Protein AF-0000000065813936 (afdb_homodimer)

Solvent-accessible surface area (backbone atoms only — not comparable to full-atom values): 54534 Å² total; per-residue (Å²): 128,64,54,31,36,36,38,38,38,46,43,41,37,40,76,86,38,58,58,26,28,44,38,29,42,38,34,30,34,52,36,34,46,75,72,55,33,38,25,32,34,37,33,20,25,44,40,43,60,50,62,33,79,80,61,27,79,36,38,31,56,39,45,87,42,72,69,54,50,49,53,49,43,69,71,64,62,45,74,25,33,39,30,47,36,9,43,67,57,29,46,70,43,40,58,65,39,42,76,68,72,44,49,66,37,36,42,45,54,66,40,46,46,36,47,68,34,66,68,54,30,50,52,50,36,56,74,71,70,54,46,58,66,55,68,47,78,19,47,40,71,67,46,39,53,51,48,45,60,71,61,34,68,37,26,34,38,29,53,72,87,51,74,62,36,48,80,36,45,77,27,68,44,70,66,51,44,52,48,46,50,69,73,74,36,82,59,28,81,90,41,32,36,34,40,30,42,44,63,77,90,14,44,28,32,43,31,42,30,37,24,51,44,78,58,64,46,44,55,32,39,29,25,38,46,38,42,56,58,45,19,73,76,54,33,31,31,25,36,45,49,85,84,64,54,69,66,59,46,45,50,51,52,52,52,51,45,52,51,40,44,75,46,45,28,21,12,36,32,27,41,32,35,35,35,44,94,91,37,71,26,50,73,50,53,40,70,22,52,51,77,57,49,39,47,46,20,63,68,53,70,45,61,56,45,28,55,21,40,44,24,31,77,68,42,48,59,64,76,75,37,50,69,43,53,53,32,51,76,70,67,39,33,20,79,41,18,46,69,34,52,51,78,67,67,59,21,36,20,39,28,53,28,68,55,54,87,77,36,79,79,55,72,80,69,87,32,40,41,52,64,32,60,26,38,19,37,7,64,28,71,38,62,26,49,3,44,40,40,9,36,42,42,59,70,38,78,79,58,80,62,49,22,37,35,40,40,54,24,80,92,46,50,79,70,42,54,67,56,53,49,52,41,43,71,64,58,31,43,40,33,15,32,63,73,42,27,52,54,38,47,74,70,73,41,84,60,40,75,42,33,45,65,88,71,43,79,80,17,50,53,54,34,44,76,70,64,58,44,42,34,38,38,46,31,76,75,75,72,78,62,94,39,59,62,45,54,43,44,49,45,25,64,74,69,69,33,54,68,32,56,40,69,50,42,45,53,49,52,50,41,15,44,52,42,52,48,51,38,44,75,70,73,45,74,89,80,84,62,35,54,39,71,74,64,74,100,130,64,55,33,36,36,38,38,38,46,44,41,36,39,74,86,37,58,57,26,27,44,40,30,42,39,33,31,31,53,37,34,46,76,72,56,33,40,26,31,32,36,34,20,24,45,41,44,60,50,63,34,79,80,61,27,78,37,38,32,56,37,44,89,43,70,70,53,49,48,54,49,43,70,69,64,63,44,74,28,33,39,31,47,37,8,42,68,55,30,46,70,43,40,57,65,39,42,77,70,72,44,49,65,39,34,42,44,54,67,38,45,49,37,48,69,32,68,68,54,30,51,51,50,37,56,73,71,70,52,46,58,64,54,67,48,80,18,47,40,72,66,46,39,53,51,47,45,60,72,61,34,68,37,27,33,37,30,52,71,88,51,73,63,36,47,79,35,46,78,28,69,44,71,66,50,43,51,49,44,50,69,72,75,36,81,60,28,81,90,41,32,36,35,40,29,42,44,63,76,89,15,44,29,33,43,32,41,31,37,24,49,44,78,57,65,47,46,54,32,40,29,25,38,46,39,42,57,57,44,19,74,75,54,32,30,33,24,34,44,50,87,82,64,56,68,67,58,46,44,48,52,52,51,53,50,45,52,52,40,44,75,45,44,28,20,12,38,31,28,39,32,35,36,36,44,97,91,36,72,27,51,71,50,54,40,70,22,53,51,77,55,49,38,47,47,20,65,68,52,71,46,62,57,44,28,54,20,41,45,26,31,76,67,44,49,59,63,77,76,38,49,68,44,52,53,33,49,76,69,65,40,32,21,80,41,19,46,68,35,51,51,78,67,67,59,22,36,19,38,29,51,29,67,57,52,87,78,36,79,78,55,72,79,68,87,33,41,42,52,65,31,61,26,38,18,36,6,64,29,70,39,63,27,49,3,45,38,41,10,37,42,41,58,69,38,79,80,60,81,63,50,22,36,35,40,40,55,25,77,90,46,51,79,70,42,54,66,56,54,49,54,40,43,72,65,59,31,42,42,34,14,32,64,73,41,28,53,55,39,48,75,71,74,41,83,59,39,74,43,34,45,64,90,72,43,81,80,18,50,52,54,34,44,76,71,64,58,44,44,34,38,38,47,32,74,74,74,72,80,62,95,40,61,62,45,54,44,44,49,46,25,63,74,68,70,33,53,68,33,57,38,70,50,40,46,53,50,51,50,40,14,43,53,43,51,50,52,39,44,75,70,75,43,73,88,81,86,62,36,55,40,70,75,66,73,100

Radius of gyration: 28.74 Å; Cα contacts (8 Å, |Δi|>4): 2474; chains: 2; bounding box: 71×80×75 Å

Foldseek 3Di:
DAFEEEEEAQEDDDQQFHCLLLVLLLLLQVLCVVVRHQYEYEYQYPVGPNQDCPSHNHYHNDDLDLVVVVVVCVVRVGPAYEQQRRPPSSLVCQVVCVVVPGHHFWFHNVLQCCQLDPVSVVVVCVVLVHAAFDKDKAQDLVRVLVSCVVSDDQKWKAKSPDPQRPLIDTRGDSVSSVVSCPPPDVRHNVIIMMIGHFQPPWKKWKWKWAALLQDIWTLFIKTFLFHPFFAPLQTKIKVPDDPDDLVLLLVVVVVVRVSCNSSSGQAMKMWMWIADPNGIHTHGIGSHDDSCQVVSCLVLVHNRSSLSSVSRVPDHNCVVCVPLVVCVVVVQAPSGGSRHGPPQQKMKMKHFEAPCVVPLPDQPDGGNGGGTRGMDIAMDSDLLQRVCVRCVVNPANADLEAEEEEEEAPVCLVVCQVLLVLVVVSHHAYEYEDVSVVSNVVVPRPHHYAYFPVGDPPGVLVCLVVVRHQEYEAADNRDPPPDSSRSNRSSCVVSVRHYHHGSSVSVSNSSNSVVQVVQVVVVHHDDDDDSCRSNVD/DAFEEEEEAQEDDDQQFHCLLLVLLLLLQVLCVVVRHQYEYEYQYPVGPNQDCPSHNHYHNDDLDLVVVVVVCVVRVGPAYEQQRRPPSSLVCQVVCVVVPGHHFWFHNVLQCCQLDPVSVVVVCVVLVHAAFDKDKAQDLVRVLVRCVVSDDQKWKAKSPDPQRPLIDTDGDSVSSVVSCPPPDVRHNVIIMMITHFQPPWKKWKWKWAALLQDIWTLFIKTFLFHPFFAPLQTKIKVPDDPDDLVLLLVVVVVVRVSCNSSSGQAMKMWMWIADPNGIHTHGIGSHDDSCQVVSCLVLVHNRSSLSSVSRVPDHNCVVCVPLVVCVVVVQAPSTGSRHGPPQQKMKMKHFEAPCVVPLPDQPDGGNGGGTNGMDMAMDSDLLQRVCVRCVVNPANADQEAEEEEEEAPVCLVVCQVLLVLVVVSHHAYEYEDVSVVSNVVVPRPHHYAYFPVGDPPGVLVCLVVVRHQEYEAADNRDPPPDSSRSNRSSCVVSVRHYHHGSSVSVSNSSNSVVQVVQVVVVHHDDDDDSCRSNVD

Secondary structure (DSSP, 8-state):
-PPEEEEE---S-BTTB-THHHHHHHHHHHHHHHTT-EEEEEE--TTSSTT-TTTSSEEEE---SHHHHHHHHHHH--SEEE-TTSTHHHHTTHHHHHHTTPPEESS-HHHHHHHH-HHHHHHHHHHHT-----EEEESSHHHHHHHHHHH-SSEEEEETT-STTTT-EEE-SHHHHHHHHHHT---BTTB-EEEEE--TTPEEEEEEEEEESS-EEEEEEEEESSPTTS-GGGS-EEES-SSS-HHHHHHHHHHHHHHHHHTT-EEEEEEEEEEETTEEEEEEEESS--TTHHHHHHHHTS-HHHHHHHHHTT--HHHH-HHHHHHHHTT-EETTEEEEETT---EEEEEEE--GGG-TTS-----SS----EEEEEEESSHHHHHHHHHHHTT----SSSEEEEE--GGGHHHHHHHHHHHHHTT-EEEE-HHHHHHHHHTT--EEE-B-GGG-SSBHHHHHHTT---EEEE---S--S--HHHHHHHHHHHTT--EESSHHHHHHHHHHHHHHHHHHHTT------BHHHHHT-/-PPEEEEE---S-BTTB-THHHHHHHHHHHHHHHTT-EEEEEE--TTSSTT-TTTSSEEEE---SHHHHHHHHHHH--SEEE-TTSTHHHHTTHHHHHHTTPPEESS-HHHHHHHH-HHHHHHHHHHHT-----EEEESSHHHHHHHHHHH-SSEEEEETT-STTTT-EEE-SHHHHHHHHHHT---BTTB-EEEEE--TTPEEEEEEEEEESS-EEEEEEEEESSPTTS-GGGS-EEES-SSS-HHHHHHHHHHHHHHHHHTT-EEEEEEEEEEETTEEEEEEEESS--TTHHHHHHHHTS-HHHHHHHHHTT--HHHH-HHHHHHHHTT-EETTEEEEETT---EEEEEEE--GGG-TTS-----SS----EEEEEEESSHHHHHHHHHHHTT----SSSEEEEE--GGGHHHHHHHHHHHHHTT-EEEE-HHHHHHHHHTT--EEE-B-GGG-SSBHHHHHHTT---EEEE---S--S--HHHHHHHHHHHTT--EESSHHHHHHHHHHHHHHHHHHHTT------BHHHHHT-

Organism: Aquifex aeolicus (strain VF5) (NCBI:txid224324)

InterPro domains:
  IPR005479 Carbamoyl phosphate synthase, ATP-binding domain [PF02786] (117-319)
  IPR005479 Carbamoyl phosphate synthase, ATP-binding domain [PS00866] (153-167)
  IPR005479 Carbamoyl phosphate synthase, ATP-binding domain [PS00867] (282-289)
  IPR005483 Carbamoyl phosphate synthase, CPSase domain [PR00098] (14-28)
  IPR005483 Carbamoyl phosphate synthase, CPSase domain [PR00098] (43-53)
  IPR005483 Carbamoyl phosphate synthase, CPSase domain [PR00098] (157-169)
  IPR005483 Carbamoyl phosphate synthase, CPSase domain [PR00098] (193-212)
  IPR005483 Carbamoyl phosphate synthase, CPSase domain [PR00098] (227-244)
  IPR005483 Carbamoyl phosphate synthase, CPSase domain [PR00098] (282-311)
  IPR005483 Carbamoyl phosphate synthase, CPSase domain [PR00098] (372-390)
  IPR011607 Methylglyoxal synthase-like domain [PF02142] (416-501)
  IPR011607 Methylglyoxal synthase-like domain [PS51855] (396-537)
  IPR011607 Methylglyoxal synthase-like domain [SM00851] (415-501)
  IPR011761 ATP-grasp fold [PS50975] (122-313)
  IPR016185 Pre-ATP-grasp domain superfamily [SSF52440] (3-119)
  IPR033937 Carbamoyl-phosphate synthase large chain, methylglyoxal synthase-like domain [cd01424] (402-511)
  IPR036914 Methylglyoxal synthase-like domain superfamily [G3DSA:3.40.50.1380] (396-536)
  IPR036914 Methylglyoxal synthase-like domain superfamily [SSF52335] (395-535)
  IPR058047 Carbamoyl phosphate synthase, preATP-grasp domain [PF25596] (2-114)

pLDDT: mean 93.11, std 8.33, range [51.34, 98.88]

Structure (mmCIF, N/CA/C/O backbone):
data_AF-0000000065813936-model_v1
#
loop_
_entity.id
_entity.type
_entity.pdbx_description
1 polymer 'Carbamoyl phosphate synthase large chain, C-terminal section'
#
loop_
_atom_site.group_PDB
_atom_site.id
_atom_site.type_symbol
_atom_site.label_atom_id
_atom_site.label_alt_id
_atom_site.label_comp_id
_atom_site.label_asym_id
_atom_site.label_entity_id
_atom_site.label_seq_id
_atom_site.pdbx_PDB_ins_code
_atom_site.Cartn_x
_atom_site.Cartn_y
_atom_site.Cartn_z
_atom_site.occupancy
_atom_site.B_iso_or_equiv
_atom_site.auth_seq_id
_atom_site.auth_comp_id
_atom_site.auth_asym_id
_atom_site.auth_atom_id
_atom_site.pdbx_PDB_model_num
ATOM 1 N N . MET A 1 1 ? 29.438 -15.828 21.609 1 58.03 1 MET A N 1
ATOM 2 C CA . MET A 1 1 ? 28.469 -15.766 20.516 1 58.03 1 MET A CA 1
ATOM 3 C C . MET A 1 1 ? 27.578 -14.531 20.641 1 58.03 1 MET A C 1
ATOM 5 O O . MET A 1 1 ? 27.281 -14.086 21.75 1 58.03 1 MET A O 1
ATOM 9 N N . SER A 1 2 ? 27.391 -13.773 19.578 1 81.62 2 SER A N 1
ATOM 10 C CA . SER A 1 2 ? 26.625 -12.539 19.641 1 81.62 2 SER A CA 1
ATOM 11 C C . SER A 1 2 ? 25.203 -12.805 20.125 1 81.62 2 SER A C 1
ATOM 13 O O . SER A 1 2 ? 24.609 -13.844 19.812 1 81.62 2 SER A O 1
ATOM 15 N N . LYS A 1 3 ? 24.781 -12.039 21.094 1 95.12 3 LYS A N 1
ATOM 16 C CA . LYS A 1 3 ? 23.406 -12.125 21.578 1 95.12 3 LYS A CA 1
ATOM 17 C C . LYS A 1 3 ? 22.406 -11.914 20.438 1 95.12 3 LYS A C 1
ATOM 19 O O . LYS A 1 3 ? 22.609 -11.055 19.578 1 95.12 3 LYS A O 1
ATOM 24 N N . LYS A 1 4 ? 21.484 -12.789 20.359 1 97.81 4 LYS A N 1
ATOM 25 C CA . LYS A 1 4 ? 20.484 -12.727 19.281 1 97.81 4 LYS A CA 1
ATOM 26 C C . LYS A 1 4 ? 19.25 -11.945 19.734 1 97.81 4 LYS A C 1
ATOM 28 O O . LYS A 1 4 ? 18.812 -12.055 20.875 1 97.81 4 LYS A O 1
ATOM 33 N N . VAL A 1 5 ? 18.734 -11.172 18.844 1 98.62 5 VAL A N 1
ATOM 34 C CA . VAL A 1 5 ? 17.469 -10.484 19.047 1 98.62 5 VAL A CA 1
ATOM 35 C C . VAL A 1 5 ? 16.547 -10.734 17.859 1 98.62 5 VAL A C 1
ATOM 37 O O . VAL A 1 5 ? 16.969 -10.633 16.703 1 98.62 5 VAL A O 1
ATOM 40 N N . VAL A 1 6 ? 15.289 -11.055 18.109 1 98.44 6 VAL A N 1
ATOM 41 C CA . VAL A 1 6 ? 14.305 -11.297 17.062 1 98.44 6 VAL A CA 1
ATOM 42 C C . VAL A 1 6 ? 13.438 -10.055 16.875 1 98.44 6 VAL A C 1
ATOM 44 O O . VAL A 1 6 ? 13 -9.438 17.844 1 98.44 6 VAL A O 1
ATOM 47 N N . ILE A 1 7 ? 13.297 -9.672 15.656 1 98.38 7 ILE A N 1
ATOM 48 C CA . ILE A 1 7 ? 12.391 -8.586 15.281 1 98.38 7 ILE A CA 1
ATOM 49 C C . ILE A 1 7 ? 11.203 -9.148 14.508 1 98.38 7 ILE A C 1
ATOM 51 O O . ILE A 1 7 ? 11.383 -9.852 13.508 1 98.38 7 ILE A O 1
ATOM 55 N N . LEU A 1 8 ? 10.008 -8.859 14.969 1 97.94 8 LEU A N 1
ATOM 56 C CA . LEU A 1 8 ? 8.805 -9.273 14.258 1 97.94 8 LEU A CA 1
ATOM 57 C C . LEU A 1 8 ? 8.297 -8.156 13.352 1 97.94 8 LEU A C 1
ATOM 59 O O . LEU A 1 8 ? 8.047 -7.043 13.812 1 97.94 8 LEU A O 1
ATOM 63 N N . GLY A 1 9 ? 8.148 -8.461 12.07 1 96.44 9 GLY A N 1
ATOM 64 C CA . GLY A 1 9 ? 7.672 -7.492 11.094 1 96.44 9 GLY A CA 1
ATOM 65 C C . GLY A 1 9 ? 6.164 -7.332 11.094 1 96.44 9 GLY A C 1
ATOM 66 O O . GLY A 1 9 ? 5.48 -7.859 11.977 1 96.44 9 GLY A O 1
ATOM 67 N N . SER A 1 10 ? 5.699 -6.562 10.156 1 94.06 10 SER A N 1
ATOM 68 C CA . SER A 1 10 ? 4.293 -6.18 10.117 1 94.06 10 SER A CA 1
ATOM 69 C C . SER A 1 10 ? 3.482 -7.137 9.25 1 94.06 10 SER A C 1
ATOM 71 O O . SER A 1 10 ? 2.25 -7.137 9.297 1 94.06 10 SER A O 1
ATOM 73 N N . GLY A 1 11 ? 4.145 -7.984 8.484 1 94.31 11 GLY A N 1
ATOM 74 C CA . GLY A 1 11 ? 3.404 -8.742 7.484 1 94.31 11 GLY A CA 1
ATOM 75 C C . GLY A 1 11 ? 3.092 -7.938 6.238 1 94.31 11 GLY A C 1
ATOM 76 O O . GLY A 1 11 ? 3.828 -7.012 5.891 1 94.31 11 GLY A O 1
ATOM 77 N N . PRO A 1 12 ? 2.043 -8.281 5.535 1 94.5 12 PRO A N 1
ATOM 78 C CA . PRO A 1 12 ? 1.761 -7.609 4.266 1 94.5 12 PRO A CA 1
ATOM 79 C C . PRO A 1 12 ? 1.271 -6.172 4.453 1 94.5 12 PRO A C 1
ATOM 81 O O . PRO A 1 12 ? 0.734 -5.836 5.512 1 94.5 12 PRO A O 1
ATOM 84 N N . ASN A 1 13 ? 1.421 -5.418 3.395 1 93 13 ASN A N 1
ATOM 85 C CA . ASN A 1 13 ? 0.835 -4.082 3.377 1 93 13 ASN A CA 1
ATOM 86 C C . ASN A 1 13 ? -0.684 -4.137 3.252 1 93 13 ASN A C 1
ATOM 88 O O . ASN A 1 13 ? -1.222 -4.961 2.508 1 93 13 ASN A O 1
ATOM 92 N N . ARG A 1 14 ? -1.314 -3.377 4.039 1 92.69 14 ARG A N 1
ATOM 93 C CA . ARG A 1 14 ? -2.75 -3.121 4.004 1 92.69 14 ARG A CA 1
ATOM 94 C C . ARG A 1 14 ? -3.055 -1.666 4.348 1 92.69 14 ARG A C 1
ATOM 96 O O . ARG A 1 14 ? -2.191 -0.95 4.859 1 92.69 14 ARG A O 1
ATOM 103 N N . ILE A 1 15 ? -4.27 -1.267 3.986 1 90.88 15 ILE A N 1
ATOM 104 C CA . ILE A 1 15 ? -4.664 0.058 4.449 1 90.88 15 ILE A CA 1
ATOM 105 C C . ILE A 1 15 ? -4.629 0.102 5.977 1 90.88 15 ILE A C 1
ATOM 107 O O . ILE A 1 15 ? -5.242 -0.735 6.641 1 90.88 15 ILE A O 1
ATOM 111 N N . GLY A 1 16 ? -3.881 0.987 6.535 1 87.44 16 GLY A N 1
ATOM 112 C CA . GLY A 1 16 ? -3.68 1.076 7.973 1 87.44 16 GLY A CA 1
ATOM 113 C C . GLY A 1 16 ? -2.381 0.441 8.438 1 87.44 16 GLY A C 1
ATOM 114 O O . GLY A 1 16 ? -1.943 0.665 9.562 1 87.44 16 GLY A O 1
ATOM 115 N N . GLN A 1 17 ? -1.767 -0.38 7.625 1 88.19 17 GLN A N 1
ATOM 116 C CA . GLN A 1 17 ? -0.483 -1.037 7.848 1 88.19 17 GLN A CA 1
ATOM 117 C C . GLN A 1 17 ? 0.395 -0.968 6.602 1 88.19 17 GLN A C 1
ATOM 119 O O . GLN A 1 17 ? 0.335 -1.852 5.742 1 88.19 17 GLN A O 1
ATOM 124 N N . GLY A 1 18 ? 1.227 0.089 6.648 1 86.94 18 GLY A N 1
ATOM 125 C CA . GLY A 1 18 ? 1.967 0.34 5.422 1 86.94 18 GLY A CA 1
ATOM 126 C C . GLY A 1 18 ? 3.451 0.058 5.555 1 86.94 18 GLY A C 1
ATOM 127 O O . GLY A 1 18 ? 3.869 -0.708 6.426 1 86.94 18 GLY A O 1
ATOM 128 N N . ILE A 1 19 ? 4.188 0.612 4.668 1 91 19 ILE A N 1
ATOM 129 C CA . ILE A 1 19 ? 5.609 0.324 4.508 1 91 19 ILE A CA 1
ATOM 130 C C . ILE A 1 19 ? 6.41 1.077 5.566 1 91 19 ILE A C 1
ATOM 132 O O . ILE A 1 19 ? 7.59 0.793 5.781 1 91 19 ILE A O 1
ATOM 136 N N . GLU A 1 20 ? 5.746 1.979 6.281 1 92.94 20 GLU A N 1
ATOM 137 C CA . GLU A 1 20 ? 6.391 2.689 7.379 1 92.94 20 GLU A CA 1
ATOM 138 C C . GLU A 1 20 ? 6.902 1.719 8.438 1 92.94 20 GLU A C 1
ATOM 140 O O . GLU A 1 20 ? 7.93 1.97 9.078 1 92.94 20 GLU A O 1
ATOM 145 N N . PHE A 1 21 ? 6.262 0.631 8.531 1 93.81 21 PHE A N 1
ATOM 146 C CA . PHE A 1 21 ? 6.672 -0.346 9.539 1 93.81 21 PHE A CA 1
ATOM 147 C C . PHE A 1 21 ? 7.875 -1.146 9.055 1 93.81 21 PHE A C 1
ATOM 149 O O . PHE A 1 21 ? 8.719 -1.549 9.852 1 93.81 21 PHE A O 1
ATOM 156 N N . ASP A 1 22 ? 7.898 -1.359 7.75 1 93.5 22 ASP A N 1
ATOM 157 C CA . ASP A 1 22 ? 9.102 -1.979 7.207 1 93.5 22 ASP A CA 1
ATOM 158 C C . ASP A 1 22 ? 10.32 -1.09 7.426 1 93.5 22 ASP A C 1
ATOM 160 O O . ASP A 1 22 ? 11.406 -1.581 7.762 1 93.5 22 ASP A O 1
ATOM 164 N N . TYR A 1 23 ? 10.156 0.206 7.211 1 94 23 TYR A N 1
ATOM 165 C CA . TYR A 1 23 ? 11.203 1.182 7.488 1 94 23 TYR A CA 1
ATOM 166 C C . TYR A 1 23 ? 11.727 1.029 8.914 1 94 23 TYR A C 1
ATOM 168 O O . TYR A 1 23 ? 12.938 0.962 9.133 1 94 23 TYR A O 1
ATOM 176 N N . ALA A 1 24 ? 10.836 0.947 9.812 1 96.44 24 ALA A N 1
ATOM 177 C CA . ALA A 1 24 ? 11.211 0.851 11.227 1 96.44 24 ALA A CA 1
ATOM 178 C C . ALA A 1 24 ? 11.938 -0.462 11.508 1 96.44 24 ALA A C 1
ATOM 180 O O . ALA A 1 24 ? 12.914 -0.489 12.258 1 96.44 24 ALA A O 1
ATOM 181 N N . CYS A 1 25 ? 11.5 -1.529 10.898 1 96.5 25 CYS A N 1
ATOM 182 C CA . CYS A 1 25 ? 12.117 -2.836 11.094 1 96.5 25 CYS A CA 1
ATOM 183 C C . CYS A 1 25 ? 13.531 -2.863 10.523 1 96.5 25 CYS A C 1
ATOM 185 O O . CYS A 1 25 ? 14.438 -3.428 11.133 1 96.5 25 CYS A O 1
ATOM 187 N N . VAL A 1 26 ? 13.719 -2.266 9.344 1 96 26 VAL A N 1
ATOM 188 C CA . VAL A 1 26 ? 15.039 -2.211 8.727 1 96 26 VAL A CA 1
ATOM 189 C C . VAL A 1 26 ? 16 -1.451 9.625 1 96 26 VAL A C 1
ATOM 191 O O . VAL A 1 26 ? 17.125 -1.906 9.867 1 96 26 VAL A O 1
ATOM 194 N N . HIS A 1 27 ? 15.562 -0.346 10.156 1 96.56 27 HIS A N 1
ATOM 195 C CA . HIS A 1 27 ? 16.391 0.465 11.039 1 96.56 27 HIS A CA 1
ATOM 196 C C . HIS A 1 27 ? 16.719 -0.279 12.328 1 96.56 27 HIS A C 1
ATOM 198 O O . HIS A 1 27 ? 17.797 -0.116 12.891 1 96.56 27 HIS A O 1
ATOM 204 N N . ALA A 1 28 ? 15.75 -1.051 12.773 1 97.62 28 ALA A N 1
ATOM 205 C CA . ALA A 1 28 ? 16 -1.87 13.961 1 97.62 28 ALA A CA 1
ATOM 206 C C . ALA A 1 28 ? 17.109 -2.887 13.703 1 97.62 28 ALA A C 1
ATOM 208 O O . ALA A 1 28 ? 17.984 -3.086 14.539 1 97.62 28 ALA A O 1
ATOM 209 N N . VAL A 1 29 ? 17.078 -3.525 12.562 1 97.12 29 VAL A N 1
ATOM 210 C CA . VAL A 1 29 ? 18.094 -4.5 12.188 1 97.12 29 VAL A CA 1
ATOM 211 C C . VAL A 1 29 ? 19.469 -3.832 12.156 1 97.12 29 VAL A C 1
ATOM 213 O O . VAL A 1 29 ? 20.422 -4.328 12.766 1 97.12 29 VAL A O 1
ATOM 216 N N . PHE A 1 30 ? 19.547 -2.672 11.477 1 96.06 30 PHE A N 1
ATOM 217 C CA . PHE A 1 30 ? 20.812 -1.954 11.367 1 96.06 30 PHE A CA 1
ATOM 218 C C . PHE A 1 30 ? 21.344 -1.569 12.742 1 96.06 30 PHE A C 1
ATOM 220 O O . PHE A 1 30 ? 22.531 -1.707 13.016 1 96.06 30 PHE A O 1
ATOM 227 N N . SER A 1 31 ? 20.453 -1.102 13.539 1 97.38 31 SER A N 1
ATOM 228 C CA . SER A 1 31 ? 20.828 -0.659 14.875 1 97.38 31 SER A CA 1
ATOM 229 C C . SER A 1 31 ? 21.375 -1.815 15.703 1 97.38 31 SER A C 1
ATOM 231 O O . SER A 1 31 ? 22.391 -1.671 16.391 1 97.38 31 SER A O 1
ATOM 233 N N . LEU A 1 32 ? 20.703 -2.943 15.695 1 98.06 32 LEU A N 1
ATOM 234 C CA . LEU A 1 32 ? 21.156 -4.125 16.422 1 98.06 32 LEU A CA 1
ATOM 235 C C . LEU A 1 32 ? 22.531 -4.551 15.938 1 98.06 32 LEU A C 1
ATOM 237 O O . LEU A 1 32 ? 23.422 -4.848 16.75 1 98.06 32 LEU A O 1
ATOM 241 N N . GLN A 1 33 ? 22.719 -4.543 14.664 1 97.12 33 GLN A N 1
ATOM 242 C CA . GLN A 1 33 ? 24 -4.93 14.094 1 97.12 33 GLN A CA 1
ATOM 243 C C . GLN A 1 33 ? 25.094 -3.957 14.508 1 97.12 33 GLN A C 1
ATOM 245 O O . GLN A 1 33 ? 26.219 -4.375 14.844 1 97.12 33 GLN A O 1
ATOM 250 N N . GLU A 1 34 ? 24.797 -2.674 14.516 1 96.62 34 GLU A N 1
ATOM 251 C CA . GLU A 1 34 ? 25.75 -1.652 14.961 1 96.62 34 GLU A CA 1
ATOM 252 C C . GLU A 1 34 ? 26.156 -1.878 16.406 1 96.62 34 GLU A C 1
ATOM 254 O O . GLU A 1 34 ? 27.281 -1.562 16.797 1 96.62 34 GLU A O 1
ATOM 259 N N . GLU A 1 35 ? 25.266 -2.422 17.172 1 97.5 35 GLU A N 1
ATOM 260 C CA . GLU A 1 35 ? 25.5 -2.619 18.594 1 97.5 35 GLU A CA 1
ATOM 261 C C . GLU A 1 35 ? 26.062 -4.012 18.875 1 97.5 35 GLU A C 1
ATOM 263 O O . GLU A 1 35 ? 26.188 -4.414 20.031 1 97.5 35 GLU A O 1
ATOM 268 N N . GLY A 1 36 ? 26.266 -4.785 17.828 1 97.06 36 GLY A N 1
ATOM 269 C CA . GLY A 1 36 ? 26.969 -6.059 17.953 1 97.06 36 GLY A CA 1
ATOM 270 C C . GLY A 1 36 ? 26.031 -7.227 18.188 1 97.06 36 GLY A C 1
ATOM 271 O O . GLY A 1 36 ? 26.469 -8.32 18.547 1 97.06 36 GLY A O 1
ATOM 272 N N . TYR A 1 37 ? 24.766 -7.047 18.062 1 97.81 37 TYR A N 1
ATOM 273 C CA . TYR A 1 37 ? 23.797 -8.133 18.203 1 97.81 37 TYR A CA 1
ATOM 274 C C . TYR A 1 37 ? 23.609 -8.867 16.875 1 97.81 37 TYR A C 1
ATOM 276 O O . TYR A 1 37 ? 23.891 -8.32 15.812 1 97.81 37 TYR A O 1
ATOM 284 N N . TYR A 1 38 ? 23.234 -10.125 17.031 1 97.5 38 TYR A N 1
ATOM 285 C CA . TYR A 1 38 ? 22.781 -10.914 15.891 1 97.5 38 TYR A CA 1
ATOM 286 C C . TYR A 1 38 ? 21.297 -10.719 15.648 1 97.5 38 TYR A C 1
ATOM 288 O O . TYR A 1 38 ? 20.469 -11.188 16.422 1 97.5 38 TYR A O 1
ATOM 296 N N . ALA A 1 39 ? 20.922 -10.039 14.547 1 97.69 39 ALA A N 1
ATOM 297 C CA . ALA A 1 39 ? 19.531 -9.641 14.281 1 97.69 39 ALA A CA 1
ATOM 298 C C . ALA A 1 39 ? 18.797 -10.711 13.484 1 97.69 39 ALA A C 1
ATOM 300 O O . ALA A 1 39 ? 19.203 -11.055 12.367 1 97.69 39 ALA A O 1
ATOM 301 N N . VAL A 1 40 ? 17.734 -11.242 14.008 1 97.5 40 VAL A N 1
ATOM 302 C CA . VAL A 1 40 ? 16.875 -12.219 13.344 1 97.5 40 VAL A CA 1
ATOM 303 C C . VAL A 1 40 ? 15.547 -11.562 12.969 1 97.5 40 VAL A C 1
ATOM 305 O O . VAL A 1 40 ? 14.789 -11.133 13.836 1 97.5 40 VAL A O 1
ATOM 308 N N . MET A 1 41 ? 15.25 -11.5 11.648 1 97.56 41 MET A N 1
ATOM 309 C CA . MET A 1 41 ? 14.023 -10.875 11.156 1 97.56 41 MET A CA 1
ATOM 310 C C . MET A 1 41 ? 12.977 -11.922 10.797 1 97.56 41 MET A C 1
ATOM 312 O O . MET A 1 41 ? 13.297 -12.945 10.18 1 97.56 41 MET A O 1
ATOM 316 N N . VAL A 1 42 ? 11.781 -11.758 11.289 1 97.19 42 VAL A N 1
ATOM 317 C CA . VAL A 1 42 ? 10.641 -12.578 10.891 1 97.19 42 VAL A CA 1
ATOM 318 C C . VAL A 1 42 ? 9.609 -11.711 10.18 1 97.19 42 VAL A C 1
ATOM 320 O O . VAL A 1 42 ? 9.07 -10.766 10.758 1 97.19 42 VAL A O 1
ATOM 323 N N . ASN A 1 43 ? 9.336 -11.969 8.977 1 96.25 43 ASN A N 1
ATOM 324 C CA . ASN A 1 43 ? 8.336 -11.273 8.18 1 96.25 43 ASN A CA 1
ATOM 325 C C . ASN A 1 43 ? 7.895 -12.117 6.98 1 96.25 43 ASN A C 1
ATOM 327 O O . ASN A 1 43 ? 8.5 -13.148 6.684 1 96.25 43 ASN A O 1
ATOM 331 N N . CYS A 1 44 ? 6.797 -11.727 6.328 1 95.81 44 CYS A N 1
ATOM 332 C CA . CYS A 1 44 ? 6.316 -12.562 5.23 1 95.81 44 CYS A CA 1
ATOM 333 C C . CYS A 1 44 ? 6.051 -11.727 3.986 1 95.81 44 CYS A C 1
ATOM 335 O O . CYS A 1 44 ? 5.422 -12.195 3.037 1 95.81 44 CYS A O 1
ATOM 337 N N . ASN A 1 45 ? 6.418 -10.477 3.945 1 96 45 ASN A N 1
ATOM 338 C CA . ASN A 1 45 ? 6.23 -9.586 2.805 1 96 45 ASN A CA 1
ATOM 339 C C . ASN A 1 45 ? 7.438 -9.617 1.87 1 96 45 ASN A C 1
ATOM 341 O O . ASN A 1 45 ? 8.5 -9.078 2.201 1 96 45 ASN A O 1
ATOM 345 N N . PRO A 1 46 ? 7.328 -10.148 0.686 1 95 46 PRO A N 1
ATOM 346 C CA . PRO A 1 46 ? 8.492 -10.273 -0.194 1 95 46 PRO A CA 1
ATOM 347 C C . PRO A 1 46 ? 8.906 -8.945 -0.817 1 95 46 PRO A C 1
ATOM 349 O O . PRO A 1 46 ? 9.992 -8.844 -1.397 1 95 46 PRO A O 1
ATOM 352 N N . GLU A 1 47 ? 8.094 -7.895 -0.734 1 93 47 GLU A N 1
ATOM 353 C CA . GLU A 1 47 ? 8.352 -6.637 -1.43 1 93 47 GLU A CA 1
ATOM 354 C C . GLU A 1 47 ? 9.258 -5.727 -0.606 1 93 47 GLU A C 1
ATOM 356 O O . GLU A 1 47 ? 9.742 -4.707 -1.104 1 93 47 GLU A O 1
ATOM 361 N N . THR A 1 48 ? 9.477 -6.105 0.659 1 91.69 48 THR A N 1
ATOM 362 C CA . THR A 1 48 ? 10.086 -5.168 1.594 1 91.69 48 THR A CA 1
ATOM 363 C C . THR A 1 48 ? 11.602 -5.344 1.625 1 91.69 48 THR A C 1
ATOM 365 O O . THR A 1 48 ? 12.117 -6.398 1.252 1 91.69 48 THR A O 1
ATOM 368 N N . VAL A 1 49 ? 12.297 -4.371 2.08 1 89.88 49 VAL A N 1
ATOM 369 C CA . VAL A 1 49 ? 13.742 -4.395 2.262 1 89.88 49 VAL A CA 1
ATOM 370 C C . VAL A 1 49 ? 14.094 -5.199 3.512 1 89.88 49 VAL A C 1
ATOM 372 O O . VAL A 1 49 ? 15.133 -5.863 3.561 1 89.88 49 VAL A O 1
ATOM 375 N N . SER A 1 50 ? 13.195 -5.238 4.449 1 87.88 50 SER A N 1
ATOM 376 C CA . SER A 1 50 ? 13.445 -5.98 5.68 1 87.88 50 SER A CA 1
ATOM 377 C C . SER A 1 50 ? 13.586 -7.473 5.406 1 87.88 50 SER A C 1
ATOM 379 O O . SER A 1 50 ? 14.195 -8.203 6.199 1 87.88 50 SER A O 1
ATOM 381 N N . THR A 1 51 ? 13.055 -7.871 4.285 1 87.25 51 THR A N 1
ATOM 382 C CA . THR A 1 51 ? 13.078 -9.297 3.994 1 87.25 51 THR A CA 1
ATOM 383 C C . THR A 1 51 ? 14.133 -9.625 2.941 1 87.25 51 THR A C 1
ATOM 385 O O . THR A 1 51 ? 14.047 -10.648 2.26 1 87.25 51 THR A O 1
ATOM 388 N N . ASP A 1 52 ? 15.039 -8.742 2.877 1 86.56 52 ASP A N 1
ATOM 389 C CA . ASP A 1 52 ? 16.188 -9.102 2.059 1 86.56 52 ASP A CA 1
ATOM 390 C C . ASP A 1 52 ? 17.156 -10 2.832 1 86.56 52 ASP A C 1
ATOM 392 O O . ASP A 1 52 ? 17.391 -9.781 4.023 1 86.56 52 ASP A O 1
ATOM 396 N N . TYR A 1 53 ? 17.734 -10.859 2.117 1 77.94 53 TYR A N 1
ATOM 397 C CA . TYR A 1 53 ? 18.578 -11.859 2.742 1 77.94 53 TYR A CA 1
ATOM 398 C C . TYR A 1 53 ? 19.844 -11.219 3.314 1 77.94 53 TYR A C 1
ATOM 400 O O . TYR A 1 53 ? 20.5 -11.797 4.188 1 77.94 53 TYR A O 1
ATOM 408 N N . ASP A 1 54 ? 20.125 -10.055 2.855 1 81.12 54 ASP A N 1
ATOM 409 C CA . ASP A 1 54 ? 21.375 -9.453 3.318 1 81.12 54 ASP A CA 1
ATOM 410 C C . ASP A 1 54 ? 21.109 -8.273 4.242 1 81.12 54 ASP A C 1
ATOM 412 O O . ASP A 1 54 ? 22.031 -7.555 4.629 1 81.12 54 ASP A O 1
ATOM 416 N N . THR A 1 55 ? 19.891 -8.062 4.531 1 89 55 THR A N 1
ATOM 417 C CA . THR A 1 55 ? 19.578 -6.996 5.473 1 89 55 THR A CA 1
ATOM 418 C C . THR A 1 55 ? 19.781 -7.469 6.91 1 89 55 THR A C 1
ATOM 420 O O . THR A 1 55 ? 20.609 -6.918 7.641 1 89 55 THR A O 1
ATOM 423 N N . ALA A 1 56 ? 19.062 -8.492 7.266 1 93.75 56 ALA A N 1
ATOM 424 C CA . ALA A 1 56 ? 19.219 -9.07 8.594 1 93.75 56 ALA A CA 1
ATOM 425 C C . ALA A 1 56 ? 20.266 -10.18 8.586 1 93.75 56 ALA A C 1
ATOM 427 O O . ALA A 1 56 ? 20.672 -10.656 7.523 1 93.75 56 ALA A O 1
ATOM 428 N N . ASP A 1 57 ? 20.781 -10.578 9.797 1 94.81 57 ASP A N 1
ATOM 429 C CA . ASP A 1 57 ? 21.719 -11.688 9.891 1 94.81 57 ASP A CA 1
ATOM 430 C C . ASP A 1 57 ? 21.047 -13.016 9.57 1 94.81 57 ASP A C 1
ATOM 432 O O . ASP A 1 57 ? 21.688 -13.938 9.047 1 94.81 57 ASP A O 1
ATOM 436 N N . LYS A 1 58 ? 19.891 -13.078 9.906 1 94.88 58 LYS A N 1
ATOM 437 C CA . LYS A 1 58 ? 19.031 -14.219 9.578 1 94.88 58 LYS A CA 1
ATOM 438 C C . LYS A 1 58 ? 17.594 -13.773 9.32 1 94.88 58 LYS A C 1
ATOM 440 O O . LYS A 1 58 ? 17.078 -12.883 10.008 1 94.88 58 LYS A O 1
ATOM 445 N N . LEU A 1 59 ? 16.953 -14.406 8.273 1 95.94 59 LEU A N 1
ATOM 446 C CA . LEU A 1 59 ? 15.602 -14.031 7.891 1 95.94 59 LEU A CA 1
ATOM 447 C C . LEU A 1 59 ? 14.695 -15.25 7.828 1 95.94 59 LEU A C 1
ATOM 449 O O . LEU A 1 59 ? 15.016 -16.234 7.152 1 95.94 59 LEU A O 1
ATOM 453 N N . TYR A 1 60 ? 13.625 -15.211 8.562 1 94.94 60 TYR A N 1
ATOM 454 C CA . TYR A 1 60 ? 12.555 -16.203 8.453 1 94.94 60 TYR A CA 1
ATOM 455 C C . TYR A 1 60 ? 11.367 -15.633 7.684 1 94.94 60 TYR A C 1
ATOM 457 O O . TYR A 1 60 ? 10.703 -14.703 8.156 1 94.94 60 TYR A O 1
ATOM 465 N N . PHE A 1 61 ? 11.109 -16.219 6.512 1 93.44 61 PHE A N 1
ATOM 466 C CA . PHE A 1 61 ? 9.914 -15.891 5.75 1 93.44 61 PHE A CA 1
ATOM 467 C C . PHE A 1 61 ? 8.734 -16.734 6.207 1 93.44 61 PHE A C 1
ATOM 469 O O . PHE A 1 61 ? 8.375 -17.719 5.551 1 93.44 61 PHE A O 1
ATOM 476 N N . GLU A 1 62 ? 8.109 -16.297 7.262 1 94.19 62 GLU A N 1
ATOM 477 C CA . GLU A 1 62 ? 7.062 -17.078 7.91 1 94.19 62 GLU A CA 1
ATOM 478 C C . GLU A 1 62 ? 5.883 -16.203 8.32 1 94.19 62 GLU A C 1
ATOM 480 O O . GLU A 1 62 ? 6.039 -15.008 8.531 1 94.19 62 GLU A O 1
ATOM 485 N N . PRO A 1 63 ? 4.703 -16.859 8.422 1 94.25 63 PRO A N 1
ATOM 486 C CA . PRO A 1 63 ? 3.572 -16.094 8.969 1 94.25 63 PRO A CA 1
ATOM 487 C C . PRO A 1 63 ? 3.842 -15.555 10.367 1 94.25 63 PRO A C 1
ATOM 489 O O . PRO A 1 63 ? 4.461 -16.234 11.188 1 94.25 63 PRO A O 1
ATOM 492 N N . ILE A 1 64 ? 3.352 -14.352 10.594 1 95.38 64 ILE A N 1
ATOM 493 C CA . ILE A 1 64 ? 3.506 -13.742 11.906 1 95.38 64 ILE A CA 1
ATOM 494 C C . ILE A 1 64 ? 2.34 -14.148 12.805 1 95.38 64 ILE A C 1
ATOM 496 O O . ILE A 1 64 ? 1.489 -13.328 13.141 1 95.38 64 ILE A O 1
ATOM 500 N N . VAL A 1 65 ? 2.295 -15.367 13.164 1 94.38 65 VAL A N 1
ATOM 501 C CA . VAL A 1 65 ? 1.31 -15.93 14.086 1 94.38 65 VAL A CA 1
ATOM 502 C C . VAL A 1 65 ? 2.021 -16.609 15.258 1 94.38 65 VAL A C 1
ATOM 504 O O . VAL A 1 65 ? 3.199 -16.953 15.156 1 94.38 65 VAL A O 1
ATOM 507 N N . PHE A 1 66 ? 1.33 -16.781 16.344 1 95.38 66 PHE A N 1
ATOM 508 C CA . PHE A 1 66 ? 1.899 -17.203 17.625 1 95.38 66 PHE A CA 1
ATOM 509 C C . PHE A 1 66 ? 2.689 -18.5 17.453 1 95.38 66 PHE A C 1
ATOM 511 O O . PHE A 1 66 ? 3.844 -18.578 17.875 1 95.38 66 PHE A O 1
ATOM 518 N N . GLU A 1 67 ? 2.125 -19.469 16.703 1 93.62 67 GLU A N 1
ATOM 519 C CA . GLU A 1 67 ? 2.729 -20.781 16.594 1 93.62 67 GLU A CA 1
ATOM 520 C C . GLU A 1 67 ? 4.066 -20.719 15.867 1 93.62 67 GLU A C 1
ATOM 522 O O . GLU A 1 67 ? 5.059 -21.297 16.328 1 93.62 67 GLU A O 1
ATOM 527 N N . HIS A 1 68 ? 4.086 -20 14.812 1 94.06 68 HIS A N 1
ATOM 528 C CA . HIS A 1 68 ? 5.305 -19.922 14.016 1 94.06 68 HIS A CA 1
ATOM 529 C C . HIS A 1 68 ? 6.379 -19.109 14.727 1 94.06 68 HIS A C 1
ATOM 531 O O . HIS A 1 68 ? 7.555 -19.484 14.719 1 94.06 68 HIS A O 1
ATOM 537 N N . VAL A 1 69 ? 5.977 -18.031 15.344 1 97 69 VAL A N 1
ATOM 538 C CA . VAL A 1 69 ? 6.914 -17.188 16.062 1 97 69 VAL A CA 1
ATOM 539 C C . VAL A 1 69 ? 7.527 -17.953 17.234 1 97 69 VAL A C 1
ATOM 541 O O . VAL A 1 69 ? 8.734 -17.875 17.469 1 97 69 VAL A O 1
ATOM 544 N N . MET A 1 70 ? 6.75 -18.766 17.938 1 96.88 70 MET A N 1
ATOM 545 C CA . MET A 1 70 ? 7.254 -19.562 19.062 1 96.88 70 MET A CA 1
ATOM 546 C C . MET A 1 70 ? 8.266 -20.594 18.578 1 96.88 70 MET A C 1
ATOM 548 O O . MET A 1 70 ? 9.273 -20.844 19.234 1 96.88 70 MET A O 1
ATOM 552 N N . ASP A 1 71 ? 7.945 -21.203 17.406 1 96.31 71 ASP A N 1
ATOM 553 C CA . ASP A 1 71 ? 8.875 -22.172 16.828 1 96.31 71 ASP A CA 1
ATOM 554 C C . ASP A 1 71 ? 10.242 -21.531 16.562 1 96.31 71 ASP A C 1
ATOM 556 O O . ASP A 1 71 ? 11.281 -22.141 16.828 1 96.31 71 ASP A O 1
ATOM 560 N N . ILE A 1 72 ? 10.227 -20.328 16.078 1 97.06 72 ILE A N 1
ATOM 561 C CA . ILE A 1 72 ? 11.461 -19.609 15.758 1 97.06 72 ILE A CA 1
ATOM 562 C C . ILE A 1 72 ? 12.195 -19.25 17.047 1 97.06 72 ILE A C 1
ATOM 564 O O . ILE A 1 72 ? 13.414 -19.391 17.125 1 97.06 72 ILE A O 1
ATOM 568 N N . ILE A 1 73 ? 11.469 -18.844 18.078 1 97.56 73 ILE A N 1
ATOM 569 C CA . ILE A 1 73 ? 12.047 -18.453 19.359 1 97.56 73 ILE A CA 1
ATOM 570 C C . ILE A 1 73 ? 12.688 -19.672 20.016 1 97.56 73 ILE A C 1
ATOM 572 O O . ILE A 1 73 ? 13.789 -19.578 20.562 1 97.56 73 ILE A O 1
ATOM 576 N N . GLU A 1 74 ? 12.023 -20.812 19.922 1 96.38 74 GLU A N 1
ATOM 577 C CA . GLU A 1 74 ? 12.555 -22.031 20.484 1 96.38 74 GLU A CA 1
ATOM 578 C C . GLU A 1 74 ? 13.836 -22.469 19.781 1 96.38 74 GLU A C 1
ATOM 580 O O . GLU A 1 74 ? 14.75 -23.016 20.406 1 96.38 74 GLU A O 1
ATOM 585 N N . ARG A 1 75 ? 13.852 -22.172 18.578 1 95.5 75 ARG A N 1
ATOM 586 C CA . ARG A 1 75 ? 15.008 -22.547 17.766 1 95.5 75 ARG A CA 1
ATOM 587 C C . ARG A 1 75 ? 16.172 -21.594 18.016 1 95.5 75 ARG A C 1
ATOM 589 O O . ARG A 1 75 ? 17.312 -22.031 18.188 1 95.5 75 ARG A O 1
ATOM 596 N N . GLU A 1 76 ? 15.953 -20.281 18.062 1 96.75 76 GLU A N 1
ATOM 597 C CA . GLU A 1 76 ? 17 -19.266 18.094 1 96.75 76 GLU A CA 1
ATOM 598 C C . GLU A 1 76 ? 17.406 -18.922 19.516 1 96.75 76 GLU A C 1
ATOM 600 O O . GLU A 1 76 ? 18.516 -18.422 19.75 1 96.75 76 GLU A O 1
ATOM 605 N N . LYS A 1 77 ? 16.531 -19.188 20.469 1 97 77 LYS A N 1
ATOM 606 C CA . LYS A 1 77 ? 16.766 -18.844 21.859 1 97 77 LYS A CA 1
ATOM 607 C C . LYS A 1 77 ? 17.344 -17.438 22 1 97 77 LYS A C 1
ATOM 609 O O . LYS A 1 77 ? 18.406 -17.25 22.594 1 97 77 LYS A O 1
ATOM 614 N N . PRO A 1 78 ? 16.609 -16.438 21.578 1 98 78 PRO A N 1
ATOM 615 C CA . PRO A 1 78 ? 17.109 -15.055 21.562 1 98 78 PRO A CA 1
ATOM 616 C C . PRO A 1 78 ? 17.156 -14.438 22.953 1 98 78 PRO A C 1
ATOM 618 O O . PRO A 1 78 ? 16.516 -14.938 23.891 1 98 78 PRO A O 1
ATOM 621 N N . GLU A 1 79 ? 17.938 -13.359 23.062 1 97.31 79 GLU A N 1
ATOM 622 C CA . GLU A 1 79 ? 17.953 -12.539 24.281 1 97.31 79 GLU A CA 1
ATOM 623 C C . GLU A 1 79 ? 16.578 -11.898 24.516 1 97.31 79 GLU A C 1
ATOM 625 O O . GLU A 1 79 ? 16.188 -11.68 25.656 1 97.31 79 GLU A O 1
ATOM 630 N N . GLY A 1 80 ? 15.953 -11.594 23.438 1 97.94 80 GLY A N 1
ATOM 631 C CA . GLY A 1 80 ? 14.625 -11 23.5 1 97.94 80 GLY A CA 1
ATOM 632 C C . GLY A 1 80 ? 14.008 -10.773 22.141 1 97.94 80 GLY A C 1
ATOM 633 O O . GLY A 1 80 ? 14.617 -11.078 21.109 1 97.94 80 GLY A O 1
ATOM 634 N N . VAL A 1 81 ? 12.773 -10.266 22.188 1 98.38 81 VAL A N 1
ATOM 635 C CA . VAL A 1 81 ? 12 -10.031 20.969 1 98.38 81 VAL A CA 1
ATOM 636 C C . VAL A 1 81 ? 11.531 -8.578 20.938 1 98.38 81 VAL A C 1
ATOM 638 O O . VAL A 1 81 ? 11.047 -8.047 21.938 1 98.38 81 VAL A O 1
ATOM 641 N N . ILE A 1 82 ? 11.711 -7.918 19.812 1 98.12 82 ILE A N 1
ATOM 642 C CA . ILE A 1 82 ? 11.211 -6.566 19.609 1 98.12 82 ILE A CA 1
ATOM 643 C C . ILE A 1 82 ? 9.914 -6.613 18.797 1 98.12 82 ILE A C 1
ATOM 645 O O . ILE A 1 82 ? 9.891 -7.145 17.688 1 98.12 82 ILE A O 1
ATOM 649 N N . LEU A 1 83 ? 8.891 -5.988 19.359 1 95.88 83 LEU A N 1
ATOM 650 C CA . LEU A 1 83 ? 7.566 -6.043 18.734 1 95.88 83 LEU A CA 1
ATOM 651 C C . LEU A 1 83 ? 7.078 -4.645 18.375 1 95.88 83 LEU A C 1
ATOM 653 O O . LEU A 1 83 ? 6.07 -4.496 17.688 1 95.88 83 LEU A O 1
ATOM 657 N N . GLN A 1 84 ? 7.715 -3.641 18.719 1 94.38 84 GLN A N 1
ATOM 658 C CA . GLN A 1 84 ? 7.152 -2.295 18.734 1 94.38 84 GLN A CA 1
ATOM 659 C C . GLN A 1 84 ? 7.199 -1.671 17.344 1 94.38 84 GLN A C 1
ATOM 661 O O . GLN A 1 84 ? 6.625 -0.604 17.109 1 94.38 84 GLN A O 1
ATOM 666 N N . PHE A 1 85 ? 7.82 -2.354 16.344 1 96 85 PHE A N 1
ATOM 667 C CA . PHE A 1 85 ? 8.086 -1.688 15.078 1 96 85 PHE A CA 1
ATOM 668 C C . PHE A 1 85 ? 7.156 -2.215 13.992 1 96 85 PHE A C 1
ATOM 670 O O . PHE A 1 85 ? 7.055 -1.623 12.914 1 96 85 PHE A O 1
ATOM 677 N N . GLY A 1 86 ? 6.488 -3.309 14.227 1 92.81 86 GLY A N 1
ATOM 678 C CA . GLY A 1 86 ? 5.715 -3.961 13.18 1 92.81 86 GLY A CA 1
ATOM 679 C C . GLY A 1 86 ? 4.238 -3.605 13.219 1 92.81 86 GLY A C 1
ATOM 680 O O . GLY A 1 86 ? 3.418 -4.273 12.586 1 92.81 86 GLY A O 1
ATOM 681 N N . GLY A 1 87 ? 3.889 -2.631 13.977 1 90 87 GLY A N 1
ATOM 682 C CA . GLY A 1 87 ? 2.484 -2.264 14.055 1 90 87 GLY A CA 1
ATOM 683 C C . GLY A 1 87 ? 1.671 -3.199 14.93 1 90 87 GLY A C 1
ATOM 684 O O . GLY A 1 87 ? 2.184 -3.744 15.914 1 90 87 GLY A O 1
ATOM 685 N N . GLN A 1 88 ? 0.409 -3.35 14.594 1 85.81 88 GLN A N 1
ATOM 686 C CA . GLN A 1 88 ? -0.521 -4.074 15.453 1 85.81 88 GLN A CA 1
ATOM 687 C C . GLN A 1 88 ? -0.309 -5.582 15.344 1 85.81 88 GLN A C 1
ATOM 689 O O . GLN A 1 88 ? -0.516 -6.316 16.312 1 85.81 88 GLN A O 1
ATOM 694 N N . THR A 1 89 ? 0.191 -6.043 14.234 1 89.12 89 THR A N 1
ATOM 695 C CA . THR A 1 89 ? 0.319 -7.473 13.977 1 89.12 89 THR A CA 1
ATOM 696 C C . THR A 1 89 ? 1.222 -8.133 15.016 1 89.12 89 THR A C 1
ATOM 698 O O . THR A 1 89 ? 0.8 -9.055 15.719 1 89.12 89 THR A O 1
ATOM 701 N N . PRO A 1 90 ? 2.412 -7.668 15.195 1 93.5 90 PRO A N 1
ATOM 702 C CA . PRO A 1 90 ? 3.254 -8.289 16.219 1 93.5 90 PRO A CA 1
ATOM 703 C C . PRO A 1 90 ? 2.852 -7.887 17.641 1 93.5 90 PRO A C 1
ATOM 705 O O . PRO A 1 90 ? 3.062 -8.648 18.594 1 93.5 90 PRO A O 1
ATOM 708 N N . LEU A 1 91 ? 2.264 -6.688 17.781 1 90.5 91 LEU A N 1
ATOM 709 C CA . LEU A 1 91 ? 1.928 -6.188 19.109 1 90.5 91 LEU A CA 1
ATOM 710 C C . LEU A 1 91 ? 0.91 -7.098 19.797 1 90.5 91 LEU A C 1
ATOM 712 O O . LEU A 1 91 ? 0.938 -7.262 21.016 1 90.5 91 LEU A O 1
ATOM 716 N N . LYS A 1 92 ? 0.03 -7.676 19.016 1 87.88 92 LYS A N 1
ATOM 717 C CA . LYS A 1 92 ? -0.996 -8.57 19.531 1 87.88 92 LYS A CA 1
ATOM 718 C C . LYS A 1 92 ? -0.375 -9.836 20.125 1 87.88 92 LYS A C 1
ATOM 720 O O . LYS A 1 92 ? -1.01 -10.531 20.922 1 87.88 92 LYS A O 1
ATOM 725 N N . LEU A 1 93 ? 0.828 -10.109 19.781 1 94 93 LEU A N 1
ATOM 726 C CA . LEU A 1 93 ? 1.506 -11.312 20.25 1 94 93 LEU A CA 1
ATOM 727 C C . LEU A 1 93 ? 2.248 -11.047 21.547 1 94 93 LEU A C 1
ATOM 729 O O . LEU A 1 93 ? 2.781 -11.969 22.172 1 94 93 LEU A O 1
ATOM 733 N N . ALA A 1 94 ? 2.25 -9.805 22.078 1 93.62 94 ALA A N 1
ATOM 734 C CA . ALA A 1 94 ? 3.082 -9.406 23.219 1 93.62 94 ALA A CA 1
ATOM 735 C C . ALA A 1 94 ? 2.732 -10.219 24.453 1 93.62 94 ALA A C 1
ATOM 737 O O . ALA A 1 94 ? 3.602 -10.867 25.047 1 93.62 94 ALA A O 1
ATOM 738 N N . LEU A 1 95 ? 1.519 -10.266 24.859 1 93.19 95 LEU A N 1
ATOM 739 C CA . LEU A 1 95 ? 1.1 -10.938 26.094 1 93.19 95 LEU A CA 1
ATOM 740 C C . LEU A 1 95 ? 1.221 -12.445 25.953 1 93.19 95 LEU A C 1
ATOM 742 O O . LEU A 1 95 ? 1.779 -13.109 26.828 1 93.19 95 LEU A O 1
ATOM 746 N N . PRO A 1 96 ? 0.707 -12.992 24.766 1 94.56 96 PRO A N 1
ATOM 747 C CA . PRO A 1 96 ? 0.875 -14.438 24.594 1 94.56 96 PRO A CA 1
ATOM 748 C C . PRO A 1 96 ? 2.338 -14.875 24.656 1 94.56 96 PRO A C 1
ATOM 750 O O . PRO A 1 96 ? 2.652 -15.906 25.25 1 94.56 96 PRO A O 1
ATOM 753 N N . LEU A 1 97 ? 3.225 -14.125 24.094 1 96.88 97 LEU A N 1
ATOM 754 C CA . LEU A 1 97 ? 4.641 -14.477 24.094 1 96.88 97 LEU A CA 1
ATOM 755 C C . LEU A 1 97 ? 5.223 -14.359 25.5 1 96.88 97 LEU A C 1
ATOM 757 O O . LEU A 1 97 ? 5.945 -15.25 25.953 1 96.88 97 LEU A O 1
ATOM 761 N N . GLN A 1 98 ? 4.871 -13.305 26.172 1 96.5 98 GLN A N 1
ATOM 762 C CA . GLN A 1 98 ? 5.359 -13.109 27.531 1 96.5 98 GLN A CA 1
ATOM 763 C C . GLN A 1 98 ? 4.891 -14.234 28.453 1 96.5 98 GLN A C 1
ATOM 765 O O . GLN A 1 98 ? 5.668 -14.742 29.266 1 96.5 98 GLN A O 1
ATOM 770 N N . LYS A 1 99 ? 3.668 -14.625 28.344 1 96.31 99 LYS A N 1
ATOM 771 C CA . LYS A 1 99 ? 3.084 -15.688 29.156 1 96.31 99 LYS A CA 1
ATOM 772 C C . LYS A 1 99 ? 3.811 -17.016 28.938 1 96.31 99 LYS A C 1
ATOM 774 O O . LYS A 1 99 ? 3.783 -17.891 29.797 1 96.31 99 LYS A O 1
ATOM 779 N N . ASN A 1 100 ? 4.402 -17.094 27.797 1 97 100 ASN A N 1
ATOM 780 C CA . ASN A 1 100 ? 5.129 -18.312 27.484 1 97 100 ASN A CA 1
ATOM 781 C C . ASN A 1 100 ? 6.633 -18.141 27.703 1 97 100 ASN A C 1
ATOM 783 O O . ASN A 1 100 ? 7.434 -18.844 27.078 1 97 100 ASN A O 1
ATOM 787 N N . GLY A 1 101 ? 7.055 -17.172 28.438 1 96.69 101 GLY A N 1
ATOM 788 C CA . GLY A 1 101 ? 8.422 -17.047 28.922 1 96.69 101 GLY A CA 1
ATOM 789 C C . GLY A 1 101 ? 9.312 -16.266 27.984 1 96.69 101 GLY A C 1
ATOM 790 O O . GLY A 1 101 ? 10.531 -16.234 28.172 1 96.69 101 GLY A O 1
ATOM 791 N N . VAL A 1 102 ? 8.773 -15.625 27.016 1 97.62 102 VAL A N 1
ATOM 792 C CA . VAL A 1 102 ? 9.578 -14.875 26.062 1 97.62 102 VAL A CA 1
ATOM 793 C C . VAL A 1 102 ? 9.828 -13.461 26.578 1 97.62 102 VAL A C 1
ATOM 795 O O . VAL A 1 102 ? 8.898 -12.781 27.016 1 97.62 102 VAL A O 1
ATOM 798 N N . LYS A 1 103 ? 11.07 -13.062 26.609 1 97.5 103 LYS A N 1
ATOM 799 C CA . LYS A 1 103 ? 11.414 -11.711 27.031 1 97.5 103 LYS A CA 1
ATOM 800 C C . LYS A 1 103 ? 11.117 -10.695 25.938 1 97.5 103 LYS A C 1
ATOM 802 O O . LYS A 1 103 ? 11.664 -10.789 24.828 1 97.5 103 LYS A O 1
ATOM 807 N N . ILE A 1 104 ? 10.289 -9.773 26.25 1 97.62 104 ILE A N 1
ATOM 808 C CA . ILE A 1 104 ? 9.961 -8.703 25.297 1 97.62 104 ILE A CA 1
ATOM 809 C C . ILE A 1 104 ? 10.852 -7.496 25.562 1 97.62 104 ILE A C 1
ATOM 811 O O . ILE A 1 104 ? 10.906 -6.988 26.688 1 97.62 104 ILE A O 1
ATOM 815 N N . LEU A 1 105 ? 11.578 -7.055 24.562 1 98 105 LEU A N 1
ATOM 816 C CA . LEU A 1 105 ? 12.453 -5.895 24.688 1 98 105 LEU A CA 1
ATOM 817 C C . LEU A 1 105 ? 11.688 -4.605 24.406 1 98 105 LEU A C 1
ATOM 819 O O . LEU A 1 105 ? 10.773 -4.586 23.578 1 98 105 LEU A O 1
ATOM 823 N N . GLY A 1 106 ? 12.062 -3.475 25.031 1 97 106 GLY A N 1
ATOM 824 C CA . GLY A 1 106 ? 11.383 -2.197 24.922 1 97 106 GLY A CA 1
ATOM 825 C C . GLY A 1 106 ? 10.273 -2.023 25.938 1 97 106 GLY A C 1
ATOM 826 O O . GLY A 1 106 ? 10.438 -2.375 27.109 1 97 106 GLY A O 1
ATOM 827 N N . THR A 1 107 ? 9.203 -1.468 25.5 1 96.69 107 THR A N 1
ATOM 828 C CA . THR A 1 107 ? 8.086 -1.219 26.406 1 96.69 107 THR A CA 1
ATOM 829 C C . THR A 1 107 ? 7.449 -2.531 26.844 1 96.69 107 THR A C 1
ATOM 831 O O . THR A 1 107 ? 7.168 -3.404 26.031 1 96.69 107 THR A O 1
ATOM 834 N N . LYS A 1 108 ? 7.184 -2.646 28.078 1 95.31 108 LYS A N 1
ATOM 835 C CA . LYS A 1 108 ? 6.613 -3.869 28.641 1 95.31 108 LYS A CA 1
ATOM 836 C C . LYS A 1 108 ? 5.172 -4.062 28.172 1 95.31 108 LYS A C 1
ATOM 838 O O . LYS A 1 108 ? 4.434 -3.094 28 1 95.31 108 LYS A O 1
ATOM 843 N N . PRO A 1 109 ? 4.781 -5.371 28 1 94.44 109 PRO A N 1
ATOM 844 C CA . PRO A 1 109 ? 3.418 -5.68 27.562 1 94.44 109 PRO A CA 1
ATOM 845 C C . PRO A 1 109 ? 2.355 -5.082 28.484 1 94.44 109 PRO A C 1
ATOM 847 O O . PRO A 1 109 ? 1.288 -4.672 28.016 1 94.44 109 PRO A O 1
ATOM 850 N N . GLU A 1 110 ? 2.65 -4.973 29.766 1 92.56 110 GLU A N 1
ATOM 851 C CA . GLU A 1 110 ? 1.697 -4.41 30.719 1 92.56 110 GLU A CA 1
ATOM 852 C C . GLU A 1 110 ? 1.435 -2.934 30.438 1 92.56 110 GLU A C 1
ATOM 854 O O . GLU A 1 110 ? 0.302 -2.463 30.562 1 92.56 110 GLU A O 1
ATOM 859 N N . SER A 1 111 ? 2.471 -2.236 30.109 1 92.38 111 SER A N 1
ATOM 860 C CA . SER A 1 111 ? 2.344 -0.824 29.766 1 92.38 111 SER A CA 1
ATOM 861 C C . SER A 1 111 ? 1.552 -0.642 28.469 1 92.38 111 SER A C 1
ATOM 863 O O . SER A 1 111 ? 0.754 0.291 28.344 1 92.38 111 SER A O 1
ATOM 865 N N . ILE A 1 112 ? 1.809 -1.536 27.531 1 90.56 112 ILE A N 1
ATOM 866 C CA . ILE A 1 112 ? 1.066 -1.514 26.281 1 90.56 112 ILE A CA 1
ATOM 867 C C . ILE A 1 112 ? -0.42 -1.729 26.547 1 90.56 112 ILE A C 1
ATOM 869 O O . ILE A 1 112 ? -1.269 -1.01 26.016 1 90.56 112 ILE A O 1
ATOM 873 N N . ASP A 1 113 ? -0.732 -2.639 27.406 1 89.06 113 ASP A N 1
ATOM 874 C CA . ASP A 1 113 ? -2.109 -2.961 27.766 1 89.06 113 ASP A CA 1
ATOM 875 C C . ASP A 1 113 ? -2.781 -1.784 28.469 1 89.06 113 ASP A C 1
ATOM 877 O O . ASP A 1 113 ? -3.955 -1.497 28.219 1 89.06 113 ASP A O 1
ATOM 881 N N . LYS A 1 114 ? -2.045 -1.156 29.328 1 90.5 114 LYS A N 1
ATOM 882 C CA . LYS A 1 114 ? -2.564 -0.003 30.062 1 90.5 114 LYS A CA 1
ATOM 883 C C . LYS A 1 114 ? -2.967 1.116 29.109 1 90.5 114 LYS A C 1
ATOM 885 O O . LYS A 1 114 ? -3.977 1.788 29.312 1 90.5 114 LYS A O 1
ATOM 890 N N . ALA A 1 115 ? -2.205 1.303 28.062 1 90.56 115 ALA A N 1
ATOM 891 C CA . ALA A 1 115 ? -2.477 2.352 27.078 1 90.56 115 ALA A CA 1
ATOM 892 C C . ALA A 1 115 ? -3.658 1.98 26.188 1 90.56 115 ALA A C 1
ATOM 894 O O . ALA A 1 115 ? -4.398 2.854 25.734 1 90.56 115 ALA A O 1
ATOM 895 N N . GLU A 1 116 ? -3.824 0.708 25.906 1 84.06 116 GLU A N 1
ATOM 896 C CA . GLU A 1 116 ? -4.84 0.253 24.953 1 84.06 116 GLU A CA 1
ATOM 897 C C . GLU A 1 116 ? -6.188 0.053 25.641 1 84.06 116 GLU A C 1
ATOM 899 O O . GLU A 1 116 ? -7.238 0.218 25.031 1 84.06 116 GLU A O 1
ATOM 904 N N . ASP A 1 117 ? -6.141 -0.238 26.969 1 83.44 117 ASP A N 1
ATOM 905 C CA . ASP A 1 117 ? -7.367 -0.438 27.734 1 83.44 117 ASP A CA 1
ATOM 906 C C . ASP A 1 117 ? -8.016 0.897 28.094 1 83.44 117 ASP A C 1
ATOM 908 O O . ASP A 1 117 ? -7.422 1.706 28.812 1 83.44 117 ASP A O 1
ATOM 912 N N . ARG A 1 118 ? -9.203 1.001 27.734 1 80.69 118 ARG A N 1
ATOM 913 C CA . ARG A 1 118 ? -9.883 2.285 27.859 1 80.69 118 ARG A CA 1
ATOM 914 C C . ARG A 1 118 ? -10.016 2.697 29.328 1 80.69 118 ARG A C 1
ATOM 916 O O . ARG A 1 118 ? -9.852 3.871 29.672 1 80.69 118 ARG A O 1
ATOM 923 N N . GLU A 1 119 ? -10.391 1.757 30.156 1 84.06 119 GLU A N 1
ATOM 924 C CA . GLU A 1 119 ? -10.586 2.068 31.578 1 84.06 119 GLU A CA 1
ATOM 925 C C . GLU A 1 119 ? -9.258 2.414 32.25 1 84.06 119 GLU A C 1
ATOM 927 O O . GLU A 1 119 ? -9.172 3.398 33 1 84.06 119 GLU A O 1
ATOM 932 N N . LEU A 1 120 ? -8.289 1.563 31.984 1 89.62 120 LEU A N 1
ATOM 933 C CA . LEU A 1 120 ? -6.973 1.81 32.562 1 89.62 120 LEU A CA 1
ATOM 934 C C . LEU A 1 120 ? -6.395 3.127 32.062 1 89.62 120 LEU A C 1
ATOM 936 O O . LEU A 1 120 ? -5.77 3.869 32.812 1 89.62 120 LEU A O 1
ATOM 940 N N . PHE A 1 121 ? -6.645 3.406 30.859 1 91.06 121 PHE A N 1
ATOM 941 C CA . PHE A 1 121 ? -6.141 4.633 30.266 1 91.06 121 PHE A CA 1
ATOM 942 C C . PHE A 1 121 ? -6.82 5.855 30.875 1 91.06 121 PHE A C 1
ATOM 944 O O . PHE A 1 121 ? -6.164 6.859 31.156 1 91.06 121 PHE A O 1
ATOM 951 N N . ARG A 1 122 ? -8.078 5.801 31.062 1 90.38 122 ARG A N 1
ATOM 952 C CA . ARG A 1 122 ? -8.82 6.891 31.688 1 90.38 122 ARG A CA 1
ATOM 953 C C . ARG A 1 122 ? -8.297 7.184 33.094 1 90.38 122 ARG A C 1
ATOM 955 O O . ARG A 1 122 ? -8.148 8.344 33.469 1 90.38 122 ARG A O 1
ATOM 962 N N . GLU A 1 123 ? -8.07 6.152 33.812 1 93.56 123 GLU A N 1
ATOM 963 C CA . GLU A 1 123 ? -7.531 6.309 35.156 1 93.56 123 GLU A CA 1
ATOM 964 C C . GLU A 1 123 ? -6.176 7.004 35.125 1 93.56 123 GLU A C 1
ATOM 966 O O . GLU A 1 123 ? -5.891 7.859 35.969 1 93.56 123 GLU A O 1
ATOM 971 N N . LEU A 1 124 ? -5.363 6.602 34.156 1 95.5 124 LEU A N 1
ATOM 972 C CA . LEU A 1 124 ? -4.047 7.211 34 1 95.5 124 LEU A CA 1
ATOM 973 C C . LEU A 1 124 ? -4.168 8.703 33.719 1 95.5 124 LEU A C 1
ATOM 975 O O . LEU A 1 124 ? -3.434 9.516 34.281 1 95.5 124 LEU A O 1
ATOM 979 N N . ILE A 1 125 ? -5.078 9.07 32.844 1 96.38 125 ILE A N 1
ATOM 980 C CA . ILE A 1 125 ? -5.285 10.461 32.438 1 96.38 125 ILE A CA 1
ATOM 981 C C . ILE A 1 125 ? -5.703 11.289 33.656 1 96.38 125 ILE A C 1
ATOM 983 O O . ILE A 1 125 ? -5.195 12.383 33.875 1 96.38 125 ILE A O 1
ATOM 987 N N . ILE A 1 126 ? -6.586 10.75 34.469 1 95.06 126 ILE A N 1
ATOM 988 C CA . ILE A 1 126 ? -7.07 11.422 35.656 1 95.06 126 ILE A CA 1
ATOM 989 C C . ILE A 1 126 ? -5.926 11.586 36.656 1 95.06 126 ILE A C 1
ATOM 991 O O . ILE A 1 126 ? -5.742 12.664 37.25 1 95.06 126 ILE A O 1
ATOM 995 N N . GLU A 1 127 ? -5.219 10.562 36.781 1 96.81 127 GLU A N 1
ATOM 996 C CA . GLU A 1 127 ? -4.102 10.578 37.719 1 96.81 127 GLU A CA 1
ATOM 997 C C . GLU A 1 127 ? -3.082 11.648 37.344 1 96.81 127 GLU A C 1
ATOM 999 O O . GLU A 1 127 ? -2.488 12.281 38.25 1 96.81 127 GLU A O 1
ATOM 1004 N N . LEU A 1 128 ? -2.846 11.859 36.094 1 97.62 128 LEU A N 1
ATOM 1005 C CA . LEU A 1 128 ? -1.837 12.797 35.625 1 97.62 128 LEU A CA 1
ATOM 1006 C C . LEU A 1 128 ? -2.404 14.211 35.531 1 97.62 128 LEU A C 1
ATOM 1008 O O . LEU A 1 128 ? -1.678 15.156 35.219 1 97.62 128 LEU A O 1
ATOM 1012 N N . GLY A 1 129 ? -3.711 14.391 35.781 1 97.19 129 GLY A N 1
ATOM 1013 C CA . GLY A 1 129 ? -4.352 15.695 35.688 1 97.19 129 GLY A CA 1
ATOM 1014 C C . GLY A 1 129 ? -4.516 16.203 34.281 1 97.19 129 GLY A C 1
ATOM 1015 O O . GLY A 1 129 ? -4.477 17.406 34.031 1 97.19 129 GLY A O 1
ATOM 1016 N N . LEU A 1 130 ? -4.586 15.281 33.344 1 97.81 130 LEU A N 1
ATOM 1017 C CA . LEU A 1 130 ? -4.77 15.641 31.953 1 97.81 130 LEU A CA 1
ATOM 1018 C C . LEU A 1 130 ? -6.242 15.578 31.562 1 97.81 130 LEU A C 1
ATOM 1020 O O . LEU A 1 130 ? -7.078 15.117 32.344 1 97.81 130 LEU A O 1
ATOM 1024 N N . LYS A 1 131 ? -6.562 16.109 30.422 1 96.38 131 LYS A N 1
ATOM 1025 C CA . LYS A 1 131 ? -7.945 16.141 29.953 1 96.38 131 LYS A CA 1
ATOM 1026 C C . LYS A 1 131 ? -8.164 15.148 28.812 1 96.38 131 LYS A C 1
ATOM 1028 O O . LYS A 1 131 ? -7.289 14.977 27.953 1 96.38 131 LYS A O 1
ATOM 1033 N N . GLN A 1 132 ? -9.242 14.516 28.828 1 94.75 132 GLN A N 1
ATOM 1034 C CA . GLN A 1 132 ? -9.742 13.648 27.766 1 94.75 132 GLN A CA 1
ATOM 1035 C C . GLN A 1 132 ? -11.211 13.938 27.469 1 94.75 132 GLN A C 1
ATOM 1037 O O . GLN A 1 132 ? -11.984 14.258 28.375 1 94.75 132 GLN A O 1
ATOM 1042 N N . PRO A 1 133 ? -11.586 13.844 26.156 1 92.62 133 PRO A N 1
ATOM 1043 C CA . PRO A 1 133 ? -13.016 14.023 25.891 1 92.62 133 PRO A CA 1
ATOM 1044 C C . PRO A 1 133 ? -13.883 13.039 26.688 1 92.62 133 PRO A C 1
ATOM 1046 O O . PRO A 1 133 ? -13.516 11.867 26.828 1 92.62 133 PRO A O 1
ATOM 1049 N N . PRO A 1 134 ? -14.992 13.5 27.156 1 91.75 134 PRO A N 1
ATOM 1050 C CA . PRO A 1 134 ? -15.891 12.562 27.844 1 91.75 134 PRO A CA 1
ATOM 1051 C C . PRO A 1 134 ? -16.281 11.375 26.953 1 91.75 134 PRO A C 1
ATOM 1053 O O . PRO A 1 134 ? -16.469 11.531 25.75 1 91.75 134 PRO A O 1
ATOM 1056 N N . SER A 1 135 ? -16.297 10.242 27.609 1 90.31 135 SER A N 1
ATOM 1057 C CA . SER A 1 135 ? -16.609 9.031 26.859 1 90.31 135 SER A CA 1
ATOM 1058 C C . SER A 1 135 ? -17.406 8.039 27.703 1 90.31 135 SER A C 1
ATOM 1060 O O . SER A 1 135 ? -17.531 8.211 28.922 1 90.31 135 SER A O 1
ATOM 1062 N N . GLY A 1 136 ? -18.031 7.062 27 1 87.38 136 GLY A N 1
ATOM 1063 C CA . GLY A 1 136 ? -18.766 5.973 27.625 1 87.38 136 GLY A CA 1
ATOM 1064 C C . GLY A 1 136 ? -18.859 4.738 26.75 1 87.38 136 GLY A C 1
ATOM 1065 O O . GLY A 1 136 ? -18.625 4.801 25.547 1 87.38 136 GLY A O 1
ATOM 1066 N N . THR A 1 137 ? -19.062 3.625 27.422 1 86.56 137 THR A N 1
ATOM 1067 C CA . THR A 1 137 ? -19.25 2.357 26.734 1 86.56 137 THR A CA 1
ATOM 1068 C C . THR A 1 137 ? -20.688 1.87 26.891 1 86.56 137 THR A C 1
ATOM 1070 O O . THR A 1 137 ? -21.203 1.795 28.016 1 86.56 137 THR A O 1
ATOM 1073 N N . ALA A 1 138 ? -21.281 1.595 25.734 1 89.25 138 ALA A N 1
ATOM 1074 C CA . ALA A 1 138 ? -22.672 1.119 25.75 1 89.25 138 ALA A CA 1
ATOM 1075 C C . ALA A 1 138 ? -22.75 -0.339 25.312 1 89.25 138 ALA A C 1
ATOM 1077 O O . ALA A 1 138 ? -22.031 -0.756 24.391 1 89.25 138 ALA A O 1
ATOM 1078 N N . ARG A 1 139 ? -23.594 -1.13 25.922 1 86 139 ARG A N 1
ATOM 1079 C CA . ARG A 1 139 ? -23.766 -2.537 25.578 1 86 139 ARG A CA 1
ATOM 1080 C C . ARG A 1 139 ? -25.172 -2.795 25.016 1 86 139 ARG A C 1
ATOM 1082 O O . ARG A 1 139 ? -25.469 -3.9 24.547 1 86 139 ARG A O 1
ATOM 1089 N N . THR A 1 140 ? -25.984 -1.775 25.141 1 87.38 140 THR A N 1
ATOM 1090 C CA . THR A 1 140 ? -27.328 -1.834 24.562 1 87.38 140 THR A CA 1
ATOM 1091 C C . THR A 1 140 ? -27.656 -0.533 23.828 1 87.38 140 THR A C 1
ATOM 1093 O O . THR A 1 140 ? -26.969 0.479 24.016 1 87.38 140 THR A O 1
ATOM 1096 N N . LYS A 1 141 ? -28.703 -0.664 23.016 1 89.06 141 LYS A N 1
ATOM 1097 C CA . LYS A 1 141 ? -29.156 0.528 22.297 1 89.06 141 LYS A CA 1
ATOM 1098 C C . LYS A 1 141 ? -29.594 1.617 23.266 1 89.06 141 LYS A C 1
ATOM 1100 O O . LYS A 1 141 ? -29.312 2.799 23.062 1 89.06 141 LYS A O 1
ATOM 1105 N N . GLU A 1 142 ? -30.266 1.208 24.234 1 90.69 142 GLU A N 1
ATOM 1106 C CA . GLU A 1 142 ? -30.766 2.148 25.234 1 90.69 142 GLU A CA 1
ATOM 1107 C C . GLU A 1 142 ? -29.609 2.82 25.984 1 90.69 142 GLU A C 1
ATOM 1109 O O . GLU A 1 142 ? -29.641 4.027 26.219 1 90.69 142 GLU A O 1
ATOM 1114 N N . GLU A 1 143 ? -28.688 2.066 26.328 1 92.5 143 GLU A N 1
ATOM 1115 C CA . GLU A 1 143 ? -27.5 2.611 27 1 92.5 143 GLU A CA 1
ATOM 1116 C C . GLU A 1 143 ? -26.766 3.6 26.094 1 92.5 143 GLU A C 1
ATOM 1118 O O . GLU A 1 143 ? -26.266 4.625 26.562 1 92.5 143 GLU A O 1
ATOM 1123 N N . ALA A 1 144 ? -26.703 3.248 24.875 1 92.31 144 ALA A N 1
ATOM 1124 C CA . ALA A 1 144 ? -26.016 4.109 23.922 1 92.31 144 ALA A CA 1
ATOM 1125 C C . ALA A 1 144 ? -26.688 5.477 23.828 1 92.31 144 ALA A C 1
ATOM 1127 O O . ALA A 1 144 ? -26 6.504 23.812 1 92.31 144 ALA A O 1
ATOM 1128 N N . LEU A 1 145 ? -27.953 5.398 23.781 1 93.88 145 LEU A N 1
ATOM 1129 C CA . LEU A 1 145 ? -28.703 6.641 23.703 1 93.88 145 LEU A CA 1
ATOM 1130 C C . LEU A 1 145 ? -28.531 7.477 24.969 1 93.88 145 LEU A C 1
ATOM 1132 O O . LEU A 1 145 ? -28.359 8.695 24.891 1 93.88 145 LEU A O 1
ATOM 1136 N N . LYS A 1 146 ? -28.547 6.863 26.062 1 94.5 146 LYS A N 1
ATOM 1137 C CA . LYS A 1 146 ? -28.359 7.551 27.344 1 94.5 146 LYS A CA 1
ATOM 1138 C C . LYS A 1 146 ? -26.984 8.18 27.438 1 94.5 146 LYS A C 1
ATOM 1140 O O . LYS A 1 146 ? -26.844 9.344 27.828 1 94.5 146 LYS A O 1
ATOM 1145 N N . ILE A 1 147 ? -26.031 7.449 27.172 1 93.94 147 ILE A N 1
ATOM 1146 C CA . ILE A 1 147 ? -24.641 7.906 27.25 1 93.94 147 ILE A CA 1
ATOM 1147 C C . ILE A 1 147 ? -24.438 9.078 26.297 1 93.94 147 ILE A C 1
ATOM 1149 O O . ILE A 1 147 ? -23.797 10.078 26.656 1 93.94 147 ILE A O 1
ATOM 1153 N N . ALA A 1 148 ? -24.938 8.953 25.109 1 94.88 148 ALA A N 1
ATOM 1154 C CA . ALA A 1 148 ? -24.781 10.008 24.109 1 94.88 148 ALA A CA 1
ATOM 1155 C C . ALA A 1 148 ? -25.438 11.305 24.578 1 94.88 148 ALA A C 1
ATOM 1157 O O . ALA A 1 148 ? -24.906 12.391 24.359 1 94.88 148 ALA A O 1
ATOM 1158 N N . LYS A 1 149 ? -26.531 11.133 25.172 1 94.31 149 LYS A N 1
ATOM 1159 C CA . LYS A 1 149 ? -27.234 12.297 25.703 1 94.31 149 LYS A CA 1
ATOM 1160 C C . LYS A 1 149 ? -26.453 12.961 26.828 1 94.31 149 LYS A C 1
ATOM 1162 O O . LYS A 1 149 ? -26.406 14.188 26.922 1 94.31 149 LYS A O 1
ATOM 1167 N N . GLU A 1 150 ? -25.922 12.172 27.609 1 94.62 150 GLU A N 1
ATOM 1168 C CA . GLU A 1 150 ? -25.125 12.688 28.719 1 94.62 150 GLU A CA 1
ATOM 1169 C C . GLU A 1 150 ? -23.891 13.406 28.219 1 94.62 150 GLU A C 1
ATOM 1171 O O . GLU A 1 150 ? -23.531 14.469 28.734 1 94.62 150 GLU A O 1
ATOM 1176 N N . ILE A 1 151 ? -23.219 12.867 27.281 1 93.88 151 ILE A N 1
ATOM 1177 C CA . ILE A 1 151 ? -22 13.43 26.719 1 93.88 151 ILE A CA 1
ATOM 1178 C C . ILE A 1 151 ? -22.359 14.664 25.875 1 93.88 151 ILE A C 1
ATOM 1180 O O . ILE A 1 151 ? -21.609 15.648 25.875 1 93.88 151 ILE A O 1
ATOM 1184 N N . GLY A 1 152 ? -23.531 14.578 25.234 1 93.31 152 GLY A N 1
ATOM 1185 C CA . GLY A 1 152 ? -23.969 15.648 24.344 1 93.31 152 GLY A CA 1
ATOM 1186 C C . GLY A 1 152 ? -23.469 15.477 22.922 1 93.31 152 GLY A C 1
ATOM 1187 O O . GLY A 1 152 ? -22.297 15.195 22.688 1 93.31 152 GLY A O 1
ATOM 1188 N N . PHE A 1 153 ? -24.297 15.672 21.938 1 91.81 153 PHE A N 1
ATOM 1189 C CA . PHE A 1 153 ? -23.953 15.57 20.516 1 91.81 153 PHE A CA 1
ATOM 1190 C C . PHE A 1 153 ? -23.141 16.781 20.062 1 91.81 153 PHE A C 1
ATOM 1192 O O . PHE A 1 153 ? -23.266 17.859 20.641 1 91.81 153 PHE A O 1
ATOM 1199 N N . PRO A 1 154 ? -22.328 16.703 19.062 1 90.25 154 PRO A N 1
ATOM 1200 C CA . PRO A 1 154 ? -22.047 15.484 18.297 1 90.25 154 PRO A CA 1
ATOM 1201 C C . PRO A 1 154 ? -21.141 14.516 19.047 1 90.25 154 PRO A C 1
ATOM 1203 O O . PRO A 1 154 ? -20.359 14.93 19.906 1 90.25 154 PRO A O 1
ATOM 1206 N N . VAL A 1 155 ? -21.344 13.234 18.734 1 93.12 155 VAL A N 1
ATOM 1207 C CA . VAL A 1 155 ? -20.516 12.211 19.375 1 93.12 155 VAL A CA 1
ATOM 1208 C C . VAL A 1 155 ? -19.891 11.312 18.312 1 93.12 155 VAL A C 1
ATOM 1210 O O . VAL A 1 155 ? -20.375 11.25 17.172 1 93.12 155 VAL A O 1
ATOM 1213 N N . LEU A 1 156 ? -18.766 10.82 18.625 1 89.88 156 LEU A N 1
ATOM 1214 C CA . LEU A 1 156 ? -18.109 9.797 17.812 1 89.88 156 LEU A CA 1
ATOM 1215 C C . LEU A 1 156 ? -18.453 8.406 18.344 1 89.88 156 LEU A C 1
ATOM 1217 O O . LEU A 1 156 ? -18.219 8.109 19.516 1 89.88 156 LEU A O 1
ATOM 1221 N N . VAL A 1 157 ? -18.984 7.586 17.469 1 88.75 157 VAL A N 1
ATOM 1222 C CA . VAL A 1 157 ? -19.375 6.234 17.859 1 88.75 157 VAL A CA 1
ATOM 1223 C C . VAL A 1 157 ? -18.5 5.219 17.141 1 88.75 157 VAL A C 1
ATOM 1225 O O . VAL A 1 157 ? -18.188 5.387 15.953 1 88.75 157 VAL A O 1
ATOM 1228 N N . ARG A 1 158 ? -17.969 4.281 17.844 1 82.5 158 ARG A N 1
ATOM 1229 C CA . ARG A 1 158 ? -17.141 3.242 17.234 1 82.5 158 ARG A CA 1
ATOM 1230 C C . ARG A 1 158 ? -17.375 1.895 17.906 1 82.5 158 ARG A C 1
ATOM 1232 O O . ARG A 1 158 ? -17.594 1.829 19.125 1 82.5 158 ARG A O 1
ATOM 1239 N N . PRO A 1 159 ? -17.312 0.814 17.062 1 77.38 159 PRO A N 1
ATOM 1240 C CA . PRO A 1 159 ? -17.375 -0.514 17.672 1 77.38 159 PRO A CA 1
ATOM 1241 C C . PRO A 1 159 ? -16.109 -0.87 18.453 1 77.38 159 PRO A C 1
ATOM 1243 O O . PRO A 1 159 ? -15.031 -0.385 18.141 1 77.38 159 PRO A O 1
ATOM 1246 N N . SER A 1 160 ? -16 -1.556 19.578 1 65.31 160 SER A N 1
ATOM 1247 C CA . SER A 1 160 ? -14.891 -1.854 20.469 1 65.31 160 SER A CA 1
ATOM 1248 C C . SER A 1 160 ? -13.875 -2.775 19.797 1 65.31 160 SER A C 1
ATOM 1250 O O . SER A 1 160 ? -12.68 -2.725 20.109 1 65.31 160 SER A O 1
ATOM 1252 N N . TYR A 1 161 ? -14.109 -3.5 18.812 1 53.81 161 TYR A N 1
ATOM 1253 C CA . TYR A 1 161 ? -13.188 -4.527 18.344 1 53.81 161 TYR A CA 1
ATOM 1254 C C . TYR A 1 161 ? -12.742 -4.246 16.906 1 53.81 161 TYR A C 1
ATOM 1256 O O . TYR A 1 161 ? -12.352 -5.16 16.188 1 53.81 161 TYR A O 1
ATOM 1264 N N . VAL A 1 162 ? -12.633 -2.906 16.641 1 54.19 162 VAL A N 1
ATOM 1265 C CA . VAL A 1 162 ? -12.359 -2.697 15.227 1 54.19 162 VAL A CA 1
ATOM 1266 C C . VAL A 1 162 ? -11.047 -1.932 15.055 1 54.19 162 VAL A C 1
ATOM 1268 O O . VAL A 1 162 ? -10.68 -1.124 15.914 1 54.19 162 VAL A O 1
ATOM 1271 N N . LEU A 1 163 ? -10.102 -2.41 14.148 1 51.88 163 LEU A N 1
ATOM 1272 C CA . LEU A 1 163 ? -8.875 -1.736 13.75 1 51.88 163 LEU A CA 1
ATOM 1273 C C . LEU A 1 163 ? -9.141 -0.728 12.641 1 51.88 163 LEU A C 1
ATOM 1275 O O . LEU A 1 163 ? -9.984 -0.962 11.773 1 51.88 163 LEU A O 1
ATOM 1279 N N . GLY A 1 164 ? -8.344 0.463 12.578 1 54.78 164 GLY A N 1
ATOM 1280 C CA . GLY A 1 164 ? -8.367 1.429 11.492 1 54.78 164 GLY A CA 1
ATOM 1281 C C . GLY A 1 164 ? -9.656 2.23 11.438 1 54.78 164 GLY A C 1
ATOM 1282 O O . GLY A 1 164 ? -10.078 2.666 10.359 1 54.78 164 GLY A O 1
ATOM 1283 N N . GLY A 1 165 ? -10.32 2.277 12.555 1 63.97 165 GLY A N 1
ATOM 1284 C CA . GLY A 1 165 ? -11.523 3.088 12.633 1 63.97 165 GLY A CA 1
ATOM 1285 C C . GLY A 1 165 ? -12.695 2.492 11.867 1 63.97 165 GLY A C 1
ATOM 1286 O O . GLY A 1 165 ? -13.617 3.211 11.477 1 63.97 165 GLY A O 1
ATOM 1287 N N . ARG A 1 166 ? -12.602 1.21 11.672 1 63.09 166 ARG A N 1
ATOM 1288 C CA . ARG A 1 166 ? -13.688 0.593 10.914 1 63.09 166 ARG A CA 1
ATOM 1289 C C . ARG A 1 166 ? -15.039 0.874 11.562 1 63.09 166 ARG A C 1
ATOM 1291 O O . ARG A 1 166 ? -15.172 0.809 12.789 1 63.09 166 ARG A O 1
ATOM 1298 N N . ALA A 1 167 ? -15.969 1.354 10.844 1 69.69 167 ALA A N 1
ATOM 1299 C CA . ALA A 1 167 ? -17.375 1.568 11.195 1 69.69 167 ALA A CA 1
ATOM 1300 C C . ALA A 1 167 ? -17.516 2.73 12.172 1 69.69 167 ALA A C 1
ATOM 1302 O O . ALA A 1 167 ? -18.531 2.832 12.875 1 69.69 167 ALA A O 1
ATOM 1303 N N . MET A 1 168 ? -16.422 3.449 12.25 1 82.12 168 MET A N 1
ATOM 1304 C CA . MET A 1 168 ? -16.516 4.672 13.047 1 82.12 168 MET A CA 1
ATOM 1305 C C . MET A 1 168 ? -17.359 5.719 12.328 1 82.12 168 MET A C 1
ATOM 1307 O O . MET A 1 168 ? -17.281 5.859 11.102 1 82.12 168 MET A O 1
ATOM 1311 N N . ARG A 1 169 ? -18.234 6.477 13.172 1 83.19 169 ARG A N 1
ATOM 1312 C CA . ARG A 1 169 ? -19.094 7.5 12.578 1 83.19 169 ARG A CA 1
ATOM 1313 C C . ARG A 1 169 ? -19.312 8.664 13.539 1 83.19 169 ARG A C 1
ATOM 1315 O O . ARG A 1 169 ? -19.438 8.453 14.75 1 83.19 169 ARG A O 1
ATOM 1322 N N . ILE A 1 170 ? -19.281 9.805 13.039 1 86.06 170 ILE A N 1
ATOM 1323 C CA . ILE A 1 170 ? -19.703 10.969 13.805 1 86.06 170 ILE A CA 1
ATOM 1324 C C . ILE A 1 170 ? -21.219 11.117 13.719 1 86.06 170 ILE A C 1
ATOM 1326 O O . ILE A 1 170 ? -21.781 11.164 12.625 1 86.06 170 ILE A O 1
ATOM 1330 N N . VAL A 1 171 ? -21.797 11.148 14.812 1 88.94 171 VAL A N 1
ATOM 1331 C CA . VAL A 1 171 ? -23.25 11.266 14.898 1 88.94 171 VAL A CA 1
ATOM 1332 C C . VAL A 1 171 ? -23.625 12.617 15.508 1 88.94 171 VAL A C 1
ATOM 1334 O O . VAL A 1 171 ? -23.109 12.984 16.562 1 88.94 171 VAL A O 1
ATOM 1337 N N . TYR A 1 172 ? -24.531 13.266 14.852 1 86.12 172 TYR A N 1
ATOM 1338 C CA . TYR A 1 172 ? -24.797 14.641 15.25 1 86.12 172 TYR A CA 1
ATOM 1339 C C . TYR A 1 172 ? -26.094 14.734 16.062 1 86.12 172 TYR A C 1
ATOM 1341 O O . TYR A 1 172 ? -26.359 15.75 16.703 1 86.12 172 TYR A O 1
ATOM 1349 N N . ASP A 1 173 ? -26.906 13.695 15.977 1 89.31 173 ASP A N 1
ATOM 1350 C CA . ASP A 1 173 ? -28.156 13.727 16.75 1 89.31 173 ASP A CA 1
ATOM 1351 C C . ASP A 1 173 ? -28.625 12.305 17.062 1 89.31 173 ASP A C 1
ATOM 1353 O O . ASP A 1 173 ? -27.969 11.328 16.703 1 89.31 173 ASP A O 1
ATOM 1357 N N . GLU A 1 174 ? -29.688 12.289 17.828 1 92.12 174 GLU A N 1
ATOM 1358 C CA . GLU A 1 174 ? -30.219 11.016 18.312 1 92.12 174 GLU A CA 1
ATOM 1359 C C . GLU A 1 174 ? -30.703 10.141 17.156 1 92.12 174 GLU A C 1
ATOM 1361 O O . GLU A 1 174 ? -30.547 8.914 17.188 1 92.12 174 GLU A O 1
ATOM 1366 N N . GLU A 1 175 ? -31.234 10.711 16.203 1 90.19 175 GLU A N 1
ATOM 1367 C CA . GLU A 1 175 ? -31.75 9.961 15.07 1 90.19 175 GLU A CA 1
ATOM 1368 C C . GLU A 1 175 ? -30.625 9.273 14.297 1 90.19 175 GLU A C 1
ATOM 1370 O O . GLU A 1 175 ? -30.75 8.109 13.906 1 90.19 175 GLU A O 1
ATOM 1375 N N . GLU A 1 176 ? -29.609 10.016 14.117 1 87.62 176 GLU A N 1
ATOM 1376 C CA . GLU A 1 176 ? -28.453 9.445 13.438 1 87.62 176 GLU A CA 1
ATOM 1377 C C . GLU A 1 176 ? -27.844 8.297 14.25 1 87.62 176 GLU A C 1
ATOM 1379 O O . GLU A 1 176 ? -27.359 7.324 13.68 1 87.62 176 GLU A O 1
ATOM 1384 N N . LEU A 1 177 ? -27.875 8.5 15.516 1 90.81 177 LEU A N 1
ATOM 1385 C CA . LEU A 1 177 ? -27.359 7.449 16.375 1 90.81 177 LEU A CA 1
ATOM 1386 C C . LEU A 1 177 ? -28.188 6.176 16.266 1 90.81 177 LEU A C 1
ATOM 1388 O O . LEU A 1 177 ? -27.641 5.074 16.172 1 90.81 177 LEU A O 1
ATOM 1392 N N . LYS A 1 178 ? -29.438 6.352 16.203 1 89.56 178 LYS A N 1
ATOM 1393 C CA . LYS A 1 178 ? -30.328 5.207 16.062 1 89.56 178 LYS A CA 1
ATOM 1394 C C . LYS A 1 178 ? -30.094 4.484 14.742 1 89.56 178 LYS A C 1
ATOM 1396 O O . LYS A 1 178 ? -30.062 3.254 14.695 1 89.56 178 LYS A O 1
ATOM 1401 N N . GLU A 1 179 ? -29.906 5.273 13.773 1 86.19 179 GLU A N 1
ATOM 1402 C CA . GLU A 1 179 ? -29.625 4.703 12.461 1 86.19 179 GLU A CA 1
ATOM 1403 C C . GLU A 1 179 ? -28.328 3.904 12.477 1 86.19 179 GLU A C 1
ATOM 1405 O O . GLU A 1 179 ? -28.25 2.818 11.898 1 86.19 179 GLU A O 1
ATOM 1410 N N . TYR A 1 180 ? -27.359 4.504 13.07 1 85.75 180 TYR A N 1
ATOM 1411 C CA . TYR A 1 180 ? -26.078 3.84 13.188 1 85.75 180 TYR A CA 1
ATOM 1412 C C . TYR A 1 180 ? -26.203 2.516 13.93 1 85.75 180 TYR A C 1
ATOM 1414 O O . TYR A 1 180 ? -25.625 1.504 13.508 1 85.75 180 TYR A O 1
ATOM 1422 N N . LEU A 1 181 ? -26.969 2.506 14.938 1 85.62 181 LEU A N 1
ATOM 1423 C CA . LEU A 1 181 ? -27.094 1.326 15.789 1 85.62 181 LEU A CA 1
ATOM 1424 C C . LEU A 1 181 ? -27.891 0.235 15.078 1 85.62 181 LEU A C 1
ATOM 1426 O O . LEU A 1 181 ? -27.688 -0.953 15.336 1 85.62 181 LEU A O 1
ATOM 1430 N N . GLU A 1 182 ? -28.688 0.651 14.141 1 78.19 182 GLU A N 1
ATOM 1431 C CA . GLU A 1 182 ? -29.484 -0.305 13.383 1 78.19 182 GLU A CA 1
ATOM 1432 C C . GLU A 1 182 ? -28.703 -0.892 12.219 1 78.19 182 GLU A C 1
ATOM 1434 O O . GLU A 1 182 ? -28.859 -2.064 11.875 1 78.19 182 GLU A O 1
ATOM 1439 N N . GLU A 1 183 ? -28 -0.069 11.5 1 67 183 GLU A N 1
ATOM 1440 C CA . GLU A 1 183 ? -27.297 -0.448 10.273 1 67 183 GLU A CA 1
ATOM 1441 C C . GLU A 1 183 ? -26 -1.184 10.586 1 67 183 GLU A C 1
ATOM 1443 O O . GLU A 1 183 ? -25.672 -2.17 9.922 1 67 183 GLU A O 1
ATOM 1448 N N . ALA A 1 184 ? -25.234 -0.514 11.297 1 59 184 ALA A N 1
ATOM 1449 C CA . ALA A 1 184 ? -23.797 -0.805 11.258 1 59 184 ALA A CA 1
ATOM 1450 C C . ALA A 1 184 ? -23.422 -1.827 12.328 1 59 184 ALA A C 1
ATOM 1452 O O . ALA A 1 184 ? -22.484 -2.604 12.148 1 59 184 ALA A O 1
ATOM 1453 N N . VAL A 1 185 ? -24.078 -1.737 13.5 1 58.5 185 VAL A N 1
ATOM 1454 C CA . VAL A 1 185 ? -23.453 -2.479 14.594 1 58.5 185 VAL A CA 1
ATOM 1455 C C . VAL A 1 185 ? -24.531 -3.207 15.398 1 58.5 185 VAL A C 1
ATOM 1457 O O . VAL A 1 185 ? -25.547 -2.613 15.781 1 58.5 185 VAL A O 1
ATOM 1460 N N . SER A 1 186 ? -24.609 -4.531 15.117 1 58.84 186 SER A N 1
ATOM 1461 C CA . SER A 1 186 ? -25.391 -5.242 16.125 1 58.84 186 SER A CA 1
ATOM 1462 C C . SER A 1 186 ? -24.781 -5.078 17.516 1 58.84 186 SER A C 1
ATOM 1464 O O . SER A 1 186 ? -23.75 -5.691 17.828 1 58.84 186 SER A O 1
ATOM 1466 N N . VAL A 1 187 ? -25.219 -4.066 18.141 1 57.91 187 VAL A N 1
ATOM 1467 C CA . VAL A 1 187 ? -24.766 -3.828 19.516 1 57.91 187 VAL A CA 1
ATOM 1468 C C . VAL A 1 187 ? -25.172 -5 20.406 1 57.91 187 VAL A C 1
ATOM 1470 O O . VAL A 1 187 ? -26.328 -5.43 20.391 1 57.91 187 VAL A O 1
ATOM 1473 N N . SER A 1 188 ? -24.266 -5.785 20.734 1 58.69 188 SER A N 1
ATOM 1474 C CA . SER A 1 188 ? -24.484 -6.867 21.688 1 58.69 188 SER A CA 1
ATOM 1475 C C . SER A 1 188 ? -23.484 -6.816 22.844 1 58.69 188 SER A C 1
ATOM 1477 O O . SER A 1 188 ? -22.547 -6.004 22.812 1 58.69 188 SER A O 1
ATOM 1479 N N . HIS A 1 189 ? -23.828 -7.547 23.906 1 59.06 189 HIS A N 1
ATOM 1480 C CA . HIS A 1 189 ? -22.969 -7.641 25.062 1 59.06 189 HIS A CA 1
ATOM 1481 C C . HIS A 1 189 ? -21.547 -8.039 24.672 1 59.06 189 HIS A C 1
ATOM 1483 O O . HIS A 1 189 ? -20.578 -7.602 25.297 1 59.06 189 HIS A O 1
ATOM 1489 N N . GLU A 1 190 ? -21.359 -8.672 23.656 1 60.19 190 GLU A N 1
ATOM 1490 C CA . GLU A 1 190 ? -20.062 -9.164 23.219 1 60.19 190 GLU A CA 1
ATOM 1491 C C . GLU A 1 190 ? -19.375 -8.148 22.312 1 60.19 190 GLU A C 1
ATOM 1493 O O . GLU A 1 190 ? -18.141 -8.172 22.172 1 60.19 190 GLU A O 1
ATOM 1498 N N . ARG A 1 191 ? -20.219 -7.184 21.859 1 68.94 191 ARG A N 1
ATOM 1499 C CA . ARG A 1 191 ? -19.688 -6.156 20.969 1 68.94 191 ARG A CA 1
ATOM 1500 C C . ARG A 1 191 ? -20.203 -4.773 21.359 1 68.94 191 ARG A C 1
ATOM 1502 O O . ARG A 1 191 ? -21.078 -4.227 20.688 1 68.94 191 ARG A O 1
ATOM 1509 N N . PRO A 1 192 ? -19.594 -4.227 22.484 1 81.5 192 PRO A N 1
ATOM 1510 C CA . PRO A 1 192 ? -20.062 -2.912 22.922 1 81.5 192 PRO A CA 1
ATOM 1511 C C . PRO A 1 192 ? -19.703 -1.792 21.953 1 81.5 192 PRO A C 1
ATOM 1513 O O . PRO A 1 192 ? -18.891 -1.996 21.047 1 81.5 192 PRO A O 1
ATOM 1516 N N . VAL A 1 193 ? -20.438 -0.701 22.062 1 85.5 193 VAL A N 1
ATOM 1517 C CA . VAL A 1 193 ? -20.188 0.495 21.266 1 85.5 193 VAL A CA 1
ATOM 1518 C C . VAL A 1 193 ? -19.562 1.579 22.141 1 85.5 193 VAL A C 1
ATOM 1520 O O . VAL A 1 193 ? -20.016 1.815 23.266 1 85.5 193 VAL A O 1
ATOM 1523 N N . LEU A 1 194 ? -18.516 2.148 21.719 1 86.94 194 LEU A N 1
ATOM 1524 C CA . LEU A 1 194 ? -17.859 3.248 22.406 1 86.94 194 LEU A CA 1
ATOM 1525 C C . LEU A 1 194 ? -18.359 4.594 21.891 1 86.94 194 LEU A C 1
ATOM 1527 O O . LEU A 1 194 ? -18.484 4.793 20.688 1 86.94 194 LEU A O 1
ATOM 1531 N N . ILE A 1 195 ? -18.719 5.438 22.812 1 90.38 195 ILE A N 1
ATOM 1532 C CA . ILE A 1 195 ? -19.234 6.766 22.5 1 90.38 195 ILE A CA 1
ATOM 1533 C C . ILE A 1 195 ? -18.312 7.832 23.109 1 90.38 195 ILE A C 1
ATOM 1535 O O . ILE A 1 195 ? -18.125 7.867 24.312 1 90.38 195 ILE A O 1
ATOM 1539 N N . ASP A 1 196 ? -17.766 8.664 22.281 1 90 196 ASP A N 1
ATOM 1540 C CA . ASP A 1 196 ? -16.891 9.75 22.703 1 90 196 ASP A CA 1
ATOM 1541 C C . ASP A 1 196 ? -17.469 11.102 22.297 1 90 196 ASP A C 1
ATOM 1543 O O . ASP A 1 196 ? -18.094 11.227 21.25 1 90 196 ASP A O 1
ATOM 1547 N N . LYS A 1 197 ? -17.234 12.062 23.172 1 92.56 197 LYS A N 1
ATOM 1548 C CA . LYS A 1 197 ? -17.516 13.43 22.719 1 92.56 197 LYS A CA 1
ATOM 1549 C C . LYS A 1 197 ? -16.703 13.789 21.484 1 92.56 197 LYS A C 1
ATOM 1551 O O . LYS A 1 197 ? -15.492 13.586 21.453 1 92.56 197 LYS A O 1
ATOM 1556 N N . PHE A 1 198 ? -17.438 14.203 20.469 1 90.12 198 PHE A N 1
ATOM 1557 C CA . PHE A 1 198 ? -16.75 14.695 19.297 1 90.12 198 PHE A CA 1
ATOM 1558 C C . PHE A 1 198 ? -16.391 16.172 19.453 1 90.12 198 PHE A C 1
ATOM 1560 O O . PHE A 1 198 ? -17.281 17.016 19.641 1 90.12 198 PHE A O 1
ATOM 1567 N N . LEU A 1 199 ? -15.125 16.516 19.406 1 90.31 199 LEU A N 1
ATOM 1568 C CA . LEU A 1 199 ? -14.672 17.891 19.547 1 90.31 199 LEU A CA 1
ATOM 1569 C C . LEU A 1 199 ? -14.711 18.609 18.203 1 90.31 199 LEU A C 1
ATOM 1571 O O . LEU A 1 199 ? -13.695 18.703 17.5 1 90.31 199 LEU A O 1
ATOM 1575 N N . ASP A 1 200 ? -15.758 19.188 17.938 1 85.5 200 ASP A N 1
ATOM 1576 C CA . ASP A 1 200 ? -15.961 19.875 16.656 1 85.5 200 ASP A CA 1
ATOM 1577 C C . ASP A 1 200 ? -15.023 21.062 16.516 1 85.5 200 ASP A C 1
ATOM 1579 O O . ASP A 1 200 ? -14.727 21.75 17.516 1 85.5 200 ASP A O 1
ATOM 1583 N N . ASN A 1 201 ? -14.5 21.359 15.352 1 87.12 201 ASN A N 1
ATOM 1584 C CA . ASN A 1 201 ? -13.625 22.484 15.031 1 87.12 201 ASN A CA 1
ATOM 1585 C C . ASN A 1 201 ? -12.32 22.422 15.828 1 87.12 201 ASN A C 1
ATOM 1587 O O . ASN A 1 201 ? -11.789 23.453 16.234 1 87.12 201 ASN A O 1
ATOM 1591 N N . SER A 1 202 ? -11.945 21.281 16.172 1 94.12 202 SER A N 1
ATOM 1592 C CA . SER A 1 202 ? -10.688 21.125 16.891 1 94.12 202 SER A CA 1
ATOM 1593 C C . SER A 1 202 ? -9.547 20.781 15.93 1 94.12 202 SER A C 1
ATOM 1595 O O . SER A 1 202 ? -9.781 20.359 14.797 1 94.12 202 SER A O 1
ATOM 1597 N N . ILE A 1 203 ? -8.367 21.156 16.359 1 96.69 203 ILE A N 1
ATOM 1598 C CA . ILE A 1 203 ? -7.145 20.828 15.641 1 96.69 203 ILE A CA 1
ATOM 1599 C C . ILE A 1 203 ? -6.527 19.562 16.219 1 96.69 203 ILE A C 1
ATOM 1601 O O . ILE A 1 203 ? -6.285 19.469 17.422 1 96.69 203 ILE A O 1
ATOM 1605 N N . GLU A 1 204 ? -6.348 18.594 15.391 1 97.19 204 GLU A N 1
ATOM 1606 C CA . GLU A 1 204 ? -5.742 17.344 15.867 1 97.19 204 GLU A CA 1
ATOM 1607 C C . GLU A 1 204 ? -4.227 17.375 15.703 1 97.19 204 GLU A C 1
ATOM 1609 O O . GLU A 1 204 ? -3.711 17.938 14.727 1 97.19 204 GLU A O 1
ATOM 1614 N N . LEU A 1 205 ? -3.57 16.828 16.656 1 98 205 LEU A N 1
ATOM 1615 C CA . LEU A 1 205 ? -2.113 16.75 16.672 1 98 205 LEU A CA 1
ATOM 1616 C C . LEU A 1 205 ? -1.65 15.32 16.891 1 98 205 LEU A C 1
ATOM 1618 O O . LEU A 1 205 ? -2.332 14.539 17.562 1 98 205 LEU A O 1
ATOM 1622 N N . ASP A 1 206 ? -0.514 14.992 16.312 1 98 206 ASP A N 1
ATOM 1623 C CA . ASP A 1 206 ? 0.252 13.781 16.609 1 98 206 ASP A CA 1
ATOM 1624 C C . ASP A 1 206 ? 1.632 14.133 17.172 1 98 206 ASP A C 1
ATOM 1626 O O . ASP A 1 206 ? 2.254 15.102 16.734 1 98 206 ASP A O 1
ATOM 1630 N N . VAL A 1 207 ? 2.037 13.383 18.094 1 98.88 207 VAL A N 1
ATOM 1631 C CA . VAL A 1 207 ? 3.391 13.547 18.625 1 98.88 207 VAL A CA 1
ATOM 1632 C C . VAL A 1 207 ? 4.105 12.195 18.641 1 98.88 207 VAL A C 1
ATOM 1634 O O . VAL A 1 207 ? 3.588 11.219 19.188 1 98.88 207 VAL A O 1
ATOM 1637 N N . ASP A 1 208 ? 5.215 12.109 18 1 98.81 208 ASP A N 1
ATOM 1638 C CA . ASP A 1 208 ? 6.109 10.969 18.141 1 98.81 208 ASP A CA 1
ATOM 1639 C C . ASP A 1 208 ? 7.277 11.297 19.078 1 98.81 208 ASP A C 1
ATOM 1641 O O . ASP A 1 208 ? 7.879 12.367 18.969 1 98.81 208 ASP A O 1
ATOM 1645 N N . ALA A 1 209 ? 7.555 10.414 19.969 1 98.88 209 ALA A N 1
ATOM 1646 C CA . ALA A 1 209 ? 8.648 10.602 20.922 1 98.88 209 ALA A CA 1
ATOM 1647 C C . ALA A 1 209 ? 9.375 9.289 21.203 1 98.88 209 ALA A C 1
ATOM 1649 O O . ALA A 1 209 ? 8.891 8.219 20.828 1 98.88 209 ALA A O 1
ATOM 1650 N N . VAL A 1 210 ? 10.57 9.398 21.734 1 98.81 210 VAL A N 1
ATOM 1651 C CA . VAL A 1 210 ? 11.336 8.25 22.203 1 98.81 210 VAL A CA 1
ATOM 1652 C C . VAL A 1 210 ? 11.656 8.414 23.688 1 98.81 210 VAL A C 1
ATOM 1654 O O . VAL A 1 210 ? 12.031 9.5 24.125 1 98.81 210 VAL A O 1
ATOM 1657 N N . SER A 1 211 ? 11.438 7.379 24.453 1 98.81 211 SER A N 1
ATOM 1658 C CA . SER A 1 211 ? 11.688 7.387 25.891 1 98.81 211 SER A CA 1
ATOM 1659 C C . SER A 1 211 ? 12.594 6.23 26.297 1 98.81 211 SER A C 1
ATOM 1661 O O . SER A 1 211 ? 12.523 5.145 25.719 1 98.81 211 SER A O 1
ATOM 1663 N N . ASP A 1 212 ? 13.484 6.496 27.281 1 98.62 212 ASP A N 1
ATOM 1664 C CA . ASP A 1 212 ? 14.273 5.41 27.844 1 98.62 212 ASP A CA 1
ATOM 1665 C C . ASP A 1 212 ? 13.797 5.055 29.266 1 98.62 212 ASP A C 1
ATOM 1667 O O . ASP A 1 212 ? 14.523 4.422 30.031 1 98.62 212 ASP A O 1
ATOM 1671 N N . GLY A 1 213 ? 12.578 5.441 29.562 1 97.31 213 GLY A N 1
ATOM 1672 C CA . GLY A 1 213 ? 12.008 5.203 30.875 1 97.31 213 GLY A CA 1
ATOM 1673 C C . GLY A 1 213 ? 12.211 6.363 31.828 1 97.31 213 GLY A C 1
ATOM 1674 O O . GLY A 1 213 ? 11.445 6.527 32.781 1 97.31 213 GLY A O 1
ATOM 1675 N N . LYS A 1 214 ? 13.219 7.148 31.609 1 97.06 214 LYS A N 1
ATOM 1676 C CA . LYS A 1 214 ? 13.547 8.305 32.438 1 97.06 214 LYS A CA 1
ATOM 1677 C C . LYS A 1 214 ? 13.5 9.594 31.625 1 97.06 214 LYS A C 1
ATOM 1679 O O . LYS A 1 214 ? 12.734 10.508 31.953 1 97.06 214 LYS A O 1
ATOM 1684 N N . ASP A 1 215 ? 14.273 9.617 30.594 1 98.44 215 ASP A N 1
ATOM 1685 C CA . ASP A 1 215 ? 14.281 10.766 29.688 1 98.44 215 ASP A CA 1
ATOM 1686 C C . ASP A 1 215 ? 13.375 10.516 28.484 1 98.44 215 ASP A C 1
ATOM 1688 O O . ASP A 1 215 ? 13.172 9.375 28.062 1 98.44 215 ASP A O 1
ATOM 1692 N N . VAL A 1 216 ? 12.773 11.586 28.031 1 98.75 216 VAL A N 1
ATOM 1693 C CA . VAL A 1 216 ? 11.922 11.547 26.844 1 98.75 216 VAL A CA 1
ATOM 1694 C C . VAL A 1 216 ? 12.352 12.625 25.859 1 98.75 216 VAL A C 1
ATOM 1696 O O . VAL A 1 216 ? 12.508 13.789 26.219 1 98.75 216 VAL A O 1
ATOM 1699 N N . LEU A 1 217 ? 12.625 12.266 24.656 1 98.81 217 LEU A N 1
ATOM 1700 C CA . LEU A 1 217 ? 12.906 13.211 23.578 1 98.81 217 LEU A CA 1
ATOM 1701 C C . LEU A 1 217 ? 11.742 13.273 22.609 1 98.81 217 LEU A C 1
ATOM 1703 O O . LEU A 1 217 ? 11.328 12.25 22.047 1 98.81 217 LEU A O 1
ATOM 1707 N N . ILE A 1 218 ? 11.258 14.5 22.453 1 98.88 218 ILE A N 1
ATOM 1708 C CA . ILE A 1 218 ? 10.172 14.727 21.5 1 98.88 218 ILE A CA 1
ATOM 1709 C C . ILE A 1 218 ? 10.727 14.758 20.078 1 98.88 218 ILE A C 1
ATOM 1711 O O . ILE A 1 218 ? 11.5 15.648 19.719 1 98.88 218 ILE A O 1
ATOM 1715 N N . GLY A 1 219 ? 10.328 13.695 19.266 1 98.75 219 GLY A N 1
ATOM 1716 C CA . GLY A 1 219 ? 10.68 13.758 17.859 1 98.75 219 GLY A CA 1
ATOM 1717 C C . GLY A 1 219 ? 10.133 14.984 17.156 1 98.75 219 GLY A C 1
ATOM 1718 O O . GLY A 1 219 ? 10.898 15.867 16.75 1 98.75 219 GLY A O 1
ATOM 1719 N N . ALA A 1 220 ? 8.742 15.031 17.125 1 98.81 220 ALA A N 1
ATOM 1720 C CA . ALA A 1 220 ? 8.094 16.219 16.562 1 98.81 220 ALA A CA 1
ATOM 1721 C C . ALA A 1 220 ? 6.629 16.297 16.984 1 98.81 220 ALA A C 1
ATOM 1723 O O . ALA A 1 220 ? 5.973 15.266 17.172 1 98.81 220 ALA A O 1
ATOM 1724 N N . VAL A 1 221 ? 6.195 17.516 17.188 1 98.88 221 VAL A N 1
ATOM 1725 C CA . VAL A 1 221 ? 4.77 17.812 17.25 1 98.88 221 VAL A CA 1
ATOM 1726 C C . VAL A 1 221 ? 4.238 18.109 15.844 1 98.88 221 VAL A C 1
ATOM 1728 O O . VAL A 1 221 ? 4.773 18.969 15.141 1 98.88 221 VAL A O 1
ATOM 1731 N N . MET A 1 222 ? 3.236 17.375 15.438 1 98.62 222 MET A N 1
ATOM 1732 C CA . MET A 1 222 ? 2.689 17.484 14.086 1 98.62 222 MET A CA 1
ATOM 1733 C C . MET A 1 222 ? 1.249 17.984 14.125 1 98.62 222 MET A C 1
ATOM 1735 O O . MET A 1 222 ? 0.441 17.5 14.922 1 98.62 222 MET A O 1
ATOM 1739 N N . GLU A 1 223 ? 0.909 18.859 13.281 1 98.69 223 GLU A N 1
ATOM 1740 C CA . GLU A 1 223 ? -0.452 19.375 13.188 1 98.69 223 GLU A CA 1
ATOM 1741 C C . GLU A 1 223 ? -1.157 18.828 11.945 1 98.69 223 GLU A C 1
ATOM 1743 O O . GLU A 1 223 ? -0.632 18.922 10.836 1 98.69 223 GLU A O 1
ATOM 1748 N N . HIS A 1 224 ? -2.305 18.25 12.18 1 98.19 224 HIS A N 1
ATOM 1749 C CA . HIS A 1 224 ? -3.139 17.859 11.047 1 98.19 224 HIS A CA 1
ATOM 1750 C C . HIS A 1 224 ? -3.727 19.094 10.344 1 98.19 224 HIS A C 1
ATOM 1752 O O . HIS A 1 224 ? -4.102 20.062 11 1 98.19 224 HIS A O 1
ATOM 1758 N N . ILE A 1 225 ? -3.777 19 9.07 1 98.12 225 ILE A N 1
ATOM 1759 C CA . ILE A 1 225 ? -4.402 20.078 8.312 1 98.12 225 ILE A CA 1
ATOM 1760 C C . ILE A 1 225 ? -5.922 19.906 8.336 1 98.12 225 ILE A C 1
ATOM 1762 O O . ILE A 1 225 ? -6.656 20.859 8.617 1 98.12 225 ILE A O 1
ATOM 1766 N N . GLU A 1 226 ? -6.375 18.656 8.094 1 95.44 226 GLU A N 1
ATOM 1767 C CA . GLU A 1 226 ? -7.809 18.406 8.188 1 95.44 226 GLU A CA 1
ATOM 1768 C C . GLU A 1 226 ? -8.273 18.422 9.641 1 95.44 226 GLU A C 1
ATOM 1770 O O . GLU A 1 226 ? -7.523 18.047 10.547 1 95.44 226 GLU A O 1
ATOM 1775 N N . GLU A 1 227 ? -9.477 18.781 9.836 1 88.81 227 GLU A N 1
ATOM 1776 C CA . GLU A 1 227 ? -10.039 18.906 11.18 1 88.81 227 GLU A CA 1
ATOM 1777 C C . GLU A 1 227 ? -10.336 17.531 11.781 1 88.81 227 GLU A C 1
ATOM 1779 O O . GLU A 1 227 ? -10.266 16.516 11.086 1 88.81 227 GLU A O 1
ATOM 1784 N N . ALA A 1 228 ? -10.633 17.641 13.055 1 85.88 228 ALA A N 1
ATOM 1785 C CA . ALA A 1 228 ? -11.023 16.406 13.758 1 85.88 228 ALA A CA 1
ATOM 1786 C C . ALA A 1 228 ? -12.188 15.719 13.047 1 85.88 228 ALA A C 1
ATOM 1788 O O . ALA A 1 228 ? -13.094 16.375 12.539 1 85.88 228 ALA A O 1
ATOM 1789 N N . GLY A 1 229 ? -12.117 14.414 13.008 1 85.62 229 GLY A N 1
ATOM 1790 C CA . GLY A 1 229 ? -13.102 13.617 12.305 1 85.62 229 GLY A CA 1
ATOM 1791 C C . GLY A 1 229 ? -12.523 12.867 11.117 1 85.62 229 GLY A C 1
ATOM 1792 O O . GLY A 1 229 ? -13.102 11.883 10.656 1 85.62 229 GLY A O 1
ATOM 1793 N N . VAL A 1 230 ? -11.492 13.508 10.578 1 92.44 230 VAL A N 1
ATOM 1794 C CA . VAL A 1 230 ? -10.727 12.797 9.562 1 92.44 230 VAL A CA 1
ATOM 1795 C C . VAL A 1 230 ? -9.633 11.961 10.234 1 92.44 230 VAL A C 1
ATOM 1797 O O . VAL A 1 230 ? -8.938 12.438 11.133 1 92.44 230 VAL A O 1
ATOM 1800 N N . HIS A 1 231 ? -9.578 10.727 9.797 1 92.25 231 HIS A N 1
ATOM 1801 C CA . HIS A 1 231 ? -8.57 9.844 10.383 1 92.25 231 HIS A CA 1
ATOM 1802 C C . HIS A 1 231 ? -7.168 10.43 10.234 1 92.25 231 HIS A C 1
ATOM 1804 O O . HIS A 1 231 ? -6.836 11 9.195 1 92.25 231 HIS A O 1
ATOM 1810 N N . SER A 1 232 ? -6.324 10.219 11.227 1 93.62 232 SER A N 1
ATOM 1811 C CA . SER A 1 232 ? -4.969 10.75 11.219 1 93.62 232 SER A CA 1
ATOM 1812 C C . SER A 1 232 ? -4.184 10.25 10.008 1 93.62 232 SER A C 1
ATOM 1814 O O . SER A 1 232 ? -3.373 10.992 9.438 1 93.62 232 SER A O 1
ATOM 1816 N N . GLY A 1 233 ? -4.422 9.023 9.617 1 94.44 233 GLY A N 1
ATOM 1817 C CA . GLY A 1 233 ? -3.734 8.445 8.469 1 94.44 233 GLY A CA 1
ATOM 1818 C C . GLY A 1 233 ? -4.156 9.062 7.148 1 94.44 233 GLY A C 1
ATOM 1819 O O . GLY A 1 233 ? -3.459 8.922 6.141 1 94.44 233 GLY A O 1
ATOM 1820 N N . ASP A 1 234 ? -5.305 9.734 7.145 1 96.44 234 ASP A N 1
ATOM 1821 C CA . ASP A 1 234 ? -5.844 10.352 5.938 1 96.44 234 ASP A CA 1
ATOM 1822 C C . ASP A 1 234 ? -5.648 11.867 5.957 1 96.44 234 ASP A C 1
ATOM 1824 O O . ASP A 1 234 ? -6.074 12.562 5.035 1 96.44 234 ASP A O 1
ATOM 1828 N N . SER A 1 235 ? -5.008 12.367 6.996 1 97.5 235 SER A N 1
ATOM 1829 C CA . SER A 1 235 ? -4.812 13.805 7.129 1 97.5 235 SER A CA 1
ATOM 1830 C C . SER A 1 235 ? -3.438 14.227 6.621 1 97.5 235 SER A C 1
ATOM 1832 O O . SER A 1 235 ? -2.447 13.523 6.844 1 97.5 235 SER A O 1
ATOM 1834 N N . ALA A 1 236 ? -3.432 15.32 5.93 1 98.25 236 ALA A N 1
ATOM 1835 C CA . ALA A 1 236 ? -2.145 15.984 5.746 1 98.25 236 ALA A CA 1
ATOM 1836 C C . ALA A 1 236 ? -1.609 16.516 7.074 1 98.25 236 ALA A C 1
ATOM 1838 O O . ALA A 1 236 ? -2.383 16.828 7.984 1 98.25 236 ALA A O 1
ATOM 1839 N N . THR A 1 237 ? -0.29 16.562 7.145 1 98.31 237 THR A N 1
ATOM 1840 C CA . THR A 1 237 ? 0.31 16.891 8.43 1 98.31 237 THR A CA 1
ATOM 1841 C C . THR A 1 237 ? 1.536 17.781 8.242 1 98.31 237 THR A C 1
ATOM 1843 O O . THR A 1 237 ? 2.324 17.578 7.32 1 98.31 237 THR A O 1
ATOM 1846 N N . SER A 1 238 ? 1.695 18.766 9.203 1 98.75 238 SER A N 1
ATOM 1847 C CA . SER A 1 238 ? 2.795 19.719 9.094 1 98.75 238 SER A CA 1
ATOM 1848 C C . SER A 1 238 ? 3.715 19.641 10.312 1 98.75 238 SER A C 1
ATOM 1850 O O . SER A 1 238 ? 3.242 19.562 11.445 1 98.75 238 SER A O 1
ATOM 1852 N N . ILE A 1 239 ? 4.992 19.562 10.07 1 98.62 239 ILE A N 1
ATOM 1853 C CA . ILE A 1 239 ? 6.047 19.797 11.047 1 98.62 239 ILE A CA 1
ATOM 1854 C C . ILE A 1 239 ? 6.844 21.047 10.664 1 98.62 239 ILE A C 1
ATOM 1856 O O . ILE A 1 239 ? 7.453 21.094 9.594 1 98.62 239 ILE A O 1
ATOM 1860 N N . PRO A 1 240 ? 6.953 22.078 11.492 1 98.44 240 PRO A N 1
ATOM 1861 C CA . PRO A 1 240 ? 6.223 22.281 12.742 1 98.44 240 PRO A CA 1
ATOM 1862 C C . PRO A 1 240 ? 4.742 22.594 12.516 1 98.44 240 PRO A C 1
ATOM 1864 O O . PRO A 1 240 ? 4.305 22.734 11.375 1 98.44 240 PRO A O 1
ATOM 1867 N N . PRO A 1 241 ? 3.945 22.578 13.609 1 98.5 241 PRO A N 1
ATOM 1868 C CA . PRO A 1 241 ? 2.586 23.094 13.484 1 98.5 241 PRO A CA 1
ATOM 1869 C C . PRO A 1 241 ? 2.549 24.5 12.867 1 98.5 241 PRO A C 1
ATOM 1871 O O . PRO A 1 241 ? 3.357 25.359 13.227 1 98.5 241 PRO A O 1
ATOM 1874 N N . TYR A 1 242 ? 1.63 24.688 11.945 1 97.5 242 TYR A N 1
ATOM 1875 C CA . TYR A 1 242 ? 1.697 25.906 11.148 1 97.5 242 TYR A CA 1
ATOM 1876 C C . TYR A 1 242 ? 0.709 26.953 11.656 1 97.5 242 TYR A C 1
ATOM 1878 O O . TYR A 1 242 ? 0.803 28.125 11.305 1 97.5 242 TYR A O 1
ATOM 1886 N N . SER A 1 243 ? -0.23 26.531 12.523 1 96.31 243 SER A N 1
ATOM 1887 C CA . SER A 1 243 ? -1.275 27.484 12.891 1 96.31 243 SER A CA 1
ATOM 1888 C C . SER A 1 243 ? -1.383 27.625 14.406 1 96.31 243 SER A C 1
ATOM 1890 O O . SER A 1 243 ? -2.086 28.516 14.898 1 96.31 243 SER A O 1
ATOM 1892 N N . LEU A 1 244 ? -0.737 26.781 15.148 1 97.19 244 LEU A N 1
ATOM 1893 C CA . LEU A 1 244 ? -0.863 26.797 16.609 1 97.19 244 LEU A CA 1
ATOM 1894 C C . LEU A 1 244 ? 0.21 27.672 17.234 1 97.19 244 LEU A C 1
ATOM 1896 O O . LEU A 1 244 ? 1.297 27.828 16.672 1 97.19 244 LEU A O 1
ATOM 1900 N N . SER A 1 245 ? -0.085 28.172 18.453 1 97.25 245 SER A N 1
ATOM 1901 C CA . SER A 1 245 ? 0.887 28.969 19.188 1 97.25 245 SER A CA 1
ATOM 1902 C C . SER A 1 245 ? 1.988 28.094 19.781 1 97.25 245 SER A C 1
ATOM 1904 O O . SER A 1 245 ? 1.786 26.891 20 1 97.25 245 SER A O 1
ATOM 1906 N N . LYS A 1 246 ? 3.107 28.719 20.047 1 97.12 246 LYS A N 1
ATOM 1907 C CA . LYS A 1 246 ? 4.23 28 20.656 1 97.12 246 LYS A CA 1
ATOM 1908 C C . LYS A 1 246 ? 3.863 27.484 22.047 1 97.12 246 LYS A C 1
ATOM 1910 O O . LYS A 1 246 ? 4.32 26.422 22.453 1 97.12 246 LYS A O 1
ATOM 1915 N N . GLU A 1 247 ? 3.025 28.219 22.703 1 97.69 247 GLU A N 1
ATOM 1916 C CA . GLU A 1 247 ? 2.617 27.844 24.047 1 97.69 247 GLU A CA 1
ATOM 1917 C C . GLU A 1 247 ? 1.853 26.531 24.047 1 97.69 247 GLU A C 1
ATOM 1919 O O . GLU A 1 247 ? 2.107 25.656 24.891 1 97.69 247 GLU A O 1
ATOM 1924 N N . ILE A 1 248 ? 0.955 26.406 23.109 1 98.31 248 ILE A N 1
ATOM 1925 C CA . ILE A 1 248 ? 0.164 25.188 23.016 1 98.31 248 ILE A CA 1
ATOM 1926 C C . ILE A 1 248 ? 1.07 24.016 22.641 1 98.31 248 ILE A C 1
ATOM 1928 O O . ILE A 1 248 ? 0.933 22.906 23.203 1 98.31 248 ILE A O 1
ATOM 1932 N N . VAL A 1 249 ? 1.991 24.234 21.734 1 98.62 249 VAL A N 1
ATOM 1933 C CA . VAL A 1 249 ? 2.902 23.188 21.281 1 98.62 249 VAL A CA 1
ATOM 1934 C C . VAL A 1 249 ? 3.779 22.719 22.453 1 98.62 249 VAL A C 1
ATOM 1936 O O . VAL A 1 249 ? 3.994 21.516 22.641 1 98.62 249 VAL A O 1
ATOM 1939 N N . GLU A 1 250 ? 4.25 23.656 23.234 1 97.94 250 GLU A N 1
ATOM 1940 C CA . GLU A 1 250 ? 5.07 23.328 24.406 1 97.94 250 GLU A CA 1
ATOM 1941 C C . GLU A 1 250 ? 4.27 22.531 25.438 1 97.94 250 GLU A C 1
ATOM 1943 O O . GLU A 1 250 ? 4.797 21.609 26.062 1 97.94 250 GLU A O 1
ATOM 1948 N N . GLU A 1 251 ? 3.061 22.953 25.594 1 98.38 251 GLU A N 1
ATOM 1949 C CA . GLU A 1 251 ? 2.191 22.219 26.516 1 98.38 251 GLU A CA 1
ATOM 1950 C C . GLU A 1 251 ? 2.021 20.766 26.062 1 98.38 251 GLU A C 1
ATOM 1952 O O . GLU A 1 251 ? 2.068 19.844 26.875 1 98.38 251 GLU A O 1
ATOM 1957 N N . VAL A 1 252 ? 1.812 20.562 24.797 1 98.75 252 VAL A N 1
ATOM 1958 C CA . VAL A 1 252 ? 1.646 19.234 24.219 1 98.75 252 VAL A CA 1
ATOM 1959 C C . VAL A 1 252 ? 2.916 18.406 24.438 1 98.75 252 VAL A C 1
ATOM 1961 O O . VAL A 1 252 ? 2.848 17.219 24.766 1 98.75 252 VAL A O 1
ATOM 1964 N N . LYS A 1 253 ? 4.094 19 24.281 1 98.75 253 LYS A N 1
ATOM 1965 C CA . LYS A 1 253 ? 5.355 18.312 24.531 1 98.75 253 LYS A CA 1
ATOM 1966 C C . LYS A 1 253 ? 5.449 17.859 25.984 1 98.75 253 LYS A C 1
ATOM 1968 O O . LYS A 1 253 ? 5.844 16.719 26.266 1 98.75 253 LYS A O 1
ATOM 1973 N N . GLU A 1 254 ? 5.059 18.719 26.859 1 98.38 254 GLU A N 1
ATOM 1974 C CA . GLU A 1 254 ? 5.133 18.406 28.281 1 98.38 254 GLU A CA 1
ATOM 1975 C C . GLU A 1 254 ? 4.199 17.266 28.641 1 98.38 254 GLU A C 1
ATOM 1977 O O . GLU A 1 254 ? 4.578 16.359 29.391 1 98.38 254 GLU A O 1
ATOM 1982 N N . GLN A 1 255 ? 3.008 17.328 28.141 1 98.69 255 GLN A N 1
ATOM 1983 C CA . GLN A 1 255 ? 2.059 16.266 28.422 1 98.69 255 GLN A CA 1
ATOM 1984 C C . GLN A 1 255 ? 2.551 14.938 27.844 1 98.69 255 GLN A C 1
ATOM 1986 O O . GLN A 1 255 ? 2.35 13.883 28.453 1 98.69 255 GLN A O 1
ATOM 1991 N N . THR A 1 256 ? 3.168 14.969 26.672 1 98.81 256 THR A N 1
ATOM 1992 C CA . THR A 1 256 ? 3.719 13.766 26.062 1 98.81 256 THR A CA 1
ATOM 1993 C C . THR A 1 256 ? 4.793 13.148 26.969 1 98.81 256 THR A C 1
ATOM 1995 O O . THR A 1 256 ? 4.828 11.93 27.156 1 98.81 256 THR A O 1
ATOM 1998 N N . ARG A 1 257 ? 5.672 14.008 27.531 1 98.62 257 ARG A N 1
ATOM 1999 C CA . ARG A 1 257 ? 6.715 13.523 28.438 1 98.62 257 ARG A CA 1
ATOM 2000 C C . ARG A 1 257 ? 6.113 12.867 29.672 1 98.62 257 ARG A C 1
ATOM 2002 O O . ARG A 1 257 ? 6.551 11.789 30.078 1 98.62 257 ARG A O 1
ATOM 2009 N N . LYS A 1 258 ? 5.086 13.492 30.219 1 98.31 258 LYS A N 1
ATOM 2010 C CA . LYS A 1 258 ? 4.422 12.953 31.406 1 98.31 258 LYS A CA 1
ATOM 2011 C C . LYS A 1 258 ? 3.83 11.57 31.125 1 98.31 258 LYS A C 1
ATOM 2013 O O . LYS A 1 258 ? 3.977 10.648 31.922 1 98.31 258 LYS A O 1
ATOM 2018 N N . LEU A 1 259 ? 3.188 11.438 29.984 1 98.44 259 LEU A N 1
ATOM 2019 C CA . LEU A 1 259 ? 2.543 10.188 29.609 1 98.44 259 LEU A CA 1
ATOM 2020 C C . LEU A 1 259 ? 3.578 9.086 29.391 1 98.44 259 LEU A C 1
ATOM 2022 O O . LEU A 1 259 ? 3.393 7.957 29.844 1 98.44 259 LEU A O 1
ATOM 2026 N N . ALA A 1 260 ? 4.664 9.422 28.688 1 98.62 260 ALA A N 1
ATOM 2027 C CA . ALA A 1 260 ? 5.707 8.438 28.375 1 98.62 260 ALA A CA 1
ATOM 2028 C C . ALA A 1 260 ? 6.332 7.895 29.656 1 98.62 260 ALA A C 1
ATOM 2030 O O . ALA A 1 260 ? 6.566 6.691 29.781 1 98.62 260 ALA A O 1
ATOM 2031 N N . VAL A 1 261 ? 6.598 8.781 30.625 1 98.38 261 VAL A N 1
ATOM 2032 C CA . VAL A 1 261 ? 7.215 8.383 31.875 1 98.38 261 VAL A CA 1
ATOM 2033 C C . VAL A 1 261 ? 6.23 7.551 32.688 1 98.38 261 VAL A C 1
ATOM 2035 O O . VAL A 1 261 ? 6.594 6.504 33.25 1 98.38 261 VAL A O 1
ATOM 2038 N N . ALA A 1 262 ? 4.988 7.996 32.75 1 97.75 262 ALA A N 1
ATOM 2039 C CA . ALA A 1 262 ? 3.971 7.305 33.562 1 97.75 262 ALA A CA 1
ATOM 2040 C C . ALA A 1 262 ? 3.746 5.887 33.031 1 97.75 262 ALA A C 1
ATOM 2042 O O . ALA A 1 262 ? 3.469 4.969 33.812 1 97.75 262 ALA A O 1
ATOM 2043 N N . LEU A 1 263 ? 3.859 5.703 31.719 1 97.31 263 LEU A N 1
ATOM 2044 C CA . LEU A 1 263 ? 3.641 4.406 31.094 1 97.31 263 LEU A CA 1
ATOM 2045 C C . LEU A 1 263 ? 4.934 3.598 31.047 1 97.31 263 LEU A C 1
ATOM 2047 O O . LEU A 1 263 ? 4.953 2.477 30.547 1 97.31 263 LEU A O 1
ATOM 2051 N N . GLU A 1 264 ? 6.023 4.199 31.516 1 97.38 264 GLU A N 1
ATOM 2052 C CA . GLU A 1 264 ? 7.328 3.549 31.547 1 97.38 264 GLU A CA 1
ATOM 2053 C C . GLU A 1 264 ? 7.73 3.062 30.156 1 97.38 264 GLU A C 1
ATOM 2055 O O . GLU A 1 264 ? 8.172 1.921 29.984 1 97.38 264 GLU A O 1
ATOM 2060 N N . VAL A 1 265 ? 7.473 3.92 29.234 1 98.12 265 VAL A N 1
ATOM 2061 C CA . VAL A 1 265 ? 7.773 3.576 27.844 1 98.12 265 VAL A CA 1
ATOM 2062 C C . VAL A 1 265 ? 9.281 3.447 27.656 1 98.12 265 VAL A C 1
ATOM 2064 O O . VAL A 1 265 ? 10.047 4.273 28.156 1 98.12 265 VAL A O 1
ATOM 2067 N N . LYS A 1 266 ? 9.75 2.434 27.062 1 98.5 266 LYS A N 1
ATOM 2068 C CA . LYS A 1 266 ? 11.109 2.246 26.562 1 98.5 266 LYS A CA 1
ATOM 2069 C C . LYS A 1 266 ? 11.109 2.02 25.047 1 98.5 266 LYS A C 1
ATOM 2071 O O . LYS A 1 266 ? 10.945 0.89 24.578 1 98.5 266 LYS A O 1
ATOM 2076 N N . GLY A 1 267 ? 11.414 3.006 24.359 1 98.44 267 GLY A N 1
ATOM 2077 C CA . GLY A 1 267 ? 11.273 3.02 22.906 1 98.44 267 GLY A CA 1
ATOM 2078 C C . GLY A 1 267 ? 10.375 4.129 22.406 1 98.44 267 GLY A C 1
ATOM 2079 O O . GLY A 1 267 ? 10.406 5.25 22.922 1 98.44 267 GLY A O 1
ATOM 2080 N N . LEU A 1 268 ? 9.609 3.836 21.406 1 98.44 268 LEU A N 1
ATOM 2081 C CA . LEU A 1 268 ? 8.797 4.848 20.734 1 98.44 268 LEU A CA 1
ATOM 2082 C C . LEU A 1 268 ? 7.426 4.965 21.375 1 98.44 268 LEU A C 1
ATOM 2084 O O . LEU A 1 268 ? 6.891 3.977 21.891 1 98.44 268 LEU A O 1
ATOM 2088 N N . ILE A 1 269 ? 6.867 6.141 21.328 1 98.19 269 ILE A N 1
ATOM 2089 C CA . ILE A 1 269 ? 5.504 6.414 21.766 1 98.19 269 ILE A CA 1
ATOM 2090 C C . ILE A 1 269 ? 4.867 7.457 20.844 1 98.19 269 ILE A C 1
ATOM 2092 O O . ILE A 1 269 ? 5.531 8.398 20.406 1 98.19 269 ILE A O 1
ATOM 2096 N N . ASN A 1 270 ? 3.68 7.223 20.484 1 98 270 ASN A N 1
ATOM 2097 C CA . ASN A 1 270 ? 2.865 8.18 19.734 1 98 270 ASN A CA 1
ATOM 2098 C C . ASN A 1 270 ? 1.658 8.641 20.562 1 98 270 ASN A C 1
ATOM 2100 O O . ASN A 1 270 ? 0.981 7.824 21.188 1 98 270 ASN A O 1
ATOM 2104 N N . VAL A 1 271 ? 1.451 9.875 20.594 1 98.25 271 VAL A N 1
ATOM 2105 C CA . VAL A 1 271 ? 0.297 10.422 21.312 1 98.25 271 VAL A CA 1
ATOM 2106 C C . VAL A 1 271 ? -0.506 11.32 20.359 1 98.25 271 VAL A C 1
ATOM 2108 O O . VAL A 1 271 ? 0.066 12.109 19.609 1 98.25 271 VAL A O 1
ATOM 2111 N N . GLN A 1 272 ? -1.77 11.156 20.406 1 97 272 GLN A N 1
ATOM 2112 C CA . GLN A 1 272 ? -2.67 11.984 19.625 1 97 272 GLN A CA 1
ATOM 2113 C C . GLN A 1 272 ? -3.459 12.945 20.516 1 97 272 GLN A C 1
ATOM 2115 O O . GLN A 1 272 ? -3.941 12.555 21.578 1 97 272 GLN A O 1
ATOM 2120 N N . TYR A 1 273 ? -3.559 14.18 20.062 1 97.75 273 TYR A N 1
ATOM 2121 C CA . TYR A 1 273 ? -4.234 15.227 20.812 1 97.75 273 TYR A CA 1
ATOM 2122 C C . TYR A 1 273 ? -5.277 15.93 19.953 1 97.75 273 TYR A C 1
ATOM 2124 O O . TYR A 1 273 ? -5.246 15.828 18.734 1 97.75 273 TYR A O 1
ATOM 2132 N N . ALA A 1 274 ? -6.184 16.562 20.625 1 96.69 274 ALA A N 1
ATOM 2133 C CA . ALA A 1 274 ? -7.051 17.578 20.031 1 96.69 274 ALA A CA 1
ATOM 2134 C C . ALA A 1 274 ? -6.953 18.891 20.797 1 96.69 274 ALA A C 1
ATOM 2136 O O . ALA A 1 274 ? -6.871 18.891 22.031 1 96.69 274 ALA A O 1
ATOM 2137 N N . VAL A 1 275 ? -6.844 19.953 20.078 1 97.5 275 VAL A N 1
ATOM 2138 C CA . VAL A 1 275 ? -6.836 21.281 20.688 1 97.5 275 VAL A CA 1
ATOM 2139 C C . VAL A 1 275 ? -8.125 22.031 20.312 1 97.5 275 VAL A C 1
ATOM 2141 O O . VAL A 1 275 ? -8.422 22.219 19.141 1 97.5 275 VAL A O 1
ATOM 2144 N N . GLN A 1 276 ? -8.852 22.344 21.266 1 94.88 276 GLN A N 1
ATOM 2145 C CA . GLN A 1 276 ? -10.078 23.109 21.094 1 94.88 276 GLN A CA 1
ATOM 2146 C C . GLN A 1 276 ? -10.125 24.281 22.078 1 94.88 276 GLN A C 1
ATOM 2148 O O . GLN A 1 276 ? -9.984 24.078 23.281 1 94.88 276 GLN A O 1
ATOM 2153 N N . ASN A 1 277 ? -10.32 25.516 21.578 1 93.69 277 ASN A N 1
ATOM 2154 C CA . ASN A 1 277 ? -10.375 26.703 22.422 1 93.69 277 ASN A CA 1
ATOM 2155 C C . ASN A 1 277 ? -9.164 26.812 23.344 1 93.69 277 ASN A C 1
ATOM 2157 O O . ASN A 1 277 ? -9.305 27.016 24.547 1 93.69 277 ASN A O 1
ATOM 2161 N N . ASN A 1 278 ? -8.055 26.469 22.859 1 94.31 278 ASN A N 1
ATOM 2162 C CA . ASN A 1 278 ? -6.754 26.578 23.5 1 94.31 278 ASN A CA 1
ATOM 2163 C C . ASN A 1 278 ? -6.617 25.578 24.656 1 94.31 278 ASN A C 1
ATOM 2165 O O . ASN A 1 278 ? -5.785 25.75 25.547 1 94.31 278 ASN A O 1
ATOM 2169 N N . GLU A 1 279 ? -7.469 24.609 24.625 1 96 279 GLU A N 1
ATOM 2170 C CA . GLU A 1 279 ? -7.352 23.5 25.578 1 96 279 GLU A CA 1
ATOM 2171 C C . GLU A 1 279 ? -6.883 22.234 24.875 1 96 279 GLU A C 1
ATOM 2173 O O . GLU A 1 279 ? -7.316 21.938 23.766 1 96 279 GLU A O 1
ATOM 2178 N N . VAL A 1 280 ? -6.016 21.547 25.562 1 97.94 280 VAL A N 1
ATOM 2179 C CA . VAL A 1 280 ? -5.434 20.344 25 1 97.94 280 VAL A CA 1
ATOM 2180 C C . VAL A 1 280 ? -6.148 19.109 25.562 1 97.94 280 VAL A C 1
ATOM 2182 O O . VAL A 1 280 ? -6.309 18.984 26.781 1 97.94 280 VAL A O 1
ATOM 2185 N N . TYR A 1 281 ? -6.621 18.219 24.703 1 97.12 281 TYR A N 1
ATOM 2186 C CA . TYR A 1 281 ? -7.25 16.953 25.062 1 97.12 281 TYR A CA 1
ATOM 2187 C C . TYR A 1 281 ? -6.457 15.766 24.531 1 97.12 281 TYR A C 1
ATOM 2189 O O . TYR A 1 281 ? -6.098 15.742 23.344 1 97.12 281 TYR A O 1
ATOM 2197 N N . VAL A 1 282 ? -6.172 14.805 25.406 1 97.06 282 VAL A N 1
ATOM 2198 C CA . VAL A 1 282 ? -5.516 13.578 24.969 1 97.06 282 VAL A CA 1
ATOM 2199 C C . VAL A 1 282 ? -6.539 12.656 24.312 1 97.06 282 VAL A C 1
ATOM 2201 O O . VAL A 1 282 ? -7.586 12.367 24.891 1 97.06 282 VAL A O 1
ATOM 2204 N N . LEU A 1 283 ? -6.266 12.227 23.094 1 92.56 283 LEU A N 1
ATOM 2205 C CA . LEU A 1 283 ? -7.18 11.336 22.375 1 92.56 283 LEU A CA 1
ATOM 2206 C C . LEU A 1 283 ? -6.773 9.875 22.578 1 92.56 283 LEU A C 1
ATOM 2208 O O . LEU A 1 283 ? -7.594 9.039 22.953 1 92.56 283 LEU A O 1
ATOM 2212 N N . GLU A 1 284 ? -5.551 9.555 22.297 1 91.38 284 GLU A N 1
ATOM 2213 C CA . GLU A 1 284 ? -5.059 8.188 22.453 1 91.38 284 GLU A CA 1
ATOM 2214 C C . GLU A 1 284 ? -3.533 8.164 22.547 1 91.38 284 GLU A C 1
ATOM 2216 O O . GLU A 1 284 ? -2.865 9.117 22.141 1 91.38 284 GLU A O 1
ATOM 2221 N N . VAL A 1 285 ? -3.02 7.121 23.094 1 95.44 285 VAL A N 1
ATOM 2222 C CA . VAL A 1 285 ? -1.589 6.895 23.266 1 95.44 285 VAL A CA 1
ATOM 2223 C C . VAL A 1 285 ? -1.217 5.516 22.734 1 95.44 285 VAL A C 1
ATOM 2225 O O . VAL A 1 285 ? -1.905 4.527 23 1 95.44 285 VAL A O 1
ATOM 2228 N N . ASN A 1 286 ? -0.177 5.461 21.938 1 93.88 286 ASN A N 1
ATOM 2229 C CA . ASN A 1 286 ? 0.337 4.219 21.375 1 93.88 286 ASN A CA 1
ATOM 2230 C C . ASN A 1 286 ? 1.812 4.02 21.703 1 93.88 286 ASN A C 1
ATOM 2232 O O . ASN A 1 286 ? 2.686 4.562 21.016 1 93.88 286 ASN A O 1
ATOM 2236 N N . PRO A 1 287 ? 2.125 3.207 22.688 1 95.38 287 PRO A N 1
ATOM 2237 C CA . PRO A 1 287 ? 3.523 2.963 23.047 1 95.38 287 PRO A CA 1
ATOM 2238 C C . PRO A 1 287 ? 4.227 2.021 22.062 1 95.38 287 PRO A C 1
ATOM 2240 O O . PRO A 1 287 ? 4.75 0.981 22.469 1 95.38 287 PRO A O 1
ATOM 2243 N N . ARG A 1 288 ? 4.277 2.393 20.844 1 94.81 288 ARG A N 1
ATOM 2244 C CA . ARG A 1 288 ? 4.906 1.715 19.719 1 94.81 288 ARG A CA 1
ATOM 2245 C C . ARG A 1 288 ? 5.184 2.689 18.578 1 94.81 288 ARG A C 1
ATOM 2247 O O . ARG A 1 288 ? 4.863 3.875 18.672 1 94.81 288 ARG A O 1
ATOM 2254 N N . ALA A 1 289 ? 5.82 2.146 17.609 1 95.5 289 ALA A N 1
ATOM 2255 C CA . ALA A 1 289 ? 6.031 2.947 16.406 1 95.5 289 ALA A CA 1
ATOM 2256 C C . ALA A 1 289 ? 4.703 3.311 15.742 1 95.5 289 ALA A C 1
ATOM 2258 O O . ALA A 1 289 ? 3.801 2.475 15.656 1 95.5 289 ALA A O 1
ATOM 2259 N N . SER A 1 290 ? 4.586 4.547 15.43 1 95.62 290 SER A N 1
ATOM 2260 C CA . SER A 1 290 ? 3.449 5 14.633 1 95.62 290 SER A CA 1
ATOM 2261 C C . SER A 1 290 ? 3.797 5.035 13.148 1 95.62 290 SER A C 1
ATOM 2263 O O . SER A 1 290 ? 4.957 4.859 12.773 1 95.62 290 SER A O 1
ATOM 2265 N N . ARG A 1 291 ? 2.74 5.25 12.359 1 94.31 291 ARG A N 1
ATOM 2266 C CA . ARG A 1 291 ? 2.939 5.336 10.914 1 94.31 291 ARG A CA 1
ATOM 2267 C C . ARG A 1 291 ? 3.729 6.586 10.547 1 94.31 291 ARG A C 1
ATOM 2269 O O . ARG A 1 291 ? 4.297 6.664 9.453 1 94.31 291 ARG A O 1
ATOM 2276 N N . THR A 1 292 ? 3.84 7.578 11.438 1 97.31 292 THR A N 1
ATOM 2277 C CA . THR A 1 292 ? 4.461 8.859 11.125 1 97.31 292 THR A CA 1
ATOM 2278 C C . THR A 1 292 ? 5.953 8.828 11.438 1 97.31 292 THR A C 1
ATOM 2280 O O . THR A 1 292 ? 6.68 9.773 11.125 1 97.31 292 THR A O 1
ATOM 2283 N N . VAL A 1 293 ? 6.512 7.746 11.945 1 97.38 293 VAL A N 1
ATOM 2284 C CA . VAL A 1 293 ? 7.887 7.691 12.422 1 97.38 293 VAL A CA 1
ATOM 2285 C C . VAL A 1 293 ? 8.844 7.988 11.273 1 97.38 293 VAL A C 1
ATOM 2287 O O . VAL A 1 293 ? 9.758 8.805 11.414 1 97.38 293 VAL A O 1
ATOM 2290 N N . PRO A 1 294 ? 8.656 7.387 10.086 1 96.56 294 PRO A N 1
ATOM 2291 C CA . PRO A 1 294 ? 9.578 7.727 9.008 1 96.56 294 PRO A CA 1
ATOM 2292 C C . PRO A 1 294 ? 9.469 9.188 8.57 1 96.56 294 PRO A C 1
ATOM 2294 O O . PRO A 1 294 ? 10.484 9.828 8.281 1 96.56 294 PRO A O 1
ATOM 2297 N N . PHE A 1 295 ? 8.25 9.742 8.539 1 97.69 295 PHE A N 1
ATOM 2298 C CA . PHE A 1 295 ? 8.031 11.148 8.195 1 97.69 295 PHE A CA 1
ATOM 2299 C C . PHE A 1 295 ? 8.758 12.062 9.172 1 97.69 295 PHE A C 1
ATOM 2301 O O . PHE A 1 295 ? 9.469 12.977 8.758 1 97.69 295 PHE A O 1
ATOM 2308 N N . VAL A 1 296 ? 8.602 11.742 10.453 1 98 296 VAL A N 1
ATOM 2309 C CA . VAL A 1 296 ? 9.242 12.531 11.492 1 98 296 VAL A CA 1
ATOM 2310 C C . VAL A 1 296 ? 10.758 12.398 11.391 1 98 296 VAL A C 1
ATOM 2312 O O . VAL A 1 296 ? 11.484 13.398 11.438 1 98 296 VAL A O 1
ATOM 2315 N N . SER A 1 297 ? 11.25 11.203 11.211 1 96.5 297 SER A N 1
ATOM 2316 C CA . SER A 1 297 ? 12.68 10.961 11.133 1 96.5 297 SER A CA 1
ATOM 2317 C C . SER A 1 297 ? 13.32 11.75 9.992 1 96.5 297 SER A C 1
ATOM 2319 O O . SER A 1 297 ? 14.398 12.32 10.156 1 96.5 297 SER A O 1
ATOM 2321 N N . LYS A 1 298 ? 12.672 11.812 8.883 1 94.69 298 LYS A N 1
ATOM 2322 C CA . LYS A 1 298 ? 13.195 12.531 7.727 1 94.69 298 LYS A CA 1
ATOM 2323 C C . LYS A 1 298 ? 13.094 14.039 7.934 1 94.69 298 LYS A C 1
ATOM 2325 O O . LYS A 1 298 ? 13.93 14.797 7.43 1 94.69 298 LYS A O 1
ATOM 2330 N N . SER A 1 299 ? 12.078 14.445 8.641 1 96.06 299 SER A N 1
ATOM 2331 C CA . SER A 1 299 ? 11.844 15.875 8.859 1 96.06 299 SER A CA 1
ATOM 2332 C C . SER A 1 299 ? 12.852 16.453 9.844 1 96.06 299 SER A C 1
ATOM 2334 O O . SER A 1 299 ? 13.188 17.641 9.781 1 96.06 299 SER A O 1
ATOM 2336 N N . ILE A 1 300 ? 13.352 15.578 10.797 1 95.62 300 ILE A N 1
ATOM 2337 C CA . ILE A 1 300 ? 14.188 16.125 11.859 1 95.62 300 ILE A CA 1
ATOM 2338 C C . ILE A 1 300 ? 15.633 15.703 11.641 1 95.62 300 ILE A C 1
ATOM 2340 O O . ILE A 1 300 ? 16.547 16.219 12.297 1 95.62 300 ILE A O 1
ATOM 2344 N N . GLY A 1 301 ? 15.859 14.711 10.773 1 92.38 301 GLY A N 1
ATOM 2345 C CA . GLY A 1 301 ? 17.203 14.281 10.445 1 92.38 301 GLY A CA 1
ATOM 2346 C C . GLY A 1 301 ? 17.781 13.273 11.43 1 92.38 301 GLY A C 1
ATOM 2347 O O . GLY A 1 301 ? 18.984 13.172 11.586 1 92.38 301 GLY A O 1
ATOM 2348 N N . TYR A 1 302 ? 16.984 12.641 12.25 1 95.25 302 TYR A N 1
ATOM 2349 C CA . TYR A 1 302 ? 17.406 11.609 13.188 1 95.25 302 TYR A CA 1
ATOM 2350 C C . TYR A 1 302 ? 16.594 10.336 13 1 95.25 302 TYR A C 1
ATOM 2352 O O . TYR A 1 302 ? 15.367 10.398 12.805 1 95.25 302 TYR A O 1
ATOM 2360 N N . PRO A 1 303 ? 17.203 9.195 12.969 1 96.06 303 PRO A N 1
ATOM 2361 C CA . PRO A 1 303 ? 16.484 7.93 12.812 1 96.06 303 PRO A CA 1
ATOM 2362 C C . PRO A 1 303 ? 15.859 7.449 14.117 1 96.06 303 PRO A C 1
ATOM 2364 O O . PRO A 1 303 ? 16.453 6.648 14.836 1 96.06 303 PRO A O 1
ATOM 2367 N N . LEU A 1 304 ? 14.656 7.762 14.352 1 98 304 LEU A N 1
ATOM 2368 C CA . LEU A 1 304 ? 14 7.504 15.625 1 98 304 LEU A CA 1
ATOM 2369 C C . LEU A 1 304 ? 13.922 6.008 15.906 1 98 304 LEU A C 1
ATOM 2371 O O . LEU A 1 304 ? 14.07 5.578 17.047 1 98 304 LEU A O 1
ATOM 2375 N N . ALA A 1 305 ? 13.688 5.215 14.867 1 97.62 305 ALA A N 1
ATOM 2376 C CA . ALA A 1 305 ? 13.586 3.77 15.062 1 97.62 305 ALA A CA 1
ATOM 2377 C C . ALA A 1 305 ? 14.914 3.182 15.523 1 97.62 305 ALA A C 1
ATOM 2379 O O . ALA A 1 305 ? 14.945 2.273 16.359 1 97.62 305 ALA A O 1
ATOM 2380 N N . LYS A 1 306 ? 16.047 3.66 14.984 1 97.62 306 LYS A N 1
ATOM 2381 C CA . LYS A 1 306 ? 17.359 3.211 15.43 1 97.62 306 LYS A CA 1
ATOM 2382 C C . LYS A 1 306 ? 17.609 3.566 16.891 1 97.62 306 LYS A C 1
ATOM 2384 O O . LYS A 1 306 ? 18.094 2.738 17.672 1 97.62 306 LYS A O 1
ATOM 2389 N N . ILE A 1 307 ? 17.281 4.824 17.203 1 98.5 307 ILE A N 1
ATOM 2390 C CA . ILE A 1 307 ? 17.469 5.312 18.562 1 98.5 307 ILE A CA 1
ATOM 2391 C C . ILE A 1 307 ? 16.625 4.465 19.516 1 98.5 307 ILE A C 1
ATOM 2393 O O . ILE A 1 307 ? 17.125 4.027 20.562 1 98.5 307 ILE A O 1
ATOM 2397 N N . ALA A 1 308 ? 15.375 4.207 19.156 1 98.75 308 ALA A N 1
ATOM 2398 C CA . ALA A 1 308 ? 14.469 3.416 19.984 1 98.75 308 ALA A CA 1
ATOM 2399 C C . ALA A 1 308 ? 15 1.997 20.172 1 98.75 308 ALA A C 1
ATOM 2401 O O . ALA A 1 308 ? 14.828 1.403 21.25 1 98.75 308 ALA A O 1
ATOM 2402 N N . THR A 1 309 ? 15.578 1.425 19.141 1 98.62 309 THR A N 1
ATOM 2403 C CA . THR A 1 309 ? 16.141 0.082 19.219 1 98.62 309 THR A CA 1
ATOM 2404 C C . THR A 1 309 ? 17.281 0.032 20.219 1 98.62 309 THR A C 1
ATOM 2406 O O . THR A 1 309 ? 17.375 -0.906 21.016 1 98.62 309 THR A O 1
ATOM 2409 N N . LYS A 1 310 ? 18.156 1.031 20.188 1 98.69 310 LYS A N 1
ATOM 2410 C CA . LYS A 1 310 ? 19.234 1.103 21.156 1 98.69 310 LYS A CA 1
ATOM 2411 C C . LYS A 1 310 ? 18.703 1.202 22.594 1 98.69 310 LYS A C 1
ATOM 2413 O O . LYS A 1 310 ? 19.25 0.595 23.516 1 98.69 310 LYS A O 1
ATOM 2418 N N . VAL A 1 311 ? 17.672 1.957 22.75 1 98.75 311 VAL A N 1
ATOM 2419 C CA . VAL A 1 311 ? 17.031 2.059 24.062 1 98.75 311 VAL A CA 1
ATOM 2420 C C . VAL A 1 311 ? 16.5 0.692 24.484 1 98.75 311 VAL A C 1
ATOM 2422 O O . VAL A 1 311 ? 16.641 0.295 25.641 1 98.75 311 VAL A O 1
ATOM 2425 N N . ALA A 1 312 ? 15.852 -0.029 23.547 1 97.94 312 ALA A N 1
ATOM 2426 C CA . ALA A 1 312 ? 15.234 -1.32 23.828 1 97.94 312 ALA A CA 1
ATOM 2427 C C . ALA A 1 312 ? 16.266 -2.326 24.344 1 97.94 312 ALA A C 1
ATOM 2429 O O . ALA A 1 312 ? 15.938 -3.209 25.141 1 97.94 312 ALA A O 1
ATOM 2430 N N . ILE A 1 313 ? 17.516 -2.143 23.906 1 97.5 313 ILE A N 1
ATOM 2431 C CA . ILE A 1 313 ? 18.531 -3.1 24.328 1 97.5 313 ILE A CA 1
ATOM 2432 C C . ILE A 1 313 ? 19.281 -2.561 25.531 1 97.5 313 ILE A C 1
ATOM 2434 O O . ILE A 1 313 ? 20.297 -3.115 25.938 1 97.5 313 ILE A O 1
ATOM 2438 N N . GLY A 1 314 ? 18.891 -1.398 26.062 1 97.25 314 GLY A N 1
ATOM 2439 C CA . GLY A 1 314 ? 19.344 -1.044 27.391 1 97.25 314 GLY A CA 1
ATOM 2440 C C . GLY A 1 314 ? 20.125 0.254 27.438 1 97.25 314 GLY A C 1
ATOM 2441 O O . GLY A 1 314 ? 20.516 0.714 28.516 1 97.25 314 GLY A O 1
ATOM 2442 N N . LYS A 1 315 ? 20.281 0.968 26.391 1 98.19 315 LYS A N 1
ATOM 2443 C CA . LYS A 1 315 ? 21.016 2.229 26.391 1 98.19 315 LYS A CA 1
ATOM 2444 C C . LYS A 1 315 ? 20.125 3.393 26.797 1 98.19 315 LYS A C 1
ATOM 2446 O O . LYS A 1 315 ? 18.922 3.369 26.531 1 98.19 315 LYS A O 1
ATOM 2451 N N . SER A 1 316 ? 20.766 4.379 27.359 1 98.5 316 SER A N 1
ATOM 2452 C CA . SER A 1 316 ? 20.016 5.582 27.719 1 98.5 316 SER A CA 1
ATOM 2453 C C . SER A 1 316 ? 20.047 6.602 26.578 1 98.5 316 SER A C 1
ATOM 2455 O O . SER A 1 316 ? 20.969 6.605 25.766 1 98.5 316 SER A O 1
ATOM 2457 N N . LEU A 1 317 ? 19.047 7.477 26.547 1 98.75 317 LEU A N 1
ATOM 2458 C CA . LEU A 1 317 ? 19 8.516 25.531 1 98.75 317 LEU A CA 1
ATOM 2459 C C . LEU A 1 317 ? 20.188 9.469 25.672 1 98.75 317 LEU A C 1
ATOM 2461 O O . LEU A 1 317 ? 20.719 9.945 24.656 1 98.75 317 LEU A O 1
ATOM 2465 N N . ARG A 1 318 ? 20.641 9.727 26.859 1 98.44 318 ARG A N 1
ATOM 2466 C CA . ARG A 1 318 ? 21.766 10.625 27.109 1 98.44 318 ARG A CA 1
ATOM 2467 C C . ARG A 1 318 ? 23.047 10.055 26.531 1 98.44 318 ARG A C 1
ATOM 2469 O O . ARG A 1 318 ? 23.906 10.797 26.047 1 98.44 318 ARG A O 1
ATOM 2476 N N . GLU A 1 319 ? 23.188 8.75 26.562 1 98.19 319 GLU A N 1
ATOM 2477 C CA . GLU A 1 319 ? 24.344 8.07 25.984 1 98.19 319 GLU A CA 1
ATOM 2478 C C . GLU A 1 319 ? 24.281 8.102 24.453 1 98.19 319 GLU A C 1
ATOM 2480 O O . GLU A 1 319 ? 25.312 8.273 23.797 1 98.19 319 GLU A O 1
ATOM 2485 N N . ILE A 1 320 ? 23.109 7.945 23.953 1 98.12 320 ILE A N 1
ATOM 2486 C CA . ILE A 1 320 ? 22.922 7.828 22.516 1 98.12 320 ILE A CA 1
ATOM 2487 C C . ILE A 1 320 ? 23.062 9.203 21.859 1 98.12 320 ILE A C 1
ATOM 2489 O O . ILE A 1 320 ? 23.609 9.32 20.766 1 98.12 320 ILE A O 1
ATOM 2493 N N . LEU A 1 321 ? 22.5 10.234 22.578 1 98.19 321 LEU A N 1
ATOM 2494 C CA . LEU A 1 321 ? 22.375 11.539 21.938 1 98.19 321 LEU A CA 1
ATOM 2495 C C . LEU A 1 321 ? 22.844 12.656 22.875 1 98.19 321 LEU A C 1
ATOM 2497 O O . LEU A 1 321 ? 22.078 13.555 23.203 1 98.19 321 LEU A O 1
ATOM 2501 N N . PRO A 1 322 ? 24.094 12.688 23.234 1 97.81 322 PRO A N 1
ATOM 2502 C CA . PRO A 1 322 ? 24.562 13.727 24.156 1 97.81 322 PRO A CA 1
ATOM 2503 C C . PRO A 1 322 ? 24.406 15.141 23.578 1 97.81 322 PRO A C 1
ATOM 2505 O O . PRO A 1 322 ? 24.109 16.078 24.328 1 97.81 322 PRO A O 1
ATOM 2508 N N . GLU A 1 323 ? 24.578 15.32 22.297 1 96.25 323 GLU A N 1
ATOM 2509 C CA . GLU A 1 323 ? 24.516 16.641 21.672 1 96.25 323 GLU A CA 1
ATOM 2510 C C . GLU A 1 323 ? 23.094 17.219 21.734 1 96.25 323 GLU A C 1
ATOM 2512 O O . GLU A 1 323 ? 22.922 18.422 21.859 1 96.25 323 GLU A O 1
ATOM 2517 N N . VAL A 1 324 ? 22.094 16.359 21.625 1 97.62 324 VAL A N 1
ATOM 2518 C CA . VAL A 1 324 ? 20.703 16.797 21.703 1 97.62 324 VAL A CA 1
ATOM 2519 C C . VAL A 1 324 ? 20.391 17.297 23.109 1 97.62 324 VAL A C 1
ATOM 2521 O O . VAL A 1 324 ? 19.734 18.328 23.281 1 97.62 324 VAL A O 1
ATOM 2524 N N . PHE A 1 325 ? 20.891 16.609 24.109 1 97.81 325 PHE A N 1
ATOM 2525 C CA . PHE A 1 325 ? 20.656 17 25.484 1 97.81 325 PHE A CA 1
ATOM 2526 C C . PHE A 1 325 ? 21.391 18.297 25.812 1 97.81 325 PHE A C 1
ATOM 2528 O O . PHE A 1 325 ? 20.891 19.125 26.578 1 97.81 325 PHE A O 1
ATOM 2535 N N . GLU A 1 326 ? 22.547 18.453 25.25 1 97.25 326 GLU A N 1
ATOM 2536 C CA . GLU A 1 326 ? 23.266 19.703 25.438 1 97.25 326 GLU A CA 1
ATOM 2537 C C . GLU A 1 326 ? 22.453 20.891 24.891 1 97.25 326 GLU A C 1
ATOM 2539 O O . GLU A 1 326 ? 22.359 21.922 25.531 1 97.25 326 GLU A O 1
ATOM 2544 N N . ARG A 1 327 ? 21.891 20.688 23.75 1 96.25 327 ARG A N 1
ATOM 2545 C CA . ARG A 1 327 ? 21.062 21.719 23.141 1 96.25 327 ARG A CA 1
ATOM 2546 C C . ARG A 1 327 ? 19.844 22.031 23.984 1 96.25 327 ARG A C 1
ATOM 2548 O O . ARG A 1 327 ? 19.469 23.188 24.156 1 96.25 327 ARG A O 1
ATOM 2555 N N . LEU A 1 328 ? 19.266 21.031 24.5 1 96.5 328 LEU A N 1
ATOM 2556 C CA . LEU A 1 328 ? 18.078 21.172 25.359 1 96.5 328 LEU A CA 1
ATOM 2557 C C . LEU A 1 328 ? 18.422 21.953 26.625 1 96.5 328 LEU A C 1
ATOM 2559 O O . LEU A 1 328 ? 17.656 22.844 27.031 1 96.5 328 LEU A O 1
ATOM 2563 N N . GLU A 1 329 ? 19.5 21.641 27.203 1 96.38 329 GLU A N 1
ATOM 2564 C CA . GLU A 1 329 ? 19.922 22.281 28.438 1 96.38 329 GLU A CA 1
ATOM 2565 C C . GLU A 1 329 ? 20.219 23.766 28.219 1 96.38 329 GLU A C 1
ATOM 2567 O O . GLU A 1 329 ? 19.984 24.578 29.125 1 96.38 329 GLU A O 1
ATOM 2572 N N . LYS A 1 330 ? 20.641 24.062 27.047 1 96.81 330 LYS A N 1
ATOM 2573 C CA . LYS A 1 330 ? 20.938 25.453 26.703 1 96.81 330 LYS A CA 1
ATOM 2574 C C . LYS A 1 330 ? 19.688 26.203 26.25 1 96.81 330 LYS A C 1
ATOM 2576 O O . LYS A 1 330 ? 19.734 27.406 25.984 1 96.81 330 LYS A O 1
ATOM 2581 N N . GLY A 1 331 ? 18.609 25.516 26.125 1 95.38 331 GLY A N 1
ATOM 2582 C CA . GLY A 1 331 ? 17.375 26.125 25.656 1 95.38 331 GLY A CA 1
ATOM 2583 C C . GLY A 1 331 ? 17.406 26.438 24.172 1 95.38 331 GLY A C 1
ATOM 2584 O O . GLY A 1 331 ? 16.766 27.406 23.719 1 95.38 331 GLY A O 1
ATOM 2585 N N . GLU A 1 332 ? 18.109 2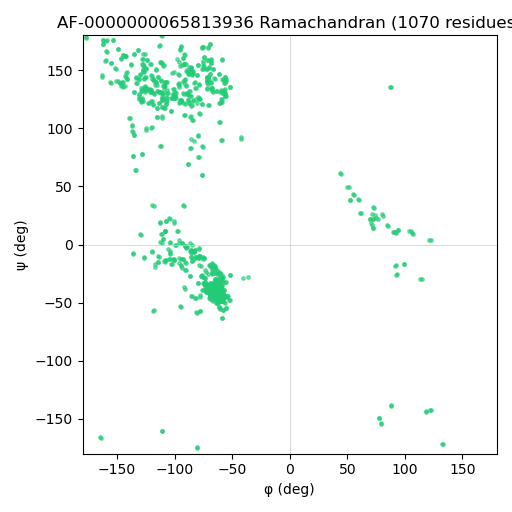5.641 23.406 1 96.38 332 GLU A N 1
ATOM 2586 C CA . GLU A 1 332 ? 18.344 25.938 22 1 96.38 332 GLU A CA 1
ATOM 2587 C C . GLU A 1 332 ? 17.625 24.922 21.094 1 96.38 332 GLU A C 1
ATOM 2589 O O . GLU A 1 332 ? 17.953 24.797 19.922 1 96.38 332 GLU A O 1
ATOM 2594 N N . ALA A 1 333 ? 16.656 24.25 21.688 1 95.44 333 ALA A N 1
ATOM 2595 C CA . ALA A 1 333 ? 15.898 23.297 20.891 1 95.44 333 ALA A CA 1
ATOM 2596 C C . ALA A 1 333 ? 14.711 23.969 20.219 1 95.44 333 ALA A C 1
ATOM 2598 O O . ALA A 1 333 ? 14.156 24.938 20.734 1 95.44 333 ALA A O 1
ATOM 2599 N N . HIS A 1 334 ? 14.344 23.5 19.078 1 97.25 334 HIS A N 1
ATOM 2600 C CA . HIS A 1 334 ? 13.188 23.969 18.328 1 97.25 334 HIS A CA 1
ATOM 2601 C C . HIS A 1 334 ? 11.898 23.766 19.109 1 97.25 334 HIS A C 1
ATOM 2603 O O . HIS A 1 334 ? 11.758 22.766 19.828 1 97.25 334 HIS A O 1
ATOM 2609 N N . PHE A 1 335 ? 10.898 24.609 19 1 97.06 335 PHE A N 1
ATOM 2610 C CA . PHE A 1 335 ? 9.68 24.547 19.812 1 97.06 335 PHE A CA 1
ATOM 2611 C C . PHE A 1 335 ? 8.867 23.297 19.469 1 97.06 335 PHE A C 1
ATOM 2613 O O . PHE A 1 335 ? 8.086 22.812 20.297 1 97.06 335 PHE A O 1
ATOM 2620 N N . ALA A 1 336 ? 9.047 22.75 18.219 1 98.12 336 ALA A N 1
ATOM 2621 C CA . ALA A 1 336 ? 8.219 21.609 17.797 1 98.12 336 ALA A CA 1
ATOM 2622 C C . ALA A 1 336 ? 9.016 20.312 17.844 1 98.12 336 ALA A C 1
ATOM 2624 O O . ALA A 1 336 ? 8.469 19.234 17.562 1 98.12 336 ALA A O 1
ATOM 2625 N N . SER A 1 337 ? 10.289 20.328 18.125 1 98.56 337 SER A N 1
ATOM 2626 C CA . SER A 1 337 ? 11.141 19.141 18.141 1 98.56 337 SER A CA 1
ATOM 2627 C C . SER A 1 337 ? 12.352 19.344 19.047 1 98.56 337 SER A C 1
ATOM 2629 O O . SER A 1 337 ? 12.984 20.391 19.016 1 98.56 337 SER A O 1
ATOM 2631 N N . ASP A 1 338 ? 12.703 18.328 19.797 1 98.44 338 ASP A N 1
ATOM 2632 C CA . ASP A 1 338 ? 13.883 18.391 20.656 1 98.44 338 ASP A CA 1
ATOM 2633 C C . ASP A 1 338 ? 15.156 18.156 19.844 1 98.44 338 ASP A C 1
ATOM 2635 O O . ASP A 1 338 ? 16.266 18.422 20.328 1 98.44 338 ASP A O 1
ATOM 2639 N N . PHE A 1 339 ? 15.031 17.703 18.609 1 97.38 339 PHE A N 1
ATOM 2640 C CA . PHE A 1 339 ? 16.172 17.297 17.797 1 97.38 339 PHE A CA 1
ATOM 2641 C C . PHE A 1 339 ? 16.641 18.438 16.906 1 97.38 339 PHE A C 1
ATOM 2643 O O . PHE A 1 339 ? 17.75 18.406 16.375 1 97.38 339 PHE A O 1
ATOM 2650 N N . LEU A 1 340 ? 15.805 19.453 16.703 1 96.69 340 LEU A N 1
ATOM 2651 C CA . LEU A 1 340 ? 16.109 20.531 15.789 1 96.69 340 LEU A CA 1
ATOM 2652 C C . LEU A 1 340 ? 16.609 21.766 16.547 1 96.69 340 LEU A C 1
ATOM 2654 O O . LEU A 1 340 ? 16.156 22.031 17.672 1 96.69 340 LEU A O 1
ATOM 2658 N N . PRO A 1 341 ? 17.5 22.547 15.922 1 95.88 341 PRO A N 1
ATOM 2659 C CA . PRO A 1 341 ? 17.906 23.812 16.531 1 95.88 341 PRO A CA 1
ATOM 2660 C C . PRO A 1 341 ? 16.781 24.844 16.547 1 95.88 341 PRO A C 1
ATOM 2662 O O . PRO A 1 341 ? 15.93 24.859 15.664 1 95.88 341 PRO A O 1
ATOM 2665 N N . LYS A 1 342 ? 16.875 25.703 17.406 1 95.62 342 LYS A N 1
ATOM 2666 C CA . LYS A 1 342 ? 15.844 26.703 17.703 1 95.62 342 LYS A CA 1
ATOM 2667 C C . LYS A 1 342 ? 15.531 27.547 16.469 1 95.62 342 LYS A C 1
ATOM 2669 O O . LYS A 1 342 ? 14.367 27.875 16.219 1 95.62 342 LYS A O 1
ATOM 2674 N N . GLU A 1 343 ? 16.516 27.766 15.617 1 93.31 343 GLU A N 1
ATOM 2675 C CA . GLU A 1 343 ? 16.359 28.734 14.539 1 93.31 343 GLU A CA 1
ATOM 2676 C C . GLU A 1 343 ? 16.016 28.047 13.219 1 93.31 343 GLU A C 1
ATOM 2678 O O . GLU A 1 343 ? 15.844 28.703 12.195 1 93.31 343 GLU A O 1
ATOM 2683 N N . LYS A 1 344 ? 15.938 26.766 13.297 1 92.81 344 LYS A N 1
ATOM 2684 C CA . LYS A 1 344 ? 15.664 26.047 12.055 1 92.81 344 LYS A CA 1
ATOM 2685 C C . LYS A 1 344 ? 14.32 26.484 11.461 1 92.81 344 LYS A C 1
ATOM 2687 O O . LYS A 1 344 ? 13.297 26.422 12.148 1 92.81 344 LYS A O 1
ATOM 2692 N N . LYS A 1 345 ? 14.391 26.984 10.219 1 92.56 345 LYS A N 1
ATOM 2693 C CA . LYS A 1 345 ? 13.18 27.422 9.523 1 92.56 345 LYS A CA 1
ATOM 2694 C C . LYS A 1 345 ? 12.875 26.516 8.328 1 92.56 345 LYS A C 1
ATOM 2696 O O . LYS A 1 345 ? 13.195 26.859 7.191 1 92.56 345 LYS A O 1
ATOM 2701 N N . ILE A 1 346 ? 12.227 25.453 8.578 1 94.94 346 ILE A N 1
ATOM 2702 C CA . ILE A 1 346 ? 11.875 24.484 7.539 1 94.94 346 ILE A CA 1
ATOM 2703 C C . ILE A 1 346 ? 10.531 23.844 7.871 1 94.94 346 ILE A C 1
ATOM 2705 O O . ILE A 1 346 ? 10.211 23.609 9.047 1 94.94 346 ILE A O 1
ATOM 2709 N N . PHE A 1 347 ? 9.703 23.719 6.848 1 97.69 347 PHE A N 1
ATOM 2710 C CA . PHE A 1 347 ? 8.43 23.016 6.965 1 97.69 347 PHE A CA 1
ATOM 2711 C C . PHE A 1 347 ? 8.469 21.703 6.188 1 97.69 347 PHE A C 1
ATOM 2713 O O . PHE A 1 347 ? 8.969 21.656 5.062 1 97.69 347 PHE A O 1
ATOM 2720 N N . SER A 1 348 ? 8.102 20.641 6.805 1 97.88 348 SER A N 1
ATOM 2721 C CA . SER A 1 348 ? 7.805 19.375 6.145 1 97.88 348 SER A CA 1
ATOM 2722 C C . SER A 1 348 ? 6.316 19.047 6.207 1 97.88 348 SER A C 1
ATOM 2724 O O . SER A 1 348 ? 5.727 19.016 7.289 1 97.88 348 SER A O 1
ATOM 2726 N N . VAL A 1 349 ? 5.719 18.828 5.047 1 98.69 349 VAL A N 1
ATOM 2727 C CA . VAL A 1 349 ? 4.289 18.547 5 1 98.69 349 VAL A CA 1
ATOM 2728 C C . VAL A 1 349 ? 4.059 17.172 4.371 1 98.69 349 VAL A C 1
ATOM 2730 O O . VAL A 1 349 ? 4.547 16.891 3.27 1 98.69 349 VAL A O 1
ATOM 2733 N N . LYS A 1 350 ? 3.389 16.359 5.109 1 98.31 350 LYS A N 1
ATOM 2734 C CA . LYS A 1 350 ? 2.936 15.062 4.602 1 98.31 350 LYS A CA 1
ATOM 2735 C C . LYS A 1 350 ? 1.557 15.18 3.957 1 98.31 350 LYS A C 1
ATOM 2737 O O . LYS A 1 350 ? 0.649 15.789 4.527 1 98.31 350 LYS A O 1
ATOM 2742 N N . GLU A 1 351 ? 1.409 14.672 2.766 1 98.25 351 GLU A N 1
ATOM 2743 C CA . GLU A 1 351 ? 0.116 14.492 2.111 1 98.25 351 GLU A CA 1
ATOM 2744 C C . GLU A 1 351 ? -0.134 13.023 1.769 1 98.25 351 GLU A C 1
ATOM 2746 O O . GLU A 1 351 ? 0.809 12.242 1.655 1 98.25 351 GLU A O 1
ATOM 2751 N N . VAL A 1 352 ? -1.443 12.688 1.662 1 97.31 352 VAL A N 1
ATOM 2752 C CA . VAL A 1 352 ? -1.777 11.281 1.457 1 97.31 352 VAL A CA 1
ATOM 2753 C C . VAL A 1 352 ? -2.363 11.094 0.06 1 97.31 352 VAL A C 1
ATOM 2755 O O . VAL A 1 352 ? -2.787 12.055 -0.581 1 97.31 352 VAL A O 1
ATOM 2758 N N . VAL A 1 353 ? -2.266 9.875 -0.43 1 96.25 353 VAL A N 1
ATOM 2759 C CA . VAL A 1 353 ? -2.82 9.492 -1.726 1 96.25 353 VAL A CA 1
ATOM 2760 C C . VAL A 1 353 ? -3.918 8.445 -1.532 1 96.25 353 VAL A C 1
ATOM 2762 O O . VAL A 1 353 ? -3.791 7.551 -0.694 1 96.25 353 VAL A O 1
ATOM 2765 N N . PHE A 1 354 ? -5.047 8.57 -2.328 1 96.12 354 PHE A N 1
ATOM 2766 C CA . PHE A 1 354 ? -6.219 7.715 -2.176 1 96.12 354 PHE A CA 1
ATOM 2767 C C . PHE A 1 354 ? -6.434 6.867 -3.422 1 96.12 354 PHE A C 1
ATOM 2769 O O . PHE A 1 354 ? -6.043 7.258 -4.523 1 96.12 354 PHE A O 1
ATOM 2776 N N . PRO A 1 355 ? -7.004 5.715 -3.293 1 94.38 355 PRO A N 1
ATOM 2777 C CA . PRO A 1 355 ? -7.246 4.84 -4.445 1 94.38 355 PRO A CA 1
ATOM 2778 C C . PRO A 1 355 ? -8.625 5.051 -5.066 1 94.38 355 PRO A C 1
ATOM 2780 O O . PRO A 1 355 ? -9.234 4.098 -5.555 1 94.38 355 PRO A O 1
ATOM 2783 N N . TRP A 1 356 ? -9.156 6.188 -5.078 1 94.25 356 TRP A N 1
ATOM 2784 C CA . TRP A 1 356 ? -10.539 6.445 -5.461 1 94.25 356 TRP A CA 1
ATOM 2785 C C . TRP A 1 356 ? -10.797 6 -6.895 1 94.25 356 TRP A C 1
ATOM 2787 O O . TRP A 1 356 ? -11.891 5.523 -7.215 1 94.25 356 TRP A O 1
ATOM 2797 N N . LYS A 1 357 ? -9.836 6.168 -7.75 1 89.81 357 LYS A N 1
ATOM 2798 C CA . LYS A 1 357 ? -10.008 5.828 -9.156 1 89.81 357 LYS A CA 1
ATOM 2799 C C . LYS A 1 357 ? -10.219 4.328 -9.344 1 89.81 357 LYS A C 1
ATOM 2801 O O . LYS A 1 357 ? -10.828 3.896 -10.32 1 89.81 357 LYS A O 1
ATOM 2806 N N . ARG A 1 358 ? -9.734 3.545 -8.406 1 89.44 358 ARG A N 1
ATOM 2807 C CA . ARG A 1 358 ? -9.828 2.09 -8.492 1 89.44 358 ARG A CA 1
ATOM 2808 C C . ARG A 1 358 ? -11.172 1.598 -7.957 1 89.44 358 ARG A C 1
ATOM 2810 O O . ARG A 1 358 ? -11.555 0.452 -8.195 1 89.44 358 ARG A O 1
ATOM 2817 N N . PHE A 1 359 ? -11.883 2.473 -7.262 1 91.19 359 PHE A N 1
ATOM 2818 C CA . PHE A 1 359 ? -13.156 2.109 -6.652 1 91.19 359 PHE A CA 1
ATOM 2819 C C . PHE A 1 359 ? -14.242 3.104 -7.035 1 91.19 359 PHE A C 1
ATOM 2821 O O . PHE A 1 359 ? -14.703 3.887 -6.199 1 91.19 359 PHE A O 1
ATOM 2828 N N . PRO A 1 360 ? -14.75 2.994 -8.188 1 86.56 360 PRO A N 1
ATOM 2829 C CA . PRO A 1 360 ? -15.703 3.988 -8.695 1 86.56 360 PRO A CA 1
ATOM 2830 C C . PRO A 1 360 ? -17.016 4.012 -7.898 1 86.56 360 PRO A C 1
ATOM 2832 O O . PRO A 1 360 ? -17.734 5.012 -7.926 1 86.56 360 PRO A O 1
ATOM 2835 N N . GLU A 1 361 ? -17.281 2.947 -7.184 1 87.19 361 GLU A N 1
ATOM 2836 C CA . GLU A 1 361 ? -18.531 2.85 -6.438 1 87.19 361 GLU A CA 1
ATOM 2837 C C . GLU A 1 361 ? -18.453 3.592 -5.109 1 87.19 361 GLU A C 1
ATOM 2839 O O . GLU A 1 361 ? -19.469 3.879 -4.484 1 87.19 361 GLU A O 1
ATOM 2844 N N . VAL A 1 362 ? -17.312 3.99 -4.738 1 91.06 362 VAL A N 1
ATOM 2845 C CA . VAL A 1 362 ? -17.094 4.539 -3.406 1 91.06 362 VAL A CA 1
ATOM 2846 C C . VAL A 1 362 ? -17.156 6.062 -3.455 1 91.06 362 VAL A C 1
ATOM 2848 O O . VAL A 1 362 ? -16.641 6.684 -4.391 1 91.06 362 VAL A O 1
ATOM 2851 N N . ASP A 1 363 ? -17.812 6.707 -2.496 1 91.5 363 ASP A N 1
ATOM 2852 C CA . ASP A 1 363 ? -17.812 8.156 -2.348 1 91.5 363 ASP A CA 1
ATOM 2853 C C . ASP A 1 363 ? -16.453 8.656 -1.857 1 91.5 363 ASP A C 1
ATOM 2855 O O . ASP A 1 363 ? -16 8.281 -0.77 1 91.5 363 ASP A O 1
ATOM 2859 N N . PRO A 1 364 ? -15.82 9.5 -2.648 1 94.12 364 PRO A N 1
ATOM 2860 C CA . PRO A 1 364 ? -14.492 9.977 -2.254 1 94.12 364 PRO A CA 1
ATOM 2861 C C . PRO A 1 364 ? -14.547 11.086 -1.205 1 94.12 364 PRO A C 1
ATOM 2863 O O . PRO A 1 364 ? -14.234 12.234 -1.506 1 94.12 364 PRO A O 1
ATOM 2866 N N . ILE A 1 365 ? -14.82 10.758 -0.014 1 92.38 365 ILE A N 1
ATOM 2867 C CA . ILE A 1 365 ? -14.938 11.695 1.095 1 92.38 365 ILE A CA 1
ATOM 2868 C C . ILE A 1 365 ? -14.102 11.211 2.275 1 92.38 365 ILE A C 1
ATOM 2870 O O . ILE A 1 365 ? -13.914 10 2.455 1 92.38 365 ILE A O 1
ATOM 2874 N N . LEU A 1 366 ? -13.555 12.172 2.992 1 92.44 366 LEU A N 1
ATOM 2875 C CA . LEU A 1 366 ? -12.742 11.844 4.16 1 92.44 366 LEU A CA 1
ATOM 2876 C C . LEU A 1 366 ? -13.617 11.625 5.387 1 92.44 366 LEU A C 1
ATOM 2878 O O . LEU A 1 366 ? -14.711 12.188 5.488 1 92.44 366 LEU A O 1
ATOM 2882 N N . GLY A 1 367 ? -13.219 10.82 6.246 1 88.75 367 GLY A N 1
ATOM 2883 C CA . GLY A 1 367 ? -13.922 10.5 7.48 1 88.75 367 GLY A CA 1
ATOM 2884 C C . GLY A 1 367 ? -13.047 9.789 8.492 1 88.75 367 GLY A C 1
ATOM 2885 O O . GLY A 1 367 ? -11.812 9.844 8.406 1 88.75 367 GLY A O 1
ATOM 2886 N N . PRO A 1 368 ? -13.648 9.25 9.43 1 87.94 368 PRO A N 1
ATOM 2887 C CA . PRO A 1 368 ? -12.875 8.656 10.523 1 87.94 368 PRO A CA 1
ATOM 2888 C C . PRO A 1 368 ? -12.305 7.285 10.164 1 87.94 368 PRO A C 1
ATOM 2890 O O . PRO A 1 368 ? -11.555 6.699 10.945 1 87.94 368 PRO A O 1
ATOM 2893 N N . GLU A 1 369 ? -12.609 6.781 9.008 1 87.62 369 GLU A N 1
ATOM 2894 C CA . GLU A 1 369 ? -12.031 5.523 8.531 1 87.62 369 GLU A CA 1
ATOM 2895 C C . GLU A 1 369 ? -10.93 5.777 7.512 1 87.62 369 GLU A C 1
ATOM 2897 O O . GLU A 1 369 ? -11.148 6.461 6.512 1 87.62 369 GLU A O 1
ATOM 2902 N N . MET A 1 370 ? -9.812 5.203 7.82 1 92 370 MET A N 1
ATOM 2903 C CA . MET A 1 370 ? -8.672 5.414 6.934 1 92 370 MET A CA 1
ATOM 2904 C C . MET A 1 370 ? -8.898 4.734 5.586 1 92 370 MET A C 1
ATOM 2906 O O . MET A 1 370 ? -9.422 3.619 5.527 1 92 370 MET A O 1
ATOM 2910 N N . LYS A 1 371 ? -8.484 5.445 4.504 1 93.69 371 LYS A N 1
ATOM 2911 C CA . LYS A 1 371 ? -8.656 4.895 3.162 1 93.69 371 LYS A CA 1
ATOM 2912 C C . LYS A 1 371 ? -7.402 5.113 2.314 1 93.69 371 LYS A C 1
ATOM 2914 O O . LYS A 1 371 ? -7.27 4.531 1.235 1 93.69 371 LYS A O 1
ATOM 2919 N N . SER A 1 372 ? -6.449 5.855 2.781 1 95.56 372 SER A N 1
ATOM 2920 C CA . SER A 1 372 ? -5.266 6.195 1.996 1 95.56 372 SER A CA 1
ATOM 2921 C C . SER A 1 372 ? -4.371 4.977 1.787 1 95.56 372 SER A C 1
ATOM 2923 O O . SER A 1 372 ? -4.375 4.051 2.6 1 95.56 372 SER A O 1
ATOM 2925 N N . THR A 1 373 ? -3.617 4.984 0.66 1 94.06 373 THR A N 1
ATOM 2926 C CA . THR A 1 373 ? -2.746 3.867 0.316 1 94.06 373 THR A CA 1
ATOM 2927 C C . THR A 1 373 ? -1.28 4.289 0.353 1 94.06 373 THR A C 1
ATOM 2929 O O . THR A 1 373 ? -0.384 3.445 0.329 1 94.06 373 THR A O 1
ATOM 2932 N N . GLY A 1 374 ? -1.056 5.543 0.367 1 94.75 374 GLY A N 1
ATOM 2933 C CA . GLY A 1 374 ? 0.312 6.039 0.354 1 94.75 374 GLY A CA 1
ATOM 2934 C C . GLY A 1 374 ? 0.426 7.484 0.801 1 94.75 374 GLY A C 1
ATOM 2935 O O . GLY A 1 374 ? -0.582 8.133 1.099 1 94.75 374 GLY A O 1
ATOM 2936 N N . GLU A 1 375 ? 1.641 7.977 0.887 1 96.25 375 GLU A N 1
ATOM 2937 C CA . GLU A 1 375 ? 1.872 9.352 1.313 1 96.25 375 GLU A CA 1
ATOM 2938 C C . GLU A 1 375 ? 3.09 9.953 0.613 1 96.25 375 GLU A C 1
ATOM 2940 O O . GLU A 1 375 ? 3.885 9.227 0.013 1 96.25 375 GLU A O 1
ATOM 2945 N N . VAL A 1 376 ? 3.16 11.227 0.593 1 97.69 376 VAL A N 1
ATOM 2946 C CA . VAL A 1 376 ? 4.266 12.008 0.057 1 97.69 376 VAL A CA 1
ATOM 2947 C C . VAL A 1 376 ? 4.68 13.086 1.064 1 97.69 376 VAL A C 1
ATOM 2949 O O . VAL A 1 376 ? 3.998 13.289 2.072 1 97.69 376 VAL A O 1
ATOM 2952 N N . MET A 1 377 ? 5.789 13.633 0.79 1 97.44 377 MET A N 1
ATOM 2953 C CA . MET A 1 377 ? 6.285 14.711 1.646 1 97.44 377 MET A CA 1
ATOM 2954 C C . MET A 1 377 ? 6.82 15.867 0.812 1 97.44 377 MET A C 1
ATOM 2956 O O . MET A 1 377 ? 7.48 15.656 -0.204 1 97.44 377 MET A O 1
ATOM 2960 N N . GLY A 1 378 ? 6.395 17.062 1.142 1 97.19 378 GLY A N 1
ATOM 2961 C CA . GLY A 1 378 ? 6.965 18.297 0.621 1 97.19 378 GLY A CA 1
ATOM 2962 C C . GLY A 1 378 ? 7.746 19.078 1.66 1 97.19 378 GLY A C 1
ATOM 2963 O O . GLY A 1 378 ? 7.34 19.141 2.822 1 97.19 378 GLY A O 1
ATOM 2964 N N . ILE A 1 379 ? 8.914 19.609 1.293 1 96.69 379 ILE A N 1
ATOM 2965 C CA . ILE A 1 379 ? 9.773 20.375 2.201 1 96.69 379 ILE A CA 1
ATOM 2966 C C . ILE A 1 379 ? 10.07 21.75 1.601 1 96.69 379 ILE A C 1
ATOM 2968 O O . ILE A 1 379 ? 10.391 21.859 0.414 1 96.69 379 ILE A O 1
ATOM 2972 N N . ASP A 1 380 ? 9.93 22.734 2.398 1 96.62 380 ASP A N 1
ATOM 2973 C CA . ASP A 1 380 ? 10.305 24.094 2.008 1 96.62 380 ASP A CA 1
ATOM 2974 C C . ASP A 1 380 ? 10.453 25 3.23 1 96.62 380 ASP A C 1
ATOM 2976 O O . ASP A 1 380 ? 10.164 24.578 4.352 1 96.62 380 ASP A O 1
ATOM 2980 N N . LYS A 1 381 ? 10.922 26.172 3.025 1 94.81 381 LYS A N 1
ATOM 2981 C CA . LYS A 1 381 ? 11.109 27.141 4.105 1 94.81 381 LYS A CA 1
ATOM 2982 C C . LYS A 1 381 ? 9.789 27.781 4.512 1 94.81 381 LYS A C 1
ATOM 2984 O O . LYS A 1 381 ? 9.68 28.359 5.594 1 94.81 381 LYS A O 1
ATOM 2989 N N . GLU A 1 382 ? 8.836 27.656 3.621 1 96.25 382 GLU A N 1
ATOM 2990 C CA . GLU A 1 382 ? 7.508 28.203 3.881 1 96.25 382 GLU A CA 1
ATOM 2991 C C . GLU A 1 382 ? 6.453 27.094 3.857 1 96.25 382 GLU A C 1
ATOM 2993 O O . GLU A 1 382 ? 6.512 26.188 3.02 1 96.25 382 GLU A O 1
ATOM 2998 N N . PHE A 1 383 ? 5.504 27.281 4.785 1 97.94 383 PHE A N 1
ATOM 2999 C CA . PHE A 1 383 ? 4.441 26.281 4.852 1 97.94 383 PHE A CA 1
ATOM 3000 C C . PHE A 1 383 ? 3.736 26.156 3.508 1 97.94 383 PHE A C 1
ATOM 3002 O O . PHE A 1 383 ? 3.531 25.031 3.018 1 97.94 383 PHE A O 1
ATOM 3009 N N . GLY A 1 384 ? 3.334 27.266 2.93 1 98.38 384 GLY A N 1
ATOM 3010 C CA . GLY A 1 384 ? 2.598 27.266 1.675 1 98.38 384 GLY A CA 1
ATOM 3011 C C . GLY A 1 384 ? 3.312 26.516 0.566 1 98.38 384 GLY A C 1
ATOM 3012 O O . GLY A 1 384 ? 2.703 25.719 -0.141 1 98.38 384 GLY A O 1
ATOM 3013 N N . LEU A 1 385 ? 4.59 26.734 0.412 1 97.88 385 LEU A N 1
ATOM 3014 C CA . LEU A 1 385 ? 5.367 26.094 -0.646 1 97.88 385 LEU A CA 1
ATOM 3015 C C . LEU A 1 385 ? 5.578 24.609 -0.348 1 97.88 385 LEU A C 1
ATOM 3017 O O . LEU A 1 385 ? 5.598 23.797 -1.264 1 97.88 385 LEU A O 1
ATOM 3021 N N . ALA A 1 386 ? 5.809 24.281 0.971 1 98.06 386 ALA A N 1
ATOM 3022 C CA . ALA A 1 386 ? 5.918 22.875 1.348 1 98.06 386 ALA A CA 1
ATOM 3023 C C . ALA A 1 386 ? 4.637 22.109 1.009 1 98.06 386 ALA A C 1
ATOM 3025 O O . ALA A 1 386 ? 4.688 21 0.477 1 98.06 386 ALA A O 1
ATOM 3026 N N . TYR A 1 387 ? 3.496 22.766 1.322 1 98.62 387 TYR A N 1
ATOM 3027 C CA . TYR A 1 387 ? 2.211 22.141 1.021 1 98.62 387 TYR A CA 1
ATOM 3028 C C . TYR A 1 387 ? 1.997 22.047 -0.485 1 98.62 387 TYR A C 1
ATOM 3030 O O . TYR A 1 387 ? 1.468 21.047 -0.974 1 98.62 387 TYR A O 1
ATOM 3038 N N . TYR A 1 388 ? 2.404 23.047 -1.259 1 98.31 388 TYR A N 1
ATOM 3039 C CA . TYR A 1 388 ? 2.33 23 -2.715 1 98.31 388 TYR A CA 1
ATOM 3040 C C . TYR A 1 388 ? 3.098 21.812 -3.271 1 98.31 388 TYR A C 1
ATOM 3042 O O . TYR A 1 388 ? 2.582 21.062 -4.109 1 98.31 388 TYR A O 1
ATOM 3050 N N . LYS A 1 389 ? 4.305 21.656 -2.807 1 97.62 389 LYS A N 1
ATOM 3051 C CA . LYS A 1 389 ? 5.137 20.547 -3.264 1 97.62 389 LYS A CA 1
ATOM 3052 C C . LYS A 1 389 ? 4.504 19.203 -2.908 1 97.62 389 LYS A C 1
ATOM 3054 O O . LYS A 1 389 ? 4.566 18.25 -3.693 1 97.62 389 LYS A O 1
ATOM 3059 N N . ALA A 1 390 ? 3.943 19.125 -1.688 1 98.25 390 ALA A N 1
ATOM 3060 C CA . ALA A 1 390 ? 3.287 17.891 -1.271 1 98.25 390 ALA A CA 1
ATOM 3061 C C . ALA A 1 390 ? 2.109 17.562 -2.184 1 98.25 390 ALA A C 1
ATOM 3063 O O . ALA A 1 390 ? 1.929 16.406 -2.582 1 98.25 390 ALA A O 1
ATOM 3064 N N . GLN A 1 391 ? 1.33 18.625 -2.527 1 98.25 391 GLN A N 1
ATOM 3065 C CA . GLN A 1 391 ? 0.205 18.438 -3.438 1 98.25 391 GLN A CA 1
ATOM 3066 C C . GLN A 1 391 ? 0.682 17.969 -4.809 1 98.25 391 GLN A C 1
ATOM 3068 O O . GLN A 1 391 ? 0.112 17.031 -5.387 1 98.25 391 GLN A O 1
ATOM 3073 N N . LEU A 1 392 ? 1.716 18.594 -5.289 1 97.06 392 LEU A N 1
ATOM 3074 C CA . LEU A 1 392 ? 2.287 18.219 -6.578 1 97.06 392 LEU A CA 1
ATOM 3075 C C . LEU A 1 392 ? 2.783 16.781 -6.566 1 97.06 392 LEU A C 1
ATOM 3077 O O . LEU A 1 392 ? 2.557 16.031 -7.52 1 97.06 392 LEU A O 1
ATOM 3081 N N . SER A 1 393 ? 3.428 16.391 -5.488 1 96.69 393 SER A N 1
ATOM 3082 C CA . SER A 1 393 ? 3.955 15.031 -5.328 1 96.69 393 SER A CA 1
ATOM 3083 C C . SER A 1 393 ? 2.832 14.008 -5.277 1 96.69 393 SER A C 1
ATOM 3085 O O . SER A 1 393 ? 3.014 12.859 -5.691 1 96.69 393 SER A O 1
ATOM 3087 N N . ALA A 1 394 ? 1.656 14.414 -4.773 1 96.44 394 ALA A N 1
ATOM 3088 C CA . ALA A 1 394 ? 0.504 13.523 -4.656 1 96.44 394 ALA A CA 1
ATOM 3089 C C . ALA A 1 394 ? -0.259 13.445 -5.977 1 96.44 394 ALA A C 1
ATOM 3091 O O . ALA A 1 394 ? -1.218 12.672 -6.098 1 96.44 394 ALA A O 1
ATOM 3092 N N . GLY A 1 395 ? 0.143 14.258 -6.934 1 93.25 395 GLY A N 1
ATOM 3093 C CA . GLY A 1 395 ? -0.454 14.18 -8.258 1 93.25 395 GLY A CA 1
ATOM 3094 C C . GLY A 1 395 ? -1.396 15.328 -8.555 1 93.25 395 GLY A C 1
ATOM 3095 O O . GLY A 1 395 ? -2.1 15.32 -9.57 1 93.25 395 GLY A O 1
ATOM 3096 N N . TYR A 1 396 ? -1.402 16.328 -7.711 1 94.38 396 TYR A N 1
ATOM 3097 C CA . TYR A 1 396 ? -2.287 17.469 -7.918 1 94.38 396 TYR A CA 1
ATOM 3098 C C . TYR A 1 396 ? -1.491 18.719 -8.281 1 94.38 396 TYR A C 1
ATOM 3100 O O . TYR A 1 396 ? -0.766 19.25 -7.445 1 94.38 396 TYR A O 1
ATOM 3108 N N . ARG A 1 397 ? -1.655 19.047 -9.484 1 93.88 397 ARG A N 1
ATOM 3109 C CA . ARG A 1 397 ? -1.137 20.359 -9.867 1 93.88 397 ARG A CA 1
ATOM 3110 C C . ARG A 1 397 ? -2.139 21.469 -9.539 1 93.88 397 ARG A C 1
ATOM 3112 O O . ARG A 1 397 ? -3.137 21.641 -10.242 1 93.88 397 ARG A O 1
ATOM 3119 N N . LEU A 1 398 ? -1.854 22.234 -8.539 1 97.88 398 LEU A N 1
ATOM 3120 C CA . LEU A 1 398 ? -2.783 23.266 -8.094 1 97.88 398 LEU A CA 1
ATOM 3121 C C . LEU A 1 398 ? -2.91 24.375 -9.133 1 97.88 398 LEU A C 1
ATOM 3123 O O . LEU A 1 398 ? -1.915 24.781 -9.734 1 97.88 398 LEU A O 1
ATOM 3127 N N . PRO A 1 399 ? -4.137 24.781 -9.391 1 97.75 399 PRO A N 1
ATOM 3128 C CA . PRO A 1 399 ? -4.332 25.844 -10.359 1 97.75 399 PRO A CA 1
ATOM 3129 C C . PRO A 1 399 ? -3.863 27.203 -9.844 1 97.75 399 PRO A C 1
ATOM 3131 O O . PRO A 1 399 ? -4.008 27.5 -8.656 1 97.75 399 PRO A O 1
ATOM 3134 N N . GLU A 1 400 ? -3.348 27.969 -10.68 1 96.25 400 GLU A N 1
ATOM 3135 C CA . GLU A 1 400 ? -2.928 29.328 -10.328 1 96.25 400 GLU A CA 1
ATOM 3136 C C . GLU A 1 400 ? -3.91 30.359 -10.867 1 96.25 400 GLU A C 1
ATOM 3138 O O . GLU A 1 400 ? -3.812 31.547 -10.539 1 96.25 400 GLU A O 1
ATOM 3143 N N . LYS A 1 401 ? -4.754 29.969 -11.695 1 96.75 401 LYS A N 1
ATOM 3144 C CA . LYS A 1 401 ? -5.84 30.766 -12.266 1 96.75 401 LYS A CA 1
ATOM 3145 C C . LYS A 1 401 ? -7.043 29.891 -12.594 1 96.75 401 LYS A C 1
ATOM 3147 O O . LYS A 1 401 ? -6.969 28.656 -12.508 1 96.75 401 LYS A O 1
ATOM 3152 N N . GLY A 1 402 ? -8.172 30.516 -12.883 1 98.12 402 GLY A N 1
ATOM 3153 C CA . GLY A 1 402 ? -9.367 29.797 -13.289 1 98.12 402 GLY A CA 1
ATOM 3154 C C . GLY A 1 402 ? -10.539 29.984 -12.344 1 98.12 402 GLY A C 1
ATOM 3155 O O . GLY A 1 402 ? -10.773 31.109 -11.859 1 98.12 402 GLY A O 1
ATOM 3156 N N . ASN A 1 403 ? -11.32 28.828 -12.188 1 98.75 403 ASN A N 1
ATOM 3157 C CA . ASN A 1 403 ? -12.562 28.938 -11.422 1 98.75 403 ASN A CA 1
ATOM 3158 C C . ASN A 1 403 ? -12.562 28.016 -10.211 1 98.75 403 ASN A C 1
ATOM 3160 O O . ASN A 1 403 ? -12.18 26.844 -10.32 1 98.75 403 ASN A O 1
ATOM 3164 N N . LEU A 1 404 ? -12.977 28.656 -9.07 1 98.75 404 LEU A N 1
ATOM 3165 C CA . LEU A 1 404 ? -13.18 27.922 -7.828 1 98.75 404 LEU A CA 1
ATOM 3166 C C . LEU A 1 404 ? -14.664 27.656 -7.602 1 98.75 404 LEU A C 1
ATOM 3168 O O . LEU A 1 404 ? -15.492 28.562 -7.711 1 98.75 404 LEU A O 1
ATOM 3172 N N . PHE A 1 405 ? -14.961 26.359 -7.391 1 98.69 405 PHE A N 1
ATOM 3173 C CA . PHE A 1 405 ? -16.312 25.984 -7 1 98.69 405 PHE A CA 1
ATOM 3174 C C . PHE A 1 405 ? -16.406 25.75 -5.496 1 98.69 405 PHE A C 1
ATOM 3176 O O . PHE A 1 405 ? -15.617 25 -4.938 1 98.69 405 PHE A O 1
ATOM 3183 N N . ILE A 1 406 ? -17.391 26.438 -4.848 1 98.25 406 ILE A N 1
ATOM 3184 C CA . ILE A 1 406 ? -17.594 26.297 -3.41 1 98.25 406 ILE A CA 1
ATOM 3185 C C . ILE A 1 406 ? -19.016 25.828 -3.127 1 98.25 406 ILE A C 1
ATOM 3187 O O . ILE A 1 406 ? -19.984 26.453 -3.57 1 98.25 406 ILE A O 1
ATOM 3191 N N . SER A 1 407 ? -19.141 24.734 -2.479 1 96.44 407 SER A N 1
ATOM 3192 C CA . SER A 1 407 ? -20.391 24.234 -1.929 1 96.44 407 SER A CA 1
ATOM 3193 C C . SER A 1 407 ? -20.203 23.641 -0.543 1 96.44 407 SER A C 1
ATOM 3195 O O . SER A 1 407 ? -19.656 22.531 -0.412 1 96.44 407 SER A O 1
ATOM 3197 N N . VAL A 1 408 ? -20.703 24.312 0.511 1 95.12 408 VAL A N 1
ATOM 3198 C CA . VAL A 1 408 ? -20.375 23.875 1.864 1 95.12 408 VAL A CA 1
ATOM 3199 C C . VAL A 1 408 ? -21.656 23.719 2.678 1 95.12 408 VAL A C 1
ATOM 3201 O O . VAL A 1 408 ? -22.688 24.281 2.332 1 95.12 408 VAL A O 1
ATOM 3204 N N . ALA A 1 409 ? -21.562 22.875 3.695 1 90.56 409 ALA A N 1
ATOM 3205 C CA . ALA A 1 409 ? -22.656 22.734 4.652 1 90.56 409 ALA A CA 1
ATOM 3206 C C . ALA A 1 409 ? -22.969 24.062 5.34 1 90.56 409 ALA A C 1
ATOM 3208 O O . ALA A 1 409 ? -22.094 24.938 5.426 1 90.56 409 ALA A O 1
ATOM 3209 N N . ASP A 1 410 ? -24.125 24.172 5.875 1 91.62 410 ASP A N 1
ATOM 3210 C CA . ASP A 1 410 ? -24.562 25.422 6.5 1 91.62 410 ASP A CA 1
ATOM 3211 C C . ASP A 1 410 ? -23.656 25.797 7.664 1 91.62 410 ASP A C 1
ATOM 3213 O O . ASP A 1 410 ? -23.328 26.984 7.844 1 91.62 410 ASP A O 1
ATOM 3217 N N . ARG A 1 411 ? -23.188 24.875 8.383 1 86.31 411 ARG A N 1
ATOM 3218 C CA . ARG A 1 411 ? -22.344 25.125 9.547 1 86.31 411 ARG A CA 1
ATOM 3219 C C . ARG A 1 411 ? -21 25.719 9.133 1 86.31 411 ARG A C 1
ATOM 3221 O O . ARG A 1 411 ? -20.328 26.375 9.945 1 86.31 411 ARG A O 1
ATOM 3228 N N . ASP A 1 412 ? -20.625 25.578 7.875 1 92.88 412 ASP A N 1
ATOM 3229 C CA . ASP A 1 412 ? -19.297 26 7.406 1 92.88 412 ASP A CA 1
ATOM 3230 C C . ASP A 1 412 ? -19.391 27.312 6.633 1 92.88 412 ASP A C 1
ATOM 3232 O O . ASP A 1 412 ? -18.359 27.922 6.301 1 92.88 412 ASP A O 1
ATOM 3236 N N . LYS A 1 413 ? -20.578 27.812 6.355 1 95.56 413 LYS A N 1
ATOM 3237 C CA . LYS A 1 413 ? -20.766 29 5.516 1 95.56 413 LYS A CA 1
ATOM 3238 C C . LYS A 1 413 ? -20.078 30.219 6.117 1 95.56 413 LYS A C 1
ATOM 3240 O O . LYS A 1 413 ? -19.359 30.938 5.418 1 95.56 413 LYS A O 1
ATOM 3245 N N . PRO A 1 414 ? -20.172 30.391 7.359 1 94.81 414 PRO A N 1
ATOM 3246 C CA . PRO A 1 414 ? -19.469 31.562 7.902 1 94.81 414 PRO A CA 1
ATOM 3247 C C . PRO A 1 414 ? -17.953 31.484 7.715 1 94.81 414 PRO A C 1
ATOM 3249 O O . PRO A 1 414 ? -17.281 32.5 7.66 1 94.81 414 PRO A O 1
ATOM 3252 N N . LYS A 1 415 ? -17.406 30.359 7.598 1 95.06 415 LYS A N 1
ATOM 3253 C CA . LYS A 1 415 ? -15.961 30.141 7.531 1 95.06 415 LYS A CA 1
ATOM 3254 C C . LYS A 1 415 ? -15.438 30.359 6.113 1 95.06 415 LYS A C 1
ATOM 3256 O O . LYS A 1 415 ? -14.227 30.453 5.902 1 95.06 415 LYS A O 1
ATOM 3261 N N . ILE A 1 416 ? -16.328 30.453 5.102 1 96.75 416 ILE A N 1
ATOM 3262 C CA . ILE A 1 416 ? -15.836 30.453 3.727 1 96.75 416 ILE A CA 1
ATOM 3263 C C . ILE A 1 416 ? -15.656 31.875 3.229 1 96.75 416 ILE A C 1
ATOM 3265 O O . ILE A 1 416 ? -15.062 32.094 2.172 1 96.75 416 ILE A O 1
ATOM 3269 N N . LEU A 1 417 ? -16.188 32.844 3.959 1 97.12 417 LEU A N 1
ATOM 3270 C CA . LEU A 1 417 ? -16.203 34.219 3.457 1 97.12 417 LEU A CA 1
ATOM 3271 C C . LEU A 1 417 ? -14.789 34.688 3.15 1 97.12 417 LEU A C 1
ATOM 3273 O O . LEU A 1 417 ? -14.508 35.156 2.035 1 97.12 417 LEU A O 1
ATOM 3277 N N . GLU A 1 418 ? -13.914 34.625 4.129 1 97.56 418 GLU A N 1
ATOM 3278 C CA . GLU A 1 418 ? -12.539 35.062 3.93 1 97.56 418 GLU A CA 1
ATOM 3279 C C . GLU A 1 418 ? -11.859 34.281 2.814 1 97.56 418 GLU A C 1
ATOM 3281 O O . GLU A 1 418 ? -11.109 34.844 2.018 1 97.56 418 GLU A O 1
ATOM 3286 N N . LEU A 1 419 ? -12.109 33 2.752 1 98.12 419 LEU A N 1
ATOM 3287 C CA . LEU A 1 419 ? -11.539 32.156 1.73 1 98.12 419 LEU A CA 1
ATOM 3288 C C . LEU A 1 419 ? -11.953 32.594 0.335 1 98.12 419 LEU A C 1
ATOM 3290 O O . LEU A 1 419 ? -11.109 32.75 -0.552 1 98.12 419 LEU A O 1
ATOM 3294 N N . ALA A 1 420 ? -13.234 32.844 0.147 1 98.5 420 ALA A N 1
ATOM 3295 C CA . ALA A 1 420 ? -13.773 33.25 -1.143 1 98.5 420 ALA A CA 1
ATOM 3296 C C . ALA A 1 420 ? -13.195 34.625 -1.56 1 98.5 420 ALA A C 1
ATOM 3298 O O . ALA A 1 420 ? -12.812 34.812 -2.719 1 98.5 420 ALA A O 1
ATOM 3299 N N . LYS A 1 421 ? -13.117 35.5 -0.62 1 98.12 421 LYS A N 1
ATOM 3300 C CA . LYS A 1 421 ? -12.594 36.844 -0.908 1 98.12 421 LYS A CA 1
ATOM 3301 C C . LYS A 1 421 ? -11.133 36.781 -1.339 1 98.12 421 LYS A C 1
ATOM 3303 O O . LYS A 1 421 ? -10.719 37.469 -2.27 1 98.12 421 LYS A O 1
ATOM 3308 N N . GLU A 1 422 ? -10.359 36 -0.647 1 98.19 422 GLU A N 1
ATOM 3309 C CA . GLU A 1 422 ? -8.938 35.875 -0.972 1 98.19 422 GLU A CA 1
ATOM 3310 C C . GLU A 1 422 ? -8.742 35.25 -2.354 1 98.19 422 GLU A C 1
ATOM 3312 O O . GLU A 1 422 ? -7.855 35.656 -3.102 1 98.19 422 GLU A O 1
ATOM 3317 N N . PHE A 1 423 ? -9.539 34.25 -2.725 1 98.56 423 PHE A N 1
ATOM 3318 C CA . PHE A 1 423 ? -9.438 33.656 -4.051 1 98.56 423 PHE A CA 1
ATOM 3319 C C . PHE A 1 423 ? -9.852 34.656 -5.125 1 98.56 423 PHE A C 1
ATOM 3321 O O . PHE A 1 423 ? -9.258 34.719 -6.207 1 98.56 423 PHE A O 1
ATOM 3328 N N . GLU A 1 424 ? -10.867 35.438 -4.797 1 97.69 424 GLU A N 1
ATOM 3329 C CA . GLU A 1 424 ? -11.266 36.5 -5.715 1 97.69 424 GLU A CA 1
ATOM 3330 C C . GLU A 1 424 ? -10.109 37.469 -5.965 1 97.69 424 GLU A C 1
ATOM 3332 O O . GLU A 1 424 ? -9.859 37.875 -7.105 1 97.69 424 GLU A O 1
ATOM 3337 N N . LYS A 1 425 ? -9.477 37.812 -4.922 1 97.31 425 LYS A N 1
ATOM 3338 C CA . LYS A 1 425 ? -8.336 38.719 -5.023 1 97.31 425 LYS A CA 1
ATOM 3339 C C . LYS A 1 425 ? -7.227 38.094 -5.883 1 97.31 425 LYS A C 1
ATOM 3341 O O . LYS A 1 425 ? -6.496 38.844 -6.559 1 97.31 425 LYS A O 1
ATOM 3346 N N . LEU A 1 426 ? -7.074 36.812 -5.859 1 97.69 426 LEU A N 1
ATOM 3347 C CA . LEU A 1 426 ? -6.055 36.125 -6.633 1 97.69 426 LEU A CA 1
ATOM 3348 C C . LEU A 1 426 ? -6.469 36 -8.094 1 97.69 426 LEU A C 1
ATOM 3350 O O . LEU A 1 426 ? -5.695 35.5 -8.922 1 97.69 426 LEU A O 1
ATOM 3354 N N . GLY A 1 427 ? -7.727 36.312 -8.398 1 97.25 427 GLY A N 1
ATOM 3355 C CA . GLY A 1 427 ? -8.172 36.344 -9.781 1 97.25 427 GLY A CA 1
ATOM 3356 C C . GLY A 1 427 ? -9.023 35.156 -10.156 1 97.25 427 GLY A C 1
ATOM 3357 O O . GLY A 1 427 ? -9.359 34.969 -11.32 1 97.25 427 GLY A O 1
ATOM 3358 N N . PHE A 1 428 ? -9.461 34.375 -9.195 1 98.56 428 PHE A N 1
ATOM 3359 C CA . PHE A 1 428 ? -10.297 33.219 -9.492 1 98.56 428 PHE A CA 1
ATOM 3360 C C . PHE A 1 428 ? -11.758 33.625 -9.648 1 98.56 428 PHE A C 1
ATOM 3362 O O . PHE A 1 428 ? -12.242 34.5 -8.914 1 98.56 428 PHE A O 1
ATOM 3369 N N . GLY A 1 429 ? -12.422 33 -10.664 1 98.56 429 GLY A N 1
ATOM 3370 C CA . GLY A 1 429 ? -13.875 33.031 -10.641 1 98.56 429 GLY A CA 1
ATOM 3371 C C . GLY A 1 429 ? -14.477 32.156 -9.562 1 98.56 429 GLY A C 1
ATOM 3372 O O . GLY A 1 429 ? -13.984 31.062 -9.305 1 98.56 429 GLY A O 1
ATOM 3373 N N . ILE A 1 430 ? -15.547 32.75 -8.914 1 98.62 430 ILE A N 1
ATOM 3374 C CA . ILE A 1 430 ? -16.156 31.984 -7.828 1 98.62 430 ILE A CA 1
ATOM 3375 C C . ILE A 1 430 ? -17.531 31.453 -8.266 1 98.62 430 ILE A C 1
ATOM 3377 O O . ILE A 1 430 ? -18.391 32.219 -8.68 1 98.62 430 ILE A O 1
ATOM 3381 N N . TYR A 1 431 ? -17.641 30.125 -8.219 1 98.62 431 TYR A N 1
ATOM 3382 C CA . TYR A 1 431 ? -18.922 29.469 -8.484 1 98.62 431 TYR A CA 1
ATOM 3383 C C . TYR A 1 431 ? -19.438 28.766 -7.227 1 98.62 431 TYR A C 1
ATOM 3385 O O . TYR A 1 431 ? -18.656 28.266 -6.426 1 98.62 431 TYR A O 1
ATOM 3393 N N . ALA A 1 432 ? -20.75 28.797 -7.059 1 97.94 432 ALA A N 1
ATOM 3394 C CA . ALA A 1 432 ? -21.312 28.203 -5.844 1 97.94 432 ALA A CA 1
ATOM 3395 C C . ALA A 1 432 ? -22.719 27.672 -6.09 1 97.94 432 ALA A C 1
ATOM 3397 O O . ALA A 1 432 ? -23.422 28.141 -6.98 1 97.94 432 ALA A O 1
ATOM 3398 N N . THR A 1 433 ? -23.047 26.672 -5.332 1 94.75 433 THR A N 1
ATOM 3399 C CA . THR A 1 433 ? -24.422 26.219 -5.363 1 94.75 433 THR A CA 1
ATOM 3400 C C . THR A 1 433 ? -25.359 27.25 -4.727 1 94.75 433 THR A C 1
ATOM 3402 O O . THR A 1 433 ? -24.906 28.188 -4.082 1 94.75 433 THR A O 1
ATOM 3405 N N . SER A 1 434 ? -26.625 26.984 -4.852 1 94.62 434 SER A N 1
ATOM 3406 C CA . SER A 1 434 ? -27.641 27.969 -4.527 1 94.62 434 SER A CA 1
ATOM 3407 C C . SER A 1 434 ? -27.484 28.484 -3.098 1 94.62 434 SER A C 1
ATOM 3409 O O . SER A 1 434 ? -27.406 29.703 -2.871 1 94.62 434 SER A O 1
ATOM 3411 N N . GLY A 1 435 ? -27.453 27.594 -2.139 1 94.06 435 GLY A N 1
ATOM 3412 C CA . GLY A 1 435 ? -27.328 28 -0.75 1 94.06 435 GLY A CA 1
ATOM 3413 C C . GLY A 1 435 ? -26.047 28.766 -0.456 1 94.06 435 GLY A C 1
ATOM 3414 O O . GLY A 1 435 ? -26.078 29.797 0.207 1 94.06 435 GLY A O 1
ATOM 3415 N N . THR A 1 436 ? -24.984 28.312 -0.924 1 96.62 436 THR A N 1
ATOM 3416 C CA . THR A 1 436 ? -23.688 28.922 -0.719 1 96.62 436 THR A CA 1
ATOM 3417 C C . THR A 1 436 ? -23.594 30.25 -1.481 1 96.62 436 THR A C 1
ATOM 3419 O O . THR A 1 436 ? -23.031 31.219 -0.974 1 96.62 436 THR A O 1
ATOM 3422 N N . TYR A 1 437 ? -24.156 30.25 -2.643 1 97.5 437 TYR A N 1
ATOM 3423 C CA . TYR A 1 437 ? -24.188 31.453 -3.469 1 97.5 437 TYR A CA 1
ATOM 3424 C C . TYR A 1 437 ? -24.906 32.594 -2.752 1 97.5 437 TYR A C 1
ATOM 3426 O O . TYR A 1 437 ? -24.406 33.719 -2.709 1 97.5 437 TYR A O 1
ATOM 3434 N N . LYS A 1 438 ? -26.031 32.281 -2.234 1 97.38 438 LYS A N 1
ATOM 3435 C CA . LYS A 1 438 ? -26.812 33.312 -1.529 1 97.38 438 LYS A CA 1
ATOM 3436 C C . LYS A 1 438 ? -26 33.906 -0.381 1 97.38 438 LYS A C 1
ATOM 3438 O O . LYS A 1 438 ? -26 35.125 -0.203 1 97.38 438 LYS A O 1
ATOM 3443 N N . PHE A 1 439 ? -25.375 33.094 0.355 1 97.75 439 PHE A N 1
ATOM 3444 C CA . PHE A 1 439 ? -24.578 33.531 1.48 1 97.75 439 PHE A CA 1
ATOM 3445 C C . PHE A 1 439 ? -23.453 34.438 1.002 1 97.75 439 PHE A C 1
ATOM 3447 O O . PHE A 1 439 ? -23.219 35.531 1.562 1 97.75 439 PHE A O 1
ATOM 3454 N N . LEU A 1 440 ? -22.734 34.031 -0.02 1 97.88 440 LEU A N 1
ATOM 3455 C CA . LEU A 1 440 ? -21.594 34.781 -0.539 1 97.88 440 LEU A CA 1
ATOM 3456 C C . LEU A 1 440 ? -22.031 36.125 -1.103 1 97.88 440 LEU A C 1
ATOM 3458 O O . LEU A 1 440 ? -21.391 37.156 -0.847 1 97.88 440 LEU A O 1
ATOM 3462 N N . LYS A 1 441 ? -23.109 36.125 -1.771 1 96.81 441 LYS A N 1
ATOM 3463 C CA . LYS A 1 441 ? -23.625 37.344 -2.363 1 96.81 441 LYS A CA 1
ATOM 3464 C C . LYS A 1 441 ? -24.047 38.344 -1.285 1 96.81 441 LYS A C 1
ATOM 3466 O O . LYS A 1 441 ? -23.766 39.531 -1.392 1 96.81 441 LYS A O 1
ATOM 3471 N N . GLU A 1 442 ? -24.656 37.781 -0.378 1 97.44 442 GLU A N 1
ATOM 3472 C CA . GLU A 1 442 ? -25.094 38.625 0.733 1 97.44 442 GLU A CA 1
ATOM 3473 C C . GLU A 1 442 ? -23.922 39.281 1.443 1 97.44 442 GLU A C 1
ATOM 3475 O O . GLU A 1 442 ? -24.062 40.312 2.066 1 97.44 442 GLU A O 1
ATOM 3480 N N . HIS A 1 443 ? -22.828 38.75 1.369 1 97.12 443 HIS A N 1
ATOM 3481 C CA . HIS A 1 443 ? -21.672 39.25 2.08 1 97.12 443 HIS A CA 1
ATOM 3482 C C . HIS A 1 443 ? -20.672 39.906 1.118 1 97.12 443 HIS A C 1
ATOM 3484 O O . HIS A 1 443 ? -19.484 40 1.431 1 97.12 443 HIS A O 1
ATOM 3490 N N . GLY A 1 444 ? -21.062 40.156 -0.142 1 95.94 444 GLY A N 1
ATOM 3491 C CA . GLY A 1 444 ? -20.312 41.031 -1.038 1 95.94 444 GLY A CA 1
ATOM 3492 C C . GLY A 1 444 ? -19.328 40.281 -1.911 1 95.94 444 GLY A C 1
ATOM 3493 O O . GLY A 1 444 ? -18.406 40.906 -2.475 1 95.94 444 GLY A O 1
ATOM 3494 N N . VAL A 1 445 ? -19.375 38.969 -2.002 1 97.06 445 VAL A N 1
ATOM 3495 C CA . VAL A 1 445 ? -18.516 38.219 -2.887 1 97.06 445 VAL A CA 1
ATOM 3496 C C . VAL A 1 445 ? -19.156 38.062 -4.262 1 97.06 445 VAL A C 1
ATOM 3498 O O . VAL A 1 445 ? -20.359 37.781 -4.363 1 97.06 445 VAL A O 1
ATOM 3501 N N . ASN A 1 446 ? -18.406 38.375 -5.281 1 96.75 446 ASN A N 1
ATOM 3502 C CA . ASN A 1 446 ? -18.906 38.25 -6.648 1 96.75 446 ASN A CA 1
ATOM 3503 C C . ASN A 1 446 ? -18.906 36.781 -7.086 1 96.75 446 ASN A C 1
ATOM 3505 O O . ASN A 1 446 ? -18.016 36.344 -7.824 1 96.75 446 ASN A O 1
ATOM 3509 N N . ALA A 1 447 ? -19.922 36.094 -6.758 1 97.88 447 ALA A N 1
ATOM 3510 C CA . ALA A 1 447 ? -20.031 34.656 -7.074 1 97.88 447 ALA A CA 1
ATOM 3511 C C . ALA A 1 447 ? -21.094 34.438 -8.141 1 97.88 447 ALA A C 1
ATOM 3513 O O . ALA A 1 447 ? -21.969 35.25 -8.352 1 97.88 447 ALA A O 1
ATOM 3514 N N . LYS A 1 448 ? -20.938 33.406 -8.859 1 98.19 448 LYS A N 1
ATOM 3515 C CA . LYS A 1 448 ? -21.922 32.938 -9.836 1 98.19 448 LYS A CA 1
ATOM 3516 C C . LYS A 1 448 ? -22.625 31.656 -9.359 1 98.19 448 LYS A C 1
ATOM 3518 O O . LYS A 1 448 ? -21.969 30.75 -8.859 1 98.19 448 LYS A O 1
ATOM 3523 N N . ARG A 1 449 ? -23.891 31.688 -9.562 1 97.88 449 ARG A N 1
ATOM 3524 C CA . ARG A 1 449 ? -24.672 30.531 -9.156 1 97.88 449 ARG A CA 1
ATOM 3525 C C . ARG A 1 449 ? -24.609 29.438 -10.211 1 97.88 449 ARG A C 1
ATOM 3527 O O . ARG A 1 449 ? -24.688 29.703 -11.414 1 97.88 449 ARG A O 1
ATOM 3534 N N . VAL A 1 450 ? -24.391 28.219 -9.758 1 97.19 450 VAL A N 1
ATOM 3535 C CA . VAL A 1 450 ? -24.406 27.062 -10.656 1 97.19 450 VAL A CA 1
ATOM 3536 C C . VAL A 1 450 ? -25.375 26.016 -10.117 1 97.19 450 VAL A C 1
ATOM 3538 O O . VAL A 1 450 ? -25.594 25.922 -8.906 1 97.19 450 VAL A O 1
ATOM 3541 N N . LEU A 1 451 ? -25.906 25.203 -10.969 1 95.75 451 LEU A N 1
ATOM 3542 C CA . LEU A 1 451 ? -26.891 24.188 -10.594 1 95.75 451 LEU A CA 1
ATOM 3543 C C . LEU A 1 451 ? -26.203 22.922 -10.109 1 95.75 451 LEU A C 1
ATOM 3545 O O . LEU A 1 451 ? -25.141 22.547 -10.625 1 95.75 451 LEU A O 1
ATOM 3549 N N . LYS A 1 452 ? -26.875 22.297 -9.164 1 91.94 452 LYS A N 1
ATOM 3550 C CA . LYS A 1 452 ? -26.516 20.922 -8.797 1 91.94 452 LYS A CA 1
ATOM 3551 C C . LYS A 1 452 ? -27.016 19.922 -9.844 1 91.94 452 LYS A C 1
ATOM 3553 O O . LYS A 1 452 ? -27.828 20.281 -10.703 1 91.94 452 LYS A O 1
ATOM 3558 N N . VAL A 1 453 ? -26.547 18.734 -9.672 1 91.19 453 VAL A N 1
ATOM 3559 C CA . VAL A 1 453 ? -26.938 17.688 -10.617 1 91.19 453 VAL A CA 1
ATOM 3560 C C . VAL A 1 453 ? -28.453 17.516 -10.57 1 91.19 453 VAL A C 1
ATOM 3562 O O . VAL A 1 453 ? -29.094 17.391 -11.617 1 91.19 453 VAL A O 1
ATOM 3565 N N . SER A 1 454 ? -29.016 17.578 -9.383 1 90.81 454 SER A N 1
ATOM 3566 C CA . SER A 1 454 ? -30.438 17.328 -9.164 1 90.81 454 SER A CA 1
ATOM 3567 C C . SER A 1 454 ? -31.281 18.5 -9.641 1 90.81 454 SER A C 1
ATOM 3569 O O . SER A 1 454 ? -32.5 18.391 -9.781 1 90.81 454 SER A O 1
ATOM 3571 N N . GLU A 1 455 ? -30.672 19.625 -9.953 1 92.38 455 GLU A N 1
ATOM 3572 C CA . GLU A 1 455 ? -31.406 20.859 -10.266 1 92.38 455 GLU A CA 1
ATOM 3573 C C . GLU A 1 455 ? -31.484 21.078 -11.773 1 92.38 455 GLU A C 1
ATOM 3575 O O . GLU A 1 455 ? -32.188 21.984 -12.227 1 92.38 455 GLU A O 1
ATOM 3580 N N . GLY A 1 456 ? -30.797 20.422 -12.555 1 92 456 GLY A N 1
ATOM 3581 C CA . GLY A 1 456 ? -30.875 20.578 -14 1 92 456 GLY A CA 1
ATOM 3582 C C . GLY A 1 456 ? -29.516 20.688 -14.672 1 92 456 GLY A C 1
ATOM 3583 O O . GLY A 1 456 ? -28.5 20.312 -14.094 1 92 456 GLY A O 1
ATOM 3584 N N . ARG A 1 457 ? -29.547 21 -15.961 1 92.19 457 ARG A N 1
ATOM 3585 C CA . ARG A 1 457 ? -28.328 21.141 -16.75 1 92.19 457 ARG A CA 1
ATOM 3586 C C . ARG A 1 457 ? -28.266 22.5 -17.438 1 92.19 457 ARG A C 1
ATOM 3588 O O . ARG A 1 457 ? -29.297 23.078 -17.75 1 92.19 457 ARG A O 1
ATOM 3595 N N . PRO A 1 458 ? -27.234 23.188 -17.625 1 94.81 458 PRO A N 1
ATOM 3596 C CA . PRO A 1 458 ? -25.922 22.641 -17.219 1 94.81 458 PRO A CA 1
ATOM 3597 C C . PRO A 1 458 ? -25.688 22.766 -15.711 1 94.81 458 PRO A C 1
ATOM 3599 O O . PRO A 1 458 ? -26.062 23.766 -15.094 1 94.81 458 PRO A O 1
ATOM 3602 N N . ASN A 1 459 ? -25.156 21.75 -15.148 1 96.5 459 ASN A N 1
ATOM 3603 C CA . ASN A 1 459 ? -24.828 21.75 -13.727 1 96.5 459 ASN A CA 1
ATOM 3604 C C . ASN A 1 459 ? -23.328 21.734 -13.5 1 96.5 459 ASN A C 1
ATOM 3606 O O . ASN A 1 459 ? -22.547 21.781 -14.453 1 96.5 459 ASN A O 1
ATOM 3610 N N . VAL A 1 460 ? -22.938 21.734 -12.281 1 96.81 460 VAL A N 1
ATOM 3611 C CA . VAL A 1 460 ? -21.531 21.875 -11.914 1 96.81 460 VAL A CA 1
ATOM 3612 C C . VAL A 1 460 ? -20.734 20.688 -12.445 1 96.81 460 VAL A C 1
ATOM 3614 O O . VAL A 1 460 ? -19.562 20.844 -12.828 1 96.81 460 VAL A O 1
ATOM 3617 N N . VAL A 1 461 ? -21.266 19.469 -12.492 1 96.5 461 VAL A N 1
ATOM 3618 C CA . VAL A 1 461 ? -20.578 18.297 -12.992 1 96.5 461 VAL A CA 1
ATOM 3619 C C . VAL A 1 461 ? -20.234 18.484 -14.469 1 96.5 461 VAL A C 1
ATOM 3621 O O . VAL A 1 461 ? -19.141 18.141 -14.914 1 96.5 461 VAL A O 1
ATOM 3624 N N . ASP A 1 462 ? -21.172 19.047 -15.18 1 95.94 462 ASP A N 1
ATOM 3625 C CA . ASP A 1 462 ? -20.906 19.391 -16.578 1 95.94 462 ASP A CA 1
ATOM 3626 C C . ASP A 1 462 ? -19.719 20.344 -16.703 1 95.94 462 ASP A C 1
ATOM 3628 O O . ASP A 1 462 ? -18.875 20.172 -17.594 1 95.94 462 ASP A O 1
ATOM 3632 N N . MET A 1 463 ? -19.719 21.266 -15.828 1 97.56 463 MET A N 1
ATOM 3633 C CA . MET A 1 463 ? -18.656 22.266 -15.867 1 97.56 463 MET A CA 1
ATOM 3634 C C . MET A 1 463 ? -17.297 21.641 -15.562 1 97.56 463 MET A C 1
ATOM 3636 O O . MET A 1 463 ? -16.281 22.031 -16.141 1 97.56 463 MET A O 1
ATOM 3640 N N . ILE A 1 464 ? -17.25 20.688 -14.672 1 96.69 464 ILE A N 1
ATOM 3641 C CA . ILE A 1 464 ? -16.016 19.969 -14.352 1 96.69 464 ILE A CA 1
ATOM 3642 C C . ILE A 1 464 ? -15.562 19.172 -15.57 1 96.69 464 ILE A C 1
ATOM 3644 O O . ILE A 1 464 ? -14.391 19.219 -15.953 1 96.69 464 ILE A O 1
ATOM 3648 N N . ILE A 1 465 ? -16.484 18.484 -16.156 1 93.38 465 ILE A N 1
ATOM 3649 C CA . ILE A 1 465 ? -16.188 17.656 -17.328 1 93.38 465 ILE A CA 1
ATOM 3650 C C . ILE A 1 465 ? -15.664 18.531 -18.469 1 93.38 465 ILE A C 1
ATOM 3652 O O . ILE A 1 465 ? -14.734 18.141 -19.172 1 93.38 465 ILE A O 1
ATOM 3656 N N . ASN A 1 466 ? -16.172 19.781 -18.578 1 94.88 466 ASN A N 1
ATOM 3657 C CA . ASN A 1 466 ? -15.805 20.703 -19.641 1 94.88 466 ASN A CA 1
ATOM 3658 C C . ASN A 1 466 ? -14.508 21.438 -19.328 1 94.88 466 ASN A C 1
ATOM 3660 O O . ASN A 1 466 ? -14.055 22.281 -20.109 1 94.88 466 ASN A O 1
ATOM 3664 N N . GLY A 1 467 ? -14.008 21.25 -18.188 1 96.31 467 GLY A N 1
ATOM 3665 C CA . GLY A 1 467 ? -12.766 21.875 -17.797 1 96.31 467 GLY A CA 1
ATOM 3666 C C . GLY A 1 467 ? -12.938 23.312 -17.359 1 96.31 467 GLY A C 1
ATOM 3667 O O . GLY A 1 467 ? -12.008 24.125 -17.438 1 96.31 467 GLY A O 1
ATOM 3668 N N . GLU A 1 468 ? -14.125 23.594 -16.891 1 98 468 GLU A N 1
ATOM 3669 C CA . GLU A 1 468 ? -14.43 24.969 -16.5 1 98 468 GLU A CA 1
ATOM 3670 C C . GLU A 1 468 ? -14.18 25.203 -15.016 1 98 468 GLU A C 1
ATOM 3672 O O . GLU A 1 468 ? -14.109 26.344 -14.562 1 98 468 GLU A O 1
ATOM 3677 N N . ILE A 1 469 ? -14.141 24.172 -14.273 1 98.56 469 ILE A N 1
ATOM 3678 C CA . ILE A 1 469 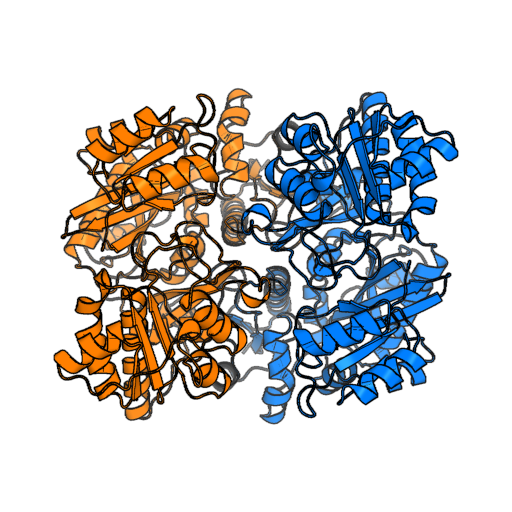? -13.844 24.25 -12.852 1 98.56 469 ILE A CA 1
ATOM 3679 C C . ILE A 1 469 ? -12.438 23.719 -12.578 1 98.56 469 ILE A C 1
ATOM 3681 O O . ILE A 1 469 ? -12.086 22.609 -13.023 1 98.56 469 ILE A O 1
ATOM 3685 N N . HIS A 1 470 ? -11.695 24.469 -11.797 1 98.62 470 HIS A N 1
ATOM 3686 C CA . HIS A 1 470 ? -10.281 24.125 -11.656 1 98.62 470 HIS A CA 1
ATOM 3687 C C . HIS A 1 470 ? -9.945 23.75 -10.219 1 98.62 470 HIS A C 1
ATOM 3689 O O . HIS A 1 470 ? -8.883 23.188 -9.953 1 98.62 470 HIS A O 1
ATOM 3695 N N . LEU A 1 471 ? -10.758 24.078 -9.305 1 98.69 471 LEU A N 1
ATOM 3696 C CA . LEU A 1 471 ? -10.617 23.797 -7.883 1 98.69 471 LEU A CA 1
ATOM 3697 C C . LEU A 1 471 ? -11.977 23.672 -7.215 1 98.69 471 LEU A C 1
ATOM 3699 O O . LEU A 1 471 ? -12.906 24.406 -7.547 1 98.69 471 LEU A O 1
ATOM 3703 N N . VAL A 1 472 ? -12.117 22.703 -6.273 1 98.5 472 VAL A N 1
ATOM 3704 C CA . VAL A 1 472 ? -13.414 22.469 -5.641 1 98.5 472 VAL A CA 1
ATOM 3705 C C . VAL A 1 472 ? -13.242 22.422 -4.125 1 98.5 472 VAL A C 1
ATOM 3707 O O . VAL A 1 472 ? -12.367 21.719 -3.617 1 98.5 472 VAL A O 1
ATOM 3710 N N . ILE A 1 473 ? -14.016 23.156 -3.391 1 98 473 ILE A N 1
ATOM 3711 C CA . ILE A 1 473 ? -14.188 23.047 -1.946 1 98 473 ILE A CA 1
ATOM 3712 C C . ILE A 1 473 ? -15.617 22.625 -1.628 1 98 473 ILE A C 1
ATOM 3714 O O . ILE A 1 473 ? -16.562 23.375 -1.855 1 98 473 ILE A O 1
ATOM 3718 N N . ASN A 1 474 ? -15.766 21.422 -1.165 1 95.69 474 ASN A N 1
ATOM 3719 C CA . ASN A 1 474 ? -17.078 20.812 -0.963 1 95.69 474 ASN A CA 1
ATOM 3720 C C . ASN A 1 474 ? -17.141 20.062 0.369 1 95.69 474 ASN A C 1
ATOM 3722 O O . ASN A 1 474 ? -16.781 18.891 0.45 1 95.69 474 ASN A O 1
ATOM 3726 N N . THR A 1 475 ? -17.703 20.688 1.442 1 92.94 475 THR A N 1
ATOM 3727 C CA . THR A 1 475 ? -17.797 20.047 2.746 1 92.94 475 THR A CA 1
ATOM 3728 C C . THR A 1 475 ? -19.109 19.281 2.875 1 92.94 475 THR A C 1
ATOM 3730 O O . THR A 1 475 ? -20.172 19.766 2.453 1 92.94 475 THR A O 1
ATOM 3733 N N . PRO A 1 476 ? -19.078 18.109 3.395 1 86.44 476 PRO A N 1
ATOM 3734 C CA . PRO A 1 476 ? -20.266 17.266 3.467 1 86.44 476 PRO A CA 1
ATOM 3735 C C . PRO A 1 476 ? -21.281 17.766 4.504 1 86.44 476 PRO A C 1
ATOM 3737 O O . PRO A 1 476 ? -20.875 18.25 5.562 1 86.44 476 PRO A O 1
ATOM 3740 N N . SER A 1 477 ? -22.484 17.625 4.188 1 76.31 477 SER A N 1
ATOM 3741 C CA . SER A 1 477 ? -23.547 18.031 5.098 1 76.31 477 SER A CA 1
ATOM 3742 C C . SER A 1 477 ? -23.875 16.906 6.09 1 76.31 477 SER A C 1
ATOM 3744 O O . SER A 1 477 ? -24.484 17.156 7.129 1 76.31 477 SER A O 1
ATOM 3746 N N . GLY A 1 478 ? -23.234 15.727 5.906 1 66.12 478 GLY A N 1
ATOM 3747 C CA . GLY A 1 478 ? -23.5 14.609 6.797 1 66.12 478 GLY A CA 1
ATOM 3748 C C . GLY A 1 478 ? -24.609 13.695 6.301 1 66.12 478 GLY A C 1
ATOM 3749 O O . GLY A 1 478 ? -24.766 12.578 6.797 1 66.12 478 GLY A O 1
ATOM 3750 N N . LYS A 1 479 ? -25.406 14.047 5.461 1 58.84 479 LYS A N 1
ATOM 3751 C CA . LYS A 1 479 ? -26.5 13.18 5.012 1 58.84 479 LYS A CA 1
ATOM 3752 C C . LYS A 1 479 ? -26 12.188 3.967 1 58.84 479 LYS A C 1
ATOM 3754 O O . LYS A 1 479 ? -25.188 12.531 3.109 1 58.84 479 LYS A O 1
ATOM 3759 N N . ARG A 1 480 ? -26.188 10.852 4.156 1 55.16 480 ARG A N 1
ATOM 3760 C CA . ARG A 1 480 ? -25.656 9.719 3.396 1 55.16 480 ARG A CA 1
ATOM 3761 C C . ARG A 1 480 ? -26.312 9.641 2.018 1 55.16 480 ARG A C 1
ATOM 3763 O O . ARG A 1 480 ? -25.875 8.852 1.171 1 55.16 480 ARG A O 1
ATOM 3770 N N . GLU A 1 481 ? -27.359 10.055 1.717 1 51.34 481 GLU A N 1
ATOM 3771 C CA . GLU A 1 481 ? -27.953 9.789 0.412 1 51.34 481 GLU A CA 1
ATOM 3772 C C . GLU A 1 481 ? -27.031 10.227 -0.719 1 51.34 481 GLU A C 1
ATOM 3774 O O . GLU A 1 481 ? -26.281 11.195 -0.577 1 51.34 481 GLU A O 1
ATOM 3779 N N . LYS A 1 482 ? -26.859 9.18 -1.607 1 59.75 482 LYS A N 1
ATOM 3780 C CA . LYS A 1 482 ? -26.125 9.562 -2.818 1 59.75 482 LYS A CA 1
ATOM 3781 C C . LYS A 1 482 ? -26.594 10.922 -3.332 1 59.75 482 LYS A C 1
ATOM 3783 O O . LYS A 1 482 ? -27.703 11.047 -3.873 1 59.75 482 LYS A O 1
ATOM 3788 N N . SER A 1 483 ? -25.859 11.93 -2.803 1 78 483 SER A N 1
ATOM 3789 C CA . SER A 1 483 ? -26.219 13.344 -2.887 1 78 483 SER A CA 1
ATOM 3790 C C . SER A 1 483 ? -25.5 14.023 -4.051 1 78 483 SER A C 1
ATOM 3792 O O . SER A 1 483 ? -24.688 13.398 -4.734 1 78 483 SER A O 1
ATOM 3794 N N . ASP A 1 484 ? -25.953 15.055 -4.555 1 87.56 484 ASP A N 1
ATOM 3795 C CA . ASP A 1 484 ? -25.297 15.93 -5.527 1 87.56 484 ASP A CA 1
ATOM 3796 C C . ASP A 1 484 ? -23.812 16.031 -5.25 1 87.56 484 ASP A C 1
ATOM 3798 O O . ASP A 1 484 ? -23 16.062 -6.18 1 87.56 484 ASP A O 1
ATOM 3802 N N . ALA A 1 485 ? -23.547 15.859 -4.02 1 90.94 485 ALA A N 1
ATOM 3803 C CA . ALA A 1 485 ? -22.156 16 -3.605 1 90.94 485 ALA A CA 1
ATOM 3804 C C . ALA A 1 485 ? -21.312 14.812 -4.062 1 90.94 485 ALA A C 1
ATOM 3806 O O . ALA A 1 485 ? -20.141 14.969 -4.426 1 90.94 485 ALA A O 1
ATOM 3807 N N . TYR A 1 486 ? -21.906 13.656 -4.066 1 91.62 486 TYR A N 1
ATOM 3808 C CA . TYR A 1 486 ? -21.25 12.445 -4.547 1 91.62 486 TYR A CA 1
ATOM 3809 C C . TYR A 1 486 ? -20.812 12.602 -5.992 1 91.62 486 TYR A C 1
ATOM 3811 O O . TYR A 1 486 ? -19.656 12.32 -6.328 1 91.62 486 TYR A O 1
ATOM 3819 N N . TYR A 1 487 ? -21.625 13.078 -6.777 1 93 487 TYR A N 1
ATOM 3820 C CA . TYR A 1 487 ? -21.328 13.195 -8.203 1 93 487 TYR A CA 1
ATOM 3821 C C . TYR A 1 487 ? -20.266 14.25 -8.461 1 93 487 TYR A C 1
ATOM 3823 O O . TYR A 1 487 ? -19.453 14.109 -9.367 1 93 487 TYR A O 1
ATOM 3831 N N . ILE A 1 488 ? -20.312 15.273 -7.688 1 94.75 488 ILE A N 1
ATOM 3832 C CA . ILE A 1 488 ? -19.312 16.328 -7.816 1 94.75 488 ILE A CA 1
ATOM 3833 C C . ILE A 1 488 ? -17.922 15.758 -7.504 1 94.75 488 ILE A C 1
ATOM 3835 O O . ILE A 1 488 ? -16.984 15.922 -8.289 1 94.75 488 ILE A O 1
ATOM 3839 N N . ARG A 1 489 ? -17.859 15.078 -6.387 1 95.88 489 ARG A N 1
ATOM 3840 C CA . ARG A 1 489 ? -16.578 14.531 -5.957 1 95.88 489 ARG A CA 1
ATOM 3841 C C . ARG A 1 489 ? -16.078 13.461 -6.93 1 95.88 489 ARG A C 1
ATOM 3843 O O . ARG A 1 489 ? -14.891 13.406 -7.246 1 95.88 489 ARG A O 1
ATOM 3850 N N . ARG A 1 490 ? -16.984 12.656 -7.426 1 94.31 490 ARG A N 1
ATOM 3851 C CA . ARG A 1 490 ? -16.609 11.625 -8.391 1 94.31 490 ARG A CA 1
ATOM 3852 C C . ARG A 1 490 ? -16.078 12.25 -9.68 1 94.31 490 ARG A C 1
ATOM 3854 O O . ARG A 1 490 ? -15.125 11.734 -10.273 1 94.31 490 ARG A O 1
ATOM 3861 N N . ALA A 1 491 ? -16.703 13.336 -10.117 1 94.69 491 ALA A N 1
ATOM 3862 C CA . ALA A 1 491 ? -16.234 14.039 -11.305 1 94.69 491 ALA A CA 1
ATOM 3863 C C . ALA A 1 491 ? -14.82 14.594 -11.086 1 94.69 491 ALA A C 1
ATOM 3865 O O . ALA A 1 491 ? -13.977 14.523 -11.984 1 94.69 491 ALA A O 1
ATOM 3866 N N . CYS A 1 492 ? -14.602 15.117 -9.914 1 96.5 492 CYS A N 1
ATOM 3867 C CA . CYS A 1 492 ? -13.281 15.648 -9.594 1 96.5 492 CYS A CA 1
ATOM 3868 C C . CYS A 1 492 ? -12.219 14.562 -9.711 1 96.5 492 CYS A C 1
ATOM 3870 O O . CYS A 1 492 ? -11.156 14.789 -10.289 1 96.5 492 CYS A O 1
ATOM 3872 N N . VAL A 1 493 ? -12.523 13.383 -9.141 1 95 493 VAL A N 1
ATOM 3873 C CA . VAL A 1 493 ? -11.594 12.258 -9.18 1 95 493 VAL A CA 1
ATOM 3874 C C . VAL A 1 493 ? -11.344 11.836 -10.625 1 95 493 VAL A C 1
ATOM 3876 O O . VAL A 1 493 ? -10.203 11.648 -11.039 1 95 493 VAL A O 1
ATOM 3879 N N . GLN A 1 494 ? -12.375 11.75 -11.367 1 90.81 494 GLN A N 1
ATOM 3880 C CA . GLN A 1 494 ? -12.297 11.25 -12.734 1 90.81 494 GLN A CA 1
ATOM 3881 C C . GLN A 1 494 ? -11.516 12.211 -13.625 1 90.81 494 GLN A C 1
ATOM 3883 O O . GLN A 1 494 ? -10.758 11.781 -14.5 1 90.81 494 GLN A O 1
ATOM 3888 N N . PHE A 1 495 ? -11.664 13.508 -13.406 1 92.62 495 PHE A N 1
ATOM 3889 C CA . PHE A 1 495 ? -11.078 14.484 -14.312 1 92.62 495 PHE A CA 1
ATOM 3890 C C . PHE A 1 495 ? -9.891 15.188 -13.656 1 92.62 495 PHE A C 1
ATOM 3892 O O . PHE A 1 495 ? -9.438 16.234 -14.141 1 92.62 495 PHE A O 1
ATOM 3899 N N . ASN A 1 496 ? -9.445 14.68 -12.539 1 94.19 496 ASN A N 1
ATOM 3900 C CA . ASN A 1 496 ? -8.242 15.109 -11.836 1 94.19 496 ASN A CA 1
ATOM 3901 C C . ASN A 1 496 ? -8.32 16.578 -11.438 1 94.19 496 ASN A C 1
ATOM 3903 O O . ASN A 1 496 ? -7.363 17.328 -11.641 1 94.19 496 ASN A O 1
ATOM 3907 N N . VAL A 1 497 ? -9.508 17 -11.023 1 97.38 497 VAL A N 1
ATOM 3908 C CA . VAL A 1 497 ? -9.664 18.328 -10.445 1 97.38 497 VAL A CA 1
ATOM 3909 C C . VAL A 1 497 ? -9.398 18.266 -8.938 1 97.38 497 VAL A C 1
ATOM 3911 O O . VAL A 1 497 ? -10.047 17.516 -8.211 1 97.38 497 VAL A O 1
ATOM 3914 N N . PRO A 1 498 ? -8.375 19.094 -8.438 1 98.06 498 PRO A N 1
ATOM 3915 C CA . PRO A 1 498 ? -8.156 19.094 -6.992 1 98.06 498 PRO A CA 1
ATOM 3916 C C . PRO A 1 498 ? -9.414 19.469 -6.203 1 98.06 498 PRO A C 1
ATOM 3918 O O . PRO A 1 498 ? -10.109 20.422 -6.559 1 98.06 498 PRO A O 1
ATOM 3921 N N . TYR A 1 499 ? -9.742 18.719 -5.16 1 97.88 499 TYR A N 1
ATOM 3922 C CA . TYR A 1 499 ? -10.922 19 -4.352 1 97.88 499 TYR A CA 1
ATOM 3923 C C . TYR A 1 499 ? -10.648 18.75 -2.875 1 97.88 499 TYR A C 1
ATOM 3925 O O . TYR A 1 499 ? -9.852 17.875 -2.527 1 97.88 499 TYR A O 1
ATOM 3933 N N . TYR A 1 500 ? -11.297 19.516 -2.021 1 97.56 500 TYR A N 1
ATOM 3934 C CA . TYR A 1 500 ? -11.109 19.453 -0.576 1 97.56 500 TYR A CA 1
ATOM 3935 C C . TYR A 1 500 ? -12.453 19.438 0.147 1 97.56 500 TYR A C 1
ATOM 3937 O O . TYR A 1 500 ? -13.375 20.172 -0.216 1 97.56 500 TYR A O 1
ATOM 3945 N N . THR A 1 501 ? -12.539 18.609 1.191 1 95.56 501 THR A N 1
ATOM 3946 C CA . THR A 1 501 ? -13.828 18.375 1.825 1 95.56 501 THR A CA 1
ATOM 3947 C C . THR A 1 501 ? -13.859 18.984 3.229 1 95.56 501 THR A C 1
ATOM 3949 O O . THR A 1 501 ? -14.805 18.766 3.982 1 95.56 501 THR A O 1
ATOM 3952 N N . THR A 1 502 ? -12.797 19.641 3.668 1 94.88 502 THR A N 1
ATOM 3953 C CA . THR A 1 502 ? -12.766 20.344 4.945 1 94.88 502 THR A CA 1
ATOM 3954 C C . THR A 1 502 ? -12.375 21.797 4.746 1 94.88 502 THR A C 1
ATOM 3956 O O . THR A 1 502 ? -11.672 22.141 3.787 1 94.88 502 THR A O 1
ATOM 3959 N N . MET A 1 503 ? -12.828 22.641 5.625 1 95.19 503 MET A N 1
ATOM 3960 C CA . MET A 1 503 ? -12.523 24.078 5.523 1 95.19 503 MET A CA 1
ATOM 3961 C C . MET A 1 503 ? -11.031 24.328 5.723 1 95.19 503 MET A C 1
ATOM 3963 O O . MET A 1 503 ? -10.438 25.125 5.008 1 95.19 503 MET A O 1
ATOM 3967 N N . ARG A 1 504 ? -10.438 23.609 6.621 1 96.75 504 ARG A N 1
ATOM 3968 C CA . ARG A 1 504 ? -9.031 23.828 6.922 1 96.75 504 ARG A CA 1
ATOM 3969 C C . ARG A 1 504 ? -8.156 23.469 5.727 1 96.75 504 ARG A C 1
ATOM 3971 O O . ARG A 1 504 ? -7.168 24.156 5.441 1 96.75 504 ARG A O 1
ATOM 3978 N N . ALA A 1 505 ? -8.539 22.422 5.055 1 97.38 505 ALA A N 1
ATOM 3979 C CA . ALA A 1 505 ? -7.812 22.062 3.834 1 97.38 505 ALA A CA 1
ATOM 3980 C C . ALA A 1 505 ? -7.984 23.156 2.77 1 97.38 505 ALA A C 1
ATOM 3982 O O . ALA A 1 505 ? -7.055 23.422 2.006 1 97.38 505 ALA A O 1
ATOM 3983 N N . GLY A 1 506 ? -9.18 23.734 2.709 1 97.81 506 GLY A N 1
ATOM 3984 C CA . GLY A 1 506 ? -9.414 24.859 1.805 1 97.81 506 GLY A CA 1
ATOM 3985 C C . GLY A 1 506 ? -8.477 26.016 2.041 1 97.81 506 GLY A C 1
ATOM 3986 O O . GLY A 1 506 ? -7.922 26.578 1.094 1 97.81 506 GLY A O 1
ATOM 3987 N N . TYR A 1 507 ? -8.289 26.312 3.275 1 98.19 507 TYR A N 1
ATOM 3988 C CA . TYR A 1 507 ? -7.41 27.422 3.615 1 98.19 507 TYR A CA 1
ATOM 3989 C C . TYR A 1 507 ? -5.949 27.062 3.363 1 98.19 507 TYR A C 1
ATOM 3991 O O . TYR A 1 507 ? -5.148 27.922 2.988 1 98.19 507 TYR A O 1
ATOM 3999 N N . ALA A 1 508 ? -5.582 25.781 3.588 1 98.5 508 ALA A N 1
ATOM 4000 C CA . ALA A 1 508 ? -4.215 25.359 3.316 1 98.5 508 ALA A CA 1
ATOM 4001 C C . ALA A 1 508 ? -3.885 25.469 1.832 1 98.5 508 ALA A C 1
ATOM 4003 O O . ALA A 1 508 ? -2.803 25.938 1.467 1 98.5 508 ALA A O 1
ATOM 4004 N N . VAL A 1 509 ? -4.84 25.094 0.987 1 98.5 509 VAL A N 1
ATOM 4005 C CA . 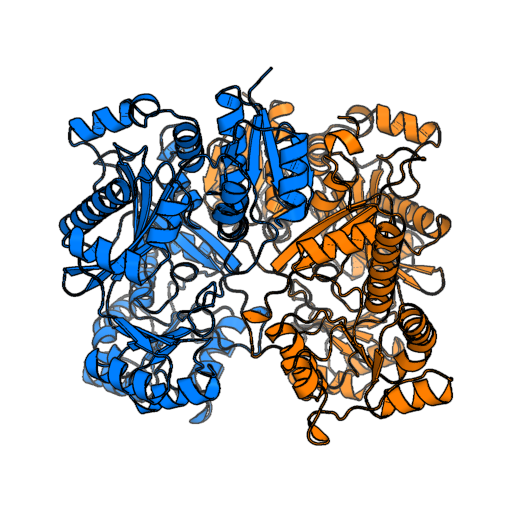VAL A 1 509 ? -4.586 25.172 -0.448 1 98.5 509 VAL A CA 1
ATOM 4006 C C . VAL A 1 509 ? -4.512 26.625 -0.893 1 98.5 509 VAL A C 1
ATOM 4008 O O . VAL A 1 509 ? -3.744 26.969 -1.798 1 98.5 509 VAL A O 1
ATOM 4011 N N . LEU A 1 510 ? -5.344 27.469 -0.284 1 98.69 510 LEU A N 1
ATOM 4012 C CA . LEU A 1 510 ? -5.25 28.891 -0.548 1 98.69 510 LEU A CA 1
ATOM 4013 C C . LEU A 1 510 ? -3.844 29.406 -0.253 1 98.69 510 LEU A C 1
ATOM 4015 O O . LEU A 1 510 ? -3.266 30.141 -1.059 1 98.69 510 LEU A O 1
ATOM 4019 N N . GLU A 1 511 ? -3.287 29 0.876 1 98.38 511 GLU A N 1
ATOM 4020 C CA . GLU A 1 511 ? -1.942 29.422 1.257 1 98.38 511 GLU A CA 1
ATOM 4021 C C . GLU A 1 511 ? -0.902 28.922 0.258 1 98.38 511 GLU A C 1
ATOM 4023 O O . GLU A 1 511 ? 0.044 29.641 -0.073 1 98.38 511 GLU A O 1
ATOM 4028 N N . ALA A 1 512 ? -1.022 27.703 -0.198 1 98.62 512 ALA A N 1
ATOM 4029 C CA . ALA A 1 512 ? -0.109 27.125 -1.184 1 98.62 512 ALA A CA 1
ATOM 4030 C C . ALA A 1 512 ? -0.138 27.922 -2.486 1 98.62 512 ALA A C 1
ATOM 4032 O O . ALA A 1 512 ? 0.912 28.266 -3.035 1 98.62 512 ALA A O 1
ATOM 4033 N N . ILE A 1 513 ? -1.329 28.266 -2.939 1 98.62 513 ILE A N 1
ATOM 4034 C CA . ILE A 1 513 ? -1.5 28.969 -4.207 1 98.62 513 ILE A CA 1
ATOM 4035 C C . ILE A 1 513 ? -0.965 30.406 -4.082 1 98.62 513 ILE A C 1
ATOM 4037 O O . ILE A 1 513 ? -0.282 30.891 -4.984 1 98.62 513 ILE A O 1
ATOM 4041 N N . LYS A 1 514 ? -1.263 31.062 -2.918 1 98.31 514 LYS A N 1
ATOM 4042 C CA . LYS A 1 514 ? -0.705 32.375 -2.67 1 98.31 514 LYS A CA 1
ATOM 4043 C C . LYS A 1 514 ? 0.82 32.375 -2.727 1 98.31 514 LYS A C 1
ATOM 4045 O O . LYS A 1 514 ? 1.438 33.219 -3.352 1 98.31 514 LYS A O 1
ATOM 4050 N N . SER A 1 515 ? 1.425 31.391 -2.141 1 98 515 SER A N 1
ATOM 4051 C CA . SER A 1 515 ? 2.877 31.297 -2.023 1 98 515 SER A CA 1
ATOM 4052 C C . SER A 1 515 ? 3.527 31.062 -3.383 1 98 515 SER A C 1
ATOM 4054 O O . SER A 1 515 ? 4.547 31.672 -3.703 1 98 515 SER A O 1
ATOM 4056 N N . ILE A 1 516 ? 2.967 30.172 -4.172 1 97 516 ILE A N 1
ATOM 4057 C CA . ILE A 1 516 ? 3.57 29.859 -5.461 1 97 516 ILE A CA 1
ATOM 4058 C C . ILE A 1 516 ? 3.418 31.047 -6.41 1 97 516 ILE A C 1
ATOM 4060 O O . ILE A 1 516 ? 4.316 31.328 -7.207 1 97 516 ILE A O 1
ATOM 4064 N N . LYS A 1 517 ? 2.268 31.719 -6.348 1 97.12 517 LYS A N 1
ATOM 4065 C CA . LYS A 1 517 ? 2.064 32.906 -7.176 1 97.12 517 LYS A CA 1
ATOM 4066 C C . LYS A 1 517 ? 3.059 34 -6.812 1 97.12 517 LYS A C 1
ATOM 4068 O O . LYS A 1 517 ? 3.646 34.625 -7.695 1 97.12 517 LYS A O 1
ATOM 4073 N N . LYS A 1 518 ? 3.195 34.188 -5.566 1 96.75 518 LYS A N 1
ATOM 4074 C CA . LYS A 1 518 ? 4.16 35.188 -5.102 1 96.75 518 LYS A CA 1
ATOM 4075 C C . LYS A 1 518 ? 5.57 34.844 -5.578 1 96.75 518 LYS A C 1
ATOM 4077 O O . LYS A 1 518 ? 6.301 35.719 -6.043 1 96.75 518 LYS A O 1
ATOM 4082 N N . LEU A 1 519 ? 5.949 33.656 -5.473 1 95.94 519 LEU A N 1
ATOM 4083 C CA . LEU A 1 519 ? 7.266 33.188 -5.902 1 95.94 519 LEU A CA 1
ATOM 4084 C C . LEU A 1 519 ? 7.488 33.469 -7.383 1 95.94 519 LEU A C 1
ATOM 4086 O O . LEU A 1 519 ? 8.547 33.969 -7.77 1 95.94 519 LEU A O 1
ATOM 4090 N N . LYS A 1 520 ? 6.543 33.25 -8.141 1 94.94 520 LYS A N 1
ATOM 4091 C CA . LYS A 1 520 ? 6.645 33.469 -9.586 1 94.94 520 LYS A CA 1
ATOM 4092 C C . LYS A 1 520 ? 6.672 34.938 -9.93 1 94.94 520 LYS A C 1
ATOM 4094 O O . LYS A 1 520 ? 7.363 35.344 -10.867 1 94.94 520 LYS A O 1
ATOM 4099 N N . GLU A 1 521 ? 5.879 35.656 -9.266 1 95.31 521 GLU A N 1
ATOM 4100 C CA . GLU A 1 521 ? 5.883 37.094 -9.461 1 95.31 521 GLU A CA 1
ATOM 4101 C C . GLU A 1 521 ? 7.266 37.688 -9.188 1 95.31 521 GLU A C 1
ATOM 4103 O O . GLU A 1 521 ? 7.652 38.688 -9.805 1 95.31 521 GLU A O 1
ATOM 4108 N N . GLU A 1 522 ? 8.008 37.062 -8.367 1 96.06 522 GLU A N 1
ATOM 4109 C CA . GLU A 1 522 ? 9.359 37.469 -8.047 1 96.06 522 GLU A CA 1
ATOM 4110 C C . GLU A 1 522 ? 10.375 36.938 -9.047 1 96.06 522 GLU A C 1
ATOM 4112 O O . GLU A 1 522 ? 11.578 37.156 -8.906 1 96.06 522 GLU A O 1
ATOM 4117 N N . GLY A 1 523 ? 9.938 36.219 -10.008 1 93.81 523 GLY A N 1
ATOM 4118 C CA . GLY A 1 523 ? 10.797 35.656 -11.031 1 93.81 523 GLY A CA 1
ATOM 4119 C C . GLY A 1 523 ? 11.578 34.438 -10.555 1 93.81 523 GLY A C 1
ATOM 4120 O O . GLY A 1 523 ? 12.633 34.125 -11.109 1 93.81 523 GLY A O 1
ATOM 4121 N N . LYS A 1 524 ? 11.023 33.875 -9.539 1 92.06 524 LYS A N 1
ATOM 4122 C CA . LYS A 1 524 ? 11.711 32.719 -8.969 1 92.06 524 LYS A CA 1
ATOM 4123 C C . LYS A 1 524 ? 10.922 31.438 -9.211 1 92.06 524 LYS A C 1
ATOM 4125 O O . LYS A 1 524 ? 9.734 31.484 -9.539 1 92.06 524 LYS A O 1
ATOM 4130 N N . GLY A 1 525 ? 11.625 30.328 -9.188 1 89.25 525 GLY A N 1
ATOM 4131 C CA . GLY A 1 525 ? 11 29.016 -9.234 1 89.25 525 GLY A CA 1
ATOM 4132 C C . GLY A 1 525 ? 11.18 28.234 -7.953 1 89.25 525 GLY A C 1
ATOM 4133 O O . GLY A 1 525 ? 11.844 28.688 -7.023 1 89.25 525 GLY A O 1
ATOM 4134 N N . LEU A 1 526 ? 10.453 27.125 -7.938 1 91 526 LEU A N 1
ATOM 4135 C CA . LEU A 1 526 ? 10.617 26.25 -6.793 1 91 526 LEU A CA 1
ATOM 4136 C C . LEU A 1 526 ? 12.07 25.781 -6.66 1 91 526 LEU A C 1
ATOM 4138 O O . LEU A 1 526 ? 12.719 25.469 -7.664 1 91 526 LEU A O 1
ATOM 4142 N N . SER A 1 527 ? 12.539 25.891 -5.496 1 89.06 527 SER A N 1
ATOM 4143 C CA . SER A 1 527 ? 13.906 25.453 -5.254 1 89.06 527 SER A CA 1
ATOM 4144 C C . SER A 1 527 ? 13.961 23.969 -4.91 1 89.06 527 SER A C 1
ATOM 4146 O O . SER A 1 527 ? 13.008 23.422 -4.348 1 89.06 527 SER A O 1
ATOM 4148 N N . VAL A 1 528 ? 15.016 23.375 -5.328 1 89.94 528 VAL A N 1
ATOM 4149 C CA . VAL A 1 528 ? 15.242 21.984 -4.973 1 89.94 528 VAL A CA 1
ATOM 4150 C C . VAL A 1 528 ? 16.422 21.875 -4.012 1 89.94 528 VAL A C 1
ATOM 4152 O O . VAL A 1 528 ? 17.438 22.547 -4.188 1 89.94 528 VAL A O 1
ATOM 4155 N N . HIS A 1 529 ? 16.219 21.156 -2.922 1 86.19 529 HIS A N 1
ATOM 4156 C CA . HIS A 1 529 ? 17.297 20.938 -1.948 1 86.19 529 HIS A CA 1
ATOM 4157 C C . HIS A 1 529 ? 17.422 19.469 -1.59 1 86.19 529 HIS A C 1
ATOM 4159 O O . HIS A 1 529 ? 16.422 18.75 -1.507 1 86.19 529 HIS A O 1
ATOM 4165 N N . SER A 1 530 ? 18.688 19.078 -1.419 1 89.5 530 SER A N 1
ATOM 4166 C CA . SER A 1 530 ? 18.906 17.75 -0.869 1 89.5 530 SER A CA 1
ATOM 4167 C C . SER A 1 530 ? 18.734 17.734 0.647 1 89.5 530 SER A C 1
ATOM 4169 O O . SER A 1 530 ? 18.859 18.781 1.295 1 89.5 530 SER A O 1
ATOM 4171 N N . LEU A 1 531 ? 18.406 16.609 1.198 1 88.62 531 LEU A N 1
ATOM 4172 C CA . LEU A 1 531 ? 18.281 16.5 2.648 1 88.62 531 LEU A CA 1
ATOM 4173 C C . LEU A 1 531 ? 19.609 16.797 3.336 1 88.62 531 LEU A C 1
ATOM 4175 O O . LEU A 1 531 ? 19.625 17.359 4.434 1 88.62 531 LEU A O 1
ATOM 4179 N N . GLN A 1 532 ? 20.688 16.484 2.641 1 86.75 532 GLN A N 1
ATOM 4180 C CA . GLN A 1 532 ? 22.016 16.75 3.172 1 86.75 532 GLN A CA 1
ATOM 4181 C C . GLN A 1 532 ? 22.266 18.234 3.312 1 86.75 532 GLN A C 1
ATOM 4183 O O . GLN A 1 532 ? 22.891 18.688 4.277 1 86.75 532 GLN A O 1
ATOM 4188 N N . GLU A 1 533 ? 21.734 18.953 2.42 1 87 533 GLU A N 1
ATOM 4189 C CA . GLU A 1 533 ? 21.859 20.406 2.482 1 87 533 GLU A CA 1
ATOM 4190 C C . GLU A 1 533 ? 20.969 20.984 3.584 1 87 533 GLU A C 1
ATOM 4192 O O . GLU A 1 533 ? 21.359 21.938 4.254 1 87 533 GLU A O 1
ATOM 4197 N N . ILE A 1 534 ? 19.844 20.375 3.795 1 87.31 534 ILE A N 1
ATOM 4198 C CA . ILE A 1 534 ? 18.875 20.875 4.762 1 87.31 534 ILE A CA 1
ATOM 4199 C C . ILE A 1 534 ? 19.375 20.609 6.18 1 87.31 534 ILE A C 1
ATOM 4201 O O . ILE A 1 534 ? 19.25 21.469 7.055 1 87.31 534 ILE A O 1
ATOM 4205 N N . TYR A 1 535 ? 20.047 19.438 6.387 1 84.69 535 TYR A N 1
ATOM 4206 C CA . TYR A 1 535 ? 20.406 19.047 7.75 1 84.69 535 TYR A CA 1
ATOM 4207 C C . TYR A 1 535 ? 21.906 19.094 7.953 1 84.69 535 TYR A C 1
ATOM 4209 O O . TYR A 1 535 ? 22.406 18.75 9.031 1 84.69 535 TYR A O 1
ATOM 4217 N N . ASN A 1 536 ? 22.625 19.625 7.016 1 77 536 ASN A N 1
ATOM 4218 C CA . ASN A 1 536 ? 24.078 19.75 7.074 1 77 536 ASN A CA 1
ATOM 4219 C C . ASN A 1 536 ? 24.75 18.438 7.441 1 77 536 ASN A C 1
ATOM 4221 O O . ASN A 1 536 ? 25.516 18.359 8.406 1 77 536 ASN A O 1
ATOM 4225 N N . ILE A 1 537 ? 24.391 17.375 6.758 1 70.44 537 ILE A N 1
ATOM 4226 C CA . ILE A 1 537 ? 24.969 16.047 6.941 1 70.44 537 ILE A CA 1
ATOM 4227 C C . ILE A 1 537 ? 25.75 15.648 5.691 1 70.44 537 ILE A C 1
ATOM 4229 O O . ILE A 1 537 ? 25.422 16.094 4.586 1 70.44 537 ILE A O 1
ATOM 4233 N N . MET B 1 1 ? 36.75 12.766 -9.078 1 57.81 1 MET B N 1
ATOM 4234 C CA . MET B 1 1 ? 35.438 12.82 -8.438 1 57.81 1 MET B CA 1
ATOM 4235 C C . MET B 1 1 ? 34.562 11.672 -8.914 1 57.81 1 MET B C 1
ATOM 4237 O O . MET B 1 1 ? 34.656 11.242 -10.07 1 57.81 1 MET B O 1
ATOM 4241 N N . SER B 1 2 ? 33.906 10.953 -8.016 1 81.31 2 SER B N 1
ATOM 4242 C CA . SER B 1 2 ? 33.125 9.797 -8.391 1 81.31 2 SER B CA 1
ATOM 4243 C C . SER B 1 2 ? 32 10.195 -9.359 1 81.31 2 SER B C 1
ATOM 4245 O O . SER B 1 2 ? 31.438 11.289 -9.266 1 81.31 2 SER B O 1
ATOM 4247 N N . LYS B 1 3 ? 31.891 9.461 -10.43 1 95 3 LYS B N 1
ATOM 4248 C CA . LYS B 1 3 ? 30.812 9.672 -11.383 1 95 3 LYS B CA 1
ATOM 4249 C C . LYS B 1 3 ? 29.453 9.57 -10.695 1 95 3 LYS B C 1
ATOM 4251 O O . LYS B 1 3 ? 29.234 8.719 -9.836 1 95 3 LYS B O 1
ATOM 4256 N N . LYS B 1 4 ? 28.641 10.539 -10.945 1 97.81 4 LYS B N 1
ATOM 4257 C CA . LYS B 1 4 ? 27.312 10.594 -10.328 1 97.81 4 LYS B CA 1
ATOM 4258 C C . LYS B 1 4 ? 26.266 9.922 -11.211 1 97.81 4 LYS B C 1
ATOM 4260 O O . LYS B 1 4 ? 26.312 10.055 -12.43 1 97.81 4 LYS B O 1
ATOM 4265 N N . VAL B 1 5 ? 25.391 9.195 -10.594 1 98.62 5 VAL B N 1
ATOM 4266 C CA . VAL B 1 5 ? 24.234 8.633 -11.266 1 98.62 5 VAL B CA 1
ATOM 4267 C C . VAL B 1 5 ? 22.953 8.977 -10.5 1 98.62 5 VAL B C 1
ATOM 4269 O O . VAL B 1 5 ? 22.922 8.859 -9.273 1 98.62 5 VAL B O 1
ATOM 4272 N N . VAL B 1 6 ? 21.922 9.414 -11.195 1 98.5 6 VAL B N 1
ATOM 4273 C CA . VAL B 1 6 ? 20.641 9.758 -10.586 1 98.5 6 VAL B CA 1
ATOM 4274 C C . VAL B 1 6 ? 19.656 8.602 -10.75 1 98.5 6 VAL B C 1
ATOM 4276 O O . VAL B 1 6 ? 19.562 8.016 -11.828 1 98.5 6 VAL B O 1
ATOM 4279 N N . ILE B 1 7 ? 19.047 8.25 -9.68 1 98.44 7 ILE B N 1
ATOM 4280 C CA . ILE B 1 7 ? 17.969 7.266 -9.695 1 98.44 7 ILE B CA 1
ATOM 4281 C C . ILE B 1 7 ? 16.641 7.949 -9.406 1 98.44 7 ILE B C 1
ATOM 4283 O O . ILE B 1 7 ? 16.484 8.648 -8.398 1 98.44 7 ILE B O 1
ATOM 4287 N N . LEU B 1 8 ? 15.672 7.77 -10.289 1 98 8 LEU B N 1
ATOM 4288 C CA . LEU B 1 8 ? 14.336 8.305 -10.062 1 98 8 LEU B CA 1
ATOM 4289 C C . LEU B 1 8 ? 13.43 7.258 -9.43 1 98 8 LEU B C 1
ATOM 4291 O O . LEU B 1 8 ? 13.266 6.164 -9.977 1 98 8 LEU B O 1
ATOM 4295 N N . GLY B 1 9 ? 12.852 7.598 -8.289 1 96.56 9 GLY B N 1
ATOM 4296 C CA . GLY B 1 9 ? 11.961 6.695 -7.57 1 96.56 9 GLY B CA 1
ATOM 4297 C C . GLY B 1 9 ? 10.555 6.672 -8.133 1 96.56 9 GLY B C 1
ATOM 4298 O O . GLY B 1 9 ? 10.297 7.246 -9.195 1 96.56 9 GLY B O 1
ATOM 4299 N N . SER B 1 10 ? 9.711 5.961 -7.457 1 94.19 10 SER B N 1
ATOM 4300 C CA . SER B 1 10 ? 8.359 5.707 -7.953 1 94.19 10 SER B CA 1
ATOM 4301 C C . SER B 1 10 ? 7.375 6.75 -7.434 1 94.19 10 SER B C 1
ATOM 4303 O O . SER B 1 10 ? 6.258 6.863 -7.941 1 94.19 10 SER B O 1
ATOM 4305 N N . GLY B 1 11 ? 7.773 7.543 -6.461 1 94.44 11 GLY B N 1
ATOM 4306 C CA . GLY B 1 11 ? 6.789 8.383 -5.797 1 94.44 11 GLY B CA 1
ATOM 4307 C C . GLY B 1 11 ? 5.965 7.625 -4.77 1 94.44 11 GLY B C 1
ATOM 4308 O O . GLY B 1 11 ? 6.434 6.645 -4.188 1 94.44 11 GLY B O 1
ATOM 4309 N N . PRO B 1 12 ? 4.77 8.078 -4.492 1 94.56 12 PRO B N 1
ATOM 4310 C CA . PRO B 1 12 ? 3.977 7.457 -3.428 1 94.56 12 PRO B CA 1
ATOM 4311 C C . PRO B 1 12 ? 3.463 6.07 -3.809 1 94.56 12 PRO B C 1
ATOM 4313 O O . PRO B 1 12 ? 3.33 5.762 -4.996 1 94.56 12 PRO B O 1
ATOM 4316 N N . ASN B 1 13 ? 3.141 5.328 -2.781 1 93.12 13 ASN B N 1
ATOM 4317 C CA . ASN B 1 13 ? 2.469 4.051 -3 1 93.12 13 ASN B CA 1
ATOM 4318 C C . ASN B 1 13 ? 1.023 4.246 -3.449 1 93.12 13 ASN B C 1
ATOM 4320 O O . ASN B 1 13 ? 0.327 5.129 -2.947 1 93.12 13 ASN B O 1
ATOM 4324 N N . ARG B 1 14 ? 0.66 3.537 -4.426 1 92.75 14 ARG B N 1
ATOM 4325 C CA . ARG B 1 14 ? -0.704 3.412 -4.93 1 92.75 14 ARG B CA 1
ATOM 4326 C C . ARG B 1 14 ? -0.989 1.989 -5.398 1 92.75 14 ARG B C 1
ATOM 4328 O O . ARG B 1 14 ? -0.065 1.192 -5.578 1 92.75 14 ARG B O 1
ATOM 4335 N N . ILE B 1 15 ? -2.281 1.703 -5.508 1 90.94 15 ILE B N 1
ATOM 4336 C CA . ILE B 1 15 ? -2.598 0.416 -6.117 1 90.94 15 ILE B CA 1
ATOM 4337 C C . ILE B 1 15 ? -2.004 0.348 -7.523 1 90.94 15 ILE B C 1
ATOM 4339 O O . ILE B 1 15 ? -2.246 1.23 -8.352 1 90.94 15 ILE B O 1
ATOM 4343 N N . GLY B 1 16 ? -1.188 -0.608 -7.785 1 87.5 16 GLY B N 1
ATOM 4344 C CA . GLY B 1 16 ? -0.48 -0.734 -9.047 1 87.5 16 GLY B CA 1
ATOM 4345 C C . GLY B 1 16 ? 0.946 -0.221 -8.984 1 87.5 16 GLY B C 1
ATOM 4346 O O . GLY B 1 16 ? 1.747 -0.49 -9.883 1 87.5 16 GLY B O 1
ATOM 4347 N N . GLN B 1 17 ? 1.29 0.55 -7.988 1 88.31 17 GLN B N 1
ATOM 4348 C CA . GLN B 1 17 ? 2.617 1.085 -7.707 1 88.31 17 GLN B CA 1
ATOM 4349 C C . GLN B 1 17 ? 2.963 0.948 -6.227 1 88.31 17 GLN B C 1
ATOM 4351 O O . GLN B 1 17 ? 2.674 1.845 -5.43 1 88.31 17 GLN B O 1
ATOM 4356 N N . GLY B 1 18 ? 3.652 -0.187 -5.988 1 86.94 18 GLY B N 1
ATOM 4357 C CA . GLY B 1 18 ? 3.857 -0.493 -4.582 1 86.94 18 GLY B CA 1
ATOM 4358 C C . GLY B 1 18 ? 5.305 -0.349 -4.145 1 86.94 18 GLY B C 1
ATOM 4359 O O . GLY B 1 18 ? 6.082 0.367 -4.777 1 86.94 18 GLY B O 1
ATOM 4360 N N . ILE B 1 19 ? 5.602 -0.959 -3.068 1 91 19 ILE B N 1
ATOM 4361 C CA . ILE B 1 19 ? 6.879 -0.803 -2.383 1 91 19 ILE B CA 1
ATOM 4362 C C . ILE B 1 19 ? 7.949 -1.642 -3.082 1 91 19 ILE B C 1
ATOM 4364 O O . ILE B 1 19 ? 9.141 -1.473 -2.83 1 91 19 ILE B O 1
ATOM 4368 N N . GLU B 1 20 ? 7.52 -2.484 -4.004 1 93.06 20 GLU B N 1
ATOM 4369 C CA . GLU B 1 20 ? 8.461 -3.268 -4.801 1 93.06 20 GLU B CA 1
ATOM 4370 C C . GLU B 1 20 ? 9.414 -2.363 -5.57 1 93.06 20 GLU B C 1
ATOM 4372 O O . GLU B 1 20 ? 10.578 -2.717 -5.777 1 93.06 20 GLU B O 1
ATOM 4377 N N . PHE B 1 21 ? 8.961 -1.227 -5.879 1 93.88 21 PHE B N 1
ATOM 4378 C CA . PHE B 1 21 ? 9.797 -0.306 -6.637 1 93.88 21 PHE B CA 1
ATOM 4379 C C . PHE B 1 21 ? 10.805 0.387 -5.723 1 93.88 21 PHE B C 1
ATOM 4381 O O . PHE B 1 21 ? 11.914 0.7 -6.141 1 93.88 21 PHE B O 1
ATOM 4388 N N . ASP B 1 22 ? 10.359 0.615 -4.5 1 93.5 22 ASP B N 1
ATOM 4389 C CA . ASP B 1 22 ? 11.32 1.129 -3.533 1 93.5 22 ASP B CA 1
ATOM 4390 C C . ASP B 1 22 ? 12.453 0.129 -3.301 1 93.5 22 ASP B C 1
ATOM 4392 O O . ASP B 1 22 ? 13.617 0.514 -3.207 1 93.5 22 ASP B O 1
ATOM 4396 N N . TYR B 1 23 ? 12.094 -1.136 -3.193 1 94.12 23 TYR B N 1
ATOM 4397 C CA . TYR B 1 23 ? 13.078 -2.207 -3.08 1 94.12 23 TYR B CA 1
ATOM 4398 C C . TYR B 1 23 ? 14.102 -2.129 -4.203 1 94.12 23 TYR B C 1
ATOM 4400 O O . TYR B 1 23 ? 15.312 -2.176 -3.955 1 94.12 23 TYR B O 1
ATOM 4408 N N . ALA B 1 24 ? 13.617 -1.979 -5.375 1 96.56 24 ALA B N 1
ATOM 4409 C CA . ALA B 1 24 ? 14.5 -1.94 -6.539 1 96.56 24 ALA B CA 1
ATOM 4410 C C . ALA B 1 24 ? 15.398 -0.706 -6.508 1 96.56 24 ALA B C 1
ATOM 4412 O O . ALA B 1 24 ? 16.578 -0.781 -6.844 1 96.56 24 ALA B O 1
ATOM 4413 N N . CYS B 1 25 ? 14.867 0.403 -6.086 1 96.56 25 CYS B N 1
ATOM 4414 C CA . CYS B 1 25 ? 15.633 1.644 -6.016 1 96.56 25 CYS B CA 1
ATOM 4415 C C . CYS B 1 25 ? 16.734 1.552 -4.957 1 96.56 25 CYS B C 1
ATOM 4417 O O . CYS B 1 25 ? 17.844 2.02 -5.176 1 96.56 25 CYS B O 1
ATOM 4419 N N . VAL B 1 26 ? 16.406 0.961 -3.805 1 96.06 26 VAL B N 1
ATOM 4420 C CA . VAL B 1 26 ? 17.391 0.792 -2.736 1 96.06 26 VAL B CA 1
ATOM 4421 C C . VAL B 1 26 ? 18.547 -0.065 -3.234 1 96.06 26 VAL B C 1
ATOM 4423 O O . VAL B 1 26 ? 19.719 0.282 -3.035 1 96.06 26 VAL B O 1
ATOM 4426 N N . HIS B 1 27 ? 18.234 -1.135 -3.914 1 96.69 27 HIS B N 1
ATOM 4427 C CA . HIS B 1 27 ? 19.25 -2.033 -4.438 1 96.69 27 HIS B CA 1
ATOM 4428 C C . HIS B 1 27 ? 20.094 -1.343 -5.508 1 96.69 27 HIS B C 1
ATOM 4430 O O . HIS B 1 27 ? 21.297 -1.614 -5.629 1 96.69 27 HIS B O 1
ATOM 4436 N N . ALA B 1 28 ? 19.438 -0.49 -6.266 1 97.69 28 ALA B N 1
ATOM 4437 C CA . ALA B 1 28 ? 20.188 0.284 -7.258 1 97.69 28 ALA B CA 1
ATOM 4438 C C . ALA B 1 28 ? 21.203 1.197 -6.582 1 97.69 28 ALA B C 1
ATOM 4440 O O . ALA B 1 28 ? 22.359 1.299 -7.035 1 97.69 28 ALA B O 1
ATOM 4441 N N . VAL B 1 29 ? 20.828 1.85 -5.523 1 97.12 29 VAL B N 1
ATOM 4442 C CA . VAL B 1 29 ? 21.719 2.732 -4.777 1 97.12 29 VAL B CA 1
ATOM 4443 C C . VAL B 1 29 ? 22.906 1.939 -4.254 1 97.12 29 VAL B C 1
ATOM 4445 O O . VAL B 1 29 ? 24.062 2.334 -4.461 1 97.12 29 VAL B O 1
ATOM 4448 N N . PHE B 1 30 ? 22.625 0.788 -3.619 1 96.12 30 PHE B N 1
ATOM 4449 C CA . PHE B 1 30 ? 23.672 -0.042 -3.059 1 96.12 30 PHE B CA 1
ATOM 4450 C C . PHE B 1 30 ? 24.641 -0.5 -4.148 1 96.12 30 PHE B C 1
ATOM 4452 O O . PHE B 1 30 ? 25.859 -0.484 -3.953 1 96.12 30 PHE B O 1
ATOM 4459 N N . SER B 1 31 ? 24.062 -0.896 -5.219 1 97.38 31 SER B N 1
ATOM 4460 C CA . SER B 1 31 ? 24.875 -1.396 -6.324 1 97.38 31 SER B CA 1
ATOM 4461 C C . SER B 1 31 ? 25.797 -0.31 -6.871 1 97.38 31 SER B C 1
ATOM 4463 O O . SER B 1 31 ? 26.969 -0.56 -7.137 1 97.38 31 SER B O 1
ATOM 4465 N N . LEU B 1 32 ? 25.266 0.879 -7.102 1 98.06 32 LEU B N 1
ATOM 4466 C CA . LEU B 1 32 ? 26.078 2 -7.578 1 98.06 32 LEU B CA 1
ATOM 4467 C C . LEU B 1 32 ? 27.219 2.303 -6.617 1 98.06 32 LEU B C 1
ATOM 4469 O O . LEU B 1 32 ? 28.359 2.502 -7.043 1 98.06 32 LEU B O 1
ATOM 4473 N N . GLN B 1 33 ? 26.906 2.301 -5.363 1 97.19 33 GLN B N 1
ATOM 4474 C CA . GLN B 1 33 ? 27.922 2.572 -4.348 1 97.19 33 GLN B CA 1
ATOM 4475 C C . GLN B 1 33 ? 29 1.495 -4.348 1 97.19 33 GLN B C 1
ATOM 4477 O O . GLN B 1 33 ? 30.188 1.801 -4.234 1 97.19 33 GLN B O 1
ATOM 4482 N N . GLU B 1 34 ? 28.609 0.247 -4.488 1 96.69 34 GLU B N 1
ATOM 4483 C CA . GLU B 1 34 ? 29.547 -0.865 -4.574 1 96.69 34 GLU B CA 1
ATOM 4484 C C . GLU B 1 34 ? 30.5 -0.7 -5.762 1 96.69 34 GLU B C 1
ATOM 4486 O O . GLU B 1 34 ? 31.656 -1.125 -5.707 1 96.69 34 GLU B O 1
ATOM 4491 N N . GLU B 1 35 ? 30 -0.086 -6.789 1 97.5 35 GLU B N 1
ATOM 4492 C CA . GLU B 1 35 ? 30.766 0.064 -8.023 1 97.5 35 GLU B CA 1
ATOM 4493 C C . GLU B 1 35 ? 31.516 1.396 -8.047 1 97.5 35 GLU B C 1
ATOM 4495 O O . GLU B 1 35 ? 32.094 1.766 -9.07 1 97.5 35 GLU B O 1
ATOM 4500 N N . GLY B 1 36 ? 31.391 2.168 -6.98 1 97.06 36 GLY B N 1
ATOM 4501 C CA . GLY B 1 36 ? 32.188 3.367 -6.816 1 97.06 36 GLY B CA 1
ATOM 4502 C C . GLY B 1 36 ? 31.516 4.613 -7.363 1 97.06 36 GLY B C 1
ATOM 4503 O O . GLY B 1 36 ? 32.156 5.656 -7.508 1 97.06 36 GLY B O 1
ATOM 4504 N N . TYR B 1 37 ? 30.281 4.551 -7.703 1 97.81 37 TYR B N 1
ATOM 4505 C CA . TYR B 1 37 ? 29.547 5.723 -8.172 1 97.81 37 TYR B CA 1
ATOM 4506 C C . TYR B 1 37 ? 28.938 6.492 -7.008 1 97.81 37 TYR B C 1
ATOM 4508 O O . TYR B 1 37 ? 28.75 5.938 -5.922 1 97.81 37 TYR B O 1
ATOM 4516 N N . TYR B 1 38 ? 28.781 7.781 -7.258 1 97.5 38 TYR B N 1
ATOM 4517 C CA . TYR B 1 38 ? 28.016 8.625 -6.348 1 97.5 38 TYR B CA 1
ATOM 4518 C C . TYR B 1 38 ? 26.531 8.562 -6.68 1 97.5 38 TYR B C 1
ATOM 4520 O O . TYR B 1 38 ? 26.094 9.094 -7.707 1 97.5 38 TYR B O 1
ATOM 4528 N N . ALA B 1 39 ? 25.703 7.945 -5.809 1 97.69 39 ALA B N 1
ATOM 4529 C CA . ALA B 1 39 ? 24.297 7.684 -6.09 1 97.69 39 ALA B CA 1
ATOM 4530 C C . ALA B 1 39 ? 23.422 8.828 -5.598 1 97.69 39 ALA B C 1
ATOM 4532 O O . ALA B 1 39 ? 23.406 9.148 -4.406 1 97.69 39 ALA B O 1
ATOM 4533 N N . VAL B 1 40 ? 22.672 9.445 -6.477 1 97.56 40 VAL B N 1
ATOM 4534 C CA . VAL B 1 40 ? 21.734 10.508 -6.164 1 97.56 40 VAL B CA 1
ATOM 4535 C C . VAL B 1 40 ? 20.297 9.984 -6.316 1 97.56 40 VAL B C 1
ATOM 4537 O O . VAL B 1 40 ? 19.891 9.609 -7.418 1 97.56 40 VAL B O 1
ATOM 4540 N N . MET B 1 41 ? 19.531 9.969 -5.203 1 97.62 41 MET B N 1
ATOM 4541 C CA . MET B 1 41 ? 18.156 9.469 -5.207 1 97.62 41 MET B CA 1
ATOM 4542 C C . MET B 1 41 ? 17.156 10.617 -5.246 1 97.62 41 MET B C 1
ATOM 4544 O O . MET B 1 41 ? 17.312 11.609 -4.539 1 97.62 41 MET B O 1
ATOM 4548 N N . VAL B 1 42 ? 16.219 10.555 -6.152 1 97.25 42 VAL B N 1
ATOM 4549 C CA . VAL B 1 42 ? 15.094 11.484 -6.188 1 97.25 42 VAL B CA 1
ATOM 4550 C C . VAL B 1 42 ? 13.789 10.734 -5.93 1 97.25 42 VAL B C 1
ATOM 4552 O O . VAL B 1 42 ? 13.422 9.828 -6.684 1 97.25 42 VAL B O 1
ATOM 4555 N N . ASN B 1 43 ? 13.117 11.031 -4.906 1 96.38 43 ASN B N 1
ATOM 4556 C CA . ASN B 1 43 ? 11.828 10.445 -4.551 1 96.38 43 ASN B CA 1
ATOM 4557 C C . ASN B 1 43 ? 11.055 11.344 -3.582 1 96.38 43 ASN B C 1
ATOM 4559 O O . ASN B 1 43 ? 11.609 12.312 -3.055 1 96.38 43 ASN B O 1
ATOM 4563 N N . CYS B 1 44 ? 9.766 11.078 -3.414 1 95.94 44 CYS B N 1
ATOM 4564 C CA . CYS B 1 44 ? 8.984 11.969 -2.555 1 95.94 44 CYS B CA 1
ATOM 4565 C C . CYS B 1 44 ? 8.203 11.172 -1.513 1 95.94 44 CYS B C 1
ATOM 4567 O O . CYS B 1 44 ? 7.324 11.719 -0.847 1 95.94 44 CYS B O 1
ATOM 4569 N N . ASN B 1 45 ? 8.414 9.891 -1.367 1 96.12 45 ASN B N 1
ATOM 4570 C CA . ASN B 1 45 ? 7.734 9.047 -0.395 1 96.12 45 ASN B CA 1
ATOM 4571 C C . ASN B 1 45 ? 8.508 8.969 0.921 1 96.12 45 ASN B C 1
ATOM 4573 O O . ASN B 1 45 ? 9.555 8.336 0.995 1 96.12 45 ASN B O 1
ATOM 4577 N N . PRO B 1 46 ? 8.008 9.539 1.992 1 95.19 46 PRO B N 1
ATOM 4578 C CA . PRO B 1 46 ? 8.773 9.57 3.244 1 95.19 46 PRO B CA 1
ATOM 4579 C C . PRO B 1 46 ? 8.797 8.219 3.953 1 95.19 46 PRO B C 1
ATOM 4581 O O . PRO B 1 46 ? 9.578 8.023 4.895 1 95.19 46 PRO B O 1
ATOM 4584 N N . GLU B 1 47 ? 7.977 7.25 3.551 1 93.19 47 GLU B N 1
ATOM 4585 C CA . GLU B 1 47 ? 7.836 5.988 4.27 1 93.19 47 GLU B CA 1
ATOM 4586 C C . GLU B 1 47 ? 8.898 4.984 3.836 1 93.19 47 GLU B C 1
ATOM 4588 O O . GLU B 1 47 ? 9.07 3.938 4.469 1 93.19 47 GLU B O 1
ATOM 4593 N N . THR B 1 48 ? 9.602 5.324 2.748 1 92 48 THR B N 1
ATOM 4594 C CA . THR B 1 48 ? 10.43 4.312 2.092 1 92 48 THR B CA 1
ATOM 4595 C C . THR B 1 48 ? 11.852 4.34 2.633 1 92 48 THR B C 1
ATOM 4597 O O . THR B 1 48 ? 12.289 5.344 3.203 1 92 48 THR B O 1
ATOM 4600 N N . VAL B 1 49 ? 12.578 3.301 2.445 1 90.56 49 VAL B N 1
ATOM 4601 C CA . VAL B 1 49 ? 13.984 3.182 2.816 1 90.56 49 VAL B CA 1
ATOM 4602 C C . VAL B 1 49 ? 14.852 3.926 1.803 1 90.56 49 VAL B C 1
ATOM 4604 O O . VAL B 1 49 ? 15.891 4.488 2.158 1 90.56 49 VAL B O 1
ATOM 4607 N N . SER B 1 50 ? 14.375 4.039 0.597 1 88.5 50 SER B N 1
ATOM 4608 C CA . SER B 1 50 ? 15.141 4.73 -0.437 1 88.5 50 SER B CA 1
ATOM 4609 C C . SER B 1 50 ? 15.312 6.207 -0.103 1 88.5 50 SER B C 1
ATOM 4611 O O . SER B 1 50 ? 16.234 6.855 -0.587 1 88.5 50 SER B O 1
ATOM 4613 N N . THR B 1 51 ? 14.43 6.68 0.748 1 88 51 THR B N 1
ATOM 4614 C CA . THR B 1 51 ? 14.477 8.109 1.05 1 88 51 THR B CA 1
ATOM 4615 C C . THR B 1 51 ? 15.094 8.352 2.424 1 88 51 THR B C 1
ATOM 4617 O O . THR B 1 51 ? 14.875 9.398 3.033 1 88 51 THR B O 1
ATOM 4620 N N . ASP B 1 52 ? 15.812 7.387 2.805 1 86.56 52 ASP B N 1
ATOM 4621 C CA . ASP B 1 52 ? 16.609 7.648 4 1 86.56 52 ASP B CA 1
ATOM 4622 C C . ASP B 1 52 ? 17.875 8.438 3.66 1 86.56 52 ASP B C 1
ATOM 4624 O O . ASP B 1 52 ? 18.5 8.18 2.637 1 86.56 52 ASP B O 1
ATOM 4628 N N . TYR B 1 53 ? 18.219 9.25 4.559 1 77.81 53 TYR B N 1
ATOM 4629 C CA . TYR B 1 53 ? 19.344 10.156 4.312 1 77.81 53 TYR B CA 1
ATOM 4630 C C . TYR B 1 53 ? 20.656 9.391 4.246 1 77.81 53 TYR B C 1
ATOM 4632 O O . TYR B 1 53 ? 21.641 9.883 3.701 1 77.81 53 TYR B O 1
ATOM 4640 N N . ASP B 1 54 ? 20.625 8.203 4.75 1 81.19 54 ASP B N 1
ATOM 4641 C CA . ASP B 1 54 ? 21.891 7.477 4.777 1 81.19 54 ASP B CA 1
ATOM 4642 C C . ASP B 1 54 ? 21.875 6.312 3.789 1 81.19 54 ASP B C 1
ATOM 4644 O O . ASP B 1 54 ? 22.812 5.508 3.756 1 81.19 54 ASP B O 1
ATOM 4648 N N . THR B 1 55 ? 20.844 6.223 3.059 1 89.12 55 THR B N 1
ATOM 4649 C CA . THR B 1 55 ? 20.812 5.18 2.039 1 89.12 55 THR B CA 1
ATOM 4650 C C . THR B 1 55 ? 21.562 5.613 0.791 1 89.12 55 THR B C 1
ATOM 4652 O O . THR B 1 55 ? 22.547 4.977 0.402 1 89.12 55 THR B O 1
ATOM 4655 N N . ALA B 1 56 ? 21.141 6.703 0.221 1 93.88 56 ALA B N 1
ATOM 4656 C CA . ALA B 1 56 ? 21.844 7.246 -0.941 1 93.88 56 ALA B CA 1
ATOM 4657 C C . ALA B 1 56 ? 22.906 8.25 -0.52 1 93.88 56 ALA B C 1
ATOM 4659 O O . ALA B 1 56 ? 22.938 8.695 0.631 1 93.88 56 ALA B O 1
ATOM 4660 N N . ASP B 1 57 ? 23.859 8.578 -1.443 1 94.88 57 ASP B N 1
ATOM 4661 C CA . ASP B 1 57 ? 24.875 9.594 -1.159 1 94.88 57 ASP B CA 1
ATOM 4662 C C . ASP B 1 57 ? 24.25 10.984 -1.093 1 94.88 57 ASP B C 1
ATOM 4664 O O . ASP B 1 57 ? 24.719 11.852 -0.354 1 94.88 57 ASP B O 1
ATOM 4668 N N . LYS B 1 58 ? 23.312 11.156 -1.834 1 94.94 58 LYS B N 1
ATOM 4669 C CA . LYS B 1 58 ? 22.5 12.375 -1.828 1 94.94 58 LYS B CA 1
ATOM 4670 C C . LYS B 1 58 ? 21.031 12.062 -2.131 1 94.94 58 LYS B C 1
ATOM 4672 O O . LYS B 1 58 ? 20.734 11.203 -2.963 1 94.94 58 LYS B O 1
ATOM 4677 N N . LEU B 1 59 ? 20.125 12.781 -1.382 1 96 59 LEU B N 1
ATOM 4678 C CA . LEU B 1 59 ? 18.688 12.531 -1.535 1 96 59 LEU B CA 1
ATOM 4679 C C . LEU B 1 59 ? 17.938 13.828 -1.79 1 96 59 LEU B C 1
ATOM 4681 O O . LEU B 1 59 ? 18.078 14.789 -1.032 1 96 59 LEU B O 1
ATOM 4685 N N . TYR B 1 60 ? 17.219 13.883 -2.867 1 95 60 TYR B N 1
ATOM 4686 C CA . TYR B 1 60 ? 16.281 14.961 -3.146 1 95 60 TYR B CA 1
ATOM 4687 C C . TYR B 1 60 ? 14.844 14.516 -2.887 1 95 60 TYR B C 1
ATOM 4689 O O . TYR B 1 60 ? 14.32 13.648 -3.584 1 95 60 TYR B O 1
ATOM 4697 N N . PHE B 1 61 ? 14.219 15.141 -1.887 1 93.62 61 PHE B N 1
ATOM 4698 C CA . PHE B 1 61 ? 12.797 14.938 -1.636 1 93.62 61 PHE B CA 1
ATOM 4699 C C . PHE B 1 61 ? 11.961 15.883 -2.482 1 93.62 61 PHE B C 1
ATOM 4701 O O . PHE B 1 61 ? 11.469 16.906 -1.986 1 93.62 61 PHE B O 1
ATOM 4708 N N . GLU B 1 62 ? 11.734 15.484 -3.705 1 94.31 62 GLU B N 1
ATOM 4709 C CA . GLU B 1 62 ? 11.086 16.359 -4.68 1 94.31 62 GLU B CA 1
ATOM 4710 C C . GLU B 1 62 ? 10.062 15.586 -5.512 1 94.31 62 GLU B C 1
ATOM 4712 O O . GLU B 1 62 ? 10.18 14.367 -5.676 1 94.31 62 GLU B O 1
ATOM 4717 N N . PRO B 1 63 ? 9.07 16.328 -6.023 1 94.38 63 PRO B N 1
ATOM 4718 C CA . PRO B 1 63 ? 8.156 15.672 -6.961 1 94.38 63 PRO B CA 1
ATOM 4719 C C . PRO B 1 63 ? 8.875 15.086 -8.172 1 94.38 63 PRO B C 1
ATOM 4721 O O . PRO B 1 63 ? 9.812 15.695 -8.695 1 94.38 63 PRO B O 1
ATOM 4724 N N . ILE B 1 64 ? 8.398 13.922 -8.594 1 95.5 64 ILE B N 1
ATOM 4725 C CA . ILE B 1 64 ? 8.984 13.281 -9.766 1 95.5 64 ILE B CA 1
ATOM 4726 C C . ILE B 1 64 ? 8.273 13.781 -11.023 1 95.5 64 ILE B C 1
ATOM 4728 O O . ILE B 1 64 ? 7.543 13.023 -11.672 1 95.5 64 ILE B O 1
ATOM 4732 N N . VAL B 1 65 ? 8.484 14.992 -11.344 1 94.5 65 VAL B N 1
ATOM 4733 C CA . VAL B 1 65 ? 7.965 15.633 -12.555 1 94.5 65 VAL B CA 1
ATOM 4734 C C . VAL B 1 65 ? 9.117 16.219 -13.359 1 94.5 65 VAL B C 1
ATOM 4736 O O . VAL B 1 65 ? 10.203 16.453 -12.828 1 94.5 65 VAL B O 1
ATOM 4739 N N . PHE B 1 66 ? 8.906 16.438 -14.633 1 95.44 66 PHE B N 1
ATOM 4740 C CA . PHE B 1 66 ? 9.945 16.797 -15.594 1 95.44 66 PHE B CA 1
ATOM 4741 C C . PHE B 1 66 ? 10.727 18 -15.125 1 95.44 66 PHE B C 1
ATOM 4743 O O . PHE B 1 66 ? 11.961 17.984 -15.086 1 95.44 66 PHE B O 1
ATOM 4750 N N . GLU B 1 67 ? 10.008 19.031 -14.617 1 93.88 67 GLU B N 1
ATOM 4751 C CA . GLU B 1 67 ? 10.648 20.297 -14.273 1 93.88 67 GLU B CA 1
ATOM 4752 C C . GLU B 1 67 ? 11.609 20.125 -13.10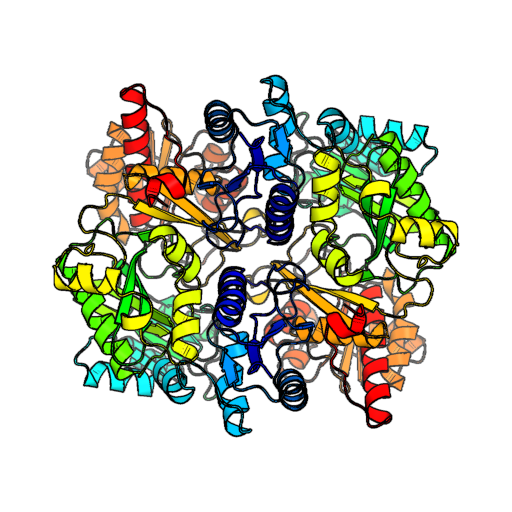2 1 93.88 67 GLU B C 1
ATOM 4754 O O . GLU B 1 67 ? 12.75 20.594 -13.148 1 93.88 67 GLU B O 1
ATOM 4759 N N . HIS B 1 68 ? 11.18 19.406 -12.125 1 94.19 68 HIS B N 1
ATOM 4760 C CA . HIS B 1 68 ? 12 19.234 -10.938 1 94.19 68 HIS B CA 1
ATOM 4761 C C . HIS B 1 68 ? 13.188 18.312 -11.219 1 94.19 68 HIS B C 1
ATOM 4763 O O . HIS B 1 68 ? 14.305 18.578 -10.766 1 94.19 68 HIS B O 1
ATOM 4769 N N . VAL B 1 69 ? 12.938 17.281 -11.953 1 97.06 69 VAL B N 1
ATOM 4770 C CA . VAL B 1 69 ? 14 16.328 -12.297 1 97.06 69 VAL B CA 1
ATOM 4771 C C . VAL B 1 69 ? 15.07 17.031 -13.133 1 97.06 69 VAL B C 1
ATOM 4773 O O . VAL B 1 69 ? 16.266 16.844 -12.906 1 97.06 69 VAL B O 1
ATOM 4776 N N . MET B 1 70 ? 14.688 17.891 -14.07 1 96.94 70 MET B N 1
ATOM 4777 C CA . MET B 1 70 ? 15.633 18.609 -14.906 1 96.94 70 MET B CA 1
ATOM 4778 C C . MET B 1 70 ? 16.484 19.562 -14.062 1 96.94 70 MET B C 1
ATOM 4780 O O . MET B 1 70 ? 17.688 19.703 -14.297 1 96.94 70 MET B O 1
ATOM 4784 N N . ASP B 1 71 ? 15.812 20.219 -13.078 1 96.38 71 ASP B N 1
ATOM 4785 C CA . ASP B 1 71 ? 16.547 21.094 -12.18 1 96.38 71 ASP B CA 1
ATOM 4786 C C . ASP B 1 71 ? 17.641 20.344 -11.438 1 96.38 71 ASP B C 1
ATOM 4788 O O . ASP B 1 71 ? 18.75 20.859 -11.281 1 96.38 71 ASP B O 1
ATOM 4792 N N . ILE B 1 72 ? 17.344 19.156 -11.016 1 97.12 72 ILE B N 1
ATOM 4793 C CA . ILE B 1 72 ? 18.297 18.328 -10.273 1 97.12 72 ILE B CA 1
ATOM 4794 C C . ILE B 1 72 ? 19.422 17.891 -11.203 1 97.12 72 ILE B C 1
ATOM 4796 O O . ILE B 1 72 ? 20.594 17.906 -10.82 1 97.12 72 ILE B O 1
ATOM 4800 N N . ILE B 1 73 ? 19.094 17.531 -12.438 1 97.56 73 ILE B N 1
ATOM 4801 C CA . ILE B 1 73 ? 20.078 17.078 -13.414 1 97.56 73 ILE B CA 1
ATOM 4802 C C . ILE B 1 73 ? 21.031 18.219 -13.766 1 97.56 73 ILE B C 1
ATOM 4804 O O . ILE B 1 73 ? 22.234 18.016 -13.875 1 97.56 73 ILE B O 1
ATOM 4808 N N . GLU B 1 74 ? 20.469 19.406 -13.898 1 96.44 74 GLU B N 1
ATOM 4809 C CA . GLU B 1 74 ? 21.297 20.578 -14.211 1 96.44 74 GLU B CA 1
ATOM 4810 C C . GLU B 1 74 ? 22.25 20.906 -13.07 1 96.44 74 GLU B C 1
ATOM 4812 O O . GLU B 1 74 ? 23.375 21.344 -13.305 1 96.44 74 GLU B O 1
ATOM 4817 N N . ARG B 1 75 ? 21.781 20.625 -11.945 1 95.56 75 ARG B N 1
ATOM 4818 C CA . ARG B 1 75 ? 22.594 20.906 -10.758 1 95.56 75 ARG B CA 1
ATOM 4819 C C . ARG B 1 75 ? 23.672 19.844 -10.57 1 95.56 75 ARG B C 1
ATOM 4821 O O . ARG B 1 75 ? 24.828 20.172 -10.289 1 95.56 75 ARG B O 1
ATOM 4828 N N . GLU B 1 76 ? 23.375 18.547 -10.727 1 96.75 76 GLU B N 1
ATOM 4829 C CA . GLU B 1 76 ? 24.25 17.453 -10.375 1 96.75 76 GLU B CA 1
ATOM 4830 C C . GLU B 1 76 ? 25.125 17.047 -11.555 1 96.75 76 GLU B C 1
ATOM 4832 O O . GLU B 1 76 ? 26.188 16.438 -11.367 1 96.75 76 GLU B O 1
ATOM 4837 N N . LYS B 1 77 ? 24.703 17.375 -12.766 1 97 77 LYS B N 1
ATOM 4838 C CA . LYS B 1 77 ? 25.422 16.984 -13.977 1 97 77 LYS B CA 1
ATOM 4839 C C . LYS B 1 77 ? 25.859 15.531 -13.922 1 97 77 LYS B C 1
ATOM 4841 O O . LYS B 1 77 ? 27.047 15.234 -14.07 1 97 77 LYS B O 1
ATOM 4846 N N . PRO B 1 78 ? 24.938 14.602 -13.812 1 98 78 PRO B N 1
ATOM 4847 C CA . PRO B 1 78 ? 25.266 13.188 -13.641 1 98 78 PRO B CA 1
ATOM 4848 C C . PRO B 1 78 ? 25.766 12.539 -14.93 1 98 78 PRO B C 1
ATOM 4850 O O . PRO B 1 78 ? 25.562 13.086 -16.016 1 98 78 PRO B O 1
ATOM 4853 N N . GLU B 1 79 ? 26.438 11.398 -14.766 1 97.31 79 GLU B N 1
ATOM 4854 C CA . GLU B 1 79 ? 26.812 10.555 -15.898 1 97.31 79 GLU B CA 1
ATOM 4855 C C . GLU B 1 79 ? 25.578 10.039 -16.641 1 97.31 79 GLU B C 1
ATOM 4857 O O . GLU B 1 79 ? 25.609 9.852 -17.844 1 97.31 79 GLU B O 1
ATOM 4862 N N . GLY B 1 80 ? 24.562 9.805 -15.875 1 97.94 80 GLY B N 1
ATOM 4863 C CA . GLY B 1 80 ? 23.312 9.344 -16.438 1 97.94 80 GLY B CA 1
ATOM 4864 C C . GLY B 1 80 ? 22.219 9.195 -15.414 1 97.94 80 GLY B C 1
ATOM 4865 O O . GLY B 1 80 ? 22.422 9.461 -14.227 1 97.94 80 GLY B O 1
ATOM 4866 N N . VAL B 1 81 ? 21.047 8.805 -15.93 1 98.38 81 VAL B N 1
ATOM 4867 C CA . VAL B 1 81 ? 19.859 8.656 -15.094 1 98.38 81 VAL B CA 1
ATOM 4868 C C . VAL B 1 81 ? 19.266 7.262 -15.266 1 98.38 81 VAL B C 1
ATOM 4870 O O . VAL B 1 81 ? 19.156 6.758 -16.391 1 98.38 81 VAL B O 1
ATOM 4873 N N . ILE B 1 82 ? 18.969 6.598 -14.172 1 98.12 82 ILE B N 1
ATOM 4874 C CA . ILE B 1 82 ? 18.297 5.301 -14.188 1 98.12 82 ILE B CA 1
ATOM 4875 C C . ILE B 1 82 ? 16.812 5.48 -13.914 1 98.12 82 ILE B C 1
ATOM 4877 O O . ILE B 1 82 ? 16.422 6.031 -12.883 1 98.12 82 ILE B O 1
ATOM 4881 N N . LEU B 1 83 ? 16 4.949 -14.828 1 95.88 83 LEU B N 1
ATOM 4882 C CA . LEU B 1 83 ? 14.562 5.137 -14.75 1 95.88 83 LEU B CA 1
ATOM 4883 C C . LEU B 1 83 ? 13.852 3.793 -14.625 1 95.88 83 LEU B C 1
ATOM 4885 O O . LEU B 1 83 ? 12.641 3.748 -14.375 1 95.88 83 LEU B O 1
ATOM 4889 N N . GLN B 1 84 ? 14.484 2.734 -14.711 1 94.31 84 GLN B N 1
ATOM 4890 C CA . GLN B 1 84 ? 13.859 1.441 -14.953 1 94.31 84 GLN B CA 1
ATOM 4891 C C . GLN B 1 84 ? 13.32 0.837 -13.656 1 94.31 84 GLN B C 1
ATOM 4893 O O . GLN B 1 84 ? 12.617 -0.172 -13.68 1 94.31 84 GLN B O 1
ATOM 4898 N N . PHE B 1 85 ? 13.57 1.482 -12.492 1 96.06 85 PHE B N 1
ATOM 4899 C CA . PHE B 1 85 ? 13.281 0.817 -11.227 1 96.06 85 PHE B CA 1
ATOM 4900 C C . PHE B 1 85 ? 12.07 1.445 -10.547 1 96.06 85 PHE B C 1
ATOM 4902 O O . PHE B 1 85 ? 11.531 0.891 -9.586 1 96.06 85 PHE B O 1
ATOM 4909 N N . GLY B 1 86 ? 11.641 2.586 -11 1 93 86 GLY B N 1
ATOM 4910 C CA . GLY B 1 86 ? 10.602 3.324 -10.297 1 93 86 GLY B CA 1
ATOM 4911 C C . GLY B 1 86 ? 9.219 3.109 -10.891 1 93 86 GLY B C 1
ATOM 4912 O O . GLY B 1 86 ? 8.289 3.861 -10.594 1 93 86 GLY B O 1
ATOM 4913 N N . GLY B 1 87 ? 9.086 2.156 -11.75 1 90.12 87 GLY B N 1
ATOM 4914 C CA . GLY B 1 87 ? 7.781 1.922 -12.352 1 90.12 87 GLY B CA 1
ATOM 4915 C C . GLY B 1 87 ? 7.445 2.914 -13.453 1 90.12 87 GLY B C 1
ATOM 4916 O O . GLY B 1 87 ? 8.336 3.395 -14.156 1 90.12 87 GLY B O 1
ATOM 4917 N N . GLN B 1 88 ? 6.168 3.188 -13.609 1 86 88 GLN B N 1
ATOM 4918 C CA . GLN B 1 88 ? 5.695 3.982 -14.742 1 86 88 GLN B CA 1
ATOM 4919 C C . GLN B 1 88 ? 5.988 5.465 -14.531 1 86 88 GLN B C 1
ATOM 4921 O O . GLN B 1 88 ? 6.227 6.199 -15.492 1 86 88 GLN B O 1
ATOM 4926 N N . THR B 1 89 ? 6.078 5.887 -13.289 1 89.25 89 THR B N 1
ATOM 4927 C CA . THR B 1 89 ? 6.234 7.305 -12.977 1 89.25 89 THR B CA 1
ATOM 4928 C C . THR B 1 89 ? 7.512 7.859 -13.594 1 89.25 89 THR B C 1
ATOM 4930 O O . THR B 1 89 ? 7.469 8.805 -14.383 1 89.25 89 THR B O 1
ATOM 4933 N N . PRO B 1 90 ? 8.633 7.293 -13.328 1 93.56 90 PRO B N 1
ATOM 4934 C CA . PRO B 1 90 ? 9.852 7.816 -13.961 1 93.56 90 PRO B CA 1
ATOM 4935 C C . PRO B 1 90 ? 9.969 7.43 -15.43 1 93.56 90 PRO B C 1
ATOM 4937 O O . PRO B 1 90 ? 10.586 8.156 -16.219 1 93.56 90 PRO B O 1
ATOM 4940 N N . LEU B 1 91 ? 9.367 6.281 -15.805 1 90.69 91 LEU B N 1
ATOM 4941 C CA . LEU B 1 91 ? 9.508 5.793 -17.172 1 90.69 91 LEU B CA 1
ATOM 4942 C C . LEU B 1 91 ? 8.906 6.781 -18.172 1 90.69 91 LEU B C 1
ATOM 4944 O O . LEU B 1 91 ? 9.406 6.918 -19.281 1 90.69 91 LEU B O 1
ATOM 4948 N N . LYS B 1 92 ? 7.859 7.453 -17.766 1 88 92 LYS B N 1
ATOM 4949 C CA . LYS B 1 92 ? 7.191 8.43 -18.625 1 88 92 LYS B CA 1
ATOM 4950 C C . LYS B 1 92 ? 8.102 9.617 -18.906 1 88 92 LYS B C 1
ATOM 4952 O O . LYS B 1 92 ? 7.871 10.367 -19.859 1 88 92 LYS B O 1
ATOM 4957 N N . LEU B 1 93 ? 9.109 9.781 -18.125 1 94.12 93 LEU B N 1
ATOM 4958 C CA . LEU B 1 93 ? 10.016 10.914 -18.281 1 94.12 93 LEU B CA 1
ATOM 4959 C C . LEU B 1 93 ? 11.164 10.555 -19.234 1 94.12 93 LEU B C 1
ATOM 4961 O O . LEU B 1 93 ? 11.977 11.414 -19.578 1 94.12 93 LEU B O 1
ATOM 4965 N N . ALA B 1 94 ? 11.242 9.312 -19.734 1 93.69 94 ALA B N 1
ATOM 4966 C CA . ALA B 1 94 ? 12.398 8.82 -20.484 1 93.69 94 ALA B CA 1
ATOM 4967 C C . ALA B 1 94 ? 12.617 9.641 -21.766 1 93.69 94 ALA B C 1
ATOM 4969 O O . ALA B 1 94 ? 13.695 10.188 -21.969 1 93.69 94 ALA B O 1
ATOM 4970 N N . LEU B 1 95 ? 11.648 9.789 -22.594 1 93.25 95 LEU B N 1
ATOM 4971 C CA . LEU B 1 95 ? 11.781 10.477 -23.875 1 93.25 95 LEU B CA 1
ATOM 4972 C C . LEU B 1 95 ? 11.984 11.977 -23.672 1 93.25 95 LEU B C 1
ATOM 4974 O O . LEU B 1 95 ? 12.883 12.57 -24.266 1 93.25 95 LEU B O 1
ATOM 4978 N N . PRO B 1 96 ? 11.109 12.586 -22.75 1 94.62 96 PRO B N 1
ATOM 4979 C CA . PRO B 1 96 ? 11.336 14.016 -22.5 1 94.62 96 PRO B CA 1
ATOM 4980 C C . PRO B 1 96 ? 12.75 14.312 -22 1 94.62 96 PRO B C 1
ATOM 4982 O O . PRO B 1 96 ? 13.359 15.297 -22.422 1 94.62 96 PRO B O 1
ATOM 4985 N N . LEU B 1 97 ? 13.297 13.492 -21.156 1 96.88 97 LEU B N 1
ATOM 4986 C CA . LEU B 1 97 ? 14.641 13.703 -20.641 1 96.88 97 LEU B CA 1
ATOM 4987 C C . LEU B 1 97 ? 15.695 13.516 -21.719 1 96.88 97 LEU B C 1
ATOM 4989 O O . LEU B 1 97 ? 16.609 14.328 -21.859 1 96.88 97 LEU B O 1
ATOM 4993 N N . GLN B 1 98 ? 15.516 12.492 -22.5 1 96.5 98 GLN B N 1
ATOM 4994 C CA . GLN B 1 98 ? 16.453 12.227 -23.594 1 96.5 98 GLN B CA 1
ATOM 4995 C C . GLN B 1 98 ? 16.469 13.383 -24.594 1 96.5 98 GLN B C 1
ATOM 4997 O O . GLN B 1 98 ? 17.531 13.805 -25.047 1 96.5 98 GLN B O 1
ATOM 5002 N N . LYS B 1 99 ? 15.328 13.875 -24.938 1 96.31 99 LYS B N 1
ATOM 5003 C CA . LYS B 1 99 ? 15.188 14.977 -25.891 1 96.31 99 LYS B CA 1
ATOM 5004 C C . LYS B 1 99 ? 15.898 16.234 -25.391 1 96.31 99 LYS B C 1
ATOM 5006 O O . LYS B 1 99 ? 16.281 17.094 -26.188 1 96.31 99 LYS B O 1
ATOM 5011 N N . ASN B 1 100 ? 16.031 16.281 -24.109 1 97.06 100 ASN B N 1
ATOM 5012 C CA . ASN B 1 100 ? 16.703 17.438 -23.531 1 97.06 100 ASN B CA 1
ATOM 5013 C C . ASN B 1 100 ? 18.141 17.125 -23.172 1 97.06 100 ASN B C 1
ATOM 5015 O O . ASN B 1 100 ? 18.719 17.75 -22.281 1 97.06 100 ASN B O 1
ATOM 5019 N N . GLY B 1 101 ? 18.719 16.109 -23.734 1 96.69 101 GLY B N 1
ATOM 5020 C CA . GLY B 1 101 ? 20.156 15.852 -23.672 1 96.69 101 GLY B CA 1
ATOM 5021 C C . GLY B 1 101 ? 20.562 15.008 -22.484 1 96.69 101 GLY B C 1
ATOM 5022 O O . GLY B 1 101 ? 21.75 14.852 -22.188 1 96.69 101 GLY B O 1
ATOM 5023 N N . VAL B 1 102 ? 19.641 14.422 -21.781 1 97.62 102 VAL B N 1
ATOM 5024 C CA . VAL B 1 102 ? 19.953 13.617 -20.609 1 97.62 102 VAL B CA 1
ATOM 5025 C C . VAL B 1 102 ? 20.266 12.18 -21.031 1 97.62 102 VAL B C 1
ATOM 5027 O O . VAL B 1 102 ? 19.5 11.578 -21.797 1 97.62 102 VAL B O 1
ATOM 5030 N N . LYS B 1 103 ? 21.375 11.672 -20.609 1 97.5 103 LYS B N 1
ATOM 5031 C CA . LYS B 1 103 ? 21.734 10.281 -20.891 1 97.5 103 LYS B CA 1
ATOM 5032 C C . LYS B 1 103 ? 20.938 9.32 -20 1 97.5 103 LYS B C 1
ATOM 5034 O O . LYS B 1 103 ? 21.047 9.383 -18.781 1 97.5 103 LYS B O 1
ATOM 5039 N N . ILE B 1 104 ? 20.203 8.469 -20.625 1 97.62 104 ILE B N 1
ATOM 5040 C CA . ILE B 1 104 ? 19.453 7.453 -19.891 1 97.62 104 ILE B CA 1
ATOM 5041 C C . ILE B 1 104 ? 20.266 6.16 -19.828 1 97.62 104 ILE B C 1
ATOM 5043 O O . ILE B 1 104 ? 20.688 5.633 -20.859 1 97.62 104 ILE B O 1
ATOM 5047 N N . LEU B 1 105 ? 20.531 5.68 -18.641 1 98 105 LEU B N 1
ATOM 5048 C CA . LEU B 1 105 ? 21.281 4.441 -18.453 1 98 105 LEU B CA 1
ATOM 5049 C C . LEU B 1 105 ? 20.344 3.234 -18.5 1 98 105 LEU B C 1
ATOM 5051 O O . LEU B 1 105 ? 19.188 3.316 -18.062 1 98 105 LEU B O 1
ATOM 5055 N N . GLY B 1 106 ? 20.812 2.055 -18.953 1 97 106 GLY B N 1
ATOM 5056 C CA . GLY B 1 106 ? 20.031 0.849 -19.125 1 97 106 GLY B CA 1
ATOM 5057 C C . GLY B 1 106 ? 19.359 0.76 -20.484 1 97 106 GLY B C 1
ATOM 5058 O O . GLY B 1 106 ? 19.984 1.066 -21.5 1 97 106 GLY B O 1
ATOM 5059 N N . THR B 1 107 ? 18.156 0.325 -20.484 1 96.62 107 THR B N 1
ATOM 5060 C CA . THR B 1 107 ? 17.438 0.162 -21.734 1 96.62 107 THR B CA 1
ATOM 5061 C C . THR B 1 107 ? 17.141 1.519 -22.375 1 96.62 107 THR B C 1
ATOM 5063 O O . THR B 1 107 ? 16.656 2.43 -21.703 1 96.62 107 THR B O 1
ATOM 5066 N N . LYS B 1 108 ? 17.375 1.633 -23.609 1 95.38 108 LYS B N 1
ATOM 5067 C CA . LYS B 1 108 ? 17.156 2.891 -24.312 1 95.38 108 LYS B CA 1
ATOM 5068 C C . LYS B 1 108 ? 15.68 3.229 -24.422 1 95.38 108 LYS B C 1
ATOM 5070 O O . LYS B 1 108 ? 14.836 2.332 -24.547 1 95.38 108 LYS B O 1
ATOM 5075 N N . PRO B 1 109 ? 15.367 4.562 -24.375 1 94.38 109 PRO B N 1
ATOM 5076 C CA . PRO B 1 109 ? 13.977 5.004 -24.469 1 94.38 109 PRO B CA 1
ATOM 5077 C C . PRO B 1 109 ? 13.273 4.492 -25.734 1 94.38 109 PRO B C 1
ATOM 5079 O O . PRO B 1 109 ? 12.078 4.191 -25.703 1 94.38 109 PRO B O 1
ATOM 5082 N N . GLU B 1 110 ? 14.023 4.332 -26.812 1 92.56 110 GLU B N 1
ATOM 5083 C CA . GLU B 1 110 ? 13.438 3.844 -28.047 1 92.56 110 GLU B CA 1
ATOM 5084 C C . GLU B 1 110 ? 12.953 2.406 -27.906 1 92.56 110 GLU B C 1
ATOM 5086 O O . GLU B 1 110 ? 11.906 2.041 -28.453 1 92.56 110 GLU B O 1
ATOM 5091 N N . SER B 1 111 ? 13.719 1.621 -27.234 1 92.44 111 SER B N 1
ATOM 5092 C CA . SER B 1 111 ? 13.344 0.235 -26.984 1 92.44 111 SER B CA 1
ATOM 5093 C C . SER B 1 111 ? 12.117 0.151 -26.078 1 92.44 111 SER B C 1
ATOM 5095 O O . SER B 1 111 ? 11.25 -0.702 -26.281 1 92.44 111 SER B O 1
ATOM 5097 N N . ILE B 1 112 ? 12.086 1.029 -25.109 1 90.5 112 ILE B N 1
ATOM 5098 C CA . ILE B 1 112 ? 10.938 1.099 -24.219 1 90.5 112 ILE B CA 1
ATOM 5099 C C . ILE B 1 112 ? 9.68 1.447 -25.031 1 90.5 112 ILE B C 1
ATOM 5101 O O . ILE B 1 112 ? 8.633 0.818 -24.859 1 90.5 112 ILE B O 1
ATOM 5105 N N . ASP B 1 113 ? 9.805 2.373 -25.922 1 89.12 113 ASP B N 1
ATOM 5106 C CA . ASP B 1 113 ? 8.695 2.814 -26.75 1 89.12 113 ASP B CA 1
ATOM 5107 C C . ASP B 1 113 ? 8.227 1.693 -27.688 1 89.12 113 ASP B C 1
ATOM 5109 O O . ASP B 1 113 ? 7.023 1.521 -27.891 1 89.12 113 ASP B O 1
ATOM 5113 N N . LYS B 1 114 ? 9.164 0.98 -28.219 1 90.5 114 LYS B N 1
ATOM 5114 C CA . LYS B 1 114 ? 8.852 -0.132 -29.109 1 90.5 114 LYS B CA 1
ATOM 5115 C C . LYS B 1 114 ? 8.016 -1.193 -28.391 1 90.5 114 LYS B C 1
ATOM 5117 O O . LYS B 1 114 ? 7.102 -1.773 -28.984 1 90.5 114 LYS B O 1
ATOM 5122 N N . ALA B 1 115 ? 8.32 -1.427 -27.141 1 90.56 115 ALA B N 1
ATOM 5123 C CA . ALA B 1 115 ? 7.609 -2.432 -26.359 1 90.56 115 ALA B CA 1
ATOM 5124 C C . ALA B 1 115 ? 6.223 -1.939 -25.953 1 90.56 115 ALA B C 1
ATOM 5126 O O . ALA B 1 115 ? 5.289 -2.734 -25.812 1 90.56 115 ALA B O 1
ATOM 5127 N N . GLU B 1 116 ? 6.062 -0.655 -25.719 1 84.12 116 GLU B N 1
ATOM 5128 C CA . GLU B 1 116 ? 4.816 -0.095 -25.203 1 84.12 116 GLU B CA 1
ATOM 5129 C C . GLU B 1 116 ? 3.846 0.222 -26.344 1 84.12 116 GLU B C 1
ATOM 5131 O O . GLU B 1 116 ? 2.629 0.169 -26.156 1 84.12 116 GLU B O 1
ATOM 5136 N N . ASP B 1 117 ? 4.406 0.491 -27.547 1 83.44 117 ASP B N 1
ATOM 5137 C CA . ASP B 1 117 ? 3.576 0.795 -28.719 1 83.44 117 ASP B CA 1
ATOM 5138 C C . ASP B 1 117 ? 2.984 -0.478 -29.312 1 83.44 117 ASP B C 1
ATOM 5140 O O . ASP B 1 117 ? 3.719 -1.354 -29.781 1 83.44 117 ASP B O 1
ATOM 5144 N N . ARG B 1 118 ? 1.739 -0.464 -29.422 1 80.44 118 ARG B N 1
ATOM 5145 C CA . ARG B 1 118 ? 1.033 -1.678 -29.812 1 80.44 118 ARG B CA 1
ATOM 5146 C C . ARG B 1 118 ? 1.42 -2.102 -31.234 1 80.44 118 ARG B C 1
ATOM 5148 O O . ARG B 1 118 ? 1.594 -3.291 -31.5 1 80.44 118 ARG B O 1
ATOM 5155 N N . GLU B 1 119 ? 1.464 -1.137 -32.125 1 84.12 119 GLU B N 1
ATOM 5156 C CA . GLU B 1 119 ? 1.785 -1.452 -33.531 1 84.12 119 GLU B CA 1
ATOM 5157 C C . GLU B 1 119 ? 3.227 -1.932 -33.656 1 84.12 119 GLU B C 1
ATOM 5159 O O . GLU B 1 119 ? 3.492 -2.934 -34.344 1 84.12 119 GLU B O 1
ATOM 5164 N N . LEU B 1 120 ? 4.109 -1.176 -33.062 1 89.69 120 LEU B N 1
ATOM 5165 C CA . LEU B 1 120 ? 5.52 -1.553 -33.094 1 89.69 120 LEU B CA 1
ATOM 5166 C C . LEU B 1 120 ? 5.746 -2.91 -32.438 1 89.69 120 LEU B C 1
ATOM 5168 O O . LEU B 1 120 ? 6.539 -3.719 -32.938 1 89.69 120 LEU B O 1
ATOM 5172 N N . PHE B 1 121 ? 5.043 -3.148 -31.438 1 91.06 121 PHE B N 1
ATOM 5173 C CA . PHE B 1 121 ? 5.172 -4.406 -30.703 1 91.06 121 PHE B CA 1
ATOM 5174 C C . PHE B 1 121 ? 4.656 -5.57 -31.547 1 91.06 121 PHE B C 1
ATOM 5176 O O . PHE B 1 121 ? 5.273 -6.637 -31.578 1 91.06 121 PHE B O 1
ATOM 5183 N N . ARG B 1 122 ? 3.568 -5.402 -32.188 1 90.38 122 ARG B N 1
ATOM 5184 C CA . ARG B 1 122 ? 3.01 -6.43 -33.062 1 90.38 122 ARG B CA 1
ATOM 5185 C C . ARG B 1 122 ? 3.988 -6.793 -34.156 1 90.38 122 ARG B C 1
ATOM 5187 O O . ARG B 1 122 ? 4.16 -7.969 -34.5 1 90.38 122 ARG B O 1
ATOM 5194 N N . GLU B 1 123 ? 4.559 -5.801 -34.719 1 93.5 123 GLU B N 1
ATOM 5195 C CA . GLU B 1 123 ? 5.543 -6.031 -35.781 1 93.5 123 GLU B CA 1
ATOM 5196 C C . GLU B 1 123 ? 6.723 -6.844 -35.281 1 93.5 123 GLU B C 1
ATOM 5198 O O . GLU B 1 123 ? 7.219 -7.734 -35.969 1 93.5 123 GLU B O 1
ATOM 5203 N N . LEU B 1 124 ? 7.156 -6.504 -34.094 1 95.5 124 LEU B N 1
ATOM 5204 C CA . LEU B 1 124 ? 8.258 -7.23 -33.469 1 95.5 124 LEU B CA 1
ATOM 5205 C C . LEU B 1 124 ? 7.898 -8.695 -33.25 1 95.5 124 LEU B C 1
ATOM 5207 O O . LEU B 1 124 ? 8.711 -9.586 -33.531 1 95.5 124 LEU B O 1
ATOM 5211 N N . ILE B 1 125 ? 6.707 -8.969 -32.781 1 96.38 125 ILE B N 1
ATOM 5212 C CA . ILE B 1 125 ? 6.238 -10.328 -32.531 1 96.38 125 ILE B CA 1
ATOM 5213 C C . ILE B 1 125 ? 6.23 -11.125 -33.812 1 96.38 125 ILE B C 1
ATOM 5215 O O . ILE B 1 125 ? 6.68 -12.273 -33.875 1 96.38 125 ILE B O 1
ATOM 5219 N N . ILE B 1 126 ? 5.766 -10.531 -34.906 1 95 126 ILE B N 1
ATOM 5220 C CA . ILE B 1 126 ? 5.695 -11.172 -36.188 1 95 126 ILE B CA 1
ATOM 5221 C C . ILE B 1 126 ? 7.109 -11.453 -36.719 1 95 126 ILE B C 1
ATOM 5223 O O . ILE B 1 126 ? 7.395 -12.555 -37.188 1 95 126 ILE B O 1
ATOM 5227 N N . GLU B 1 127 ? 7.91 -10.5 -36.531 1 96.81 127 GLU B N 1
ATOM 5228 C CA . GLU B 1 127 ? 9.289 -10.633 -37 1 96.81 127 GLU B CA 1
ATOM 5229 C C . GLU B 1 127 ? 9.992 -11.797 -36.312 1 96.81 127 GLU B C 1
ATOM 5231 O O . GLU B 1 127 ? 10.805 -12.492 -36.906 1 96.81 127 GLU B O 1
ATOM 5236 N N . LEU B 1 128 ? 9.727 -12.008 -35.062 1 97.62 128 LEU B N 1
ATOM 5237 C CA . LEU B 1 128 ? 10.391 -13.023 -34.25 1 97.62 128 LEU B CA 1
ATOM 5238 C C . LEU B 1 128 ? 9.703 -14.375 -34.406 1 97.62 128 LEU B C 1
ATOM 5240 O O . LEU B 1 128 ? 10.172 -15.383 -33.875 1 97.62 128 LEU B O 1
ATOM 5244 N N . GLY B 1 129 ? 8.555 -14.445 -35.094 1 97.19 129 GLY B N 1
ATOM 5245 C CA . GLY B 1 129 ? 7.816 -15.68 -35.312 1 97.19 129 GLY B CA 1
ATOM 5246 C C . GLY B 1 129 ? 7.09 -16.141 -34.062 1 97.19 129 GLY B C 1
ATOM 5247 O O . GLY B 1 129 ? 6.914 -17.344 -33.844 1 97.19 129 GLY B O 1
ATOM 5248 N N . LEU B 1 130 ? 6.773 -15.203 -33.188 1 97.81 130 LEU B N 1
ATOM 5249 C CA . LEU B 1 130 ? 6.051 -15.523 -31.969 1 97.81 130 LEU B CA 1
ATOM 5250 C C . LEU B 1 130 ? 4.551 -15.312 -32.156 1 97.81 130 LEU B C 1
ATOM 5252 O O . LEU B 1 130 ? 4.113 -14.789 -33.188 1 97.81 130 LEU B O 1
ATOM 5256 N N . LYS B 1 131 ? 3.787 -15.797 -31.234 1 96.38 131 LYS B N 1
ATOM 5257 C CA . LYS B 1 131 ? 2.334 -15.688 -31.312 1 96.38 131 LYS B CA 1
ATOM 5258 C C . LYS B 1 131 ? 1.805 -14.664 -30.312 1 96.38 131 LYS B C 1
ATOM 5260 O O . LYS B 1 131 ? 2.312 -14.555 -29.188 1 96.38 131 LYS B O 1
ATOM 5265 N N . GLN B 1 132 ? 0.87 -13.93 -30.719 1 94.62 132 GLN B N 1
ATOM 5266 C CA . GLN B 1 132 ? 0.091 -13.008 -29.891 1 94.62 132 GLN B CA 1
ATOM 5267 C C . GLN B 1 132 ? -1.402 -13.156 -30.172 1 94.62 132 GLN B C 1
ATOM 5269 O O . GLN B 1 132 ? -1.81 -13.422 -31.297 1 94.62 132 GLN B O 1
ATOM 5274 N N . PRO B 1 133 ? -2.229 -13 -29.078 1 92.44 133 PRO B N 1
ATOM 5275 C CA . PRO B 1 133 ? -3.662 -13.039 -29.375 1 92.44 133 PRO B CA 1
ATOM 5276 C C . PRO B 1 133 ? -4.082 -12 -30.406 1 92.44 133 PRO B C 1
ATOM 5278 O O . PRO B 1 133 ? -3.584 -10.867 -30.375 1 92.44 133 PRO B O 1
ATOM 5281 N N . PRO B 1 134 ? -4.973 -12.359 -31.266 1 91.56 134 PRO B N 1
ATOM 5282 C CA . PRO B 1 134 ? -5.469 -11.359 -32.219 1 91.56 134 PRO B CA 1
ATOM 5283 C C . PRO B 1 134 ? -6.047 -10.125 -31.516 1 91.56 134 PRO B C 1
ATOM 5285 O O . PRO B 1 134 ? -6.691 -10.25 -30.469 1 91.56 134 PRO B O 1
ATOM 5288 N N . SER B 1 135 ? -5.723 -9.008 -32.094 1 90.25 135 SER B N 1
ATOM 5289 C CA . SER B 1 135 ? -6.184 -7.762 -31.5 1 90.25 135 SER B CA 1
ATOM 5290 C C . SER B 1 135 ? -6.512 -6.715 -32.562 1 90.25 135 SER B C 1
ATOM 5292 O O . SER B 1 135 ? -6.199 -6.898 -33.719 1 90.25 135 SER B O 1
ATOM 5294 N N . GLY B 1 136 ? -7.27 -5.668 -32.125 1 87.31 136 GLY B N 1
ATOM 5295 C CA . GLY B 1 136 ? -7.609 -4.531 -32.969 1 87.31 136 GLY B CA 1
ATOM 5296 C C . GLY B 1 136 ? -7.914 -3.275 -32.156 1 87.31 136 GLY B C 1
ATOM 5297 O O . GLY B 1 136 ? -8.133 -3.34 -30.953 1 87.31 136 GLY B O 1
ATOM 5298 N N . THR B 1 137 ? -7.75 -2.16 -32.812 1 86.44 137 THR B N 1
ATOM 5299 C CA . THR B 1 137 ? -8.07 -0.869 -32.219 1 86.44 137 THR B CA 1
ATOM 5300 C C . THR B 1 137 ? -9.297 -0.256 -32.906 1 86.44 137 THR B C 1
ATOM 5302 O O . THR B 1 137 ? -9.359 -0.16 -34.125 1 86.44 137 THR B O 1
ATOM 5305 N N . ALA B 1 138 ? -10.242 0.101 -32.062 1 89.25 138 ALA B N 1
ATOM 5306 C CA . ALA B 1 138 ? -11.477 0.698 -32.562 1 89.25 138 ALA B CA 1
ATOM 5307 C C . ALA B 1 138 ? -11.586 2.164 -32.156 1 89.25 138 ALA B C 1
ATOM 5309 O O . ALA B 1 138 ? -11.227 2.529 -31.031 1 89.25 138 ALA B O 1
ATOM 5310 N N . ARG B 1 139 ? -12.07 3.018 -33.031 1 86 139 ARG B N 1
ATOM 5311 C CA . ARG B 1 139 ? -12.227 4.441 -32.75 1 86 139 ARG B CA 1
ATOM 5312 C C . ARG B 1 139 ? -13.703 4.832 -32.719 1 86 139 ARG B C 1
ATOM 5314 O O . ARG B 1 139 ? -14.047 5.965 -32.375 1 86 139 ARG B O 1
ATOM 5321 N N . THR B 1 140 ? -14.508 3.893 -33.156 1 87.38 140 THR B N 1
ATOM 5322 C CA . THR B 1 140 ? -15.953 4.082 -33.125 1 87.38 140 THR B CA 1
ATOM 5323 C C . THR B 1 140 ? -16.656 2.828 -32.594 1 87.38 140 THR B C 1
ATOM 5325 O O . THR B 1 140 ? -16.047 1.757 -32.531 1 87.38 140 THR B O 1
ATOM 5328 N N . LYS B 1 141 ? -17.922 3.062 -32.219 1 89 141 LYS B N 1
ATOM 5329 C CA . LYS B 1 141 ? -18.703 1.928 -31.734 1 89 141 LYS B CA 1
ATOM 5330 C C . LYS B 1 141 ? -18.859 0.867 -32.812 1 89 141 LYS B C 1
ATOM 5332 O O . LYS B 1 141 ? -18.766 -0.331 -32.531 1 89 141 LYS B O 1
ATOM 5337 N N . GLU B 1 142 ? -19.062 1.33 -33.969 1 90.69 142 GLU B N 1
ATOM 5338 C CA . GLU B 1 142 ? -19.234 0.422 -35.094 1 90.69 142 GLU B CA 1
ATOM 5339 C C . GLU B 1 142 ? -17.969 -0.36 -35.375 1 90.69 142 GLU B C 1
ATOM 5341 O O . GLU B 1 142 ? -18.016 -1.566 -35.625 1 90.69 142 GLU B O 1
ATOM 5346 N N . GLU B 1 143 ? -16.906 0.288 -35.344 1 92.5 143 GLU B N 1
ATOM 5347 C CA . GLU B 1 143 ? -15.625 -0.372 -35.531 1 92.5 143 GLU B CA 1
ATOM 5348 C C . GLU B 1 143 ? -15.359 -1.409 -34.438 1 92.5 143 GLU B C 1
ATOM 5350 O O . GLU B 1 143 ? -14.82 -2.482 -34.719 1 92.5 143 GLU B O 1
ATOM 5355 N N . ALA B 1 144 ? -15.727 -1.044 -33.281 1 92.31 144 ALA B N 1
ATOM 5356 C CA . ALA B 1 144 ? -15.516 -1.948 -32.156 1 92.31 144 ALA B CA 1
ATOM 5357 C C . ALA B 1 144 ? -16.297 -3.246 -32.344 1 92.31 144 ALA B C 1
ATOM 5359 O O . ALA B 1 144 ? -15.773 -4.336 -32.094 1 92.31 144 ALA B O 1
ATOM 5360 N N . LEU B 1 145 ? -17.484 -3.049 -32.75 1 93.88 145 LEU B N 1
ATOM 5361 C CA . LEU B 1 145 ? -18.328 -4.215 -33 1 93.88 145 LEU B CA 1
ATOM 5362 C C . LEU B 1 145 ? -17.766 -5.086 -34.094 1 93.88 145 LEU B C 1
ATOM 5364 O O . LEU B 1 145 ? -17.75 -6.316 -34 1 93.88 145 LEU B O 1
ATOM 5368 N N . LYS B 1 146 ? -17.312 -4.492 -35.125 1 94.5 146 LYS B N 1
ATOM 5369 C CA . LYS B 1 146 ? -16.75 -5.219 -36.25 1 94.5 146 LYS B CA 1
ATOM 5370 C C . LYS B 1 146 ? -15.484 -5.969 -35.844 1 94.5 146 LYS B C 1
ATOM 5372 O O . LYS B 1 146 ? -15.328 -7.148 -36.188 1 94.5 146 LYS B O 1
ATOM 5377 N N . ILE B 1 147 ? -14.641 -5.332 -35.25 1 93.94 147 ILE B N 1
ATOM 5378 C CA . ILE B 1 147 ? -13.375 -5.914 -34.812 1 93.94 147 ILE B CA 1
ATOM 5379 C C . ILE B 1 147 ? -13.633 -7.082 -33.875 1 93.94 147 ILE B C 1
ATOM 5381 O O . ILE B 1 147 ? -13.016 -8.141 -33.969 1 93.94 147 ILE B O 1
ATOM 5385 N N . ALA B 1 148 ? -14.523 -6.883 -32.938 1 94.81 148 ALA B N 1
ATOM 5386 C CA . ALA B 1 148 ? -14.844 -7.934 -31.984 1 94.81 148 ALA B CA 1
ATOM 5387 C C . ALA B 1 148 ? -15.398 -9.172 -32.688 1 94.81 148 ALA B C 1
ATOM 5389 O O . ALA B 1 148 ? -15.094 -10.297 -32.281 1 94.81 148 ALA B O 1
ATOM 5390 N N . LYS B 1 149 ? -16.172 -8.906 -33.656 1 94.31 149 LYS B N 1
ATOM 5391 C CA . LYS B 1 149 ? -16.734 -10.016 -34.406 1 94.31 149 LYS B CA 1
ATOM 5392 C C . LYS B 1 149 ? -15.648 -10.766 -35.188 1 94.31 149 LYS B C 1
ATOM 5394 O O . LYS B 1 149 ? -15.68 -11.992 -35.281 1 94.31 149 LYS B O 1
ATOM 5399 N N . GLU B 1 150 ? -14.797 -10.047 -35.719 1 94.69 150 GLU B N 1
ATOM 5400 C CA . GLU B 1 150 ? -13.703 -10.648 -36.438 1 94.69 150 GLU B CA 1
ATOM 5401 C C . GLU B 1 150 ? -12.797 -11.477 -35.531 1 94.69 150 GLU B C 1
ATOM 5403 O O . GLU B 1 150 ? -12.367 -12.57 -35.906 1 94.69 150 GLU B O 1
ATOM 5408 N N . ILE B 1 151 ? -12.484 -10.977 -34.406 1 93.94 151 ILE B N 1
ATOM 5409 C CA . ILE B 1 151 ? -11.625 -11.633 -33.438 1 93.94 151 ILE B CA 1
ATOM 5410 C C . ILE B 1 151 ? -12.367 -12.812 -32.812 1 93.94 151 ILE B C 1
ATOM 5412 O O . ILE B 1 151 ? -11.781 -13.867 -32.562 1 93.94 151 ILE B O 1
ATOM 5416 N N . GLY B 1 152 ? -13.688 -12.617 -32.656 1 93.25 152 GLY B N 1
ATOM 5417 C CA . GLY B 1 152 ? -14.516 -13.625 -32 1 93.25 152 GLY B CA 1
ATOM 5418 C C . GLY B 1 152 ? -14.578 -13.477 -30.5 1 93.25 152 GLY B C 1
ATOM 5419 O O . GLY B 1 152 ? -13.547 -13.305 -29.844 1 93.25 152 GLY B O 1
ATOM 5420 N N . PHE B 1 153 ? -15.719 -13.586 -29.891 1 91.88 153 PHE B N 1
ATOM 5421 C CA . PHE B 1 153 ? -15.922 -13.484 -28.453 1 91.88 153 PHE B CA 1
ATOM 5422 C C . PHE B 1 153 ? -15.453 -14.758 -27.75 1 91.88 153 PHE B C 1
ATOM 5424 O O . PHE B 1 153 ? -15.453 -15.836 -28.344 1 91.88 153 PHE B O 1
ATOM 5431 N N . PRO B 1 154 ? -15.062 -14.742 -26.516 1 90.25 154 PRO B N 1
ATOM 5432 C CA . PRO B 1 154 ? -14.977 -13.539 -25.688 1 90.25 154 PRO B CA 1
ATOM 5433 C C . PRO B 1 154 ? -13.766 -12.672 -26.016 1 90.25 154 PRO B C 1
ATOM 5435 O O . PRO B 1 154 ? -12.766 -13.172 -26.547 1 90.25 154 PRO B O 1
ATOM 5438 N N . VAL B 1 155 ? -13.953 -11.359 -25.781 1 93.12 155 VAL B N 1
ATOM 5439 C CA . VAL B 1 155 ? -12.867 -10.43 -26.062 1 93.12 155 VAL B CA 1
ATOM 5440 C C . VAL B 1 155 ? -12.594 -9.578 -24.812 1 93.12 155 VAL B C 1
ATOM 5442 O O . VAL B 1 155 ? -13.453 -9.453 -23.938 1 93.12 155 VAL B O 1
ATOM 5445 N N . LEU B 1 156 ? -11.391 -9.195 -24.688 1 89.88 156 LEU B N 1
ATOM 5446 C CA . LEU B 1 156 ? -10.992 -8.227 -23.672 1 89.88 156 LEU B CA 1
ATOM 5447 C C . LEU B 1 156 ? -10.977 -6.812 -24.25 1 89.88 156 LEU B C 1
ATOM 5449 O O . LEU B 1 156 ? -10.305 -6.559 -25.25 1 89.88 156 LEU B O 1
ATOM 5453 N N . VAL B 1 157 ? -11.734 -5.926 -23.625 1 88.75 157 VAL B N 1
ATOM 5454 C CA . VAL B 1 157 ? -11.82 -4.551 -24.109 1 88.75 157 VAL B CA 1
ATOM 5455 C C . VAL B 1 157 ? -11.18 -3.607 -23.094 1 88.75 157 VAL B C 1
ATOM 5457 O O . VAL B 1 157 ? -11.344 -3.785 -21.875 1 88.75 157 VAL B O 1
ATOM 5460 N N . ARG B 1 158 ? -10.336 -2.744 -23.516 1 82.44 158 ARG B N 1
ATOM 5461 C CA . ARG B 1 158 ? -9.711 -1.772 -22.641 1 82.44 158 ARG B CA 1
ATOM 5462 C C . ARG B 1 158 ? -9.547 -0.422 -23.328 1 82.44 158 ARG B C 1
ATOM 5464 O O . ARG B 1 158 ? -9.289 -0.362 -24.531 1 82.44 158 ARG B O 1
ATOM 5471 N N . PRO B 1 159 ? -9.711 0.668 -22.5 1 77.25 159 PRO B N 1
ATOM 5472 C CA . PRO B 1 159 ? -9.422 1.985 -23.078 1 77.25 159 PRO B CA 1
ATOM 5473 C C . PRO B 1 159 ? -7.934 2.209 -23.328 1 77.25 159 PRO B C 1
ATOM 5475 O O . PRO B 1 159 ? -7.094 1.63 -22.625 1 77.25 159 PRO B O 1
ATOM 5478 N N . SER B 1 160 ? -7.355 2.857 -24.312 1 65.44 160 SER B N 1
ATOM 5479 C CA . SER B 1 160 ? -5.965 3.039 -24.703 1 65.44 160 SER B CA 1
ATOM 5480 C C . SER B 1 160 ? -5.195 3.869 -23.688 1 65.44 160 SER B C 1
ATOM 5482 O O . SER B 1 160 ? -3.986 3.703 -23.531 1 65.44 160 SER B O 1
ATOM 5484 N N . TYR B 1 161 ? -5.723 4.648 -22.859 1 53.81 161 TYR B N 1
ATOM 5485 C CA . TYR B 1 161 ? -4.949 5.594 -22.062 1 53.81 161 TYR B CA 1
ATOM 5486 C C . TYR B 1 161 ? -5.082 5.285 -20.578 1 53.81 161 TYR B C 1
ATOM 5488 O O . TYR B 1 161 ? -4.906 6.172 -19.734 1 53.81 161 TYR B O 1
ATOM 5496 N N . VAL B 1 162 ? -5.211 3.936 -20.328 1 54.56 162 VAL B N 1
ATOM 5497 C CA . VAL B 1 162 ? -5.5 3.719 -18.906 1 54.56 162 VAL B CA 1
ATOM 5498 C C . VAL B 1 162 ? -4.418 2.838 -18.297 1 54.56 162 VAL B C 1
ATOM 5500 O O . VAL B 1 162 ? -3.83 1.994 -18.969 1 54.56 162 VAL B O 1
ATOM 5503 N N . LEU B 1 163 ? -3.854 3.232 -17.094 1 51.91 163 LEU B N 1
ATOM 5504 C CA . LEU B 1 163 ? -2.92 2.455 -16.281 1 51.91 163 LEU B CA 1
ATOM 5505 C C . LEU B 1 163 ? -3.666 1.495 -15.359 1 51.91 163 LEU B C 1
ATOM 5507 O O . LEU B 1 163 ? -4.746 1.819 -14.859 1 51.91 163 LEU B O 1
ATOM 5511 N N . GLY B 1 164 ? -3.045 0.247 -15.039 1 54.62 164 GLY B N 1
ATOM 5512 C CA . GLY B 1 164 ? -3.555 -0.69 -14.047 1 54.62 164 GLY B CA 1
ATOM 5513 C C . GLY B 1 164 ? -4.84 -1.37 -14.477 1 54.62 164 GLY B C 1
ATOM 5514 O O . GLY B 1 164 ? -5.664 -1.744 -13.641 1 54.62 164 GLY B O 1
ATOM 5515 N N . GLY B 1 165 ? -5.051 -1.386 -15.758 1 64.19 165 GLY B N 1
ATOM 5516 C CA . GLY B 1 165 ? -6.215 -2.084 -16.281 1 64.19 165 GLY B CA 1
ATOM 5517 C C . GLY B 1 165 ? -7.52 -1.365 -15.992 1 64.19 165 GLY B C 1
ATOM 5518 O O . GLY B 1 165 ? -8.586 -1.985 -15.977 1 64.19 165 GLY B O 1
ATOM 5519 N N . ARG B 1 166 ? -7.379 -0.089 -15.758 1 63.41 166 ARG B N 1
ATOM 5520 C CA . ARG B 1 166 ? -8.602 0.641 -15.445 1 63.41 166 ARG B CA 1
ATOM 5521 C C . ARG B 1 166 ? -9.641 0.478 -16.547 1 63.41 166 ARG B C 1
ATOM 5523 O O . ARG B 1 166 ? -9.297 0.536 -17.734 1 63.41 166 ARG B O 1
ATOM 5530 N N . ALA B 1 167 ? -10.797 0.106 -16.25 1 69.94 167 ALA B N 1
ATOM 5531 C CA . ALA B 1 167 ? -11.984 0.017 -17.094 1 69.94 167 ALA B CA 1
ATOM 5532 C C . ALA B 1 167 ? -11.867 -1.141 -18.078 1 69.94 167 ALA B C 1
ATOM 5534 O O . ALA B 1 167 ? -12.539 -1.151 -19.109 1 69.94 167 ALA B O 1
ATOM 5535 N N . MET B 1 168 ? -10.891 -1.97 -17.75 1 82.44 168 MET B N 1
ATOM 5536 C CA . MET B 1 168 ? -10.805 -3.189 -18.547 1 82.44 168 MET B CA 1
ATOM 5537 C C . MET B 1 168 ? -11.945 -4.141 -18.219 1 82.44 168 MET B C 1
ATOM 5539 O O . MET B 1 168 ? -12.328 -4.273 -17.047 1 82.44 168 MET B O 1
ATOM 5543 N N . ARG B 1 169 ? -12.523 -4.836 -19.344 1 83.25 169 ARG B N 1
ATOM 5544 C CA . ARG B 1 169 ? -13.625 -5.762 -19.125 1 83.25 169 ARG B CA 1
ATOM 5545 C C . ARG B 1 169 ? -13.578 -6.918 -20.109 1 83.25 169 ARG B C 1
ATOM 5547 O O . ARG B 1 169 ? -13.227 -6.723 -21.281 1 83.25 169 ARG B O 1
ATOM 5554 N N . ILE B 1 170 ? -13.844 -8.047 -19.656 1 86.12 170 ILE B N 1
ATOM 5555 C CA . ILE B 1 170 ? -14.062 -9.18 -20.547 1 86.12 170 ILE B CA 1
ATOM 5556 C C . ILE B 1 170 ? -15.508 -9.195 -21.031 1 86.12 170 ILE B C 1
ATOM 5558 O O . ILE B 1 170 ? -16.438 -9.172 -20.234 1 86.12 170 ILE B O 1
ATOM 5562 N N . VAL B 1 171 ? -15.648 -9.18 -22.266 1 88.94 171 VAL B N 1
ATOM 5563 C CA . VAL B 1 171 ? -16.969 -9.164 -22.875 1 88.94 171 VAL B CA 1
ATOM 5564 C C . VAL B 1 171 ? -17.203 -10.484 -23.609 1 88.94 171 VAL B C 1
ATOM 5566 O O . VAL B 1 171 ? -16.375 -10.914 -24.406 1 88.94 171 VAL B O 1
ATOM 5569 N N . TYR B 1 172 ? -18.344 -11.047 -23.328 1 86.19 172 TYR B N 1
ATOM 5570 C CA . TYR B 1 172 ? -18.562 -12.398 -23.828 1 86.19 172 TYR B CA 1
ATOM 5571 C C . TYR B 1 172 ? -19.469 -12.383 -25.062 1 86.19 172 TYR B C 1
ATOM 5573 O O . TYR B 1 172 ? -19.578 -13.383 -25.781 1 86.19 172 TYR B O 1
ATOM 5581 N N . ASP B 1 173 ? -20.172 -11.273 -25.281 1 89.25 173 ASP B N 1
ATOM 5582 C CA . ASP B 1 173 ? -21.031 -11.203 -26.453 1 89.25 173 ASP B CA 1
ATOM 5583 C C . ASP B 1 173 ? -21.234 -9.758 -26.906 1 89.25 173 ASP B C 1
ATOM 5585 O O . ASP B 1 173 ? -20.656 -8.836 -26.312 1 89.25 173 ASP B O 1
ATOM 5589 N N . GLU B 1 174 ? -21.922 -9.648 -28 1 92.12 174 GLU B N 1
ATOM 5590 C CA . GLU B 1 174 ? -22.109 -8.344 -28.625 1 92.12 174 GLU B CA 1
ATOM 5591 C C . GLU B 1 174 ? -22.906 -7.406 -27.703 1 92.12 174 GLU B C 1
ATOM 5593 O O . GLU B 1 174 ? -22.641 -6.203 -27.672 1 92.12 174 GLU B O 1
ATOM 5598 N N . GLU B 1 175 ? -23.797 -7.918 -27.031 1 90.06 175 GLU B N 1
ATOM 5599 C CA . GLU B 1 175 ? -24.625 -7.102 -26.156 1 90.06 175 GLU B CA 1
ATOM 5600 C C . GLU B 1 175 ? -23.797 -6.508 -25.016 1 90.06 175 GLU B C 1
ATOM 5602 O O . GLU B 1 175 ? -23.953 -5.332 -24.672 1 90.06 175 GLU B O 1
ATOM 5607 N N . GLU B 1 176 ? -23.016 -7.324 -24.484 1 87.69 176 GLU B N 1
ATOM 5608 C CA . GLU B 1 176 ? -22.125 -6.848 -23.406 1 87.69 176 GLU B CA 1
ATOM 5609 C C . GLU B 1 176 ? -21.172 -5.777 -23.922 1 87.69 176 GLU B C 1
ATOM 5611 O O . GLU B 1 176 ? -20.844 -4.84 -23.203 1 87.69 176 GLU B O 1
ATOM 5616 N N . LEU B 1 177 ? -20.75 -5.992 -25.125 1 90.81 177 LEU B N 1
ATOM 5617 C CA . LEU B 1 177 ? -19.844 -5.012 -25.719 1 90.81 177 LEU B CA 1
ATOM 5618 C C . LEU B 1 177 ? -20.547 -3.666 -25.891 1 90.81 177 LEU B C 1
ATOM 5620 O O . LEU B 1 177 ? -19.969 -2.619 -25.578 1 90.81 177 LEU B O 1
ATOM 5624 N N . LYS B 1 178 ? -21.75 -3.721 -26.297 1 89.5 178 LYS B N 1
ATOM 5625 C CA . LYS B 1 178 ? -22.516 -2.494 -26.469 1 89.5 178 LYS B CA 1
ATOM 5626 C C . LYS B 1 178 ? -22.719 -1.776 -25.141 1 89.5 178 LYS B C 1
ATOM 5628 O O . LYS B 1 178 ? -22.609 -0.551 -25.062 1 89.5 178 LYS B O 1
ATOM 5633 N N . GLU B 1 179 ? -22.984 -2.561 -24.188 1 86.12 179 GLU B N 1
ATOM 5634 C CA . GLU B 1 179 ? -23.141 -1.994 -22.844 1 86.12 179 GLU B CA 1
ATOM 5635 C C . GLU B 1 179 ? -21.859 -1.317 -22.375 1 86.12 179 GLU B C 1
ATOM 5637 O O . GLU B 1 179 ? -21.906 -0.231 -21.797 1 86.12 179 GLU B O 1
ATOM 5642 N N . TYR B 1 180 ? -20.812 -2.016 -22.562 1 85.69 180 TYR B N 1
ATOM 5643 C CA . TYR B 1 180 ? -19.516 -1.475 -22.188 1 85.69 180 TYR B CA 1
ATOM 5644 C C . TYR B 1 180 ? -19.234 -0.157 -22.906 1 85.69 180 TYR B C 1
ATOM 5646 O O . TYR B 1 180 ? -18.781 0.808 -22.281 1 85.69 180 TYR B O 1
ATOM 5654 N N . LEU B 1 181 ? -19.578 -0.104 -24.125 1 85.31 181 LEU B N 1
ATOM 5655 C CA . LEU B 1 181 ? -19.281 1.066 -24.953 1 85.31 181 LEU B CA 1
ATOM 5656 C C . LEU B 1 181 ? -20.188 2.236 -24.578 1 85.31 181 LEU B C 1
ATOM 5658 O O . LEU B 1 181 ? -19.797 3.398 -24.719 1 85.31 181 LEU B O 1
ATOM 5662 N N . GLU B 1 182 ? -21.297 1.918 -23.984 1 78 182 GLU B N 1
ATOM 5663 C CA . GLU B 1 182 ? -22.234 2.953 -23.562 1 78 182 GLU B CA 1
ATOM 5664 C C . GLU B 1 182 ? -21.875 3.486 -22.188 1 78 182 GLU B C 1
ATOM 5666 O O . GLU B 1 182 ? -22.062 4.676 -21.906 1 78 182 GLU B O 1
ATOM 5671 N N . GLU B 1 183 ? -21.562 2.607 -21.266 1 66.94 183 GLU B N 1
ATOM 5672 C CA . GLU B 1 183 ? -21.344 2.943 -19.875 1 66.94 183 GLU B CA 1
ATOM 5673 C C . GLU B 1 183 ? -19.969 3.553 -19.656 1 66.94 183 GLU B C 1
ATOM 5675 O O . GLU B 1 183 ? -19.812 4.512 -18.906 1 66.94 183 GLU B O 1
ATOM 5680 N N . ALA B 1 184 ? -19.062 2.805 -20.047 1 58.69 184 ALA B N 1
ATOM 5681 C CA . ALA B 1 184 ? -17.719 2.965 -19.484 1 58.69 184 ALA B CA 1
ATOM 5682 C C . ALA B 1 184 ? -16.891 3.936 -20.312 1 58.69 184 ALA B C 1
ATOM 5684 O O . ALA B 1 184 ? -16.016 4.625 -19.781 1 58.69 184 ALA B O 1
ATOM 5685 N N . VAL B 1 185 ? -17.047 3.891 -21.641 1 58.41 185 VAL B N 1
ATOM 5686 C CA . VAL B 1 185 ? -16 4.555 -22.406 1 58.41 185 VAL B CA 1
ATOM 5687 C C . VAL B 1 185 ? -16.625 5.367 -23.531 1 58.41 185 VAL B C 1
ATOM 5689 O O . VAL B 1 185 ? -17.469 4.863 -24.266 1 58.41 185 VAL B O 1
ATOM 5692 N N . SER B 1 186 ? -16.656 6.688 -23.266 1 58.66 186 SER B N 1
ATOM 5693 C CA . SER B 1 186 ? -16.938 7.449 -24.484 1 58.66 186 SER B CA 1
ATOM 5694 C C . SER B 1 186 ? -15.883 7.195 -25.547 1 58.66 186 SER B C 1
ATOM 5696 O O . SER B 1 186 ? -14.758 7.684 -25.438 1 58.66 186 SER B O 1
ATOM 5698 N N . VAL B 1 187 ? -16.156 6.223 -26.312 1 58.12 187 VAL B N 1
ATOM 5699 C CA . VAL B 1 187 ? -15.266 5.922 -27.422 1 58.12 187 VAL B CA 1
ATOM 5700 C C . VAL B 1 187 ? -15.195 7.113 -28.375 1 58.12 187 VAL B C 1
ATOM 5702 O O . VAL B 1 187 ? -16.234 7.66 -28.766 1 58.12 187 VAL B O 1
ATOM 5705 N N . SER B 1 188 ? -14.156 7.797 -28.344 1 58.81 188 SER B N 1
ATOM 5706 C CA . SER B 1 188 ? -13.914 8.883 -29.297 1 58.81 188 SER B CA 1
ATOM 5707 C C . SER B 1 188 ? -12.562 8.719 -29.984 1 58.81 188 SER B C 1
ATOM 5709 O O . SER B 1 188 ? -11.789 7.82 -29.656 1 58.81 188 SER B O 1
ATOM 5711 N N . HIS B 1 189 ? -12.43 9.477 -31.094 1 59.06 189 HIS B N 1
ATOM 5712 C CA . HIS B 1 189 ? -11.188 9.477 -31.859 1 59.06 189 HIS B CA 1
ATOM 5713 C C . HIS B 1 189 ? -9.984 9.742 -30.953 1 59.06 189 HIS B C 1
ATOM 5715 O O . HIS B 1 189 ? -8.898 9.211 -31.188 1 59.06 189 HIS B O 1
ATOM 5721 N N . GLU B 1 190 ? -10.133 10.367 -29.938 1 60.03 190 GLU B N 1
ATOM 5722 C CA . GLU B 1 190 ? -9.047 10.742 -29.031 1 60.03 190 GLU B CA 1
ATOM 5723 C C . GLU B 1 190 ? -8.836 9.672 -27.969 1 60.03 190 GLU B C 1
ATOM 5725 O O . GLU B 1 190 ? -7.754 9.586 -27.375 1 60.03 190 GLU B O 1
ATOM 5730 N N . ARG B 1 191 ? -9.883 8.805 -27.875 1 68.81 191 ARG B N 1
ATOM 5731 C CA . ARG B 1 191 ? -9.812 7.746 -26.859 1 68.81 191 ARG B CA 1
ATOM 5732 C C . ARG B 1 191 ? -10.281 6.414 -27.438 1 68.81 191 ARG B C 1
ATOM 5734 O O . ARG B 1 191 ? -11.391 5.957 -27.156 1 68.81 191 ARG B O 1
ATOM 5741 N N . PRO B 1 192 ? -9.344 5.797 -28.281 1 81.5 192 PRO B N 1
ATOM 5742 C CA . PRO B 1 192 ? -9.742 4.527 -28.891 1 81.5 192 PRO B CA 1
ATOM 5743 C C . PRO B 1 192 ? -9.867 3.395 -27.875 1 81.5 192 PRO B C 1
ATOM 5745 O O . PRO B 1 192 ? -9.422 3.531 -26.734 1 81.5 192 PRO B O 1
ATOM 5748 N N . VAL B 1 193 ? -10.625 2.371 -28.281 1 85.56 193 VAL B N 1
ATOM 5749 C CA . VAL B 1 193 ? -10.797 1.169 -27.469 1 85.56 193 VAL B CA 1
ATOM 5750 C C . VAL B 1 193 ? -9.984 0.02 -28.078 1 85.56 193 VAL B C 1
ATOM 5752 O O . VAL B 1 193 ? -10.008 -0.188 -29.281 1 85.56 193 VAL B O 1
ATOM 5755 N N . LEU B 1 194 ? -9.227 -0.625 -27.297 1 86.69 194 LEU B N 1
ATOM 5756 C CA . LEU B 1 194 ? -8.453 -1.79 -27.703 1 86.69 194 LEU B CA 1
ATOM 5757 C C . LEU B 1 194 ? -9.227 -3.078 -27.453 1 86.69 194 LEU B C 1
ATOM 5759 O O . LEU B 1 194 ? -9.82 -3.244 -26.375 1 86.69 194 LEU B O 1
ATOM 5763 N N . ILE B 1 195 ? -9.305 -3.906 -28.453 1 90.31 195 ILE B N 1
ATOM 5764 C CA . ILE B 1 195 ? -10.016 -5.176 -28.375 1 90.31 195 ILE B CA 1
ATOM 5765 C C . ILE B 1 195 ? -9.047 -6.332 -28.625 1 90.31 195 ILE B C 1
ATOM 5767 O O . ILE B 1 195 ? -8.414 -6.402 -29.688 1 90.31 195 ILE B O 1
ATOM 5771 N N . ASP B 1 196 ? -8.93 -7.199 -27.672 1 89.88 196 ASP B N 1
ATOM 5772 C CA . ASP B 1 196 ? -8.055 -8.367 -27.766 1 89.88 196 ASP B CA 1
ATOM 5773 C C . ASP B 1 196 ? -8.859 -9.656 -27.609 1 89.88 196 ASP B C 1
ATOM 5775 O O . ASP B 1 196 ? -9.844 -9.703 -26.875 1 89.88 196 ASP B O 1
ATOM 5779 N N . LYS B 1 197 ? -8.398 -10.656 -28.344 1 92.5 197 LYS B N 1
ATOM 5780 C CA . LYS B 1 197 ? -8.953 -11.977 -28.078 1 92.5 197 LYS B CA 1
ATOM 5781 C C . LYS B 1 197 ? -8.695 -12.391 -26.625 1 92.5 197 LYS B C 1
ATOM 5783 O O . LYS B 1 197 ? -7.566 -12.297 -26.141 1 92.5 197 LYS B O 1
ATOM 5788 N N . PHE B 1 198 ? -9.781 -12.719 -25.969 1 90.06 198 PHE B N 1
ATOM 5789 C CA . PHE B 1 198 ? -9.617 -13.258 -24.625 1 90.06 198 PHE B CA 1
ATOM 5790 C C . PHE B 1 198 ? -9.375 -14.766 -24.672 1 90.06 198 PHE B C 1
ATOM 5792 O O . PHE B 1 198 ? -10.195 -15.516 -25.203 1 90.06 198 PHE B O 1
ATOM 5799 N N . LEU B 1 199 ? -8.258 -15.227 -24.188 1 90.19 199 LEU B N 1
ATOM 5800 C CA . LEU B 1 199 ? -7.914 -16.641 -24.156 1 90.19 199 LEU B CA 1
ATOM 5801 C C . LEU B 1 199 ? -8.516 -17.344 -22.953 1 90.19 199 LEU B C 1
ATOM 5803 O O . LEU B 1 199 ? -7.848 -17.5 -21.922 1 90.19 199 LEU B O 1
ATOM 5807 N N . ASP B 1 200 ? -9.641 -17.812 -23.094 1 85.5 200 ASP B N 1
ATOM 5808 C CA . ASP B 1 200 ? -10.359 -18.453 -22 1 85.5 200 ASP B CA 1
ATOM 5809 C C . ASP B 1 200 ? -9.656 -19.719 -21.547 1 85.5 200 ASP B C 1
ATOM 5811 O O . ASP B 1 200 ? -9.078 -20.438 -22.359 1 85.5 200 ASP B O 1
ATOM 5815 N N . ASN B 1 201 ? -9.625 -20.031 -20.281 1 87.06 201 ASN B N 1
ATOM 5816 C CA . ASN B 1 201 ? -9.039 -21.234 -19.672 1 87.06 201 ASN B CA 1
ATOM 5817 C C . ASN B 1 201 ? -7.535 -21.312 -19.922 1 87.06 201 ASN B C 1
ATOM 5819 O O . ASN B 1 201 ? -6.988 -22.391 -20.125 1 87.06 201 ASN B O 1
ATOM 5823 N N . SER B 1 202 ? -6.961 -20.219 -20.094 1 94.06 202 SER B N 1
ATOM 5824 C CA . SER B 1 202 ? -5.516 -20.188 -20.281 1 94.06 202 SER B CA 1
ATOM 5825 C C . SER B 1 202 ? -4.785 -19.953 -18.969 1 94.06 202 SER B C 1
ATOM 5827 O O . SER B 1 202 ? -5.387 -19.5 -18 1 94.06 202 SER B O 1
ATOM 5829 N N . ILE B 1 203 ? -3.562 -20.422 -18.938 1 96.69 203 ILE B N 1
ATOM 5830 C CA . ILE B 1 203 ? -2.668 -20.203 -17.812 1 96.69 203 ILE B CA 1
ATOM 5831 C C . ILE B 1 203 ? -1.764 -19 -18.094 1 96.69 203 ILE B C 1
ATOM 5833 O O . ILE B 1 203 ? -1.083 -18.969 -19.125 1 96.69 203 ILE B O 1
ATOM 5837 N N . GLU B 1 204 ? -1.823 -18.031 -17.234 1 97.19 204 GLU B N 1
ATOM 5838 C CA . GLU B 1 204 ? -0.973 -16.859 -17.438 1 97.19 204 GLU B CA 1
ATOM 5839 C C . GLU B 1 204 ? 0.366 -17.031 -16.719 1 97.19 204 GLU B C 1
ATOM 5841 O O . GLU B 1 204 ? 0.429 -17.625 -15.641 1 97.19 204 GLU B O 1
ATOM 5846 N N . LEU B 1 205 ? 1.38 -16.562 -17.344 1 98 205 LEU B N 1
ATOM 5847 C CA . LEU B 1 205 ? 2.74 -16.625 -16.828 1 98 205 LEU B CA 1
ATOM 5848 C C . LEU B 1 205 ? 3.385 -15.242 -16.828 1 98 205 LEU B C 1
ATOM 5850 O O . LEU B 1 205 ? 3.074 -14.406 -17.688 1 98 205 LEU B O 1
ATOM 5854 N N . ASP B 1 206 ? 4.25 -15.016 -15.875 1 98 206 ASP B N 1
ATOM 5855 C CA . ASP B 1 206 ? 5.18 -13.891 -15.844 1 98 206 ASP B CA 1
ATOM 5856 C C . ASP B 1 206 ? 6.629 -14.375 -15.852 1 98 206 ASP B C 1
ATOM 5858 O O . ASP B 1 206 ? 6.953 -15.398 -15.234 1 98 206 ASP B O 1
ATOM 5862 N N . VAL B 1 207 ? 7.418 -13.688 -16.547 1 98.88 207 VAL B N 1
ATOM 5863 C CA . VAL B 1 207 ? 8.852 -13.984 -16.531 1 98.88 207 VAL B CA 1
ATOM 5864 C C . VAL B 1 207 ? 9.641 -12.703 -16.25 1 98.88 207 VAL B C 1
ATOM 5866 O O . VAL B 1 207 ? 9.461 -11.695 -16.938 1 98.88 207 VAL B O 1
ATOM 5869 N N . ASP B 1 208 ? 10.438 -12.711 -15.258 1 98.81 208 ASP B N 1
ATOM 5870 C CA . ASP B 1 208 ? 11.422 -11.656 -15.031 1 98.81 208 ASP B CA 1
ATOM 5871 C C . ASP B 1 208 ? 12.812 -12.109 -15.469 1 98.81 208 ASP B C 1
ATOM 5873 O O . ASP B 1 208 ? 13.234 -13.227 -15.156 1 98.81 208 ASP B O 1
ATOM 5877 N N . ALA B 1 209 ? 13.492 -11.266 -16.172 1 98.88 209 ALA B N 1
ATOM 5878 C CA . ALA B 1 209 ? 14.836 -11.578 -16.656 1 98.88 209 ALA B CA 1
ATOM 5879 C C . ALA B 1 209 ? 15.727 -10.336 -16.625 1 98.88 209 ALA B C 1
ATOM 5881 O O . ALA B 1 209 ? 15.242 -9.219 -16.438 1 98.88 209 ALA B O 1
ATOM 5882 N N . VAL B 1 210 ? 17.031 -10.562 -16.688 1 98.81 210 VAL B N 1
ATOM 5883 C CA . VAL B 1 210 ? 18.016 -9.5 -16.812 1 98.81 210 VAL B CA 1
ATOM 5884 C C . VAL B 1 210 ? 18.844 -9.719 -18.078 1 98.81 210 VAL B C 1
ATOM 5886 O O . VAL B 1 210 ? 19.266 -10.844 -18.375 1 98.81 210 VAL B O 1
ATOM 5889 N N . SER B 1 211 ? 19.031 -8.68 -18.844 1 98.81 211 SER B N 1
ATOM 5890 C CA . SER B 1 211 ? 19.781 -8.734 -20.094 1 98.81 211 SER B CA 1
ATOM 5891 C C . SER B 1 211 ? 20.891 -7.676 -20.125 1 98.81 211 SER B C 1
ATOM 5893 O O . SER B 1 211 ? 20.703 -6.578 -19.594 1 98.81 211 SER B O 1
ATOM 5895 N N . ASP B 1 212 ? 22.047 -8.047 -20.719 1 98.62 212 ASP B N 1
ATOM 5896 C CA . ASP B 1 212 ? 23.094 -7.047 -20.922 1 98.62 212 ASP B CA 1
ATOM 5897 C C . ASP B 1 212 ? 23.203 -6.676 -22.406 1 98.62 212 ASP B C 1
ATOM 5899 O O . ASP B 1 212 ? 24.219 -6.125 -22.844 1 98.62 212 ASP B O 1
ATOM 5903 N N . GLY B 1 213 ? 22.141 -6.949 -23.141 1 97.31 213 GLY B N 1
ATOM 5904 C CA . GLY B 1 213 ? 22.125 -6.684 -24.578 1 97.31 213 GLY B CA 1
ATOM 5905 C C . GLY B 1 213 ? 22.562 -7.871 -25.406 1 97.31 213 GLY B C 1
ATOM 5906 O O . GLY B 1 213 ? 22.188 -7.992 -26.578 1 97.31 213 GLY B O 1
ATOM 5907 N N . LYS B 1 214 ? 23.359 -8.734 -24.828 1 97.06 214 LYS B N 1
ATOM 5908 C CA . LYS B 1 214 ? 23.859 -9.93 -25.5 1 97.06 214 LYS B CA 1
ATOM 5909 C C . LYS B 1 214 ? 23.391 -11.203 -24.797 1 97.06 214 LYS B C 1
ATOM 5911 O O . LYS B 1 214 ? 22.734 -12.055 -25.406 1 97.06 214 LYS B O 1
ATOM 5916 N N . ASP B 1 215 ? 23.703 -11.281 -23.547 1 98.44 215 ASP B N 1
ATOM 5917 C CA . ASP B 1 215 ? 23.281 -12.406 -22.719 1 98.44 215 ASP B CA 1
ATOM 5918 C C . ASP B 1 215 ? 22.016 -12.055 -21.938 1 98.44 215 ASP B C 1
ATOM 5920 O O . ASP B 1 215 ? 21.781 -10.891 -21.609 1 98.44 215 ASP B O 1
ATOM 5924 N N . VAL B 1 216 ? 21.203 -13.062 -21.75 1 98.75 216 VAL B N 1
ATOM 5925 C CA . VAL B 1 216 ? 19.969 -12.922 -20.969 1 98.75 216 VAL B CA 1
ATOM 5926 C C . VAL B 1 216 ? 19.906 -14.016 -19.906 1 98.75 216 VAL B C 1
ATOM 5928 O O . VAL B 1 216 ? 20.078 -15.195 -20.219 1 98.75 216 VAL B O 1
ATOM 5931 N N . LEU B 1 217 ? 19.75 -13.664 -18.703 1 98.81 217 LEU B N 1
ATOM 5932 C CA . LEU B 1 217 ? 19.516 -14.609 -17.609 1 98.81 217 LEU B CA 1
ATOM 5933 C C . LEU B 1 217 ? 18.062 -14.555 -17.141 1 98.81 217 LEU B C 1
ATOM 5935 O O . LEU B 1 217 ? 17.578 -13.484 -16.75 1 98.81 217 LEU B O 1
ATOM 5939 N N . ILE B 1 218 ? 17.453 -15.727 -17.188 1 98.88 218 ILE B N 1
ATOM 5940 C CA . ILE B 1 218 ? 16.078 -15.836 -16.719 1 98.88 218 ILE B CA 1
ATOM 5941 C C . ILE B 1 218 ? 16.047 -15.891 -15.195 1 98.88 218 ILE B C 1
ATOM 5943 O O . ILE B 1 218 ? 16.547 -16.844 -14.594 1 98.88 218 ILE B O 1
ATOM 5947 N N . GLY B 1 219 ? 15.469 -14.789 -14.562 1 98.75 219 GLY B N 1
ATOM 5948 C CA . GLY B 1 219 ? 15.273 -14.859 -13.125 1 98.75 219 GLY B CA 1
ATOM 5949 C C . GLY B 1 219 ? 14.391 -16.016 -12.695 1 98.75 219 GLY B C 1
ATOM 5950 O O . GLY B 1 219 ? 14.867 -16.953 -12.047 1 98.75 219 GLY B O 1
ATOM 5951 N N . ALA B 1 220 ? 13.094 -15.93 -13.188 1 98.81 220 ALA B N 1
ATOM 5952 C CA . ALA B 1 220 ? 12.18 -17.047 -12.938 1 98.81 220 ALA B CA 1
ATOM 5953 C C . ALA B 1 220 ? 10.977 -16.984 -13.875 1 98.81 220 ALA B C 1
ATOM 5955 O O . ALA B 1 220 ? 10.531 -15.906 -14.258 1 98.81 220 ALA B O 1
ATOM 5956 N N . VAL B 1 221 ? 10.539 -18.156 -14.234 1 98.88 221 VAL B N 1
ATOM 5957 C CA . VAL B 1 221 ? 9.219 -18.328 -14.828 1 98.88 221 VAL B CA 1
ATOM 5958 C C . VAL B 1 221 ? 8.18 -18.547 -13.727 1 98.88 221 VAL B C 1
ATOM 5960 O O . VAL B 1 221 ? 8.336 -19.453 -12.898 1 98.88 221 VAL B O 1
ATOM 5963 N N . MET B 1 222 ? 7.172 -17.734 -13.719 1 98.62 222 MET B N 1
ATOM 5964 C CA . MET B 1 222 ? 6.156 -17.766 -12.664 1 98.62 222 MET B CA 1
ATOM 5965 C C . MET B 1 222 ? 4.789 -18.125 -13.242 1 98.62 222 MET B C 1
ATOM 5967 O O . MET B 1 222 ? 4.387 -17.594 -14.273 1 98.62 222 MET B O 1
ATOM 5971 N N . GLU B 1 223 ? 4.082 -18.938 -12.602 1 98.69 223 GLU B N 1
ATOM 5972 C CA . GLU B 1 223 ? 2.74 -19.328 -13.023 1 98.69 223 GLU B CA 1
ATOM 5973 C C . GLU B 1 223 ? 1.678 -18.703 -12.125 1 98.69 223 GLU B C 1
ATOM 5975 O O . GLU B 1 223 ? 1.74 -18.844 -10.898 1 98.69 223 GLU B O 1
ATOM 5980 N N . HIS B 1 224 ? 0.758 -18.047 -12.75 1 98.19 224 HIS B N 1
ATOM 5981 C CA . HIS B 1 224 ? -0.396 -17.547 -12.008 1 98.19 224 HIS B CA 1
ATOM 5982 C C . HIS B 1 224 ? -1.313 -18.703 -11.602 1 98.19 224 HIS B C 1
ATOM 5984 O O . HIS B 1 224 ? -1.51 -19.641 -12.367 1 98.19 224 HIS B O 1
ATOM 5990 N N . ILE B 1 225 ? -1.825 -18.578 -10.438 1 98.12 225 ILE B N 1
ATOM 5991 C CA . ILE B 1 225 ? -2.785 -19.594 -9.984 1 98.12 225 ILE B CA 1
ATOM 5992 C C . ILE B 1 225 ? -4.164 -19.281 -10.555 1 98.12 225 ILE B C 1
ATOM 5994 O O . ILE B 1 225 ? -4.824 -20.156 -11.109 1 98.12 225 ILE B O 1
ATOM 5998 N N . GLU B 1 226 ? -4.57 -17.984 -10.461 1 95.44 226 GLU B N 1
ATOM 5999 C CA . GLU B 1 226 ? -5.836 -17.609 -11.078 1 95.44 226 GLU B CA 1
ATOM 6000 C C . GLU B 1 226 ? -5.727 -17.594 -12.602 1 95.44 226 GLU B C 1
ATOM 6002 O O . GLU B 1 226 ? -4.664 -17.312 -13.156 1 95.44 226 GLU B O 1
ATOM 6007 N N . GLU B 1 227 ? -6.793 -17.844 -13.234 1 88.88 227 GLU B N 1
ATOM 6008 C CA . GLU B 1 227 ? -6.824 -17.938 -14.688 1 88.88 227 GLU B CA 1
ATOM 6009 C C . GLU B 1 227 ? -6.742 -16.547 -15.328 1 88.88 227 GLU B C 1
ATOM 6011 O O . GLU B 1 227 ? -6.832 -15.531 -14.641 1 88.88 227 GLU B O 1
ATOM 6016 N N . ALA B 1 228 ? -6.559 -16.656 -16.625 1 86 228 ALA B N 1
ATOM 6017 C CA . ALA B 1 228 ? -6.535 -15.414 -17.391 1 86 228 ALA B CA 1
ATOM 6018 C C . ALA B 1 228 ? -7.805 -14.602 -17.156 1 86 228 ALA B C 1
ATOM 6020 O O . ALA B 1 228 ? -8.898 -15.164 -17.031 1 86 228 ALA B O 1
ATOM 6021 N N . GLY B 1 229 ? -7.641 -13.312 -17.094 1 85.62 229 GLY B N 1
ATOM 6022 C CA . GLY B 1 229 ? -8.742 -12.406 -16.781 1 85.62 229 GLY B CA 1
ATOM 6023 C C . GLY B 1 229 ? -8.578 -11.695 -15.453 1 85.62 229 GLY B C 1
ATOM 6024 O O . GLY B 1 229 ? -9.188 -10.648 -15.227 1 85.62 229 GLY B O 1
ATOM 6025 N N . VAL B 1 230 ? -7.887 -12.43 -14.57 1 92.5 230 VAL B N 1
ATOM 6026 C CA . VAL B 1 230 ? -7.484 -11.773 -13.328 1 92.5 230 VAL B CA 1
ATOM 6027 C C . VAL B 1 230 ? -6.156 -11.055 -13.531 1 92.5 230 VAL B C 1
ATOM 6029 O O . VAL B 1 230 ? -5.223 -11.609 -14.117 1 92.5 230 VAL B O 1
ATOM 6032 N N . HIS B 1 231 ? -6.152 -9.82 -13.086 1 92.31 231 HIS B N 1
ATOM 6033 C CA . HIS B 1 231 ? -4.922 -9.047 -13.242 1 92.31 231 HIS B CA 1
ATOM 6034 C C . HIS B 1 231 ? -3.738 -9.758 -12.602 1 92.31 231 HIS B C 1
ATOM 6036 O O . HIS B 1 231 ? -3.871 -10.344 -11.523 1 92.31 231 HIS B O 1
ATOM 6042 N N . SER B 1 232 ? -2.572 -9.641 -13.203 1 93.62 232 SER B N 1
ATOM 6043 C CA . SER B 1 232 ? -1.371 -10.305 -12.703 1 93.62 232 SER B CA 1
ATOM 6044 C C . SER B 1 232 ? -1.045 -9.859 -11.281 1 93.62 232 SER B C 1
ATOM 6046 O O . SER B 1 232 ? -0.574 -10.656 -10.469 1 93.62 232 SER B O 1
ATOM 6048 N N . GLY B 1 233 ? -1.298 -8.609 -10.977 1 94.5 233 GLY B N 1
ATOM 6049 C CA . GLY B 1 233 ? -1.033 -8.086 -9.648 1 94.5 233 GLY B CA 1
ATOM 6050 C C . GLY B 1 233 ? -1.971 -8.633 -8.594 1 94.5 233 GLY B C 1
ATOM 6051 O O . GLY B 1 233 ? -1.684 -8.547 -7.395 1 94.5 233 GLY B O 1
ATOM 6052 N N . ASP B 1 234 ? -3.094 -9.188 -9.023 1 96.44 234 ASP B N 1
ATOM 6053 C CA . ASP B 1 234 ? -4.098 -9.734 -8.117 1 96.44 234 ASP B CA 1
ATOM 6054 C C . ASP B 1 234 ? -4.047 -11.258 -8.086 1 96.44 234 ASP B C 1
ATOM 6056 O O . ASP B 1 234 ? -4.844 -11.898 -7.398 1 96.44 234 ASP B O 1
ATOM 6060 N N . SER B 1 235 ? -3.125 -11.828 -8.828 1 97.5 235 SER B N 1
ATOM 6061 C CA . SER B 1 235 ? -3.027 -13.281 -8.906 1 97.5 235 SER B CA 1
ATOM 6062 C C . SER B 1 235 ? -1.981 -13.82 -7.938 1 97.5 235 SER B C 1
ATOM 6064 O O . SER B 1 235 ? -0.92 -13.219 -7.766 1 97.5 235 SER B O 1
ATOM 6066 N N . ALA B 1 236 ? -2.336 -14.906 -7.312 1 98.25 236 ALA B N 1
ATOM 6067 C CA . ALA B 1 236 ? -1.274 -15.68 -6.68 1 98.25 236 ALA B CA 1
ATOM 6068 C C . ALA B 1 236 ? -0.339 -16.281 -7.727 1 98.25 236 ALA B C 1
ATOM 6070 O O . ALA B 1 236 ? -0.746 -16.531 -8.859 1 98.25 236 ALA B O 1
ATOM 6071 N N . THR B 1 237 ? 0.905 -16.453 -7.305 1 98.38 237 THR B N 1
ATOM 6072 C CA . THR B 1 237 ? 1.905 -16.859 -8.281 1 98.38 237 THR B CA 1
ATOM 6073 C C . THR B 1 237 ? 2.885 -17.859 -7.672 1 98.38 237 THR B C 1
ATOM 6075 O O . THR B 1 237 ? 3.289 -17.719 -6.516 1 98.38 237 THR B O 1
ATOM 6078 N N . SER B 1 238 ? 3.297 -18.875 -8.516 1 98.75 238 SER B N 1
ATOM 6079 C CA . SER B 1 238 ? 4.188 -19.922 -8.023 1 98.75 238 SER B CA 1
ATOM 6080 C C . SER B 1 238 ? 5.492 -19.953 -8.812 1 98.75 238 SER B C 1
ATOM 6082 O O . SER B 1 238 ? 5.488 -19.844 -10.039 1 98.75 238 SER B O 1
ATOM 6084 N N . ILE B 1 239 ? 6.594 -19.984 -8.117 1 98.62 239 ILE B N 1
ATOM 6085 C CA . ILE B 1 239 ? 7.914 -20.328 -8.641 1 98.62 239 ILE B CA 1
ATOM 6086 C C . ILE B 1 239 ? 8.391 -21.641 -8.016 1 98.62 239 ILE B C 1
ATOM 6088 O O . ILE B 1 239 ? 8.555 -21.719 -6.793 1 98.62 239 ILE B O 1
ATOM 6092 N N . PRO B 1 240 ? 8.695 -22.672 -8.758 1 98.44 240 PRO B N 1
ATOM 6093 C CA . PRO B 1 240 ? 8.469 -22.828 -10.195 1 98.44 240 PRO B CA 1
ATOM 6094 C C . PRO B 1 240 ? 6.992 -23 -10.547 1 98.44 240 PRO B C 1
ATOM 6096 O O . PRO B 1 240 ? 6.148 -23.094 -9.648 1 98.44 240 PRO B O 1
ATOM 6099 N N . PRO B 1 241 ? 6.664 -22.938 -11.852 1 98.5 241 PRO B N 1
ATOM 6100 C CA . PRO B 1 241 ? 5.309 -23.344 -12.25 1 98.5 241 PRO B CA 1
ATOM 6101 C C . PRO B 1 241 ? 4.922 -24.719 -11.711 1 98.5 241 PRO B C 1
ATOM 6103 O O . PRO B 1 241 ? 5.723 -25.656 -11.766 1 98.5 241 PRO B O 1
ATOM 6106 N N . TYR B 1 242 ? 3.715 -24.812 -11.203 1 97.44 242 TYR B N 1
ATOM 6107 C CA . TYR B 1 242 ? 3.367 -26.016 -10.461 1 97.44 242 TYR B CA 1
ATOM 6108 C C . TYR B 1 242 ? 2.547 -26.969 -11.32 1 97.44 242 TYR B C 1
ATOM 6110 O O . TYR B 1 242 ? 2.393 -28.141 -10.977 1 97.44 242 TYR B O 1
ATOM 6118 N N . SER B 1 243 ? 2.041 -26.484 -12.461 1 96.25 243 SER B N 1
ATOM 6119 C CA . SER B 1 243 ? 1.124 -27.328 -13.203 1 96.25 243 SER B CA 1
ATOM 6120 C C . SER B 1 243 ? 1.573 -27.5 -14.656 1 96.25 243 SER B C 1
ATOM 6122 O O . SER B 1 243 ? 1.023 -28.312 -15.391 1 96.25 243 SER B O 1
ATOM 6124 N N . LEU B 1 244 ? 2.521 -26.734 -15.086 1 97.12 244 LEU B N 1
ATOM 6125 C CA . LEU B 1 244 ? 2.947 -26.75 -16.484 1 97.12 244 LEU B CA 1
ATOM 6126 C C . LEU B 1 244 ? 4.09 -27.734 -16.688 1 97.12 244 LEU B C 1
ATOM 6128 O O . LEU B 1 244 ? 4.871 -27.984 -15.766 1 97.12 244 LEU B O 1
ATOM 6132 N N . SER B 1 245 ? 4.234 -28.219 -17.938 1 97.25 245 SER B N 1
ATOM 6133 C CA . SER B 1 245 ? 5.332 -29.109 -18.281 1 97.25 245 SER B CA 1
ATOM 6134 C C . SER B 1 245 ? 6.648 -28.359 -18.406 1 97.25 245 SER B C 1
ATOM 6136 O O . SER B 1 245 ? 6.652 -27.141 -18.656 1 97.25 245 SER B O 1
ATOM 6138 N N . LYS B 1 246 ? 7.73 -29.078 -18.234 1 97.12 246 LYS B N 1
ATOM 6139 C CA . LYS B 1 246 ? 9.055 -28.484 -18.375 1 97.12 246 LYS B CA 1
ATOM 6140 C C . LYS B 1 246 ? 9.281 -27.969 -19.797 1 97.12 246 LYS B C 1
ATOM 6142 O O . LYS B 1 246 ? 9.953 -26.953 -19.984 1 97.12 246 LYS B O 1
ATOM 6147 N N . GLU B 1 247 ? 8.68 -28.625 -20.734 1 97.62 247 GLU B N 1
ATOM 6148 C CA . GLU B 1 247 ? 8.836 -28.25 -22.125 1 97.62 247 GLU B CA 1
ATOM 6149 C C . GLU B 1 247 ? 8.258 -26.859 -22.391 1 97.62 247 GLU B C 1
ATOM 6151 O O . GLU B 1 247 ? 8.883 -26.031 -23.047 1 97.62 247 GLU B O 1
ATOM 6156 N N . ILE B 1 248 ? 7.086 -26.641 -21.844 1 98.31 248 ILE B N 1
ATOM 6157 C CA . ILE B 1 248 ? 6.43 -25.344 -22.016 1 98.31 248 ILE B CA 1
ATOM 6158 C C . ILE B 1 248 ? 7.238 -24.25 -21.328 1 98.31 248 ILE B C 1
ATOM 6160 O O . ILE B 1 248 ? 7.418 -23.156 -21.875 1 98.31 248 ILE B O 1
ATOM 6164 N N . VAL B 1 249 ? 7.73 -24.547 -20.141 1 98.62 249 VAL B N 1
ATOM 6165 C CA . VAL B 1 249 ? 8.5 -23.578 -19.375 1 98.62 249 VAL B CA 1
ATOM 6166 C C . VAL B 1 249 ? 9.781 -23.219 -20.109 1 98.62 249 VAL B C 1
ATOM 6168 O O . VAL B 1 249 ? 10.164 -22.047 -20.188 1 98.62 249 VAL B O 1
ATOM 6171 N N . GLU B 1 250 ? 10.43 -24.203 -20.703 1 97.94 250 GLU B N 1
ATOM 6172 C CA . GLU B 1 250 ? 11.648 -23.953 -21.469 1 97.94 250 GLU B CA 1
ATOM 6173 C C . GLU B 1 250 ? 11.359 -23.109 -22.703 1 97.94 250 GLU B C 1
ATOM 6175 O O . GLU B 1 250 ? 12.164 -22.25 -23.078 1 97.94 250 GLU B O 1
ATOM 6180 N N . GLU B 1 251 ? 10.266 -23.438 -23.312 1 98.31 251 GLU B N 1
ATOM 6181 C CA . GLU B 1 251 ? 9.867 -22.625 -24.469 1 98.31 251 GLU B CA 1
ATOM 6182 C C . GLU B 1 251 ? 9.68 -21.172 -24.094 1 98.31 251 GLU B C 1
ATOM 6184 O O . GLU B 1 251 ? 10.109 -20.266 -24.812 1 98.31 251 GLU B O 1
ATOM 6189 N N . VAL B 1 252 ? 9.031 -20.906 -22.984 1 98.75 252 VAL B N 1
ATOM 6190 C CA . VAL B 1 252 ? 8.781 -19.562 -22.484 1 98.75 252 VAL B CA 1
ATOM 6191 C C . VAL B 1 252 ? 10.117 -18.875 -22.203 1 98.75 252 VAL B C 1
ATOM 6193 O O . VAL B 1 252 ? 10.281 -17.688 -22.5 1 98.75 252 VAL B O 1
ATOM 6196 N N . LYS B 1 253 ? 11.086 -19.578 -21.625 1 98.75 253 LYS B N 1
ATOM 6197 C CA . LYS B 1 253 ? 12.406 -19.016 -21.391 1 98.75 253 LYS B CA 1
ATOM 6198 C C . LYS B 1 253 ? 13.078 -18.594 -22.688 1 98.75 253 LYS B C 1
ATOM 6200 O O . LYS B 1 253 ? 13.648 -17.5 -22.781 1 98.75 253 LYS B O 1
ATOM 6205 N N . GLU B 1 254 ? 12.969 -19.422 -23.656 1 98.31 254 GLU B N 1
ATOM 6206 C CA . GLU B 1 254 ? 13.594 -19.141 -24.953 1 98.31 254 GLU B CA 1
ATOM 6207 C C . GLU B 1 254 ? 12.969 -17.922 -25.609 1 98.31 254 GLU B C 1
ATOM 6209 O O . GLU B 1 254 ? 13.68 -17.062 -26.141 1 98.31 254 GLU B O 1
ATOM 6214 N N . GLN B 1 255 ? 11.672 -17.875 -25.578 1 98.69 255 GLN B N 1
ATOM 6215 C CA . GLN B 1 255 ? 10.992 -16.719 -26.172 1 98.69 255 GLN B CA 1
ATOM 6216 C C . GLN B 1 255 ? 11.359 -15.438 -25.438 1 98.69 255 GLN B C 1
ATOM 6218 O O . GLN B 1 255 ? 11.5 -14.375 -26.062 1 98.69 255 GLN B O 1
ATOM 6223 N N . THR B 1 256 ? 11.5 -15.508 -24.125 1 98.81 256 THR B N 1
ATOM 6224 C CA . THR B 1 256 ? 11.891 -14.352 -23.328 1 98.81 256 THR B CA 1
ATOM 6225 C C . THR B 1 256 ? 13.273 -13.852 -23.75 1 98.81 256 THR B C 1
ATOM 6227 O O . THR B 1 256 ? 13.484 -12.648 -23.891 1 98.81 256 THR B O 1
ATOM 6230 N N . ARG B 1 257 ? 14.219 -14.797 -23.969 1 98.62 257 ARG B N 1
ATOM 6231 C CA . ARG B 1 257 ? 15.562 -14.43 -24.406 1 98.62 257 ARG B CA 1
ATOM 6232 C C . ARG B 1 257 ? 15.523 -13.742 -25.766 1 98.62 257 ARG B C 1
ATOM 6234 O O . ARG B 1 257 ? 16.188 -12.719 -25.969 1 98.62 257 ARG B O 1
ATOM 6241 N N . LYS B 1 258 ? 14.719 -14.273 -26.672 1 98.31 258 LYS B N 1
ATOM 6242 C CA . LYS B 1 258 ? 14.594 -13.695 -28 1 98.31 258 LYS B CA 1
ATOM 6243 C C . LYS B 1 258 ? 14.078 -12.266 -27.938 1 98.31 258 LYS B C 1
ATOM 6245 O O . LYS B 1 258 ? 14.594 -11.375 -28.609 1 98.31 258 LYS B O 1
ATOM 6250 N N . LEU B 1 259 ? 13.07 -12.055 -27.125 1 98.44 259 LEU B N 1
ATOM 6251 C CA . LEU B 1 259 ? 12.453 -10.742 -26.984 1 98.44 259 LEU B CA 1
ATOM 6252 C C . LEU B 1 259 ? 13.43 -9.742 -26.375 1 98.44 259 LEU B C 1
ATOM 6254 O O . LEU B 1 259 ? 13.531 -8.609 -26.844 1 98.44 259 LEU B O 1
ATOM 6258 N N . ALA B 1 260 ? 14.133 -10.156 -25.328 1 98.62 260 ALA B N 1
ATOM 6259 C CA . ALA B 1 260 ? 15.078 -9.273 -24.641 1 98.62 260 ALA B CA 1
ATOM 6260 C C . ALA B 1 260 ? 16.188 -8.812 -25.594 1 98.62 260 ALA B C 1
ATOM 6262 O O . ALA B 1 260 ? 16.547 -7.637 -25.594 1 98.62 260 ALA B O 1
ATOM 6263 N N . VAL B 1 261 ? 16.703 -9.727 -26.391 1 98.38 261 VAL B N 1
ATOM 6264 C CA . VAL B 1 261 ? 17.781 -9.414 -27.328 1 98.38 261 VAL B CA 1
ATOM 6265 C C . VAL B 1 261 ? 17.25 -8.5 -28.438 1 98.38 261 VAL B C 1
ATOM 6267 O O . VAL B 1 261 ? 17.875 -7.504 -28.781 1 98.38 261 VAL B O 1
ATOM 6270 N N . ALA B 1 262 ? 16.078 -8.836 -28.969 1 97.75 262 ALA B N 1
ATOM 6271 C CA . ALA B 1 262 ? 15.5 -8.062 -30.062 1 97.75 262 ALA B CA 1
ATOM 6272 C C . ALA B 1 262 ? 15.227 -6.625 -29.625 1 97.75 262 ALA B C 1
ATOM 6274 O O . ALA B 1 262 ? 15.344 -5.699 -30.438 1 97.75 262 ALA B O 1
ATOM 6275 N N . LEU B 1 263 ? 14.875 -6.438 -28.359 1 97.31 263 LEU B N 1
ATOM 6276 C CA . LEU B 1 263 ? 14.555 -5.113 -27.844 1 97.31 263 LEU B CA 1
ATOM 6277 C C . LEU B 1 263 ? 15.812 -4.43 -27.297 1 97.31 263 LEU B C 1
ATOM 6279 O O . LEU B 1 263 ? 15.742 -3.309 -26.797 1 97.31 263 LEU B O 1
ATOM 6283 N N . GLU B 1 264 ? 16.938 -5.133 -27.359 1 97.44 264 GLU B N 1
ATOM 6284 C CA . GLU B 1 264 ? 18.203 -4.602 -26.875 1 97.44 264 GLU B CA 1
ATOM 6285 C C . GLU B 1 264 ? 18.109 -4.137 -25.438 1 97.44 264 GLU B C 1
ATOM 6287 O O . GLU B 1 264 ? 18.562 -3.035 -25.094 1 97.44 264 GLU B O 1
ATOM 6292 N N . VAL B 1 265 ? 17.469 -4.953 -24.688 1 98.12 265 VAL B N 1
ATOM 6293 C CA . VAL B 1 265 ? 17.25 -4.617 -23.281 1 98.12 265 VAL B CA 1
ATOM 6294 C C . VAL B 1 265 ? 18.594 -4.625 -22.547 1 98.12 265 VAL B C 1
ATOM 6296 O O . VAL B 1 265 ? 19.422 -5.523 -22.75 1 98.12 265 VAL B O 1
ATOM 6299 N N . LYS B 1 266 ? 18.891 -3.641 -21.797 1 98.5 266 LYS B N 1
ATOM 6300 C CA . LYS B 1 266 ? 19.984 -3.572 -20.828 1 98.5 266 LYS B CA 1
ATOM 6301 C C . LYS B 1 266 ? 19.438 -3.32 -19.422 1 98.5 266 LYS B C 1
ATOM 6303 O O . LYS B 1 266 ? 19.219 -2.172 -19.031 1 98.5 266 LYS B O 1
ATOM 6308 N N . GLY B 1 267 ? 19.359 -4.324 -18.688 1 98.38 267 GLY B N 1
ATOM 6309 C CA . GLY B 1 267 ? 18.703 -4.301 -17.391 1 98.38 267 GLY B CA 1
ATOM 6310 C C . GLY B 1 267 ? 17.578 -5.312 -17.281 1 98.38 267 GLY B C 1
ATOM 6311 O O . GLY B 1 267 ? 17.703 -6.441 -17.766 1 98.38 267 GLY B O 1
ATOM 6312 N N . LEU B 1 268 ? 16.531 -4.934 -16.625 1 98.44 268 LEU B N 1
ATOM 6313 C CA . LEU B 1 268 ? 15.438 -5.855 -16.328 1 98.44 268 LEU B CA 1
ATOM 6314 C C . LEU B 1 268 ? 14.398 -5.855 -17.438 1 98.44 268 LEU B C 1
ATOM 6316 O O . LEU B 1 268 ? 14.195 -4.836 -18.109 1 98.44 268 LEU B O 1
ATOM 6320 N N . ILE B 1 269 ? 13.75 -6.977 -17.609 1 98.19 269 ILE B N 1
ATOM 6321 C CA . ILE B 1 269 ? 12.625 -7.129 -18.531 1 98.19 269 ILE B CA 1
ATOM 6322 C C . ILE B 1 269 ? 11.602 -8.094 -17.938 1 98.19 269 ILE B C 1
ATOM 6324 O O . ILE B 1 269 ? 11.969 -9.086 -17.297 1 98.19 269 ILE B O 1
ATOM 6328 N N . ASN B 1 270 ? 10.391 -7.738 -18.031 1 98 270 ASN B N 1
ATOM 6329 C CA . ASN B 1 270 ? 9.273 -8.602 -17.656 1 98 270 ASN B CA 1
ATOM 6330 C C . ASN B 1 270 ? 8.422 -8.961 -18.875 1 98 270 ASN B C 1
ATOM 6332 O O . ASN B 1 270 ? 8.109 -8.102 -19.703 1 98 270 ASN B O 1
ATOM 6336 N N . VAL B 1 271 ? 8.133 -10.172 -19.016 1 98.25 271 VAL B N 1
ATOM 6337 C CA . VAL B 1 271 ? 7.277 -10.625 -20.109 1 98.25 271 VAL B CA 1
ATOM 6338 C C . VAL B 1 271 ? 6.105 -11.422 -19.547 1 98.25 271 VAL B C 1
ATOM 6340 O O . VAL B 1 271 ? 6.281 -12.25 -18.656 1 98.25 271 VAL B O 1
ATOM 6343 N N . GLN B 1 272 ? 4.961 -11.148 -20.062 1 97 272 GLN B N 1
ATOM 6344 C CA . GLN B 1 272 ? 3.758 -11.883 -19.672 1 97 272 GLN B CA 1
ATOM 6345 C C . GLN B 1 272 ? 3.271 -12.781 -20.812 1 97 272 GLN B C 1
ATOM 6347 O O . GLN B 1 272 ? 3.258 -12.359 -21.969 1 97 272 GLN B O 1
ATOM 6352 N N . TYR B 1 273 ? 2.904 -13.992 -20.469 1 97.69 273 TYR B N 1
ATOM 6353 C CA . TYR B 1 273 ? 2.459 -14.984 -21.438 1 97.69 273 TYR B CA 1
ATOM 6354 C C . TYR B 1 273 ? 1.111 -15.57 -21.031 1 97.69 273 TYR B C 1
ATOM 6356 O O . TYR B 1 273 ? 0.695 -15.453 -19.875 1 97.69 273 TYR B O 1
ATOM 6364 N N . ALA B 1 274 ? 0.462 -16.125 -22 1 96.69 274 ALA B N 1
ATOM 6365 C CA . ALA B 1 274 ? -0.653 -17.047 -21.797 1 96.69 274 ALA B CA 1
ATOM 6366 C C . ALA B 1 274 ? -0.401 -18.375 -22.5 1 96.69 274 ALA B C 1
ATOM 6368 O O . ALA B 1 274 ? 0.131 -18.422 -23.609 1 96.69 274 ALA B O 1
ATOM 6369 N N . VAL B 1 275 ? -0.658 -19.438 -21.797 1 97.5 275 VAL B N 1
ATOM 6370 C CA . VAL B 1 275 ? -0.552 -20.781 -22.391 1 97.5 275 VAL B CA 1
ATOM 6371 C C . VAL B 1 275 ? -1.943 -21.391 -22.531 1 97.5 275 VAL B C 1
ATOM 6373 O O . VAL B 1 275 ? -2.676 -21.531 -21.562 1 97.5 275 VAL B O 1
ATOM 6376 N N . GLN B 1 276 ? -2.293 -21.641 -23.688 1 94.88 276 GLN B N 1
ATOM 6377 C CA . GLN B 1 276 ? -3.559 -22.281 -24 1 94.88 276 GLN B CA 1
ATOM 6378 C C . GLN B 1 276 ? -3.354 -23.453 -24.953 1 94.88 276 GLN B C 1
ATOM 6380 O O . GLN B 1 276 ? -2.758 -23.297 -26.031 1 94.88 276 GLN B O 1
ATOM 6385 N N . ASN B 1 277 ? -3.83 -24.672 -24.609 1 93.62 277 ASN B N 1
ATOM 6386 C CA . ASN B 1 277 ? -3.689 -25.859 -25.422 1 93.62 277 ASN B CA 1
ATOM 6387 C C . ASN B 1 277 ? -2.236 -26.094 -25.828 1 93.62 277 ASN B C 1
ATOM 6389 O O . ASN B 1 277 ? -1.943 -26.312 -27 1 93.62 277 ASN B O 1
ATOM 6393 N N . ASN B 1 278 ? -1.351 -25.844 -24.969 1 94.25 278 ASN B N 1
ATOM 6394 C CA . ASN B 1 278 ? 0.082 -26.094 -25.094 1 94.25 278 ASN B CA 1
ATOM 6395 C C . ASN B 1 278 ? 0.727 -25.125 -26.078 1 94.25 278 ASN B C 1
ATOM 6397 O O . ASN B 1 278 ? 1.809 -25.406 -26.609 1 94.25 278 ASN B O 1
ATOM 6401 N N . GLU B 1 279 ? 0.024 -24.094 -26.344 1 95.94 279 GLU B N 1
ATOM 6402 C CA . GLU B 1 279 ? 0.581 -23.016 -27.156 1 95.94 279 GLU B CA 1
ATOM 6403 C C . GLU B 1 279 ? 0.878 -21.781 -26.312 1 95.94 279 GLU B C 1
ATOM 6405 O O . GLU B 1 279 ? 0.093 -21.422 -25.438 1 95.94 279 GLU B O 1
ATOM 6410 N N . VAL B 1 280 ? 1.996 -21.188 -26.625 1 97.88 280 VAL B N 1
ATOM 6411 C CA . VAL B 1 280 ? 2.436 -20.031 -25.859 1 97.88 280 VAL B CA 1
ATOM 6412 C C . VAL B 1 280 ? 2.1 -18.75 -26.625 1 97.88 280 VAL B C 1
ATOM 6414 O O . VAL B 1 280 ? 2.414 -18.625 -27.812 1 97.88 280 VAL B O 1
ATOM 6417 N N . TYR B 1 281 ? 1.428 -17.797 -25.984 1 97.06 281 TYR B N 1
ATOM 6418 C CA . TYR B 1 281 ? 1.1 -16.484 -26.531 1 97.06 281 TYR B CA 1
ATOM 6419 C C . TYR B 1 281 ? 1.742 -15.375 -25.719 1 97.06 281 TYR B C 1
ATOM 6421 O O . TYR B 1 281 ? 1.639 -15.359 -24.484 1 97.06 281 TYR B O 1
ATOM 6429 N N . VAL B 1 282 ? 2.418 -14.453 -26.406 1 97 282 VAL B N 1
ATOM 6430 C CA . VAL B 1 282 ? 2.969 -13.281 -25.719 1 97 282 VAL B CA 1
ATOM 6431 C C . VAL B 1 282 ? 1.864 -12.258 -25.484 1 97 282 VAL B C 1
ATOM 6433 O O . VAL B 1 282 ? 1.135 -11.891 -26.406 1 97 282 VAL B O 1
ATOM 6436 N N . LEU B 1 283 ? 1.707 -11.828 -24.234 1 92.44 283 LEU B N 1
ATOM 6437 C CA . LEU B 1 283 ? 0.684 -10.844 -23.891 1 92.44 283 LEU B CA 1
ATOM 6438 C C . LEU B 1 283 ? 1.266 -9.438 -23.891 1 92.44 283 LEU B C 1
ATOM 6440 O O . LEU B 1 283 ? 0.729 -8.539 -24.531 1 92.44 283 LEU B O 1
ATOM 6444 N N . GLU B 1 284 ? 2.324 -9.234 -23.172 1 91.31 284 GLU B N 1
ATOM 6445 C CA . GLU B 1 284 ? 2.965 -7.922 -23.109 1 91.31 284 GLU B CA 1
ATOM 6446 C C . GLU B 1 284 ? 4.406 -8.031 -22.625 1 91.31 284 GLU B C 1
ATOM 6448 O O . GLU B 1 284 ? 4.789 -9.039 -22.031 1 91.31 284 GLU B O 1
ATOM 6453 N N . VAL B 1 285 ? 5.18 -7.055 -22.938 1 95.38 285 VAL B N 1
ATOM 6454 C CA . VAL B 1 285 ? 6.586 -6.965 -22.562 1 95.38 285 VAL B CA 1
ATOM 6455 C C . VAL B 1 285 ? 6.859 -5.617 -21.906 1 95.38 285 VAL B C 1
ATOM 6457 O O . VAL B 1 285 ? 6.418 -4.574 -22.406 1 95.38 285 VAL B O 1
ATOM 6460 N N . ASN B 1 286 ? 7.531 -5.652 -20.797 1 93.81 286 ASN B N 1
ATOM 6461 C CA . ASN B 1 286 ? 7.906 -4.457 -20.047 1 93.81 286 ASN B CA 1
ATOM 6462 C C . ASN B 1 286 ? 9.414 -4.398 -19.797 1 93.81 286 ASN B C 1
ATOM 6464 O O . ASN B 1 286 ? 9.914 -5.008 -18.859 1 93.81 286 ASN B O 1
ATOM 6468 N N . PRO B 1 287 ? 10.141 -3.643 -20.594 1 95.38 287 PRO B N 1
ATOM 6469 C CA . PRO B 1 287 ? 11.594 -3.539 -20.391 1 95.38 287 PRO B CA 1
ATOM 6470 C C . PRO B 1 287 ? 11.969 -2.646 -19.219 1 95.38 287 PRO B C 1
ATOM 6472 O O . PRO B 1 287 ? 12.703 -1.671 -19.391 1 95.38 287 PRO B O 1
ATOM 6475 N N . ARG B 1 288 ? 11.523 -2.994 -18.062 1 94.81 288 ARG B N 1
ATOM 6476 C CA . ARG B 1 288 ? 11.758 -2.359 -16.766 1 94.81 288 ARG B CA 1
ATOM 6477 C C . ARG B 1 288 ? 11.5 -3.334 -15.625 1 94.81 288 ARG B C 1
ATOM 6479 O O . ARG B 1 288 ? 11.125 -4.488 -15.859 1 94.81 288 ARG B O 1
ATOM 6486 N N . ALA B 1 289 ? 11.766 -2.836 -14.484 1 95.5 289 ALA B N 1
ATOM 6487 C CA . ALA B 1 289 ? 11.445 -3.631 -13.305 1 95.5 289 ALA B CA 1
ATOM 6488 C C . ALA B 1 289 ? 9.938 -3.857 -13.195 1 95.5 289 ALA B C 1
ATOM 6490 O O . ALA B 1 289 ? 9.148 -2.941 -13.422 1 95.5 289 ALA B O 1
ATOM 6491 N N . SER B 1 290 ? 9.602 -5.078 -12.969 1 95.62 290 SER B N 1
ATOM 6492 C CA . SER B 1 290 ? 8.219 -5.41 -12.656 1 95.62 290 SER B CA 1
ATOM 6493 C C . SER B 1 290 ? 7.984 -5.457 -11.148 1 95.62 290 SER B C 1
ATOM 6495 O O . SER B 1 290 ? 8.938 -5.387 -10.367 1 95.62 290 SER B O 1
ATOM 6497 N N . ARG B 1 291 ? 6.699 -5.551 -10.805 1 94.31 291 ARG B N 1
ATOM 6498 C CA . ARG B 1 291 ? 6.34 -5.633 -9.391 1 94.31 291 ARG B CA 1
ATOM 6499 C C . ARG B 1 291 ? 6.812 -6.945 -8.781 1 94.31 291 ARG B C 1
ATOM 6501 O O . ARG B 1 291 ? 6.938 -7.059 -7.559 1 94.31 291 ARG B O 1
ATOM 6508 N N . THR B 1 292 ? 7.16 -7.957 -9.586 1 97.31 292 THR B N 1
ATOM 6509 C CA . THR B 1 292 ? 7.5 -9.281 -9.094 1 97.31 292 THR B CA 1
ATOM 6510 C C . THR B 1 292 ? 9 -9.398 -8.828 1 97.31 292 THR B C 1
ATOM 6512 O O . THR B 1 292 ? 9.461 -10.406 -8.289 1 97.31 292 THR B O 1
ATOM 6515 N N . VAL B 1 293 ? 9.797 -8.383 -9.078 1 97.44 293 VAL B N 1
ATOM 6516 C CA . VAL B 1 293 ? 11.25 -8.461 -9.016 1 97.44 293 VAL B CA 1
ATOM 6517 C C . VAL B 1 293 ? 11.688 -8.828 -7.594 1 97.44 293 VAL B C 1
ATOM 6519 O O . VAL B 1 293 ? 12.508 -9.734 -7.402 1 97.44 293 VAL B O 1
ATOM 6522 N N . PRO B 1 294 ? 11.125 -8.188 -6.547 1 96.62 294 PRO B N 1
ATOM 6523 C CA . PRO B 1 294 ? 11.547 -8.602 -5.203 1 96.62 294 PRO B CA 1
ATOM 6524 C C . PRO B 1 294 ? 11.148 -10.039 -4.875 1 96.62 294 PRO B C 1
ATOM 6526 O O . PRO B 1 294 ? 11.914 -10.766 -4.238 1 96.62 294 PRO B O 1
ATOM 6529 N N . PHE B 1 295 ? 9.961 -10.484 -5.297 1 97.62 295 PHE B N 1
ATOM 6530 C CA . PHE B 1 295 ? 9.492 -11.852 -5.094 1 97.62 295 PHE B CA 1
ATOM 6531 C C . PHE B 1 295 ? 10.445 -12.844 -5.746 1 97.62 295 PHE B C 1
ATOM 6533 O O . PHE B 1 295 ? 10.867 -13.82 -5.113 1 97.62 295 PHE B O 1
ATOM 6540 N N . VAL B 1 296 ? 10.797 -12.531 -6.98 1 98 296 VAL B N 1
ATOM 6541 C CA . VAL B 1 296 ? 11.703 -13.398 -7.73 1 98 296 VAL B CA 1
ATOM 6542 C C . VAL B 1 296 ? 13.078 -13.406 -7.062 1 98 296 VAL B C 1
ATOM 6544 O O . VAL B 1 296 ? 13.672 -14.469 -6.855 1 98 296 VAL B O 1
ATOM 6547 N N . SER B 1 297 ? 13.578 -12.258 -6.695 1 96.5 297 SER B N 1
ATOM 6548 C CA . SER B 1 297 ? 14.898 -12.148 -6.086 1 96.5 297 SER B CA 1
ATOM 6549 C C . SER B 1 297 ? 14.992 -12.969 -4.805 1 96.5 297 SER B C 1
ATOM 6551 O O . SER B 1 297 ? 16 -13.641 -4.562 1 96.5 297 SER B O 1
ATOM 6553 N N . LYS B 1 298 ? 13.969 -12.953 -4.016 1 94.69 298 LYS B N 1
ATOM 6554 C CA . LYS B 1 298 ? 13.953 -13.703 -2.764 1 94.69 298 LYS B CA 1
ATOM 6555 C C . LYS B 1 298 ? 13.805 -15.203 -3.021 1 94.69 298 LYS B C 1
ATOM 6557 O O . LYS B 1 298 ? 14.32 -16.016 -2.256 1 94.69 298 LYS B O 1
ATOM 6562 N N . SER B 1 299 ? 13.094 -15.523 -4.066 1 96.06 299 SER B N 1
ATOM 6563 C CA . SER B 1 299 ? 12.828 -16.922 -4.387 1 96.06 299 SER B CA 1
ATOM 6564 C C . SER B 1 299 ? 14.078 -17.609 -4.945 1 96.06 299 SER B C 1
ATOM 6566 O O . SER B 1 299 ? 14.25 -18.812 -4.781 1 96.06 299 SER B O 1
ATOM 6568 N N . ILE B 1 300 ? 14.969 -16.797 -5.617 1 95.56 300 ILE B N 1
ATOM 6569 C CA . ILE B 1 300 ? 16.078 -17.438 -6.309 1 95.56 300 ILE B CA 1
ATOM 6570 C C . ILE B 1 300 ? 17.391 -17.141 -5.566 1 95.56 300 ILE B C 1
ATOM 6572 O O . ILE B 1 300 ? 18.422 -17.75 -5.852 1 95.56 300 ILE B O 1
ATOM 6576 N N . GLY B 1 301 ? 17.359 -16.156 -4.652 1 92.31 301 GLY B N 1
ATOM 6577 C CA . GLY B 1 301 ? 18.516 -15.859 -3.838 1 92.31 301 GLY B CA 1
ATOM 6578 C C . GLY B 1 301 ? 19.5 -14.922 -4.516 1 92.31 301 GLY B C 1
ATOM 6579 O O . GLY B 1 301 ? 20.688 -14.93 -4.207 1 92.31 301 GLY B O 1
ATOM 6580 N N . TYR B 1 302 ? 19.141 -14.234 -5.562 1 95.25 302 TYR B N 1
ATOM 6581 C CA . TYR B 1 302 ? 19.969 -13.258 -6.258 1 95.25 302 TYR B CA 1
ATOM 6582 C C . TYR B 1 302 ? 19.25 -11.914 -6.367 1 95.25 302 TYR B C 1
ATOM 6584 O O . TYR B 1 302 ? 18.047 -11.859 -6.637 1 95.25 302 TYR B O 1
ATOM 6592 N N . PRO B 1 303 ? 19.922 -10.836 -6.09 1 96.06 303 PRO B N 1
ATOM 6593 C CA . PRO B 1 303 ? 19.312 -9.508 -6.188 1 96.06 30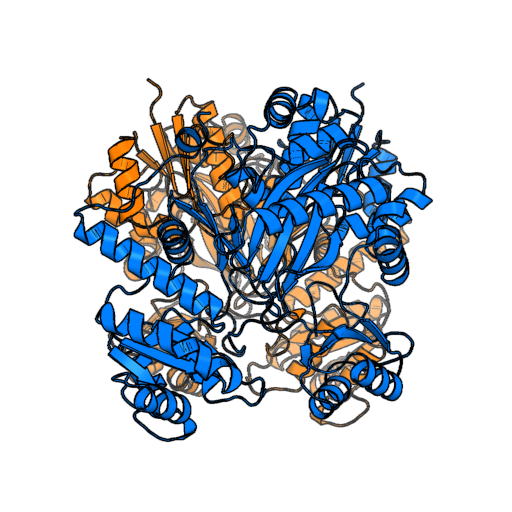3 PRO B CA 1
ATOM 6594 C C . PRO B 1 303 ? 19.266 -8.992 -7.625 1 96.06 303 PRO B C 1
ATOM 6596 O O . PRO B 1 303 ? 20.156 -8.266 -8.055 1 96.06 303 PRO B O 1
ATOM 6599 N N . LEU B 1 304 ? 18.203 -9.195 -8.297 1 98 304 LEU B N 1
ATOM 6600 C CA . LEU B 1 304 ? 18.094 -8.891 -9.719 1 98 304 LEU B CA 1
ATOM 6601 C C . LEU B 1 304 ? 18.266 -7.402 -9.977 1 98 304 LEU B C 1
ATOM 6603 O O . LEU B 1 304 ? 18.875 -7.008 -10.977 1 98 304 LEU B O 1
ATOM 6607 N N . ALA B 1 305 ? 17.734 -6.57 -9.078 1 97.69 305 ALA B N 1
ATOM 6608 C CA . ALA B 1 305 ? 17.844 -5.125 -9.273 1 97.69 305 ALA B CA 1
ATOM 6609 C C . ALA B 1 305 ? 19.297 -4.672 -9.195 1 97.69 305 ALA B C 1
ATOM 6611 O O . ALA B 1 305 ? 19.719 -3.785 -9.938 1 97.69 305 ALA B O 1
ATOM 6612 N N . LYS B 1 306 ? 20.109 -5.246 -8.289 1 97.69 306 LYS B N 1
ATOM 6613 C CA . LYS B 1 306 ? 21.531 -4.93 -8.203 1 97.69 306 LYS B CA 1
ATOM 6614 C C . LYS B 1 306 ? 22.266 -5.328 -9.477 1 97.69 306 LYS B C 1
ATOM 6616 O O . LYS B 1 306 ? 23.078 -4.562 -10 1 97.69 306 LYS B O 1
ATOM 6621 N N . ILE B 1 307 ? 21.969 -6.555 -9.898 1 98.5 307 ILE B N 1
ATOM 6622 C CA . ILE B 1 307 ? 22.594 -7.078 -11.109 1 98.5 307 ILE B CA 1
ATOM 6623 C C . ILE B 1 307 ? 22.25 -6.176 -12.297 1 98.5 307 ILE B C 1
ATOM 6625 O O . ILE B 1 307 ? 23.141 -5.805 -13.07 1 98.5 307 ILE B O 1
ATOM 6629 N N . ALA B 1 308 ? 20.984 -5.797 -12.414 1 98.75 308 ALA B N 1
ATOM 6630 C CA . ALA B 1 308 ? 20.531 -4.941 -13.508 1 98.75 308 ALA B CA 1
ATOM 6631 C C . ALA B 1 308 ? 21.219 -3.582 -13.461 1 98.75 308 ALA B C 1
ATOM 6633 O O . ALA B 1 308 ? 21.516 -2.992 -14.508 1 98.75 308 ALA B O 1
ATOM 6634 N N . THR B 1 309 ? 21.422 -3.051 -12.273 1 98.62 309 THR B N 1
ATOM 6635 C CA . THR B 1 309 ? 22.094 -1.766 -12.109 1 98.62 309 THR B CA 1
ATOM 6636 C C . THR B 1 309 ? 23.531 -1.838 -12.625 1 98.62 309 THR B C 1
ATOM 6638 O O . THR B 1 309 ? 24 -0.928 -13.312 1 98.62 309 THR B O 1
ATOM 6641 N N . LYS B 1 310 ? 24.234 -2.914 -12.297 1 98.69 310 LYS B N 1
ATOM 6642 C CA . LYS B 1 310 ? 25.594 -3.102 -12.797 1 98.69 310 LYS B CA 1
ATOM 6643 C C . LYS B 1 310 ? 25.609 -3.176 -14.32 1 98.69 310 LYS B C 1
ATOM 6645 O O . LYS B 1 310 ? 26.516 -2.639 -14.961 1 98.69 310 LYS B O 1
ATOM 6650 N N . VAL B 1 311 ? 24.641 -3.826 -14.867 1 98.75 311 VAL B N 1
ATOM 6651 C CA . VAL B 1 311 ? 24.531 -3.895 -16.312 1 98.75 311 VAL B CA 1
ATOM 6652 C C . VAL B 1 311 ? 24.312 -2.492 -16.891 1 98.75 311 VAL B C 1
ATOM 6654 O O . VAL B 1 311 ? 24.906 -2.129 -17.906 1 98.75 311 VAL B O 1
ATOM 6657 N N . ALA B 1 312 ? 23.438 -1.697 -16.234 1 97.94 312 ALA B N 1
ATOM 6658 C CA . ALA B 1 312 ? 23.094 -0.36 -16.719 1 97.94 312 ALA B CA 1
ATOM 6659 C C . ALA B 1 312 ? 24.328 0.54 -16.781 1 97.94 312 ALA B C 1
ATOM 6661 O O . ALA B 1 312 ? 24.406 1.436 -17.625 1 97.94 312 ALA B O 1
ATOM 6662 N N . ILE B 1 313 ? 25.297 0.25 -15.922 1 97.5 313 ILE B N 1
ATOM 6663 C CA . ILE B 1 313 ? 26.484 1.104 -15.914 1 97.5 313 ILE B CA 1
ATOM 6664 C C . ILE B 1 313 ? 27.578 0.479 -16.781 1 97.5 313 ILE B C 1
ATOM 6666 O O . ILE B 1 313 ? 28.719 0.937 -16.766 1 97.5 313 ILE B O 1
ATOM 6670 N N . GLY B 1 314 ? 27.312 -0.652 -17.406 1 97.25 314 GLY B N 1
ATOM 6671 C CA . GLY B 1 314 ? 28.188 -1.067 -18.5 1 97.25 314 GLY B CA 1
ATOM 6672 C C . GLY B 1 314 ? 28.812 -2.432 -18.281 1 97.25 314 GLY B C 1
ATOM 6673 O O . GLY B 1 314 ? 29.531 -2.941 -19.141 1 97.25 314 GLY B O 1
ATOM 6674 N N . LYS B 1 315 ? 28.5 -3.145 -17.25 1 98.19 315 LYS B N 1
ATOM 6675 C CA . LYS B 1 315 ? 29.078 -4.465 -17 1 98.19 315 LYS B CA 1
ATOM 6676 C C . LYS B 1 315 ? 28.281 -5.551 -17.734 1 98.19 315 LYS B C 1
ATOM 6678 O O . LYS B 1 315 ? 27.062 -5.414 -17.922 1 98.19 315 LYS B O 1
ATOM 6683 N N . SER B 1 316 ? 29 -6.605 -18.062 1 98.5 316 SER B N 1
ATOM 6684 C CA . SER B 1 316 ? 28.328 -7.742 -18.688 1 98.5 316 SER B CA 1
ATOM 6685 C C . SER B 1 316 ? 27.844 -8.742 -17.641 1 98.5 316 SER B C 1
ATOM 6687 O O . SER B 1 316 ? 28.391 -8.812 -16.531 1 98.5 316 SER B O 1
ATOM 6689 N N . LEU B 1 317 ? 26.828 -9.523 -17.984 1 98.75 317 LEU B N 1
ATOM 6690 C CA . LEU B 1 317 ? 26.312 -10.539 -17.078 1 98.75 317 LEU B CA 1
ATOM 6691 C C . LEU B 1 317 ? 27.375 -11.594 -16.766 1 98.75 317 LEU B C 1
ATOM 6693 O O . LEU B 1 317 ? 27.453 -12.094 -15.648 1 98.75 317 LEU B O 1
ATOM 6697 N N . ARG B 1 318 ? 28.188 -11.914 -17.734 1 98.44 318 ARG B N 1
ATOM 6698 C CA . ARG B 1 318 ? 29.234 -12.914 -17.562 1 98.44 318 ARG B CA 1
ATOM 6699 C C . ARG B 1 318 ? 30.266 -12.453 -16.531 1 98.44 318 ARG B C 1
ATOM 6701 O O . ARG B 1 318 ? 30.828 -13.266 -15.789 1 98.44 318 ARG B O 1
ATOM 6708 N N . GLU B 1 319 ? 30.547 -11.164 -16.5 1 98.19 319 GLU B N 1
ATOM 6709 C CA . GLU B 1 319 ? 31.453 -10.578 -15.508 1 98.19 319 GLU B CA 1
ATOM 6710 C C . GLU B 1 319 ? 30.828 -10.578 -14.117 1 98.19 319 GL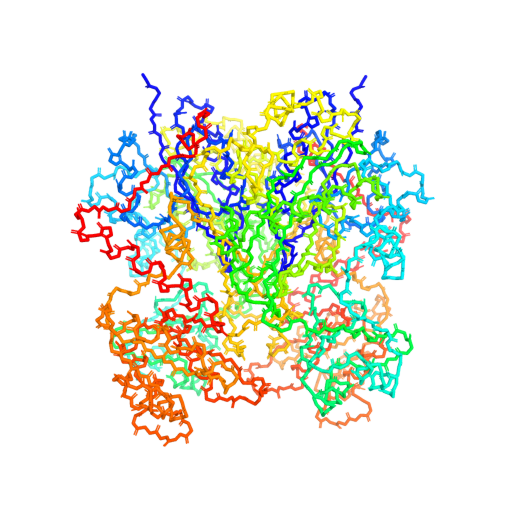U B C 1
ATOM 6712 O O . GLU B 1 319 ? 31.516 -10.836 -13.125 1 98.19 319 GLU B O 1
ATOM 6717 N N . ILE B 1 320 ? 29.578 -10.32 -14.07 1 98.12 320 ILE B N 1
ATOM 6718 C CA . ILE B 1 320 ? 28.875 -10.156 -12.805 1 98.12 320 ILE B CA 1
ATOM 6719 C C . ILE B 1 320 ? 28.641 -11.523 -12.172 1 98.12 320 ILE B C 1
ATOM 6721 O O . ILE B 1 320 ? 28.734 -11.68 -10.953 1 98.12 320 ILE B O 1
ATOM 6725 N N . LEU B 1 321 ? 28.297 -12.523 -13.062 1 98.19 321 LEU B N 1
ATOM 6726 C CA . LEU B 1 321 ? 27.828 -13.797 -12.539 1 98.19 321 LEU B CA 1
ATOM 6727 C C . LEU B 1 321 ? 28.5 -14.961 -13.258 1 98.19 321 LEU B C 1
ATOM 6729 O O . LEU B 1 321 ? 27.828 -15.797 -13.859 1 98.19 321 LEU B O 1
ATOM 6733 N N . PRO B 1 322 ? 29.766 -15.117 -13.141 1 97.88 322 PRO B N 1
ATOM 6734 C CA . PRO B 1 322 ? 30.453 -16.219 -13.844 1 97.88 322 PRO B CA 1
ATOM 6735 C C . PRO B 1 322 ? 29.969 -17.594 -13.398 1 97.88 322 PRO B C 1
ATOM 6737 O O . PRO B 1 322 ? 29.875 -18.516 -14.219 1 97.88 322 PRO B O 1
ATOM 6740 N N . GLU B 1 323 ? 29.625 -17.781 -12.148 1 96.31 323 GLU B N 1
ATOM 6741 C CA . GLU B 1 323 ? 29.219 -19.078 -11.617 1 96.31 323 GLU B CA 1
ATOM 6742 C C . GLU B 1 323 ? 27.875 -19.516 -12.203 1 96.31 323 GLU B C 1
ATOM 6744 O O . GLU B 1 323 ? 27.641 -20.703 -12.406 1 96.31 323 GLU B O 1
ATOM 6749 N N . VAL B 1 324 ? 27 -18.562 -12.461 1 97.62 324 VAL B N 1
ATOM 6750 C CA . VAL B 1 324 ? 25.703 -18.875 -13.047 1 97.62 324 VAL B CA 1
ATOM 6751 C C . VAL B 1 324 ? 25.875 -19.375 -14.484 1 97.62 324 VAL B C 1
ATOM 6753 O O . VAL B 1 324 ? 25.234 -20.328 -14.898 1 97.62 324 VAL B O 1
ATOM 6756 N N . PHE B 1 325 ? 26.781 -18.75 -15.203 1 97.81 325 PHE B N 1
ATOM 6757 C CA . PHE B 1 325 ? 27.031 -19.141 -16.578 1 97.81 325 PHE B CA 1
ATOM 6758 C C . PHE B 1 325 ? 27.719 -20.5 -16.641 1 97.81 325 PHE B C 1
ATOM 6760 O O . PHE B 1 325 ? 27.453 -21.281 -17.562 1 97.81 325 PHE B O 1
ATOM 6767 N N . GLU B 1 326 ? 28.562 -20.75 -15.695 1 97.25 326 GLU B N 1
ATOM 6768 C CA . GLU B 1 326 ? 29.172 -22.078 -15.625 1 97.25 326 GLU B CA 1
ATOM 6769 C C . GLU B 1 326 ? 28.125 -23.156 -15.438 1 97.25 326 GLU B C 1
ATOM 6771 O O . GLU B 1 326 ? 28.172 -24.203 -16.094 1 97.25 326 GLU B O 1
ATOM 6776 N N . ARG B 1 327 ? 27.203 -22.891 -14.578 1 96.31 327 ARG B N 1
ATOM 6777 C CA . ARG B 1 327 ? 26.109 -23.828 -14.328 1 96.31 327 ARG B CA 1
ATOM 6778 C C . ARG B 1 327 ? 25.266 -24.031 -15.586 1 96.31 327 ARG B C 1
ATOM 6780 O O . ARG B 1 327 ? 24.875 -25.156 -15.898 1 96.31 327 ARG B O 1
ATOM 6787 N N . LEU B 1 328 ? 25.016 -23 -16.266 1 96.5 328 LEU B N 1
ATOM 6788 C CA . LEU B 1 328 ? 24.219 -23.047 -17.484 1 96.5 328 LEU B CA 1
ATOM 6789 C C . LEU B 1 328 ? 24.922 -23.875 -18.547 1 96.5 328 LEU B C 1
ATOM 6791 O O . LEU B 1 328 ? 24.297 -24.688 -19.234 1 96.5 328 LEU B O 1
ATOM 6795 N N . GLU B 1 329 ? 26.172 -23.656 -18.688 1 96.38 329 GLU B N 1
ATOM 6796 C CA . GLU B 1 329 ? 26.969 -24.359 -19.703 1 96.38 329 GLU B CA 1
ATOM 6797 C C . GLU B 1 329 ? 27.016 -25.859 -19.422 1 96.38 329 GLU B C 1
ATOM 6799 O O . GLU B 1 329 ? 27.062 -26.672 -20.359 1 96.38 329 GLU B O 1
ATOM 6804 N N . LYS B 1 330 ? 26.922 -26.172 -18.172 1 96.88 330 LYS B N 1
ATOM 6805 C CA . LYS B 1 330 ? 26.969 -27.578 -17.766 1 96.88 330 LYS B CA 1
ATOM 6806 C C . LYS B 1 330 ? 25.562 -28.203 -17.828 1 96.88 330 LYS B C 1
ATOM 6808 O O . LYS B 1 330 ? 25.406 -29.406 -17.594 1 96.88 330 LYS B O 1
ATOM 6813 N N . GLY B 1 331 ? 24.594 -27.422 -18.094 1 95.44 331 GLY B N 1
ATOM 6814 C CA . GLY B 1 331 ? 23.219 -27.906 -18.109 1 95.44 331 GLY B CA 1
ATOM 6815 C C . GLY B 1 331 ? 22.672 -28.203 -16.734 1 95.44 331 GLY B C 1
ATOM 6816 O O . GLY B 1 331 ? 21.828 -29.094 -16.562 1 95.44 331 GLY B O 1
ATOM 6817 N N . GLU B 1 332 ? 23.125 -27.453 -15.75 1 96.44 332 GLU B N 1
ATOM 6818 C CA . GLU B 1 332 ? 22.781 -27.75 -14.359 1 96.44 332 GLU B CA 1
ATOM 6819 C C . GLU B 1 332 ? 21.875 -26.656 -13.766 1 96.44 332 GLU B C 1
ATOM 6821 O O . GLU B 1 332 ? 21.75 -26.547 -12.547 1 96.44 332 GLU B O 1
ATOM 6826 N N . ALA B 1 333 ? 21.266 -25.906 -14.656 1 95.5 333 ALA B N 1
ATOM 6827 C CA . ALA B 1 333 ? 20.359 -24.875 -14.18 1 95.5 333 ALA B CA 1
ATOM 6828 C C . ALA B 1 333 ? 18.938 -25.438 -14 1 95.5 333 ALA B C 1
ATOM 6830 O O . ALA B 1 333 ? 18.547 -26.359 -14.711 1 95.5 333 ALA B O 1
ATOM 6831 N N . HIS B 1 334 ? 18.219 -24.922 -13.078 1 97.25 334 HIS B N 1
ATOM 6832 C CA . HIS B 1 334 ? 16.828 -25.266 -12.82 1 97.25 334 HIS B CA 1
ATOM 6833 C C . HIS B 1 334 ? 15.953 -24.953 -14.023 1 97.25 334 HIS B C 1
ATOM 6835 O O . HIS B 1 334 ? 16.188 -23.953 -14.727 1 97.25 334 HIS B O 1
ATOM 6841 N N . PHE B 1 335 ? 14.914 -25.688 -14.312 1 97.06 335 PHE B N 1
ATOM 6842 C CA . PHE B 1 335 ? 14.094 -25.516 -15.508 1 97.06 335 PHE B CA 1
ATOM 6843 C C . PHE B 1 335 ? 13.328 -24.203 -15.469 1 97.06 335 PHE B C 1
ATOM 6845 O O . PHE B 1 335 ? 12.953 -23.672 -16.516 1 97.06 335 PHE B O 1
ATOM 6852 N N . ALA B 1 336 ? 13.094 -23.656 -14.227 1 98.12 336 ALA B N 1
ATOM 6853 C CA . ALA B 1 336 ? 12.273 -22.438 -14.125 1 98.12 336 ALA B CA 1
ATOM 6854 C C . ALA B 1 336 ? 13.141 -21.219 -13.836 1 98.12 336 ALA B C 1
ATOM 6856 O O . ALA B 1 336 ? 12.633 -20.094 -13.758 1 98.12 336 ALA B O 1
ATOM 6857 N N . SER B 1 337 ? 14.43 -21.359 -13.633 1 98.56 337 SER B N 1
ATOM 6858 C CA . SER B 1 337 ? 15.328 -20.25 -13.32 1 98.56 337 SER B CA 1
ATOM 6859 C C . SER B 1 337 ? 16.766 -20.578 -13.711 1 98.56 337 SER B C 1
ATOM 6861 O O . SER B 1 337 ? 17.25 -21.688 -13.469 1 98.56 337 SER B O 1
ATOM 6863 N N . ASP B 1 338 ? 17.469 -19.625 -14.258 1 98.44 338 ASP B N 1
ATOM 6864 C CA . ASP B 1 338 ? 18.875 -19.797 -14.609 1 98.44 338 ASP B CA 1
ATOM 6865 C C . ASP B 1 338 ? 19.766 -19.672 -13.375 1 98.44 338 ASP B C 1
ATOM 6867 O O . ASP B 1 338 ? 20.938 -20.047 -13.422 1 98.44 338 ASP B O 1
ATOM 6871 N N . PHE B 1 339 ? 19.219 -19.203 -12.266 1 97.38 339 PHE B N 1
ATOM 6872 C CA . PHE B 1 339 ? 20.016 -18.891 -11.086 1 97.38 339 PHE B CA 1
ATOM 6873 C C . PHE B 1 339 ? 20 -20.047 -10.102 1 97.38 339 PHE B C 1
ATOM 6875 O O . PHE B 1 339 ? 20.828 -20.109 -9.188 1 97.38 339 PHE B O 1
ATOM 6882 N N . LEU B 1 340 ? 19.078 -20.984 -10.258 1 96.69 340 LEU B N 1
ATOM 6883 C CA . LEU B 1 340 ? 18.922 -22.078 -9.305 1 96.69 340 LEU B CA 1
ATOM 6884 C C . LEU B 1 340 ? 19.531 -23.359 -9.852 1 96.69 340 LEU B C 1
ATOM 6886 O O . LEU B 1 340 ? 19.516 -23.594 -11.062 1 96.69 340 LEU B O 1
ATOM 6890 N N . PRO B 1 341 ? 20.062 -24.203 -8.961 1 95.94 341 PRO B N 1
ATOM 6891 C CA . PRO B 1 341 ? 20.547 -25.516 -9.406 1 95.94 341 PRO B CA 1
ATOM 6892 C C . PRO B 1 341 ? 19.422 -26.438 -9.852 1 95.94 341 PRO B C 1
ATOM 6894 O O . PRO B 1 341 ? 18.297 -26.344 -9.352 1 95.94 341 PRO B O 1
ATOM 6897 N N . LYS B 1 342 ? 19.734 -27.312 -10.625 1 95.62 342 LYS B N 1
ATOM 6898 C CA . LYS B 1 342 ? 18.812 -28.219 -11.297 1 95.62 342 LYS B CA 1
ATOM 6899 C C . LYS B 1 342 ? 17.984 -29 -10.289 1 95.62 342 LYS B C 1
ATOM 6901 O O . LYS B 1 342 ? 16.781 -29.219 -10.5 1 95.62 342 LYS B O 1
ATOM 6906 N N . GLU B 1 343 ? 18.547 -29.312 -9.156 1 93.25 343 GLU B N 1
ATOM 6907 C CA . GLU B 1 343 ? 17.922 -30.234 -8.227 1 93.25 343 GLU B CA 1
ATOM 6908 C C . GLU B 1 343 ? 17.188 -29.5 -7.117 1 93.25 343 GLU B C 1
ATOM 6910 O O . GLU B 1 343 ? 16.578 -30.125 -6.238 1 93.25 343 GLU B O 1
ATOM 6915 N N . LYS B 1 344 ? 17.25 -28.219 -7.188 1 92.75 344 LYS B N 1
ATOM 6916 C CA . LYS B 1 344 ? 16.594 -27.469 -6.121 1 92.75 344 LYS B CA 1
ATOM 6917 C C . LYS B 1 344 ? 15.102 -27.75 -6.082 1 92.75 344 LYS B C 1
ATOM 6919 O O . LYS B 1 344 ? 14.414 -27.609 -7.094 1 92.75 344 LYS B O 1
ATOM 6924 N N . LYS B 1 345 ? 14.656 -28.25 -4.906 1 92.5 345 LYS B N 1
ATOM 6925 C CA . LYS B 1 345 ? 13.242 -28.562 -4.727 1 92.5 345 LYS B CA 1
ATOM 6926 C C . LYS B 1 345 ? 12.602 -27.609 -3.715 1 92.5 345 LYS B C 1
ATOM 6928 O O . LYS B 1 345 ? 12.445 -27.969 -2.543 1 92.5 345 LYS B O 1
ATOM 6933 N N . ILE B 1 346 ? 12.195 -26.484 -4.168 1 94.94 346 ILE B N 1
ATOM 6934 C CA . ILE B 1 346 ? 11.57 -25.469 -3.316 1 94.94 346 ILE B CA 1
ATOM 6935 C C . ILE B 1 346 ? 10.508 -24.719 -4.109 1 94.94 346 ILE B C 1
ATOM 6937 O O . ILE B 1 346 ? 10.672 -24.484 -5.312 1 94.94 346 ILE B O 1
ATOM 6941 N N . PHE B 1 347 ? 9.383 -24.5 -3.455 1 97.69 347 PHE B N 1
ATOM 6942 C CA . PHE B 1 347 ? 8.32 -23.672 -4.023 1 97.69 347 PHE B CA 1
ATOM 6943 C C . PHE B 1 347 ? 8.188 -22.359 -3.262 1 97.69 347 PHE B C 1
ATOM 6945 O O . PHE B 1 347 ? 8.234 -22.344 -2.029 1 97.69 347 PHE B O 1
ATOM 6952 N N . SER B 1 348 ? 8.164 -21.281 -3.947 1 97.88 348 SER B N 1
ATOM 6953 C CA . SER B 1 348 ? 7.766 -19.984 -3.422 1 97.88 348 SER B CA 1
ATOM 6954 C C . SER B 1 348 ? 6.441 -19.531 -4.023 1 97.88 348 SER B C 1
ATOM 6956 O O . SER B 1 348 ? 6.305 -19.453 -5.246 1 97.88 348 SER B O 1
ATOM 6958 N N . VAL B 1 349 ? 5.477 -19.234 -3.168 1 98.62 349 VAL B N 1
ATOM 6959 C CA . VAL B 1 349 ? 4.164 -18.812 -3.646 1 98.62 349 VAL B CA 1
ATOM 6960 C C . VAL B 1 349 ? 3.844 -17.406 -3.121 1 98.62 349 VAL B C 1
ATOM 6962 O O . VAL B 1 349 ? 3.908 -17.172 -1.914 1 98.62 349 VAL B O 1
ATOM 6965 N N . LYS B 1 350 ? 3.576 -16.562 -4.039 1 98.25 350 LYS B N 1
ATOM 6966 C CA . LYS B 1 350 ? 3.09 -15.219 -3.715 1 98.25 350 LYS B CA 1
ATOM 6967 C C . LYS B 1 350 ? 1.565 -15.195 -3.625 1 98.25 350 LYS B C 1
ATOM 6969 O O . LYS B 1 350 ? 0.879 -15.727 -4.5 1 98.25 350 LYS B O 1
ATOM 6974 N N . GLU B 1 351 ? 1.03 -14.648 -2.57 1 98.25 351 GLU B N 1
ATOM 6975 C CA . GLU B 1 351 ? -0.391 -14.344 -2.434 1 98.25 351 GLU B CA 1
ATOM 6976 C C . GLU B 1 351 ? -0.615 -12.859 -2.18 1 98.25 351 GLU B C 1
ATOM 6978 O O . GLU B 1 351 ? 0.285 -12.164 -1.705 1 98.25 351 GLU B O 1
ATOM 6983 N N . VAL B 1 352 ? -1.83 -12.398 -2.561 1 97.31 352 VAL B N 1
ATOM 6984 C CA . VAL B 1 352 ? -2.084 -10.969 -2.463 1 97.31 352 VAL B CA 1
ATOM 6985 C C . VAL B 1 352 ? -3.125 -10.695 -1.379 1 97.31 352 VAL B C 1
ATOM 6987 O O . VAL B 1 352 ? -3.844 -11.609 -0.958 1 97.31 352 VAL B O 1
ATOM 6990 N N . VAL B 1 353 ? -3.105 -9.484 -0.873 1 96.25 353 VAL B N 1
ATOM 6991 C CA . VAL B 1 353 ? -4.062 -9.031 0.132 1 96.25 353 VAL B CA 1
ATOM 6992 C C . VAL B 1 353 ? -4.91 -7.898 -0.437 1 96.25 353 VAL B C 1
ATOM 6994 O O . VAL B 1 353 ? -4.402 -7.031 -1.154 1 96.25 353 VAL B O 1
ATOM 6997 N N . PHE B 1 354 ? -6.266 -7.895 -0.113 1 96.12 354 PHE B N 1
ATOM 6998 C CA . PHE B 1 354 ? -7.215 -6.941 -0.674 1 96.12 354 PHE B CA 1
ATOM 6999 C C . PHE B 1 354 ? -7.801 -6.055 0.418 1 96.12 354 PHE B C 1
ATOM 7001 O O . PHE B 1 354 ? -7.883 -6.465 1.578 1 96.12 354 PHE B O 1
ATOM 7008 N N . PRO B 1 355 ? -8.164 -4.859 0.114 1 94.38 355 PRO B N 1
ATOM 7009 C CA . PRO B 1 355 ? -8.734 -3.949 1.108 1 94.38 355 PRO B CA 1
ATOM 7010 C C . PRO B 1 355 ? -10.258 -4.02 1.171 1 94.38 355 PRO B C 1
ATOM 7012 O O . PRO B 1 355 ? -10.914 -3.006 1.424 1 94.38 355 PRO B O 1
ATOM 7015 N N . TRP B 1 356 ? -10.859 -5.094 0.964 1 94.25 356 TRP B N 1
ATOM 7016 C CA . TRP B 1 356 ? -12.305 -5.215 0.801 1 94.25 356 TRP B CA 1
ATOM 7017 C C . TRP B 1 356 ? -13.039 -4.719 2.045 1 94.25 356 TRP B C 1
ATOM 7019 O O . TRP B 1 356 ? -14.117 -4.137 1.944 1 94.25 356 TRP B O 1
ATOM 7029 N N . LYS B 1 357 ? -12.484 -4.957 3.186 1 89.94 357 LYS B N 1
ATOM 7030 C CA . LYS B 1 357 ? -13.133 -4.582 4.438 1 89.94 357 LYS B CA 1
ATOM 7031 C C . LYS B 1 357 ? -13.25 -3.064 4.559 1 89.94 357 LYS B C 1
ATOM 7033 O O . LYS B 1 357 ? -14.133 -2.561 5.258 1 89.94 357 LYS B O 1
ATOM 7038 N N . ARG B 1 358 ? -12.391 -2.355 3.887 1 89.5 358 ARG B N 1
ATOM 7039 C CA . ARG B 1 358 ? -12.367 -0.898 3.955 1 89.5 358 ARG B CA 1
ATOM 7040 C C . ARG B 1 358 ? -13.367 -0.291 2.971 1 89.5 358 ARG B C 1
ATOM 7042 O O . ARG B 1 358 ? -13.703 0.891 3.07 1 89.5 358 ARG B O 1
ATOM 7049 N N . PHE B 1 359 ? -13.844 -1.107 2.057 1 91.25 359 PHE B N 1
ATOM 7050 C CA . PHE B 1 359 ? -14.766 -0.642 1.023 1 91.25 359 PHE B CA 1
ATOM 7051 C C . PHE B 1 359 ? -16 -1.525 0.961 1 91.25 359 PHE B C 1
ATOM 7053 O O . PHE B 1 359 ? -16.188 -2.277 0.002 1 91.25 359 PHE B O 1
ATOM 7060 N N . PRO B 1 360 ? -16.891 -1.36 1.831 1 86.69 360 PRO B N 1
ATOM 7061 C CA . PRO B 1 360 ? -18.047 -2.252 1.933 1 86.69 360 PRO B CA 1
ATOM 7062 C C . PRO B 1 360 ? -18.969 -2.172 0.712 1 86.69 360 PRO B C 1
ATOM 7064 O O . PRO B 1 360 ? -19.734 -3.102 0.45 1 86.69 360 PRO B O 1
ATOM 7067 N N . GLU B 1 361 ? -18.859 -1.087 -0.02 1 87.25 361 GLU B N 1
ATOM 7068 C CA . GLU B 1 361 ? -19.719 -0.89 -1.176 1 87.25 361 GLU B CA 1
ATOM 7069 C C . GLU B 1 361 ? -19.219 -1.659 -2.391 1 87.25 361 GLU B C 1
ATOM 7071 O O . GLU B 1 361 ? -19.953 -1.863 -3.357 1 87.25 361 GLU B O 1
ATOM 7076 N N . VAL B 1 362 ? -18.062 -2.172 -2.324 1 91.12 362 VAL B N 1
ATOM 7077 C CA . VAL B 1 362 ? -17.406 -2.76 -3.488 1 91.12 362 VAL B CA 1
ATOM 7078 C C . VAL B 1 362 ? -17.625 -4.27 -3.498 1 91.12 362 VAL B C 1
ATOM 7080 O O . VAL B 1 362 ? -17.562 -4.922 -2.451 1 91.12 362 VAL B O 1
ATOM 7083 N N . ASP B 1 363 ? -17.953 -4.863 -4.645 1 91.56 363 ASP B N 1
ATOM 7084 C CA . ASP B 1 363 ? -18.031 -6.309 -4.809 1 91.56 363 ASP B CA 1
ATOM 7085 C C . ASP B 1 363 ? -16.641 -6.938 -4.766 1 91.56 363 ASP B C 1
ATOM 7087 O O . ASP B 1 363 ? -15.789 -6.633 -5.605 1 91.56 363 ASP B O 1
ATOM 7091 N N . PRO B 1 364 ? -16.422 -7.828 -3.814 1 94.19 364 PRO B N 1
ATOM 7092 C CA . PRO B 1 364 ? -15.094 -8.43 -3.693 1 94.19 364 PRO B CA 1
ATOM 7093 C C . PRO B 1 364 ? -14.859 -9.547 -4.703 1 94.19 364 PRO B C 1
ATOM 7095 O O . PRO B 1 364 ? -14.781 -10.719 -4.328 1 94.19 364 PRO B O 1
ATOM 7098 N N . ILE B 1 365 ? -14.641 -9.211 -5.902 1 92.38 365 ILE B N 1
ATOM 7099 C CA . ILE B 1 365 ? -14.43 -10.156 -6.992 1 92.38 365 ILE B CA 1
ATOM 7100 C C . ILE B 1 365 ? -13.172 -9.766 -7.77 1 92.38 365 ILE B C 1
ATOM 7102 O O . ILE B 1 365 ? -12.812 -8.586 -7.832 1 92.38 365 ILE B O 1
ATOM 7106 N N . LEU B 1 366 ? -12.492 -10.789 -8.266 1 92.44 366 LEU B N 1
ATOM 7107 C CA . LEU B 1 366 ? -11.281 -10.562 -9.039 1 92.44 366 LEU B CA 1
ATOM 7108 C C . LEU B 1 366 ? -11.617 -10.281 -10.5 1 92.44 366 LEU B C 1
ATOM 7110 O O . LEU B 1 366 ? -12.648 -10.727 -11.008 1 92.44 366 LEU B O 1
ATOM 7114 N N . GLY B 1 367 ? -10.852 -9.523 -11.141 1 88.75 367 GLY B N 1
ATOM 7115 C CA . GLY B 1 367 ? -11.016 -9.148 -12.539 1 88.75 367 GLY B CA 1
ATOM 7116 C C . GLY B 1 367 ? -9.758 -8.547 -13.141 1 88.75 367 GLY B C 1
ATOM 7117 O O . GLY B 1 367 ? -8.664 -8.711 -12.609 1 88.75 367 GLY B O 1
ATOM 7118 N N . PRO B 1 368 ? -9.914 -7.973 -14.227 1 88 368 PRO B N 1
ATOM 7119 C CA . PRO B 1 368 ? -8.742 -7.469 -14.953 1 88 368 PRO B CA 1
ATOM 7120 C C . PRO B 1 368 ? -8.219 -6.152 -14.383 1 88 368 PRO B C 1
ATOM 7122 O O . PRO B 1 368 ? -7.184 -5.652 -14.82 1 88 368 PRO B O 1
ATOM 7125 N N . GLU B 1 369 ? -8.883 -5.602 -13.406 1 87.56 369 GLU B N 1
ATOM 7126 C CA . GLU B 1 369 ? -8.406 -4.398 -12.734 1 87.56 369 GLU B CA 1
ATOM 7127 C C . GLU B 1 369 ? -7.789 -4.73 -11.383 1 87.56 369 GLU B C 1
ATOM 7129 O O . GLU B 1 369 ? -8.43 -5.371 -10.539 1 87.56 369 GLU B O 1
ATOM 7134 N N . MET B 1 370 ? -6.594 -4.273 -11.242 1 92.06 370 MET B N 1
ATOM 7135 C CA . MET B 1 370 ? -5.887 -4.57 -10 1 92.06 370 MET B CA 1
ATOM 7136 C C . MET B 1 370 ? -6.527 -3.846 -8.82 1 92.06 370 MET B C 1
ATOM 7138 O O . MET B 1 370 ? -6.922 -2.684 -8.945 1 92.06 370 MET B O 1
ATOM 7142 N N . LYS B 1 371 ? -6.621 -4.578 -7.676 1 93.69 371 LYS B N 1
ATOM 7143 C CA . LYS B 1 371 ? -7.223 -3.984 -6.484 1 93.69 371 LYS B CA 1
ATOM 7144 C C . LYS B 1 371 ? -6.406 -4.305 -5.238 1 93.69 371 LYS B C 1
ATOM 7146 O O . LYS B 1 371 ? -6.637 -3.73 -4.172 1 93.69 371 LYS B O 1
ATOM 7151 N N . SER B 1 372 ? -5.414 -5.145 -5.332 1 95.56 372 SER B N 1
ATOM 7152 C CA . SER B 1 372 ? -4.645 -5.578 -4.168 1 95.56 372 SER B CA 1
ATOM 7153 C C . SER B 1 372 ? -3.785 -4.445 -3.619 1 95.56 372 SER B C 1
ATOM 7155 O O . SER B 1 372 ? -3.4 -3.535 -4.355 1 95.56 372 SER B O 1
ATOM 7157 N N . THR B 1 373 ? -3.504 -4.512 -2.291 1 94.06 373 THR B N 1
ATOM 7158 C CA . THR B 1 373 ? -2.725 -3.471 -1.627 1 94.06 373 THR B CA 1
ATOM 7159 C C . THR B 1 373 ? -1.396 -4.027 -1.128 1 94.06 373 THR B C 1
ATOM 7161 O O . THR B 1 373 ? -0.497 -3.27 -0.76 1 94.06 373 THR B O 1
ATOM 7164 N N . GLY B 1 374 ? -1.309 -5.305 -1.083 1 94.75 374 GLY B N 1
ATOM 7165 C CA . GLY B 1 374 ? -0.095 -5.926 -0.575 1 94.75 374 GLY B CA 1
ATOM 7166 C C . GLY B 1 374 ? 0.042 -7.383 -0.974 1 94.75 374 GLY B C 1
ATOM 7167 O O . GLY B 1 374 ? -0.841 -7.938 -1.631 1 94.75 374 GLY B O 1
ATOM 7168 N N . GLU B 1 375 ? 1.164 -7.984 -0.617 1 96.25 375 GLU B N 1
ATOM 7169 C CA . GLU B 1 375 ? 1.409 -9.383 -0.952 1 96.25 375 GLU B CA 1
ATOM 7170 C C . GLU B 1 375 ? 2.225 -10.078 0.136 1 96.25 375 GLU B C 1
ATOM 7172 O O . GLU B 1 375 ? 2.807 -9.414 0.998 1 96.25 375 GLU B O 1
ATOM 7177 N N . VAL B 1 376 ? 2.17 -11.359 0.156 1 97.62 376 VAL B N 1
ATOM 7178 C CA . VAL B 1 376 ? 2.926 -12.227 1.049 1 97.62 376 VAL B CA 1
ATOM 7179 C C . VAL B 1 376 ? 3.58 -13.352 0.246 1 97.62 376 VAL B C 1
ATOM 7181 O O . VAL B 1 376 ? 3.303 -13.516 -0.945 1 97.62 376 VAL B O 1
ATOM 7184 N N . MET B 1 377 ? 4.453 -14 0.899 1 97.38 377 MET B N 1
ATOM 7185 C CA . MET B 1 377 ? 5.125 -15.133 0.267 1 97.38 377 MET B CA 1
ATOM 7186 C C . MET B 1 377 ? 5.203 -16.312 1.22 1 97.38 377 MET B C 1
ATOM 7188 O O . MET B 1 377 ? 5.461 -16.156 2.412 1 97.38 377 MET B O 1
ATOM 7192 N N . GLY B 1 378 ? 4.824 -17.469 0.736 1 97.12 378 GLY B N 1
ATOM 7193 C CA . GLY B 1 378 ? 5.043 -18.75 1.408 1 97.12 378 GLY B CA 1
ATOM 7194 C C . GLY B 1 378 ? 6.082 -19.609 0.719 1 97.12 378 GLY B C 1
ATOM 7195 O O . GLY B 1 378 ? 6.133 -19.672 -0.511 1 97.12 378 GLY B O 1
ATOM 7196 N N . ILE B 1 379 ? 6.973 -20.25 1.487 1 96.62 379 ILE B N 1
ATOM 7197 C CA . ILE B 1 379 ? 8.031 -21.109 0.946 1 96.62 379 ILE B CA 1
ATOM 7198 C C . ILE B 1 379 ? 7.957 -22.484 1.59 1 96.62 379 ILE B C 1
ATOM 7200 O O . ILE B 1 379 ? 7.805 -22.609 2.807 1 96.62 379 ILE B O 1
ATOM 7204 N N . ASP B 1 380 ? 8.023 -23.469 0.778 1 96.62 380 ASP B N 1
ATOM 7205 C CA . ASP B 1 380 ? 8.102 -24.844 1.256 1 96.62 380 ASP B CA 1
ATOM 7206 C C . ASP B 1 380 ? 8.609 -25.781 0.16 1 96.62 380 ASP B C 1
ATOM 7208 O O . ASP B 1 380 ? 8.789 -25.359 -0.986 1 96.62 380 ASP B O 1
ATOM 7212 N N . LYS B 1 381 ? 8.859 -27 0.495 1 94.88 381 LYS B N 1
ATOM 7213 C CA . LYS B 1 381 ? 9.344 -27.984 -0.456 1 94.88 381 LYS B CA 1
ATOM 7214 C C . LYS B 1 381 ? 8.211 -28.516 -1.329 1 94.88 381 LYS B C 1
ATOM 7216 O O . LYS B 1 381 ? 8.461 -29.109 -2.383 1 94.88 381 LYS B O 1
ATOM 7221 N N . GLU B 1 382 ? 7.016 -28.297 -0.855 1 96.25 382 GLU B N 1
ATOM 7222 C CA . GLU B 1 382 ? 5.828 -28.703 -1.598 1 96.25 382 GLU B CA 1
ATOM 7223 C C . GLU B 1 382 ? 4.949 -27.516 -1.945 1 96.25 382 GLU B C 1
ATOM 7225 O O . GLU B 1 382 ? 4.777 -26.594 -1.13 1 96.25 382 GLU B O 1
ATOM 7230 N N . PHE B 1 383 ? 4.398 -27.625 -3.162 1 97.88 383 PHE B N 1
ATOM 7231 C CA . PHE B 1 383 ? 3.537 -26.547 -3.602 1 97.88 383 PHE B CA 1
ATOM 7232 C C . PHE B 1 383 ? 2.4 -26.312 -2.609 1 97.88 383 PHE B C 1
ATOM 7234 O O . PHE B 1 383 ? 2.137 -25.188 -2.209 1 97.88 383 PHE B O 1
ATOM 7241 N N . GLY B 1 384 ? 1.714 -27.375 -2.242 1 98.38 384 GLY B N 1
ATOM 7242 C CA . GLY B 1 384 ? 0.57 -27.281 -1.351 1 98.38 384 GLY B CA 1
ATOM 7243 C C . GLY B 1 384 ? 0.891 -26.594 -0.041 1 98.38 384 GLY B C 1
ATOM 7244 O O . GLY B 1 384 ? 0.143 -25.719 0.403 1 98.38 384 GLY B O 1
ATOM 7245 N N . LEU B 1 385 ? 1.985 -26.906 0.574 1 97.88 385 LEU B N 1
ATOM 7246 C CA . LEU B 1 385 ? 2.371 -26.328 1.855 1 97.88 385 LEU B CA 1
ATOM 7247 C C . LEU B 1 385 ? 2.812 -24.875 1.684 1 97.88 385 LEU B C 1
ATOM 7249 O O . LEU B 1 385 ? 2.568 -24.047 2.557 1 97.88 385 LEU B O 1
ATOM 7253 N N . ALA B 1 386 ? 3.549 -24.594 0.549 1 98.06 386 ALA B N 1
ATOM 7254 C CA . ALA B 1 386 ? 3.916 -23.219 0.263 1 98.06 386 ALA B CA 1
ATOM 7255 C C . ALA B 1 386 ? 2.678 -22.328 0.117 1 98.06 386 ALA B C 1
ATOM 7257 O O . ALA B 1 386 ? 2.631 -21.219 0.649 1 98.06 386 ALA B O 1
ATOM 7258 N N . TYR B 1 387 ? 1.677 -22.891 -0.603 1 98.62 387 TYR B N 1
ATOM 7259 C CA . TYR B 1 387 ? 0.434 -22.141 -0.787 1 98.62 387 TYR B CA 1
ATOM 7260 C C . TYR B 1 387 ? -0.312 -22 0.533 1 98.62 387 TYR B C 1
ATOM 7262 O O . TYR B 1 387 ? -0.887 -20.938 0.812 1 98.62 387 TYR B O 1
ATOM 7270 N N . TYR B 1 388 ? -0.313 -23.016 1.38 1 98.31 388 TYR B N 1
ATOM 7271 C CA . TYR B 1 388 ? -0.919 -22.938 2.705 1 98.31 388 TYR B CA 1
ATOM 7272 C C . TYR B 1 388 ? -0.306 -21.812 3.529 1 98.31 388 TYR B C 1
ATOM 7274 O O . TYR B 1 388 ? -1.026 -21.016 4.129 1 98.31 388 TYR B O 1
ATOM 7282 N N . LYS B 1 389 ? 1.001 -21.781 3.549 1 97.56 389 LYS B N 1
ATOM 7283 C CA . LYS B 1 389 ? 1.702 -20.734 4.305 1 97.56 389 LYS B CA 1
ATOM 7284 C C . LYS B 1 389 ? 1.372 -19.359 3.764 1 97.56 389 LYS B C 1
ATOM 7286 O O . LYS B 1 389 ? 1.225 -18.406 4.535 1 97.56 389 LYS B O 1
ATOM 7291 N N . ALA B 1 390 ? 1.31 -19.25 2.428 1 98.19 390 ALA B N 1
ATOM 7292 C CA . ALA B 1 390 ? 0.972 -17.969 1.822 1 98.19 390 ALA B CA 1
ATOM 7293 C C . ALA B 1 390 ? -0.425 -17.516 2.238 1 98.19 390 ALA B C 1
ATOM 7295 O O . ALA B 1 390 ? -0.635 -16.344 2.561 1 98.19 390 ALA B O 1
ATOM 7296 N N . GLN B 1 391 ? -1.37 -18.5 2.248 1 98.25 391 GLN B N 1
ATOM 7297 C CA . GLN B 1 391 ? -2.729 -18.188 2.68 1 98.25 391 GLN B CA 1
ATOM 7298 C C . GLN B 1 391 ? -2.754 -17.734 4.141 1 98.25 391 GLN B C 1
ATOM 7300 O O . GLN B 1 391 ? -3.41 -16.75 4.484 1 98.25 391 GLN B O 1
ATOM 7305 N N . LEU B 1 392 ? -2.031 -18.453 4.953 1 97 392 LEU B N 1
ATOM 7306 C CA . LEU B 1 392 ? -1.946 -18.109 6.367 1 97 392 LEU B CA 1
ATOM 7307 C C . LEU B 1 392 ? -1.35 -16.719 6.566 1 97 392 LEU B C 1
ATOM 7309 O O . LEU B 1 392 ? -1.844 -15.938 7.383 1 97 392 LEU B O 1
ATOM 7313 N N . SER B 1 393 ? -0.312 -16.406 5.809 1 96.62 393 SER B N 1
ATOM 7314 C CA . SER B 1 393 ? 0.36 -15.117 5.879 1 96.62 393 SER B CA 1
ATOM 7315 C C . SER B 1 393 ? -0.565 -13.992 5.438 1 96.62 393 SER B C 1
ATOM 7317 O O . SER B 1 393 ? -0.443 -12.859 5.91 1 96.62 393 SER B O 1
ATOM 7319 N N . ALA B 1 394 ? -1.504 -14.305 4.535 1 96.44 394 ALA B N 1
ATOM 7320 C CA . ALA B 1 394 ? -2.443 -13.312 4.016 1 96.44 394 ALA B CA 1
ATOM 7321 C C . ALA B 1 394 ? -3.629 -13.133 4.961 1 96.44 394 ALA B C 1
ATOM 7323 O O . ALA B 1 394 ? -4.488 -12.281 4.73 1 96.44 394 ALA B O 1
ATOM 7324 N N . GLY B 1 395 ? -3.693 -13.969 5.984 1 93.25 395 GLY B N 1
ATOM 7325 C CA . GLY B 1 395 ? -4.727 -13.805 6.992 1 93.25 395 GLY B CA 1
ATOM 7326 C C . GLY B 1 395 ? -5.812 -14.867 6.906 1 93.25 395 GLY B C 1
ATOM 7327 O O . GLY B 1 395 ? -6.832 -14.766 7.59 1 93.25 395 GLY B O 1
ATOM 7328 N N . TYR B 1 396 ? -5.598 -15.859 6.098 1 94.31 396 TYR B N 1
ATOM 7329 C CA . TYR B 1 396 ? -6.602 -16.906 5.949 1 94.31 396 TYR B CA 1
ATOM 7330 C C . TYR B 1 396 ? -6.105 -18.219 6.547 1 94.31 396 TYR B C 1
ATOM 7332 O O . TYR B 1 396 ? -5.168 -18.844 6.027 1 94.31 396 TYR B O 1
ATOM 7340 N N . ARG B 1 397 ? -6.73 -18.547 7.598 1 93.81 397 ARG B N 1
ATOM 7341 C CA . ARG B 1 397 ? -6.508 -19.891 8.109 1 93.81 397 ARG B CA 1
ATOM 7342 C C . ARG B 1 397 ? -7.414 -20.906 7.418 1 93.81 397 ARG B C 1
ATOM 7344 O O . ARG B 1 397 ? -8.609 -20.969 7.703 1 93.81 397 ARG B O 1
ATOM 7351 N N . LEU B 1 398 ? -6.859 -21.703 6.586 1 97.88 398 LEU B N 1
ATOM 7352 C CA . LEU B 1 398 ? -7.648 -22.656 5.805 1 97.88 398 LEU B CA 1
ATOM 7353 C C . LEU B 1 398 ? -8.25 -23.734 6.703 1 97.88 398 LEU B C 1
ATOM 7355 O O . LEU B 1 398 ? -7.59 -24.219 7.621 1 97.88 398 LEU B O 1
ATOM 7359 N N . PRO B 1 399 ? -9.516 -24.016 6.473 1 97.75 399 PRO B N 1
ATOM 7360 C CA . PRO B 1 399 ? -10.148 -25.047 7.289 1 97.75 399 PRO B CA 1
ATOM 7361 C C . PRO B 1 399 ? -9.656 -26.453 6.953 1 97.75 399 PRO B C 1
ATOM 7363 O O . PRO B 1 399 ? -9.383 -26.75 5.789 1 97.75 399 PRO B O 1
ATOM 7366 N N . GLU B 1 400 ? -9.555 -27.25 7.91 1 96.25 400 GLU B N 1
ATOM 7367 C CA . GLU B 1 400 ? -9.172 -28.641 7.719 1 96.25 400 GLU B CA 1
ATOM 7368 C C . GLU B 1 400 ? -10.375 -29.578 7.832 1 96.25 400 GLU B C 1
ATOM 7370 O O . GLU B 1 400 ? -10.273 -30.766 7.539 1 96.25 400 GLU B O 1
ATOM 7375 N N . LYS B 1 401 ? -11.422 -29.094 8.297 1 96.75 401 LYS B N 1
ATOM 7376 C CA . LYS B 1 401 ? -12.711 -29.781 8.406 1 96.75 401 LYS B CA 1
ATOM 7377 C C . LYS B 1 401 ? -13.867 -28.781 8.289 1 96.75 401 LYS B C 1
ATOM 7379 O O . LYS B 1 401 ? -13.648 -27.578 8.266 1 96.75 401 LYS B O 1
ATOM 7384 N N . GLY B 1 402 ? -15.078 -29.297 8.133 1 98.12 402 GLY B N 1
ATOM 7385 C CA . GLY B 1 402 ? -16.266 -28.453 8.078 1 98.12 402 GLY B CA 1
ATOM 7386 C C . GLY B 1 402 ? -17.016 -28.562 6.766 1 98.12 402 GLY B C 1
ATOM 7387 O O . GLY B 1 402 ? -17.156 -29.656 6.211 1 98.12 402 GLY B O 1
ATOM 7388 N N . ASN B 1 403 ? -17.578 -27.328 6.352 1 98.75 403 ASN B N 1
ATOM 7389 C CA . ASN B 1 403 ? -18.438 -27.344 5.18 1 98.75 403 ASN B CA 1
ATOM 7390 C C . ASN B 1 403 ? -17.922 -26.438 4.074 1 98.75 403 ASN B C 1
ATOM 7392 O O . ASN B 1 403 ? -17.484 -25.312 4.336 1 98.75 403 ASN B O 1
ATOM 7396 N N . LEU B 1 404 ? -17.938 -27.062 2.852 1 98.75 404 LEU B N 1
ATOM 7397 C CA . LEU B 1 404 ? -17.609 -26.328 1.634 1 98.75 404 LEU B CA 1
ATOM 7398 C C . LEU B 1 404 ? -18.859 -25.922 0.882 1 98.75 404 LEU B C 1
ATOM 7400 O O . LEU B 1 404 ? -19.75 -26.75 0.658 1 98.75 404 LEU B O 1
ATOM 7404 N N . PHE B 1 405 ? -18.938 -24.609 0.597 1 98.69 405 PHE B N 1
ATOM 7405 C CA . PHE B 1 405 ? -20.016 -24.125 -0.259 1 98.69 405 PHE B CA 1
ATOM 7406 C C . PHE B 1 405 ? -19.516 -23.906 -1.683 1 98.69 405 PHE B C 1
ATOM 7408 O O . PHE B 1 405 ? -18.516 -23.234 -1.896 1 98.69 405 PHE B O 1
ATOM 7415 N N . ILE B 1 406 ? -20.25 -24.5 -2.666 1 98.31 406 ILE B N 1
ATOM 7416 C CA . ILE B 1 406 ? -19.891 -24.359 -4.07 1 98.31 406 ILE B CA 1
ATOM 7417 C C . ILE B 1 406 ? -21.062 -23.766 -4.852 1 98.31 406 ILE B C 1
ATOM 7419 O O . ILE B 1 406 ? -22.172 -24.297 -4.809 1 98.31 406 ILE B O 1
ATOM 7423 N N . SER B 1 407 ? -20.828 -22.672 -5.477 1 96.5 407 SER B N 1
ATOM 7424 C CA . SER B 1 407 ? -21.75 -22.078 -6.441 1 96.5 407 SER B CA 1
ATOM 7425 C C . SER B 1 407 ? -21 -21.516 -7.641 1 96.5 407 SER B C 1
ATOM 7427 O O . SER B 1 407 ? -20.344 -20.484 -7.539 1 96.5 407 SER B O 1
ATOM 7429 N N . VAL B 1 408 ? -21.125 -22.172 -8.82 1 95.19 408 VAL B N 1
ATOM 7430 C CA . VAL B 1 408 ? -20.281 -21.781 -9.953 1 95.19 408 VAL B CA 1
ATOM 7431 C C . VAL B 1 408 ? -21.156 -21.516 -11.18 1 95.19 408 VAL B C 1
ATOM 7433 O O . VAL B 1 408 ? -22.297 -21.969 -11.25 1 95.19 408 VAL B O 1
ATOM 7436 N N . ALA B 1 409 ? -20.625 -20.688 -12.07 1 90.62 409 ALA B N 1
ATOM 7437 C CA . ALA B 1 409 ? -21.266 -20.469 -13.359 1 90.62 409 ALA B CA 1
ATOM 7438 C C . ALA B 1 409 ? -21.406 -21.766 -14.141 1 90.62 409 ALA B C 1
ATOM 7440 O O . ALA B 1 409 ? -20.656 -22.719 -13.914 1 90.62 409 ALA B O 1
ATOM 7441 N N . ASP B 1 410 ? -22.297 -21.781 -15.07 1 91.56 410 ASP B N 1
ATOM 7442 C CA . ASP B 1 410 ? -22.594 -22.984 -15.844 1 91.56 410 ASP B CA 1
ATOM 7443 C C . ASP B 1 410 ? -21.344 -23.469 -16.594 1 91.56 410 ASP B C 1
ATOM 7445 O O . ASP B 1 410 ? -21.094 -24.672 -16.656 1 91.56 410 ASP B O 1
ATOM 7449 N N . ARG B 1 411 ? -20.578 -22.609 -17.062 1 86.31 411 ARG B N 1
ATOM 7450 C CA . ARG B 1 411 ? -19.391 -22.953 -17.844 1 86.31 411 ARG B CA 1
ATOM 7451 C C . ARG B 1 411 ? -18.359 -23.656 -16.984 1 86.31 411 ARG B C 1
ATOM 7453 O O . ARG B 1 411 ? -17.5 -24.375 -17.5 1 86.31 411 ARG B O 1
ATOM 7460 N N . ASP B 1 412 ? -18.453 -23.547 -15.664 1 92.94 412 ASP B N 1
ATOM 7461 C CA . ASP B 1 412 ? -17.453 -24.078 -14.758 1 92.94 412 ASP B CA 1
ATOM 7462 C C . ASP B 1 412 ? -17.938 -25.375 -14.094 1 92.94 412 ASP B C 1
ATOM 7464 O O . ASP B 1 412 ? -17.172 -26.062 -13.422 1 92.94 412 ASP B O 1
ATOM 7468 N N . LYS B 1 413 ? -19.188 -25.75 -14.281 1 95.5 413 LYS B N 1
ATOM 7469 C CA . LYS B 1 413 ? -19.781 -26.891 -13.602 1 95.5 413 LYS B CA 1
ATOM 7470 C C . LYS B 1 413 ? -19.031 -28.188 -13.93 1 95.5 413 LYS B C 1
ATOM 7472 O O . LYS B 1 413 ? -18.703 -28.969 -13.031 1 95.5 413 LYS B O 1
ATOM 7477 N N . PRO B 1 414 ? -18.688 -28.375 -15.125 1 94.69 414 PRO B N 1
ATOM 7478 C CA . PRO B 1 414 ? -17.938 -29.609 -15.391 1 94.69 414 PRO B CA 1
ATOM 7479 C C . PRO B 1 414 ? -16.609 -29.672 -14.656 1 94.69 414 PRO B C 1
ATOM 7481 O O . PRO B 1 414 ? -16.094 -30.766 -14.391 1 94.69 414 PRO B O 1
ATOM 7484 N N . LYS B 1 415 ? -16.031 -28.594 -14.328 1 95.06 415 LYS B N 1
ATOM 7485 C CA . LYS B 1 415 ? -14.711 -28.531 -13.727 1 95.06 415 LYS B CA 1
ATOM 7486 C C . LYS B 1 415 ? -14.766 -28.766 -12.219 1 95.06 415 LYS B C 1
ATOM 7488 O O . LYS B 1 415 ? -13.734 -28.969 -11.578 1 95.06 415 LYS B O 1
ATOM 7493 N N . ILE B 1 416 ? -15.961 -28.781 -11.602 1 96.75 416 ILE B N 1
ATOM 7494 C CA . ILE B 1 416 ? -16.016 -28.781 -10.141 1 96.75 416 ILE B CA 1
ATOM 7495 C C . ILE B 1 416 ? -16.172 -30.219 -9.641 1 96.75 416 ILE B C 1
ATOM 7497 O O . ILE B 1 416 ? -16.031 -30.484 -8.445 1 96.75 416 ILE B O 1
ATOM 7501 N N . LEU B 1 417 ? -16.469 -31.141 -10.531 1 97.06 417 LEU B N 1
ATOM 7502 C CA . LEU B 1 417 ? -16.797 -32.5 -10.094 1 97.06 417 LEU B CA 1
ATOM 7503 C C . LEU B 1 417 ? -15.648 -33.094 -9.289 1 97.06 417 LEU B C 1
ATOM 7505 O O . LEU B 1 417 ? -15.844 -33.562 -8.164 1 97.06 417 LEU B O 1
ATOM 7509 N N . GLU B 1 418 ? -14.477 -33.125 -9.875 1 97.56 418 GLU B N 1
ATOM 7510 C CA . GLU B 1 418 ? -13.32 -33.688 -9.188 1 97.56 418 GLU B CA 1
ATOM 7511 C C . GLU B 1 418 ? -13.039 -32.938 -7.887 1 97.56 418 GLU B C 1
ATOM 7513 O O . GLU B 1 418 ? -12.688 -33.562 -6.875 1 97.56 418 GLU B O 1
ATOM 7518 N N . LEU B 1 419 ? -13.172 -31.656 -7.895 1 98.12 419 LEU B N 1
ATOM 7519 C CA . LEU B 1 419 ? -12.938 -30.828 -6.719 1 98.12 419 LEU B CA 1
ATOM 7520 C C . LEU B 1 419 ? -13.883 -31.219 -5.586 1 98.12 419 LEU B C 1
ATOM 7522 O O . LEU B 1 419 ? -13.445 -31.438 -4.453 1 98.12 419 LEU B O 1
ATOM 7526 N N . ALA B 1 420 ? -15.156 -31.328 -5.891 1 98.44 420 ALA B N 1
ATOM 7527 C CA . ALA B 1 420 ? -16.172 -31.688 -4.898 1 98.44 420 ALA B CA 1
ATOM 7528 C C . ALA B 1 420 ? -15.914 -33.062 -4.324 1 98.44 420 ALA B C 1
ATOM 7530 O O . ALA B 1 420 ? -16.016 -33.281 -3.109 1 98.44 420 ALA B O 1
ATOM 7531 N N . LYS B 1 421 ? -15.578 -33.969 -5.184 1 98.12 421 LYS B N 1
ATOM 7532 C CA . LYS B 1 421 ? -15.328 -35.344 -4.75 1 98.12 421 LYS B CA 1
ATOM 7533 C C . LYS B 1 421 ? -14.125 -35.406 -3.811 1 98.12 421 LYS B C 1
ATOM 7535 O O . LYS B 1 421 ? -14.156 -36.125 -2.809 1 98.12 421 LYS B O 1
ATOM 7540 N N . GLU B 1 422 ? -13.086 -34.75 -4.16 1 98.19 422 GLU B N 1
ATOM 7541 C CA . GLU B 1 422 ? -11.883 -34.75 -3.332 1 98.19 422 GLU B CA 1
ATOM 7542 C C . GLU B 1 422 ? -12.148 -34.125 -1.963 1 98.19 422 GLU B C 1
ATOM 7544 O O . GLU B 1 422 ? -11.641 -34.594 -0.948 1 98.19 422 GLU B O 1
ATOM 7549 N N . PHE B 1 423 ? -12.93 -33.062 -1.878 1 98.56 423 PHE B N 1
ATOM 7550 C CA . PHE B 1 423 ? -13.281 -32.469 -0.598 1 98.56 423 PHE B CA 1
ATOM 7551 C C . PHE B 1 423 ? -14.148 -33.406 0.228 1 98.56 423 PHE B C 1
ATOM 7553 O O . PHE B 1 423 ? -14.008 -33.469 1.45 1 98.56 423 PHE B O 1
ATOM 7560 N N . GLU B 1 424 ? -15.047 -34.094 -0.475 1 97.69 424 GLU B N 1
ATOM 7561 C CA . GLU B 1 424 ? -15.852 -35.094 0.211 1 97.69 424 GLU B CA 1
ATOM 7562 C C . GLU B 1 424 ? -14.969 -36.156 0.85 1 97.69 424 GLU B C 1
ATOM 7564 O O . GLU B 1 424 ? -15.195 -36.562 1.996 1 97.69 424 GLU B O 1
ATOM 7569 N N . LYS B 1 425 ? -14.016 -36.531 0.119 1 97.31 425 LYS B N 1
ATOM 7570 C CA . LYS B 1 425 ? -13.086 -37.562 0.617 1 97.31 425 LYS B CA 1
ATOM 7571 C C . LYS B 1 425 ? -12.32 -37.031 1.837 1 97.31 425 LYS B C 1
ATOM 7573 O O . LYS B 1 425 ? -11.961 -37.812 2.723 1 97.31 425 LYS B O 1
ATOM 7578 N N . LEU B 1 426 ? -12.055 -35.781 1.899 1 97.69 426 LEU B N 1
ATOM 7579 C CA . LEU B 1 426 ? -11.336 -35.156 3.008 1 97.69 426 LEU B CA 1
ATOM 7580 C C . LEU B 1 426 ? -12.25 -34.969 4.215 1 97.69 426 LEU B C 1
ATOM 7582 O O . LEU B 1 426 ? -11.797 -34.531 5.277 1 97.69 426 LEU B O 1
ATOM 7586 N N . GLY B 1 427 ? -13.555 -35.188 4.016 1 97.25 427 GLY B N 1
ATOM 7587 C CA . GLY B 1 427 ? -14.484 -35.156 5.133 1 97.2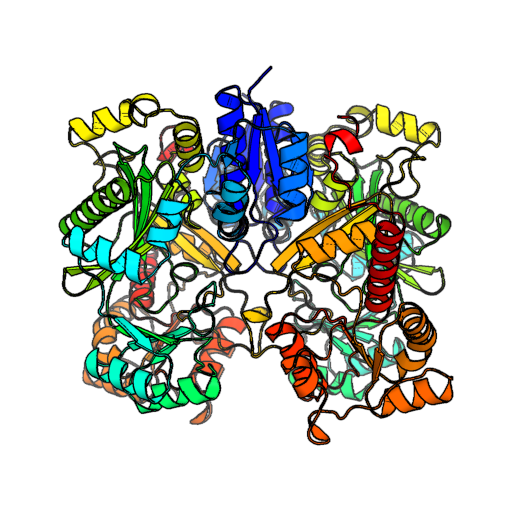5 427 GLY B CA 1
ATOM 7588 C C . GLY B 1 427 ? -15.305 -33.875 5.184 1 97.25 427 GLY B C 1
ATOM 7589 O O . GLY B 1 427 ? -16.031 -33.625 6.152 1 97.25 427 GLY B O 1
ATOM 7590 N N . PHE B 1 428 ? -15.281 -33.062 4.156 1 98.56 428 PHE B N 1
ATOM 7591 C CA . PHE B 1 428 ? -16.047 -31.844 4.152 1 98.56 428 PHE B CA 1
ATOM 7592 C C . PHE B 1 428 ? -17.5 -32.094 3.746 1 98.56 428 PHE B C 1
ATOM 7594 O O . PHE B 1 428 ? -17.766 -32.906 2.865 1 98.56 428 PHE B O 1
ATOM 7601 N N . GLY B 1 429 ? -18.422 -31.406 4.445 1 98.56 429 GLY B N 1
ATOM 7602 C CA . GLY B 1 429 ? -19.766 -31.297 3.889 1 98.56 429 GLY B CA 1
ATOM 7603 C C . GLY B 1 429 ? -19.844 -30.391 2.682 1 98.56 429 GLY B C 1
ATOM 7604 O O . GLY B 1 429 ? -19.203 -29.344 2.648 1 98.56 429 GLY B O 1
ATOM 7605 N N . ILE B 1 430 ? -20.641 -30.875 1.671 1 98.62 430 ILE B N 1
ATOM 7606 C CA . ILE B 1 430 ? -20.734 -30.078 0.448 1 98.62 430 ILE B CA 1
ATOM 7607 C C . ILE B 1 430 ? -22.109 -29.422 0.361 1 98.62 430 ILE B C 1
ATOM 7609 O O . ILE B 1 430 ? -23.141 -30.109 0.406 1 98.62 430 ILE B O 1
ATOM 7613 N N . TYR B 1 431 ? -22.078 -28.094 0.302 1 98.62 431 TYR B N 1
ATOM 7614 C CA . TYR B 1 431 ? -23.297 -27.312 0.085 1 98.62 431 TYR B CA 1
ATOM 7615 C C . 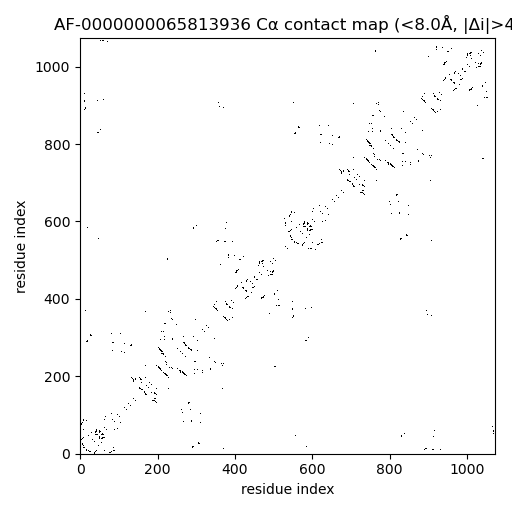TYR B 1 431 ? -23.25 -26.594 -1.257 1 98.62 431 TYR B C 1
ATOM 7617 O O . TYR B 1 431 ? -22.172 -26.156 -1.702 1 98.62 431 TYR B O 1
ATOM 7625 N N . ALA B 1 432 ? -24.406 -26.484 -1.904 1 98 432 ALA B N 1
ATOM 7626 C CA . ALA B 1 432 ? -24.406 -25.859 -3.225 1 98 432 ALA B CA 1
ATOM 7627 C C . ALA B 1 432 ? -25.766 -25.203 -3.508 1 98 432 ALA B C 1
ATOM 7629 O O . ALA B 1 432 ? -26.781 -25.609 -2.951 1 98 432 ALA B O 1
ATOM 7630 N N . THR B 1 433 ? -25.688 -24.203 -4.301 1 94.81 433 THR B N 1
ATOM 7631 C CA . THR B 1 433 ? -26.938 -23.609 -4.777 1 94.81 433 THR B CA 1
ATOM 7632 C C . THR B 1 433 ? -27.656 -24.562 -5.734 1 94.81 433 THR B C 1
ATOM 7634 O O . THR B 1 433 ? -27.078 -25.547 -6.184 1 94.81 433 THR B O 1
ATOM 7637 N N . SER B 1 434 ? -28.859 -24.172 -6.09 1 94.62 434 SER B N 1
ATOM 7638 C CA . SER B 1 434 ? -29.766 -25.078 -6.789 1 94.62 434 SER B CA 1
ATOM 7639 C C . SER B 1 434 ? -29.125 -25.625 -8.062 1 94.62 434 SER B C 1
ATOM 7641 O O . SER B 1 434 ? -29.078 -26.828 -8.266 1 94.62 434 SER B O 1
ATOM 7643 N N . GLY B 1 435 ? -28.656 -24.75 -8.93 1 94.06 435 GLY B N 1
ATOM 7644 C CA . GLY B 1 435 ? -28.078 -25.188 -10.188 1 94.06 435 GLY B CA 1
ATOM 7645 C C . GLY B 1 435 ? -26.844 -26.062 -10 1 94.06 435 GLY B C 1
ATOM 7646 O O . GLY B 1 435 ? -26.719 -27.109 -10.648 1 94.06 435 GLY B O 1
ATOM 7647 N N . THR B 1 436 ? -26 -25.703 -9.156 1 96.69 436 THR B N 1
ATOM 7648 C CA . THR B 1 436 ? -24.766 -26.453 -8.875 1 96.69 436 THR B CA 1
ATOM 7649 C C . THR B 1 436 ? -25.094 -27.766 -8.156 1 96.69 436 THR B C 1
ATOM 7651 O O . THR B 1 436 ? -24.484 -28.797 -8.445 1 96.69 436 THR B O 1
ATOM 7654 N N . TYR B 1 437 ? -26.047 -27.688 -7.293 1 97.5 437 TYR B N 1
ATOM 7655 C CA . TYR B 1 437 ? -26.5 -28.875 -6.559 1 97.5 437 TYR B CA 1
ATOM 7656 C C . TYR B 1 437 ? -27 -29.953 -7.512 1 97.5 437 TYR B C 1
ATOM 7658 O O . TYR B 1 437 ? -26.625 -31.125 -7.387 1 97.5 437 TYR B O 1
ATOM 7666 N N . LYS B 1 438 ? -27.812 -29.547 -8.398 1 97.38 438 LYS B N 1
ATOM 7667 C CA . LYS B 1 438 ? -28.375 -30.5 -9.359 1 97.38 438 LYS B CA 1
ATOM 7668 C C . LYS B 1 438 ? -27.266 -31.203 -10.141 1 97.38 438 LYS B C 1
ATOM 7670 O O . LYS B 1 438 ? -27.297 -32.406 -10.32 1 97.38 438 LYS B O 1
ATOM 7675 N N . PHE B 1 439 ? -26.328 -30.453 -10.586 1 97.75 439 PHE B N 1
ATOM 7676 C CA . PHE B 1 439 ? -25.219 -31 -11.336 1 97.75 439 PHE B CA 1
ATOM 7677 C C . PHE B 1 439 ? -24.422 -32 -10.492 1 97.75 439 PHE B C 1
ATOM 7679 O O . PHE B 1 439 ? -24.109 -33.094 -10.945 1 97.75 439 PHE B O 1
ATOM 7686 N N . LEU B 1 440 ? -24.109 -31.625 -9.273 1 97.88 440 LEU B N 1
ATOM 7687 C CA . LEU B 1 440 ? -23.312 -32.469 -8.383 1 97.88 440 LEU B CA 1
ATOM 7688 C C . LEU B 1 440 ? -24.062 -33.75 -8.055 1 97.88 440 LEU B C 1
ATOM 7690 O O . LEU B 1 440 ? -23.469 -34.844 -8.07 1 97.88 440 LEU B O 1
ATOM 7694 N N . LYS B 1 441 ? -25.297 -33.625 -7.832 1 96.81 441 LYS B N 1
ATOM 7695 C CA . LYS B 1 441 ? -26.125 -34.812 -7.496 1 96.81 441 LYS B CA 1
ATOM 7696 C C . LYS B 1 441 ? -26.188 -35.781 -8.672 1 96.81 441 LYS B C 1
ATOM 7698 O O . LYS B 1 441 ? -26.078 -36.969 -8.492 1 96.81 441 LYS B O 1
ATOM 7703 N N . GLU B 1 442 ? -26.359 -35.188 -9.719 1 97.44 442 GLU B N 1
ATOM 7704 C CA . GLU B 1 442 ? -26.438 -36 -10.93 1 97.44 442 GLU B CA 1
ATOM 7705 C C . GLU B 1 442 ? -25.141 -36.75 -11.164 1 97.44 442 GLU B C 1
ATOM 7707 O O . GLU B 1 442 ? -25.141 -37.812 -11.828 1 97.44 442 GLU B O 1
ATOM 7712 N N . HIS B 1 443 ? -24.125 -36.344 -10.68 1 97.06 443 HIS B N 1
ATOM 7713 C CA . HIS B 1 443 ? -22.828 -36.969 -10.914 1 97.06 443 HIS B CA 1
ATOM 7714 C C . HIS B 1 443 ? -22.328 -37.688 -9.672 1 97.06 443 HIS B C 1
ATOM 7716 O O . HIS B 1 443 ? -21.125 -37.906 -9.523 1 97.06 443 HIS B O 1
ATOM 7722 N N . GLY B 1 444 ? -23.172 -37.875 -8.648 1 95.88 444 GLY B N 1
ATOM 7723 C CA . GLY B 1 444 ? -22.906 -38.781 -7.562 1 95.88 444 GLY B CA 1
ATOM 7724 C C . GLY B 1 444 ? -22.25 -38.125 -6.367 1 95.88 444 GLY B C 1
ATOM 7725 O O . GLY B 1 444 ? -21.672 -38.812 -5.523 1 95.88 444 GLY B O 1
ATOM 7726 N N . VAL B 1 445 ? -22.203 -36.844 -6.277 1 97.06 445 VAL B N 1
ATOM 7727 C CA . VAL B 1 445 ? -21.656 -36.125 -5.117 1 97.06 445 VAL B CA 1
ATOM 7728 C C . VAL B 1 445 ? -22.75 -35.906 -4.078 1 97.06 445 VAL B C 1
ATOM 7730 O O . VAL B 1 445 ? -23.875 -35.531 -4.422 1 97.06 445 VAL B O 1
ATOM 7733 N N . ASN B 1 446 ? -22.469 -36.281 -2.857 1 96.75 446 ASN B N 1
ATOM 7734 C CA . ASN B 1 446 ? -23.422 -36.062 -1.771 1 96.75 446 ASN B CA 1
ATOM 7735 C C . ASN B 1 446 ? -23.453 -34.594 -1.333 1 96.75 446 ASN B C 1
ATOM 7737 O O . ASN B 1 446 ? -22.875 -34.25 -0.306 1 96.75 446 ASN B O 1
ATOM 7741 N N . ALA B 1 447 ? -24.188 -33.844 -2.006 1 97.88 447 ALA B N 1
ATOM 7742 C CA . ALA B 1 447 ? -24.281 -32.406 -1.727 1 97.88 447 ALA B CA 1
ATOM 7743 C C . ALA B 1 447 ? -25.641 -32.062 -1.122 1 97.88 447 ALA B C 1
ATOM 7745 O O . ALA B 1 447 ? -26.609 -32.781 -1.273 1 97.88 447 ALA B O 1
ATOM 7746 N N . LYS B 1 448 ? -25.672 -31.016 -0.387 1 98.19 448 LYS B N 1
ATOM 7747 C CA . LYS B 1 448 ? -26.891 -30.453 0.168 1 98.19 448 LYS B CA 1
ATOM 7748 C C . LYS B 1 448 ? -27.25 -29.141 -0.503 1 98.19 448 LYS B C 1
ATOM 7750 O O . LYS B 1 448 ? -26.375 -28.281 -0.709 1 98.19 448 LYS B O 1
ATOM 7755 N N . ARG B 1 449 ? -28.5 -29.047 -0.787 1 97.81 449 ARG B N 1
ATOM 7756 C CA . ARG B 1 449 ? -28.969 -27.812 -1.431 1 97.81 449 ARG B CA 1
ATOM 7757 C C . ARG B 1 449 ? -29.188 -26.703 -0.404 1 97.81 449 ARG B C 1
ATOM 7759 O O . ARG B 1 449 ? -29.734 -26.953 0.671 1 97.81 449 ARG B O 1
ATOM 7766 N N . VAL B 1 450 ? -28.719 -25.531 -0.725 1 97.12 450 VAL B N 1
ATOM 7767 C CA . VAL B 1 450 ? -28.953 -24.375 0.122 1 97.12 450 VAL B CA 1
ATOM 7768 C C . VAL B 1 450 ? -29.547 -23.234 -0.711 1 97.12 450 VAL B C 1
ATOM 7770 O O . VAL B 1 450 ? -29.312 -23.141 -1.916 1 97.12 450 VAL B O 1
ATOM 7773 N N . LEU B 1 451 ? -30.281 -22.375 -0.084 1 95.81 451 LEU B N 1
ATOM 7774 C CA . LEU B 1 451 ? -30.969 -21.281 -0.77 1 95.81 451 LEU B CA 1
ATOM 7775 C C . LEU B 1 451 ? -30.031 -20.094 -0.949 1 95.81 451 LEU B C 1
ATOM 7777 O O . LEU B 1 451 ? -29.203 -19.812 -0.078 1 95.81 451 LEU B O 1
ATOM 7781 N N . LYS B 1 452 ? -30.25 -19.422 -2.068 1 91.94 452 LYS B N 1
ATOM 7782 C CA . LYS B 1 452 ? -29.656 -18.094 -2.258 1 91.94 452 LYS B CA 1
ATOM 7783 C C . LYS B 1 452 ? -30.406 -17.047 -1.449 1 91.94 452 LYS B C 1
ATOM 7785 O O . LYS B 1 452 ? -31.5 -17.297 -0.951 1 91.94 452 LYS B O 1
ATOM 7790 N N . VAL B 1 453 ? -29.797 -15.914 -1.396 1 91.31 453 VAL B N 1
ATOM 7791 C CA . VAL B 1 453 ? -30.406 -14.82 -0.651 1 91.31 453 VAL B CA 1
ATOM 7792 C C . VAL B 1 453 ? -31.766 -14.492 -1.242 1 91.31 453 VAL B C 1
ATOM 7794 O O . VAL B 1 453 ? -32.75 -14.289 -0.506 1 91.31 453 VAL B O 1
ATOM 7797 N N . SER B 1 454 ? -31.875 -14.516 -2.566 1 90.94 454 SER B N 1
ATOM 7798 C CA . SER B 1 454 ? -33.094 -14.133 -3.281 1 90.94 454 SER B CA 1
ATOM 7799 C C . SER B 1 454 ? -34.156 -15.219 -3.17 1 90.94 454 SER B C 1
ATOM 7801 O O . SER B 1 454 ? -35.312 -14.977 -3.494 1 90.94 454 SER B O 1
ATOM 7803 N N . GLU B 1 455 ? -33.812 -16.391 -2.668 1 92.44 455 GLU B N 1
ATOM 7804 C CA . GLU B 1 455 ? -34.719 -17.531 -2.676 1 92.44 455 GLU B CA 1
ATOM 7805 C C . GLU B 1 455 ? -35.375 -17.734 -1.31 1 92.44 455 GLU B C 1
ATOM 7807 O O . GLU B 1 455 ? -36.25 -18.562 -1.157 1 92.44 455 GLU B O 1
ATOM 7812 N N . GLY B 1 456 ? -34.938 -17.125 -0.316 1 92 456 GLY B N 1
ATOM 7813 C CA . GLY B 1 456 ? -35.562 -17.234 0.992 1 92 456 GLY B CA 1
ATOM 7814 C C . GLY B 1 456 ? -34.594 -17.484 2.111 1 92 456 GLY B C 1
ATOM 7815 O O . GLY B 1 456 ? -33.375 -17.203 1.959 1 92 456 GLY B O 1
ATOM 7816 N N . ARG B 1 457 ? -35.125 -17.766 3.289 1 92.19 457 ARG B N 1
ATOM 7817 C CA . ARG B 1 457 ? -34.281 -18.016 4.469 1 92.19 457 ARG B CA 1
ATOM 7818 C C . ARG B 1 457 ? -34.625 -19.359 5.094 1 92.19 457 ARG B C 1
ATOM 7820 O O . ARG B 1 457 ? -35.75 -19.844 4.992 1 92.19 457 ARG B O 1
ATOM 7827 N N . PRO B 1 458 ? -33.75 -20.141 5.633 1 94.81 458 PRO B N 1
ATOM 7828 C CA . PRO B 1 458 ? -32.375 -19.734 5.742 1 94.81 458 PRO B CA 1
ATOM 7829 C C . PRO B 1 458 ? -31.594 -19.891 4.434 1 94.81 458 PRO B C 1
ATOM 7831 O O . PRO B 1 458 ? -31.797 -20.875 3.709 1 94.81 458 PRO B O 1
ATOM 7834 N N . ASN B 1 459 ? -30.812 -18.938 4.129 1 96.56 459 ASN B N 1
ATOM 7835 C CA . ASN B 1 459 ? -29.984 -18.984 2.928 1 96.56 459 ASN B CA 1
ATOM 7836 C C . ASN B 1 459 ? -28.516 -19.125 3.271 1 96.56 459 ASN B C 1
ATOM 7838 O O . ASN B 1 459 ? -28.141 -19.219 4.445 1 96.56 459 ASN B O 1
ATOM 7842 N N . VAL B 1 460 ? -27.703 -19.188 2.291 1 96.88 460 VAL B N 1
ATOM 7843 C CA . VAL B 1 460 ? -26.281 -19.469 2.463 1 96.88 460 VAL B CA 1
ATOM 7844 C C . VAL B 1 460 ? -25.625 -18.359 3.273 1 96.88 460 VAL B C 1
ATOM 7846 O O . VAL B 1 460 ? -24.703 -18.609 4.051 1 96.88 460 VAL B O 1
ATOM 7849 N N . VAL B 1 461 ? -26.016 -17.094 3.143 1 96.56 461 VAL B N 1
ATOM 7850 C CA . VAL B 1 461 ? -25.453 -15.969 3.887 1 96.56 461 VAL B CA 1
ATOM 7851 C C . VAL B 1 461 ? -25.703 -16.156 5.379 1 96.56 461 VAL B C 1
ATOM 7853 O O . VAL B 1 461 ? -24.828 -15.922 6.203 1 96.56 461 VAL B O 1
ATOM 7856 N N . ASP B 1 462 ? -26.891 -16.625 5.676 1 96.06 462 ASP B N 1
ATOM 7857 C CA . ASP B 1 462 ? -27.188 -16.969 7.062 1 96.06 462 ASP B CA 1
ATOM 7858 C C . ASP B 1 462 ? -26.219 -18.016 7.598 1 96.06 462 ASP B C 1
ATOM 7860 O O . ASP B 1 462 ? -25.766 -17.922 8.734 1 96.06 462 ASP B O 1
ATOM 7864 N N . MET B 1 463 ? -25.984 -18.953 6.781 1 97.56 463 MET B N 1
ATOM 7865 C CA . MET B 1 463 ? -25.109 -20.047 7.184 1 97.56 463 MET B CA 1
ATOM 7866 C C . MET B 1 463 ? -23.688 -19.547 7.414 1 97.56 463 MET B C 1
ATOM 7868 O O . MET B 1 463 ? -23 -20.031 8.32 1 97.56 463 MET B O 1
ATOM 7872 N N . ILE B 1 464 ? -23.219 -18.625 6.625 1 96.69 464 ILE B N 1
ATOM 7873 C CA . ILE B 1 464 ? -21.906 -18.031 6.793 1 96.69 464 ILE B CA 1
ATOM 7874 C C . ILE B 1 464 ? -21.844 -17.25 8.109 1 96.69 464 ILE B C 1
ATOM 7876 O O . ILE B 1 464 ? -20.922 -17.422 8.898 1 96.69 464 ILE B O 1
ATOM 7880 N N . ILE B 1 465 ? -22.859 -16.484 8.336 1 93.5 465 ILE B N 1
ATOM 7881 C CA . ILE B 1 465 ? -22.938 -15.672 9.547 1 93.5 465 ILE B CA 1
ATOM 7882 C C . ILE B 1 465 ? -22.953 -16.578 10.773 1 93.5 465 ILE B C 1
ATOM 7884 O O . ILE B 1 465 ? -22.312 -16.266 11.789 1 93.5 465 ILE B O 1
ATOM 7888 N N . ASN B 1 466 ? -23.578 -17.75 10.672 1 94.94 466 ASN B N 1
ATOM 7889 C CA . ASN B 1 466 ? -23.719 -18.688 11.781 1 94.94 466 ASN B CA 1
ATOM 7890 C C . ASN B 1 466 ? -22.484 -19.547 11.938 1 94.94 466 ASN B C 1
ATOM 7892 O O . ASN B 1 466 ? -22.422 -20.406 12.82 1 94.94 466 ASN B O 1
ATOM 7896 N N . GLY B 1 467 ? -21.578 -19.422 11.07 1 96.31 467 GLY B N 1
ATOM 7897 C CA . GLY B 1 467 ? -20.344 -20.188 11.164 1 96.31 467 GLY B CA 1
ATOM 7898 C C . GLY B 1 467 ? -20.469 -21.609 10.648 1 96.31 467 GLY B C 1
ATOM 7899 O O . GLY B 1 467 ? -19.719 -22.5 11.062 1 96.31 467 GLY B O 1
ATOM 7900 N N . GLU B 1 468 ? -21.422 -21.781 9.773 1 98 468 GLU B N 1
ATOM 7901 C CA . GLU B 1 468 ? -21.688 -23.125 9.289 1 98 468 GLU B CA 1
ATOM 7902 C C . GLU B 1 468 ? -20.938 -23.406 7.992 1 98 468 GLU B C 1
ATOM 7904 O O . GLU B 1 468 ? -20.812 -24.562 7.574 1 98 468 GLU B O 1
ATOM 7909 N N . ILE B 1 469 ? -20.516 -22.391 7.348 1 98.56 469 ILE B N 1
ATOM 7910 C CA . ILE B 1 469 ? -19.734 -22.531 6.129 1 98.56 469 ILE B CA 1
ATOM 7911 C C . ILE B 1 469 ? -18.281 -22.125 6.406 1 98.56 469 ILE B C 1
ATOM 7913 O O . ILE B 1 469 ? -18.016 -21.062 6.961 1 98.56 469 ILE B O 1
ATOM 7917 N N . HIS B 1 470 ? -17.375 -22.953 5.938 1 98.62 470 HIS B N 1
ATOM 7918 C CA . HIS B 1 470 ? -15.984 -22.766 6.332 1 98.62 470 HIS B CA 1
ATOM 7919 C C . HIS B 1 470 ? -15.109 -22.438 5.129 1 98.62 470 HIS B C 1
ATOM 7921 O O . HIS B 1 470 ? -13.977 -21.969 5.285 1 98.62 470 HIS B O 1
ATOM 7927 N N . LEU B 1 471 ? -15.547 -22.719 3.973 1 98.69 471 LEU B N 1
ATOM 7928 C CA . LEU B 1 471 ? -14.867 -22.469 2.707 1 98.69 471 LEU B CA 1
ATOM 7929 C C . LEU B 1 471 ? -15.867 -22.219 1.588 1 98.69 471 LEU B C 1
ATOM 7931 O O . LEU B 1 471 ? -16.922 -22.859 1.539 1 98.69 471 LEU B O 1
ATOM 7935 N N . VAL B 1 472 ? -15.562 -21.266 0.682 1 98.5 472 VAL B N 1
ATOM 7936 C CA . VAL B 1 472 ? -16.5 -20.922 -0.377 1 98.5 472 VAL B CA 1
ATOM 7937 C C . VAL B 1 472 ? -15.789 -20.906 -1.724 1 98.5 472 VAL B C 1
ATOM 7939 O O . VAL B 1 472 ? -14.719 -20.297 -1.857 1 98.5 472 VAL B O 1
ATOM 7942 N N . ILE B 1 473 ? -16.297 -21.578 -2.711 1 98 473 ILE B N 1
ATOM 7943 C CA . ILE B 1 473 ? -15.906 -21.469 -4.113 1 98 473 ILE B CA 1
ATOM 7944 C C . ILE B 1 473 ? -17.078 -20.922 -4.926 1 98 473 ILE B C 1
ATOM 7946 O O . ILE B 1 473 ? -18.109 -21.578 -5.078 1 98 473 ILE B O 1
ATOM 7950 N N . ASN B 1 474 ? -16.938 -19.719 -5.383 1 95.75 474 ASN B N 1
ATOM 7951 C CA . ASN B 1 474 ? -18 -18.984 -6.043 1 95.75 474 ASN B CA 1
ATOM 7952 C C . ASN B 1 474 ? -17.516 -18.266 -7.289 1 95.75 474 ASN B C 1
ATOM 7954 O O . ASN B 1 474 ? -17.047 -17.125 -7.211 1 95.75 474 ASN B O 1
ATOM 7958 N N . THR B 1 475 ? -17.688 -18.859 -8.508 1 93 475 THR B N 1
ATOM 7959 C CA . THR B 1 475 ? -17.234 -18.219 -9.742 1 93 475 THR B CA 1
ATOM 7960 C C . THR B 1 475 ? -18.328 -17.344 -10.328 1 93 475 THR B C 1
ATOM 7962 O O . THR B 1 475 ? -19.5 -17.719 -10.328 1 93 475 THR B O 1
ATOM 7965 N N . PRO B 1 476 ? -17.984 -16.188 -10.773 1 86.5 476 PRO B N 1
ATOM 7966 C CA . PRO B 1 476 ? -18.984 -15.234 -11.266 1 86.5 476 PRO B CA 1
ATOM 7967 C C . PRO B 1 476 ? -19.578 -15.648 -12.602 1 86.5 476 PRO B C 1
ATOM 7969 O O . PRO B 1 476 ? -18.875 -16.203 -13.453 1 86.5 476 PRO B O 1
ATOM 7972 N N . SER B 1 477 ? -20.797 -15.383 -12.75 1 76.19 477 SER B N 1
ATOM 7973 C CA . SER B 1 477 ? -21.5 -15.688 -14 1 76.19 477 SER B CA 1
ATOM 7974 C C . SER B 1 477 ? -21.328 -14.562 -15.016 1 76.19 477 SER B C 1
ATOM 7976 O O . SER B 1 477 ? -21.547 -14.766 -16.219 1 76.19 477 SER B O 1
ATOM 7978 N N . GLY B 1 478 ? -20.688 -13.438 -14.594 1 66.06 478 GLY B N 1
ATOM 7979 C CA . GLY B 1 478 ? -20.484 -12.312 -15.492 1 66.06 478 GLY B CA 1
ATOM 7980 C C . GLY B 1 478 ? -21.594 -11.281 -15.414 1 66.06 478 GLY B C 1
ATOM 7981 O O . GLY B 1 478 ? -21.453 -10.164 -15.914 1 66.06 478 GLY B O 1
ATOM 7982 N N . LYS B 1 479 ? -22.688 -11.523 -14.93 1 58.91 479 LYS B N 1
ATOM 7983 C CA . LYS B 1 479 ? -23.766 -10.531 -14.883 1 58.91 479 LYS B CA 1
ATOM 7984 C C . LYS B 1 479 ? -23.578 -9.57 -13.719 1 58.91 479 LYS B C 1
ATOM 7986 O O . LYS B 1 479 ? -23.188 -9.977 -12.617 1 58.91 479 LYS B O 1
ATOM 7991 N N . ARG B 1 480 ? -23.484 -8.234 -13.945 1 55.44 480 ARG B N 1
ATOM 7992 C CA . ARG B 1 480 ? -23.156 -7.148 -13.031 1 55.44 480 ARG B CA 1
ATOM 7993 C C . ARG B 1 480 ? -24.25 -6.949 -11.984 1 55.44 480 ARG B C 1
ATOM 7995 O O . ARG B 1 480 ? -24.062 -6.219 -11.016 1 55.44 480 ARG B O 1
ATOM 8002 N N . GLU B 1 481 ? -25.391 -7.25 -12.109 1 52.41 481 GLU B N 1
ATOM 8003 C CA . GLU B 1 481 ? -26.406 -6.902 -11.125 1 52.41 481 GLU B CA 1
ATOM 8004 C C . GLU B 1 481 ? -26.047 -7.441 -9.742 1 52.41 481 GLU B C 1
ATOM 8006 O O . GLU B 1 481 ? -25.391 -8.484 -9.633 1 52.41 481 GLU B O 1
ATOM 8011 N N . LYS B 1 482 ? -26.141 -6.434 -8.797 1 60.53 482 LYS B N 1
ATOM 8012 C CA . LYS B 1 482 ? -26 -6.91 -7.426 1 60.53 482 LYS B CA 1
ATOM 8013 C C . LYS B 1 482 ? -26.766 -8.211 -7.211 1 60.53 482 LYS B C 1
ATOM 8015 O O . LYS B 1 482 ? -28 -8.203 -7.156 1 60.53 482 LYS B O 1
ATOM 8020 N N . SER B 1 483 ? -25.969 -9.281 -7.422 1 78.56 483 SER B N 1
ATOM 8021 C CA . SER B 1 483 ? -26.469 -10.656 -7.496 1 78.56 483 SER B CA 1
ATOM 8022 C C . SER B 1 483 ? -26.297 -11.375 -6.16 1 78.56 483 SER B C 1
ATOM 8024 O O . SER B 1 483 ? -25.734 -10.82 -5.215 1 78.56 483 SER B O 1
ATOM 8026 N N . ASP B 1 484 ? -26.984 -12.391 -5.91 1 87.94 484 ASP B N 1
ATOM 8027 C CA . ASP B 1 484 ? -26.828 -13.289 -4.773 1 87.94 484 ASP B CA 1
ATOM 8028 C C . ASP B 1 484 ? -25.344 -13.539 -4.473 1 87.94 484 ASP B C 1
ATOM 8030 O O . ASP B 1 484 ? -24.953 -13.617 -3.311 1 87.94 484 ASP B O 1
ATOM 8034 N N . ALA B 1 485 ? -24.641 -13.438 -5.516 1 90.94 485 ALA B N 1
ATOM 8035 C CA . ALA B 1 485 ? -23.219 -13.719 -5.387 1 90.94 485 ALA B CA 1
ATOM 8036 C C . ALA B 1 485 ? -22.5 -12.602 -4.633 1 90.94 485 ALA B C 1
ATOM 8038 O O . ALA B 1 485 ? -21.578 -12.852 -3.863 1 90.94 485 ALA B O 1
ATOM 8039 N N . TYR B 1 486 ? -22.953 -11.398 -4.836 1 91.75 486 TYR B N 1
ATOM 8040 C CA . TYR B 1 486 ? -22.406 -10.242 -4.129 1 91.75 486 TYR B CA 1
ATOM 8041 C C . TYR B 1 486 ? -22.547 -10.414 -2.619 1 91.75 486 TYR B C 1
ATOM 8043 O O . TYR B 1 486 ? -21.578 -10.227 -1.877 1 91.75 486 TYR B O 1
ATOM 8051 N N . TYR B 1 487 ? -23.641 -10.789 -2.199 1 93.12 487 TYR B N 1
ATOM 8052 C CA . TYR B 1 487 ? -23.906 -10.906 -0.771 1 93.12 487 TYR B CA 1
ATOM 8053 C C . TYR B 1 487 ? -23.109 -12.047 -0.154 1 93.12 487 TYR B C 1
ATOM 8055 O O . TYR B 1 487 ? -22.688 -11.969 0.998 1 93.12 487 TYR B O 1
ATOM 8063 N N . ILE B 1 488 ? -22.969 -13.078 -0.895 1 94.88 488 ILE B N 1
ATOM 8064 C CA . ILE B 1 488 ? -22.188 -14.211 -0.422 1 94.88 488 ILE B CA 1
ATOM 8065 C C . ILE B 1 488 ? -20.734 -13.781 -0.188 1 94.88 488 ILE B C 1
ATOM 8067 O O . ILE B 1 488 ? -20.172 -14.016 0.885 1 94.88 488 ILE B O 1
ATOM 8071 N N . ARG B 1 489 ? -20.188 -13.133 -1.194 1 95.94 489 ARG B N 1
ATOM 8072 C CA . ARG B 1 489 ? -18.797 -12.703 -1.108 1 95.94 489 ARG B CA 1
ATOM 8073 C C . ARG B 1 489 ? -18.609 -11.672 -0.003 1 95.94 489 ARG B C 1
ATOM 8075 O O . ARG B 1 489 ? -17.625 -11.719 0.733 1 95.94 489 ARG B O 1
ATOM 8082 N N . ARG B 1 490 ? -19.547 -10.781 0.139 1 94.44 490 ARG B N 1
ATOM 8083 C CA . ARG B 1 490 ? -19.484 -9.766 1.19 1 94.44 490 ARG B CA 1
ATOM 8084 C C . ARG B 1 490 ? -19.516 -10.414 2.572 1 94.44 490 ARG B C 1
ATOM 8086 O O . ARG B 1 490 ? -18.812 -9.984 3.484 1 94.44 490 ARG B O 1
ATOM 8093 N N . ALA B 1 491 ? -20.344 -11.438 2.721 1 94.81 491 ALA B N 1
ATOM 8094 C CA . ALA B 1 491 ? -20.422 -12.164 3.986 1 94.81 491 ALA B CA 1
ATOM 8095 C C . ALA B 1 491 ? -19.094 -12.844 4.297 1 94.81 491 ALA B C 1
ATOM 8097 O O . ALA B 1 491 ? -18.625 -12.836 5.441 1 94.81 491 ALA B O 1
ATOM 8098 N N . CYS B 1 492 ? -18.5 -13.406 3.277 1 96.56 492 CYS B N 1
ATOM 8099 C CA . CYS B 1 492 ? -17.203 -14.062 3.463 1 96.56 492 CYS B CA 1
ATOM 8100 C C . CYS B 1 492 ? -16.172 -13.078 3.98 1 96.56 492 CYS B C 1
ATOM 8102 O O . CYS B 1 492 ? -15.422 -13.391 4.91 1 96.56 492 CYS B O 1
ATOM 8104 N N . VAL B 1 493 ? -16.141 -11.891 3.367 1 95.12 493 VAL B N 1
ATOM 8105 C CA . VAL B 1 493 ? -15.18 -10.859 3.764 1 95.12 493 VAL B CA 1
ATOM 8106 C C . VAL B 1 493 ? -15.453 -10.43 5.207 1 95.12 493 VAL B C 1
ATOM 8108 O O . VAL B 1 493 ? -14.531 -10.352 6.02 1 95.12 493 VAL B O 1
ATOM 8111 N N . GLN B 1 494 ? -16.672 -10.234 5.52 1 90.94 494 GLN B N 1
ATOM 8112 C CA . GLN B 1 494 ? -17.062 -9.727 6.828 1 90.94 494 GLN B CA 1
ATOM 8113 C C . GLN B 1 494 ? -16.75 -10.742 7.926 1 90.94 494 GLN B C 1
ATOM 8115 O O . GLN B 1 494 ? -16.328 -10.367 9.023 1 90.94 494 GLN B O 1
ATOM 8120 N N . PHE B 1 495 ? -16.922 -12.016 7.641 1 92.75 495 PHE B N 1
ATOM 8121 C CA . PHE B 1 495 ? -16.812 -13.031 8.68 1 92.75 495 PHE B CA 1
ATOM 8122 C C . PHE B 1 495 ? -15.539 -13.852 8.492 1 92.75 495 PHE B C 1
ATOM 8124 O O . PHE B 1 495 ? -15.391 -14.922 9.086 1 92.75 495 PHE B O 1
ATOM 8131 N N . ASN B 1 496 ? -14.664 -13.398 7.625 1 94.25 496 ASN B N 1
ATOM 8132 C CA . ASN B 1 496 ? -13.328 -13.945 7.41 1 94.25 496 ASN B CA 1
ATOM 8133 C C . ASN B 1 496 ? -13.383 -15.414 6.992 1 94.25 496 ASN B C 1
ATOM 8135 O O . ASN B 1 496 ? -12.648 -16.25 7.523 1 94.25 496 ASN B O 1
ATOM 8139 N N . VAL B 1 497 ? -14.375 -15.727 6.156 1 97.38 497 VAL B N 1
ATOM 8140 C CA . VAL B 1 497 ? -14.43 -17.047 5.539 1 97.38 497 VAL B CA 1
ATOM 8141 C C . VAL B 1 497 ? -13.617 -17.047 4.246 1 97.38 497 VAL B C 1
ATOM 8143 O O . VAL B 1 497 ? -13.883 -16.25 3.344 1 97.38 497 VAL B O 1
ATOM 8146 N N . PRO B 1 498 ? -12.57 -17.969 4.148 1 98.06 498 PRO B N 1
ATOM 8147 C CA . PRO B 1 498 ? -11.828 -18.016 2.885 1 98.06 498 PRO B CA 1
ATOM 8148 C C . PRO B 1 498 ? -12.734 -18.281 1.681 1 98.06 498 PRO B C 1
ATOM 8150 O O . PRO B 1 498 ? -13.602 -19.156 1.734 1 98.06 498 PRO B O 1
ATOM 8153 N N . TYR B 1 499 ? -12.578 -17.531 0.606 1 97.94 499 TYR B N 1
ATOM 8154 C CA . TYR B 1 499 ? -13.398 -17.703 -0.586 1 97.94 499 TYR B CA 1
ATOM 8155 C C . TYR B 1 499 ? -12.578 -17.5 -1.852 1 97.94 499 TYR B C 1
ATOM 8157 O O . TYR B 1 499 ? -11.625 -16.719 -1.862 1 97.94 499 TYR B O 1
ATOM 8165 N N . TYR B 1 500 ? -12.93 -18.219 -2.906 1 97.62 500 TYR B N 1
ATOM 8166 C CA . TYR B 1 500 ? -12.219 -18.219 -4.18 1 97.62 500 TYR B CA 1
ATOM 8167 C C . TYR B 1 500 ? -13.195 -18.062 -5.348 1 97.62 500 TYR B C 1
ATOM 8169 O O . TYR B 1 500 ? -14.25 -18.703 -5.359 1 97.62 500 TYR B O 1
ATOM 8177 N N . THR B 1 501 ? -12.805 -17.266 -6.332 1 95.62 501 THR B N 1
ATOM 8178 C CA . THR B 1 501 ? -13.742 -16.922 -7.395 1 95.62 501 THR B CA 1
ATOM 8179 C C . THR B 1 501 ? -13.305 -17.531 -8.719 1 95.62 501 THR B C 1
ATOM 8181 O O . THR B 1 501 ? -13.883 -17.234 -9.766 1 95.62 501 THR B O 1
ATOM 8184 N N . THR B 1 502 ? -12.219 -18.297 -8.75 1 94.88 502 THR B N 1
ATOM 8185 C CA . THR B 1 502 ? -11.781 -19.016 -9.938 1 94.88 502 THR B CA 1
ATOM 8186 C C . THR B 1 502 ? -11.625 -20.516 -9.641 1 94.88 502 THR B C 1
ATOM 8188 O O . THR B 1 502 ? -11.367 -20.891 -8.5 1 94.88 502 THR B O 1
ATOM 8191 N N . MET B 1 503 ? -11.805 -21.328 -10.633 1 95.19 503 MET B N 1
ATOM 8192 C CA . MET B 1 503 ? -11.695 -22.766 -10.461 1 95.19 503 MET B CA 1
ATOM 8193 C C . MET B 1 503 ? -10.266 -23.156 -10.094 1 95.19 503 MET B C 1
ATOM 8195 O O . MET B 1 503 ? -10.055 -24.016 -9.227 1 95.19 503 MET B O 1
ATOM 8199 N N . ARG B 1 504 ? -9.32 -22.531 -10.703 1 96.69 504 ARG B N 1
ATOM 8200 C CA . ARG B 1 504 ? -7.93 -22.875 -10.461 1 96.69 504 ARG B CA 1
ATOM 8201 C C . ARG B 1 504 ? -7.527 -22.594 -9.023 1 96.69 504 ARG B C 1
ATOM 8203 O O . ARG B 1 504 ? -6.789 -23.359 -8.406 1 96.69 504 ARG B O 1
ATOM 8210 N N . ALA B 1 505 ? -8.031 -21.484 -8.516 1 97.38 505 ALA B N 1
ATOM 8211 C CA . ALA B 1 505 ? -7.777 -21.188 -7.105 1 97.38 505 ALA B CA 1
ATOM 8212 C C . ALA B 1 505 ? -8.43 -22.234 -6.199 1 97.38 505 ALA B C 1
ATOM 8214 O O . ALA B 1 505 ? -7.883 -22.578 -5.152 1 97.38 505 ALA B O 1
ATOM 8215 N N . GLY B 1 506 ? -9.609 -22.703 -6.605 1 97.88 506 GLY B N 1
ATOM 8216 C CA . GLY B 1 506 ? -10.266 -23.766 -5.871 1 97.88 506 GLY B CA 1
ATOM 8217 C C . GLY B 1 506 ? -9.422 -25.031 -5.77 1 97.88 506 GLY B C 1
ATOM 8218 O O . GLY B 1 506 ? -9.312 -25.625 -4.695 1 97.88 506 GLY B O 1
ATOM 8219 N N . TYR B 1 507 ? -8.82 -25.344 -6.84 1 98.19 507 TYR B N 1
ATOM 8220 C CA . TYR B 1 507 ? -7.988 -26.547 -6.852 1 98.19 507 TYR B CA 1
ATOM 8221 C C . TYR B 1 507 ? -6.699 -26.328 -6.07 1 98.19 507 TYR B C 1
ATOM 8223 O O . TYR B 1 507 ? -6.18 -27.25 -5.441 1 98.19 507 TYR B O 1
ATOM 8231 N N . ALA B 1 508 ? -6.156 -25.094 -6.121 1 98.5 508 ALA B N 1
ATOM 8232 C CA . ALA B 1 508 ? -4.949 -24.781 -5.355 1 98.5 508 ALA B CA 1
ATOM 8233 C C . ALA B 1 508 ? -5.203 -24.922 -3.855 1 98.5 508 ALA B C 1
ATOM 8235 O O . ALA B 1 508 ? -4.383 -25.469 -3.125 1 98.5 508 ALA B O 1
ATOM 8236 N N . VAL B 1 509 ? -6.363 -24.438 -3.418 1 98.5 509 VAL B N 1
ATOM 8237 C CA . VAL B 1 509 ? -6.664 -24.5 -1.992 1 98.5 509 VAL B CA 1
ATOM 8238 C C . VAL B 1 509 ? -6.895 -25.953 -1.578 1 98.5 509 VAL B C 1
ATOM 8240 O O . VAL B 1 509 ? -6.547 -26.344 -0.464 1 98.5 509 VAL B O 1
ATOM 8243 N N . LEU B 1 510 ? -7.52 -26.719 -2.473 1 98.69 510 LEU B N 1
ATOM 8244 C CA . LEU B 1 510 ? -7.66 -28.156 -2.217 1 98.69 510 LEU B CA 1
ATOM 8245 C C . LEU B 1 510 ? -6.301 -28.797 -1.979 1 98.69 510 LEU B C 1
ATOM 8247 O O . LEU B 1 510 ? -6.129 -29.562 -1.029 1 98.69 510 LEU B O 1
ATOM 8251 N N . GLU B 1 511 ? -5.332 -28.469 -2.814 1 98.38 511 GLU B N 1
ATOM 8252 C CA . GLU B 1 511 ? -3.988 -29.016 -2.678 1 98.38 511 GLU B CA 1
ATOM 8253 C C . GLU B 1 511 ? -3.352 -28.609 -1.355 1 98.38 511 GLU B C 1
ATOM 8255 O O . GLU B 1 511 ? -2.668 -29.406 -0.711 1 98.38 511 GLU B O 1
ATOM 8260 N N . ALA B 1 512 ? -3.518 -27.375 -0.951 1 98.62 512 ALA B N 1
ATOM 8261 C CA . ALA B 1 512 ? -2.984 -26.859 0.313 1 98.62 512 ALA B CA 1
ATOM 8262 C C . ALA B 1 512 ? -3.568 -27.625 1.497 1 98.62 512 ALA B C 1
ATOM 8264 O O . ALA B 1 512 ? -2.832 -28.062 2.389 1 98.62 512 ALA B O 1
ATOM 8265 N N . ILE B 1 513 ? -4.871 -27.859 1.461 1 98.62 513 ILE B N 1
ATOM 8266 C CA . ILE B 1 513 ? -5.562 -28.516 2.562 1 98.62 513 ILE B CA 1
ATOM 8267 C C . ILE B 1 513 ? -5.152 -29.984 2.621 1 98.62 513 ILE B C 1
ATOM 8269 O O . ILE B 1 513 ? -4.902 -30.516 3.703 1 98.62 513 ILE B O 1
ATOM 8273 N N . LYS B 1 514 ? -5.059 -30.641 1.422 1 98.31 514 LYS B N 1
ATOM 8274 C CA . LYS B 1 514 ? -4.574 -32 1.375 1 98.31 514 LYS B CA 1
ATOM 8275 C C . LYS B 1 514 ? -3.184 -32.125 1.991 1 98.31 514 LYS B C 1
ATOM 8277 O O . LYS B 1 514 ? -2.924 -33.031 2.787 1 98.31 514 LYS B O 1
ATOM 8282 N N . SER B 1 515 ? -2.318 -31.234 1.682 1 98 515 SER B N 1
ATOM 8283 C CA . SER B 1 515 ? -0.923 -31.281 2.109 1 98 515 SER B CA 1
ATOM 8284 C C . SER B 1 515 ? -0.802 -31.078 3.617 1 98 515 SER B C 1
ATOM 8286 O O . SER B 1 515 ? -0.034 -31.781 4.281 1 98 515 SER B O 1
ATOM 8288 N N . ILE B 1 516 ? -1.527 -30.125 4.16 1 97 516 ILE B N 1
ATOM 8289 C CA . ILE B 1 516 ? -1.416 -29.844 5.586 1 97 516 ILE B CA 1
ATOM 8290 C C . ILE B 1 516 ? -2.018 -30.984 6.391 1 97 516 ILE B C 1
ATOM 8292 O O . ILE B 1 516 ? -1.512 -31.344 7.461 1 97 516 ILE B O 1
ATOM 8296 N N . LYS B 1 517 ? -3.119 -31.562 5.895 1 97.12 517 LYS B N 1
ATOM 8297 C CA . LYS B 1 517 ? -3.721 -32.719 6.566 1 97.12 517 LYS B CA 1
ATOM 8298 C C . LYS B 1 517 ? -2.768 -33.906 6.578 1 97.12 517 LYS B C 1
ATOM 8300 O O . LYS B 1 517 ? -2.609 -34.562 7.605 1 97.12 517 LYS B O 1
ATOM 8305 N N . LYS B 1 518 ? -2.203 -34.125 5.473 1 96.75 518 LYS B N 1
ATOM 8306 C CA . LYS B 1 518 ? -1.229 -35.219 5.379 1 96.75 518 LYS B CA 1
ATOM 8307 C C . LYS B 1 518 ? -0.073 -35 6.352 1 96.75 518 LYS B C 1
ATOM 8309 O O . LYS B 1 518 ? 0.353 -35.938 7.035 1 96.75 518 LYS B O 1
ATOM 8314 N N . LEU B 1 519 ? 0.433 -33.812 6.422 1 95.88 519 LEU B N 1
ATOM 8315 C CA . LEU B 1 519 ? 1.53 -33.469 7.316 1 95.88 519 LEU B CA 1
ATOM 8316 C C . LEU B 1 519 ? 1.158 -33.75 8.766 1 95.88 519 LEU B C 1
ATOM 8318 O O . LEU B 1 519 ? 1.95 -34.344 9.516 1 95.88 519 LEU B O 1
ATOM 8322 N N . LYS B 1 520 ? 0.01 -33.438 9.117 1 94.88 520 LYS B N 1
ATOM 8323 C CA . LYS B 1 520 ? -0.448 -33.625 10.492 1 94.88 520 LYS B CA 1
ATOM 8324 C C . LYS B 1 520 ? -0.687 -35.094 10.805 1 94.88 520 LYS B C 1
ATOM 8326 O O . LYS B 1 520 ? -0.435 -35.562 11.922 1 94.88 520 LYS B O 1
ATOM 8331 N N . GLU B 1 521 ? -1.223 -35.75 9.875 1 95.31 521 GLU B N 1
ATOM 8332 C CA . GLU B 1 521 ? -1.424 -37.188 10.039 1 95.31 521 GLU B CA 1
ATOM 8333 C C . GLU B 1 521 ? -0.102 -37.906 10.289 1 95.31 521 GLU B C 1
ATOM 8335 O O . GLU B 1 521 ? -0.063 -38.938 10.992 1 95.31 521 GLU B O 1
ATOM 8340 N N . GLU B 1 522 ? 0.947 -37.344 9.828 1 96 522 GLU B N 1
ATOM 8341 C CA . GLU B 1 522 ? 2.281 -37.906 10.023 1 96 522 GLU B CA 1
ATOM 8342 C C . GLU B 1 522 ? 2.891 -37.438 11.336 1 96 522 GLU B C 1
ATOM 8344 O O . GLU B 1 522 ? 4.035 -37.781 11.656 1 96 522 GLU B O 1
ATOM 8349 N N . GLY B 1 523 ? 2.199 -36.688 12.078 1 93.75 523 GLY B N 1
ATOM 8350 C CA . GLY B 1 523 ? 2.658 -36.156 13.359 1 93.75 523 GLY B CA 1
ATOM 8351 C C . GLY B 1 523 ? 3.666 -35.031 13.227 1 93.75 523 GLY B C 1
ATOM 8352 O O . GLY B 1 523 ? 4.461 -34.812 14.141 1 93.75 523 GLY B O 1
ATOM 8353 N N . LYS B 1 524 ? 3.588 -34.438 12.078 1 92 524 LYS B N 1
ATOM 8354 C CA . LYS B 1 524 ? 4.539 -33.375 11.828 1 92 524 LYS B CA 1
ATOM 8355 C C . LYS B 1 524 ? 3.832 -32.031 11.773 1 92 524 LYS B C 1
ATOM 8357 O O . LYS B 1 524 ? 2.607 -31.953 11.648 1 92 524 LYS B O 1
ATOM 8362 N N . GLY B 1 525 ? 4.594 -30.969 12.039 1 89 525 GLY B N 1
ATOM 8363 C CA . GLY B 1 525 ? 4.117 -29.609 11.867 1 89 525 GLY B CA 1
ATOM 8364 C C . GLY B 1 525 ? 4.828 -28.859 10.758 1 89 525 GLY B C 1
ATOM 8365 O O . GLY B 1 525 ? 5.754 -29.391 10.133 1 89 525 GLY B O 1
ATOM 8366 N N . LEU B 1 526 ? 4.27 -27.703 10.5 1 90.75 526 LEU B N 1
ATOM 8367 C CA . LEU B 1 526 ? 4.93 -26.859 9.508 1 90.75 526 LEU B CA 1
ATOM 8368 C C . LEU B 1 526 ? 6.359 -26.531 9.938 1 90.75 526 LEU B C 1
ATOM 8370 O O . LEU B 1 526 ? 6.609 -26.266 11.117 1 90.75 526 LEU B O 1
ATOM 8374 N N . SER B 1 527 ? 7.219 -26.688 9.031 1 88.75 527 SER B N 1
ATOM 8375 C CA . SER B 1 527 ? 8.617 -26.391 9.328 1 88.75 527 SER B CA 1
ATOM 8376 C C . SER B 1 527 ? 8.93 -24.922 9.055 1 88.75 527 SER B C 1
ATOM 8378 O O . SER B 1 527 ? 8.312 -24.297 8.188 1 88.75 527 SER B O 1
ATOM 8380 N N . VAL B 1 528 ? 9.805 -24.422 9.852 1 89.75 528 VAL B N 1
ATOM 8381 C CA . VAL B 1 528 ? 10.273 -23.062 9.625 1 89.75 528 VAL B CA 1
ATOM 8382 C C . VAL B 1 528 ? 11.734 -23.078 9.18 1 89.75 528 VAL B C 1
ATOM 8384 O O . VAL B 1 528 ? 12.539 -23.844 9.703 1 89.75 528 VAL B O 1
ATOM 8387 N N . HIS B 1 529 ? 12.016 -22.359 8.102 1 85.81 529 HIS B N 1
ATOM 8388 C CA . HIS B 1 529 ? 13.383 -22.266 7.598 1 85.81 529 HIS B CA 1
ATOM 8389 C C . HIS B 1 529 ? 13.773 -20.812 7.34 1 85.81 529 HIS B C 1
ATOM 8391 O O . HIS B 1 529 ? 12.938 -20 6.914 1 85.81 529 HIS B O 1
ATOM 8397 N N . SER B 1 530 ? 15.031 -20.547 7.652 1 89.25 530 SER B N 1
ATOM 8398 C CA . SER B 1 530 ? 15.562 -19.25 7.242 1 89.25 530 SER B CA 1
ATOM 8399 C C . SER B 1 530 ? 15.961 -19.266 5.773 1 89.25 530 SER B C 1
ATOM 8401 O O . SER B 1 530 ? 16.219 -20.312 5.199 1 89.25 530 SER B O 1
ATOM 8403 N N . LEU B 1 531 ? 15.953 -18.125 5.148 1 88.56 531 LEU B N 1
ATOM 8404 C CA . LEU B 1 531 ? 16.375 -18.031 3.758 1 88.56 531 LEU B CA 1
ATOM 8405 C C . LEU B 1 531 ? 17.844 -18.453 3.605 1 88.56 531 LEU B C 1
ATOM 8407 O O . LEU B 1 531 ? 18.219 -19.031 2.584 1 88.56 531 LEU B O 1
ATOM 8411 N N . GLN B 1 532 ? 18.609 -18.219 4.664 1 86.62 532 GLN B N 1
ATOM 8412 C CA . GLN B 1 532 ? 20.016 -18.609 4.656 1 86.62 532 GLN B CA 1
ATOM 8413 C C . GLN B 1 532 ? 20.172 -20.125 4.598 1 86.62 532 GLN B C 1
ATOM 8415 O O . GLN B 1 532 ? 21.062 -20.641 3.924 1 86.62 532 GLN B O 1
ATOM 8420 N N . GLU B 1 533 ? 19.281 -20.766 5.207 1 86.75 533 GLU B N 1
ATOM 8421 C CA . GLU B 1 533 ? 19.297 -22.234 5.176 1 86.75 533 GLU B CA 1
ATOM 8422 C C . GLU B 1 533 ? 18.828 -22.75 3.818 1 86.75 533 GLU B C 1
ATOM 8424 O O . GLU B 1 533 ? 19.344 -23.75 3.322 1 86.75 533 GLU B O 1
ATOM 8429 N N . ILE B 1 534 ? 17.922 -22.062 3.221 1 87.25 534 ILE B N 1
ATOM 8430 C CA . ILE B 1 534 ? 17.328 -22.484 1.959 1 87.25 534 ILE B CA 1
ATOM 8431 C C . ILE B 1 534 ? 18.344 -22.312 0.828 1 87.25 534 ILE B C 1
ATOM 8433 O O . ILE B 1 534 ? 18.453 -23.172 -0.044 1 87.25 534 ILE B O 1
ATOM 8437 N N . TYR B 1 535 ? 19.141 -21.188 0.896 1 84.62 535 TYR B N 1
ATOM 8438 C CA . TYR B 1 535 ? 20 -20.875 -0.235 1 84.62 535 TYR B CA 1
ATOM 8439 C C . TYR B 1 535 ? 21.469 -21.062 0.13 1 84.62 535 TYR B C 1
ATOM 8441 O O . TYR B 1 535 ? 22.359 -20.781 -0.679 1 84.62 535 TYR B O 1
ATOM 8449 N N . ASN B 1 536 ? 21.734 -21.625 1.264 1 77.12 536 ASN B N 1
ATOM 8450 C CA . ASN B 1 536 ? 23.078 -21.891 1.742 1 77.12 536 ASN B CA 1
ATOM 8451 C C . ASN B 1 536 ? 23.953 -20.641 1.672 1 77.12 536 ASN B C 1
ATOM 8453 O O . ASN B 1 536 ? 25.031 -20.656 1.058 1 77.12 536 ASN B O 1
ATOM 8457 N N . ILE B 1 537 ? 23.469 -19.531 2.186 1 70.62 537 ILE B N 1
ATOM 8458 C CA . ILE B 1 537 ? 24.188 -18.266 2.248 1 70.62 537 ILE B CA 1
ATOM 8459 C C . ILE B 1 537 ? 24.484 -17.906 3.705 1 70.62 537 ILE B C 1
ATOM 8461 O O . ILE B 1 537 ? 23.734 -18.297 4.605 1 70.62 537 ILE B O 1
#

Sequence (1074 aa):
MSKKVVILGSGPNRIGQGIEFDYACVHAVFSLQEEGYYAVMVNCNPETVSTDYDTADKLYFEPIVFEHVMDIIEREKPEGVILQFGGQTPLKLALPLQKNGVKILGTKPESIDKAEDRELFRELIIELGLKQPPSGTARTKEEALKIAKEIGFPVLVRPSYVLGGRAMRIVYDEEELKEYLEEAVSVSHERPVLIDKFLDNSIELDVDAVSDGKDVLIGAVMEHIEEAGVHSGDSATSIPPYSLSKEIVEEVKEQTRKLAVALEVKGLINVQYAVQNNEVYVLEVNPRASRTVPFVSKSIGYPLAKIATKVAIGKSLREILPEVFERLEKGEAHFASDFLPKEKKIFSVKEVVFPWKRFPEVDPILGPEMKSTGEVMGIDKEFGLAYYKAQLSAGYRLPEKGNLFISVADRDKPKILELAKEFEKLGFGIYATSGTYKFLKEHGVNAKRVLKVSEGRPNVVDMIINGEIHLVINTPSGKREKSDAYYIRRACVQFNVPYYTTMRAGYAVLEAIKSIKKLKEEGKGLSVHSLQEIYNIMSKKVVILGSGPNRIGQGIEFDYACVHAVFSLQEEGYYAVMVNCNPETVSTDYDTADKLYFEPIVFEHVMDIIEREKPEGVILQFGGQTPLKLALPLQKNGVKILGTKPESIDKAEDRELFRELIIELGLKQPPSGTARTKEEALKIAKEIGFPVLVRPSYVLGGRAMRIVYDEEELKEYLEEAVSVSHERPVLIDKFLDNSIELDVDAVSDGKDVLIGAVMEHIEEAGVHSGDSATSIPPYSLSKEIVEEVKEQTRKLAVALEVKGLINVQYAVQNNEVYVLEVNPRASRTVPFVSKSIGYPLAKIATKVAIGKSLREILPEVFERLEKGEAHFASDFLPKEKKIFSVKEVVFPWKRFPEVDPILGPEMKSTGEVMGIDKEFGLAYYKAQLSAGYRLPEKGNLFISVADRDKPKILELAKEFEKLGFGIYATSGTYKFLKEHGVNAKRVLKVSEGRPNVVDMIINGEIHLVINTPSGKREKSDAYYIRRACVQFNVPYYTTMRAGYAVLEAIKSIKKLKEEGKGLSVHSLQEIYNI

Nearest PDB structures (foldseek):
  1a9x-assembly1_A  TM=9.679E-01  e=4.038E-70  Escherichia coli
  1jdb-assembly1_B  TM=9.643E-01  e=4.038E-70  Escherichia coli
  1c30-assembly1_A  TM=9.674E-01  e=5.446E-70  Escherichia coli
  1m6v-assembly1_G  TM=9.643E-01  e=3.280E-69  Escherichia coli
  1jdb-assembly1_K  TM=9.682E-01  e=5.295E-69  Escherichia coli